Protein AF-A0A940CEG1-F1 (afdb_monomer)

Nearest PDB structures (foldseek):
  2z1a-assembly1_A  TM=6.872E-01  e=2.450E-28  Thermus thermophilus HB8
  1hpu-assembly2_B  TM=7.214E-01  e=1.740E-27  Escherichia coli
  1oi8-assembly1_A  TM=6.590E-01  e=2.391E-27  Escherichia coli
  5eqv-assembly1_A  TM=7.295E-01  e=1.474E-16  Yersinia pestis CO92
  3jyf-assembly1_A  TM=7.089E-01  e=1.921E-16  Klebsiella pneumoniae subsp. pneumoniae MGH 78578

Mean predicted aligned error: 20.71 Å

Radius of gyration: 38.96 Å; Cα contacts (8 Å, |Δi|>4): 1845; chains: 1; bounding box: 98×118×116 Å

Solvent-accessible surface area (backbone atoms only — not comparable to full-atom values): 58742 Å² total; per-residue (Å²): 136,86,93,87,76,80,76,64,58,58,58,48,48,52,51,44,47,55,46,47,51,52,45,46,54,51,36,66,71,63,60,70,79,61,75,56,76,71,53,60,60,51,55,49,62,75,26,26,46,81,51,58,87,68,74,55,56,63,74,49,46,37,46,53,44,61,72,75,83,55,82,58,70,73,88,66,98,74,86,77,87,84,74,87,74,88,72,85,84,80,83,86,64,99,70,59,62,80,68,80,72,63,102,82,53,53,44,47,47,53,44,83,46,93,76,44,44,46,37,42,42,47,46,70,53,77,63,70,72,98,80,72,93,73,77,83,87,74,71,98,69,88,82,71,100,56,75,68,64,77,70,76,97,52,85,57,90,54,94,77,85,70,70,71,63,95,89,46,81,64,84,88,81,60,78,46,77,43,92,91,65,78,35,38,36,37,60,44,72,46,91,76,98,47,82,36,81,45,38,39,38,46,25,37,51,36,74,65,27,49,51,60,56,67,68,62,44,50,67,39,36,38,37,33,40,15,29,26,20,20,23,51,47,46,60,89,77,81,54,57,31,35,32,44,16,30,52,41,29,58,50,41,46,47,30,53,76,70,52,99,65,24,65,55,34,57,46,34,34,34,12,15,24,52,40,52,51,25,45,68,8,58,79,46,70,28,23,59,45,44,52,49,44,55,75,58,60,40,67,35,31,25,59,30,66,46,41,50,59,72,42,49,80,66,49,32,27,78,91,13,17,39,31,64,21,66,58,97,92,38,82,41,87,37,82,38,34,29,17,37,56,36,42,23,45,77,84,39,70,47,80,44,35,39,47,50,51,75,46,80,37,54,38,50,50,99,86,71,50,79,44,70,42,27,37,30,42,31,16,33,49,48,79,45,84,86,46,86,40,32,39,63,45,46,70,72,38,40,48,63,55,86,51,53,67,57,52,39,51,52,52,48,46,38,44,74,72,64,68,24,48,44,35,33,38,35,18,20,25,54,20,68,59,54,54,57,68,46,44,86,83,47,64,58,55,35,27,37,8,14,79,72,50,49,76,43,63,54,62,47,100,77,66,48,36,25,31,19,17,22,31,51,39,40,20,33,24,38,32,28,47,28,28,39,69,48,100,85,72,44,64,36,64,72,48,74,43,74,74,40,65,51,58,46,79,81,50,57,75,43,28,32,90,38,94,93,22,47,90,48,31,27,66,67,50,49,51,52,52,49,52,53,47,62,74,42,38,73,54,47,66,37,68,48,27,30,33,67,57,54,28,34,61,62,34,42,33,78,59,17,82,77,32,22,18,27,29,34,18,32,53,6,40,36,50,5,61,55,70,77,24,63,26,12,31,30,32,60,84,64,60,71,56,66,47,71,46,44,96,89,46,39,34,76,38,26,45,35,53,43,32,37,47,36,42,64,58,39,33,37,30,31,32,56,35,30,37,55,53,49,51,51,51,53,35,40,21,46,34,79,48,28,32,49,42,44,27,9,47,23,65,51,35,38,20,25,59,86,56,43,73,37,25,38,29,46,93,88,43,42,39,30,37,80,93,37,36,17,65,66,32,48,71,39,72,44,37,37,15,30,37,39,54,58,34,45,42,85,46,66,39,98,90,44,64,44,65,45,42,73,36,62,82,39,88,35,44,74,44,60,87,45,40,42,32,65,35,33,49,56,48,44,43,52,41,7,69,74,48,84,34,41,46,86,65,44,76,73,51,29,38,30,65,42,83,71,83,72,77,75,39,59,74,36,93,87,63,93,78,67,97,79,69,80,56,90,88,59,70,74,85,76,78,68,86,78,56,71,60,50,75,68,52,52,52,49,52,55,48,39,53,54,52,25,51,52,46,38,67,59,49,69,77,54,54,71,73,58,47,34,49,51,53,35,52,53,41,50,54,50,49,49,56,52,45,66,67,53,40,38,82,38,94,90,50,92,52,70,43,63,51,83,62,65,52,85,50,32,67,76,43,48,50,41,55,52,34,44,44,62,68,69,59,86,49,66,71,57,48,52,47,51,51,47,36,46,39,45,45,27,37,54,49,22,49,52,58,65,66,47,52,79,84,62,93,80,64,57,74,66,54,52,51,48,52,50,51,54,32,32,52,42,26,28,47,27,54,44,46,69,76,66,50,88,77,65,77,65,35,66,67,41,50,53,46,23,52,51,50,50,53,50,50,52,48,48,46,54,53,48,37,66,69,63,58,44,83,58,87,71,77,92,64,42,67,91,59,89,73,82,66,81,50,76,59,39,46,52,56,60,81,73,57,62,81,51,69,86,42,97,69,51,32,62,93,73,36,67,70,51,27,49,51,40,52,53,50,49,52,53,49,56,45,45,63,73,42,43,68,38,49,52,52,51,55,57,51,56,64,66,67,75,78,75,83,88,84,82,86,82,89,81,84,86,81,81,89,136

Structure (mmCIF, N/CA/C/O backbone):
data_AF-A0A940CEG1-F1
#
_entry.id   AF-A0A940CEG1-F1
#
loop_
_atom_site.group_PDB
_atom_site.id
_atom_site.type_symbol
_atom_site.label_atom_id
_atom_site.label_alt_id
_atom_site.label_comp_id
_atom_site.label_asym_id
_atom_site.label_entity_id
_atom_site.label_seq_id
_atom_site.pdbx_PDB_ins_code
_atom_site.Cartn_x
_atom_site.Cartn_y
_atom_site.Cartn_z
_atom_site.occupancy
_atom_site.B_iso_or_equiv
_atom_site.auth_seq_id
_atom_site.auth_comp_id
_atom_site.auth_asym_id
_atom_site.auth_atom_id
_atom_site.pdbx_PDB_model_num
ATOM 1 N N . MET A 1 1 ? -59.913 34.806 -23.294 1.00 42.91 1 MET A N 1
ATOM 2 C CA . MET A 1 1 ? -59.642 34.259 -21.943 1.00 42.91 1 MET A CA 1
ATOM 3 C C . MET A 1 1 ? -59.265 32.789 -22.083 1.00 42.91 1 MET A C 1
ATOM 5 O O . MET A 1 1 ? -59.854 32.135 -22.927 1.00 42.91 1 MET A O 1
ATOM 9 N N . ARG A 1 2 ? -58.327 32.310 -21.249 1.00 36.88 2 ARG A N 1
ATOM 10 C CA . ARG A 1 2 ? -57.528 31.056 -21.319 1.00 36.88 2 ARG A CA 1
ATOM 11 C C . ARG A 1 2 ? -56.230 31.176 -22.141 1.00 36.88 2 ARG A C 1
ATOM 13 O O . ARG A 1 2 ? -56.222 31.794 -23.193 1.00 36.88 2 ARG A O 1
ATOM 20 N N . ALA A 1 3 ? -55.144 30.620 -21.584 1.00 30.70 3 ALA A N 1
ATOM 21 C CA . ALA A 1 3 ? -53.727 30.664 -22.005 1.00 30.70 3 ALA A CA 1
ATOM 22 C C . ALA A 1 3 ? -52.828 31.835 -21.517 1.00 30.70 3 ALA A C 1
ATOM 24 O O . ALA A 1 3 ? -51.857 32.201 -22.171 1.00 30.70 3 ALA A O 1
ATOM 25 N N . ARG A 1 4 ? -53.066 32.378 -20.312 1.00 35.12 4 ARG A N 1
ATOM 26 C CA . ARG A 1 4 ? -52.052 33.143 -19.547 1.00 35.12 4 ARG A CA 1
ATOM 27 C C . ARG A 1 4 ? -52.071 32.737 -18.069 1.00 35.12 4 ARG A C 1
ATOM 29 O O . ARG A 1 4 ? -52.695 33.417 -17.265 1.00 35.12 4 ARG A O 1
ATOM 36 N N . ARG A 1 5 ? -51.427 31.618 -17.716 1.00 36.34 5 ARG A N 1
ATOM 37 C CA . ARG A 1 5 ? -51.070 31.289 -16.312 1.00 36.34 5 ARG A CA 1
ATOM 38 C C . ARG A 1 5 ? -49.909 30.288 -16.132 1.00 36.34 5 ARG A C 1
ATOM 40 O O . ARG A 1 5 ? -49.460 30.127 -15.010 1.00 36.34 5 ARG A O 1
ATOM 47 N N . GLY A 1 6 ? -49.352 29.705 -17.202 1.00 36.06 6 GLY A N 1
ATOM 48 C CA . GLY A 1 6 ? -48.259 28.713 -17.117 1.00 36.06 6 GLY A CA 1
ATOM 49 C C . GLY A 1 6 ? -46.815 29.239 -17.209 1.00 36.06 6 GLY A C 1
ATOM 50 O O . GLY A 1 6 ? -45.887 28.465 -17.046 1.00 36.06 6 GLY A O 1
ATOM 51 N N . GLN A 1 7 ? -46.583 30.535 -17.452 1.00 35.22 7 GLN A N 1
ATOM 52 C CA . GLN A 1 7 ? -45.222 31.080 -17.668 1.00 35.22 7 GLN A CA 1
ATOM 53 C C . GLN A 1 7 ? -44.677 31.948 -16.522 1.00 35.22 7 GLN A C 1
ATOM 55 O O . GLN A 1 7 ? -43.576 32.478 -16.626 1.00 35.22 7 GLN A O 1
ATOM 60 N N . ARG A 1 8 ? -45.411 32.079 -15.410 1.00 34.31 8 ARG A N 1
ATOM 61 C CA . ARG A 1 8 ? -44.910 32.739 -14.189 1.00 34.31 8 ARG A CA 1
ATOM 62 C C . ARG A 1 8 ? -44.463 31.764 -13.096 1.00 34.31 8 ARG A C 1
ATOM 64 O O . ARG A 1 8 ? -43.887 32.214 -12.123 1.00 34.31 8 ARG A O 1
ATOM 71 N N . VAL A 1 9 ? -44.674 30.457 -13.262 1.00 38.75 9 VAL A N 1
ATOM 72 C CA . VAL A 1 9 ? -44.258 29.452 -12.266 1.00 38.75 9 VAL A CA 1
ATOM 73 C C . VAL A 1 9 ? -42.828 28.964 -12.526 1.00 38.75 9 VAL A C 1
ATOM 75 O O . VAL A 1 9 ? -42.072 28.793 -11.585 1.00 38.75 9 VAL A O 1
ATOM 78 N N . VAL A 1 10 ? -42.388 28.878 -13.786 1.00 35.34 10 VAL A N 1
ATOM 79 C CA . VAL A 1 10 ? -41.031 28.400 -14.125 1.00 35.34 10 VAL A CA 1
ATOM 80 C C . VAL A 1 10 ? -39.959 29.487 -13.959 1.00 35.34 10 VAL A C 1
ATOM 82 O O . VAL A 1 10 ? -38.854 29.194 -13.525 1.00 35.34 10 VAL A O 1
ATOM 85 N N . LEU A 1 11 ? -40.275 30.764 -14.210 1.00 33.59 11 LEU A N 1
ATOM 86 C CA . LEU A 1 11 ? -39.311 31.857 -14.001 1.00 33.59 11 LEU A CA 1
ATOM 87 C C . LEU A 1 11 ? -39.166 32.224 -12.514 1.00 33.59 11 LEU A C 1
ATOM 89 O O . LEU A 1 11 ? -38.084 32.589 -12.072 1.00 33.59 11 LEU A O 1
ATOM 93 N N . THR A 1 12 ? -40.235 32.053 -11.731 1.00 38.06 12 THR A N 1
ATOM 94 C CA . THR A 1 12 ? -40.187 32.184 -10.272 1.00 38.06 12 THR A CA 1
ATOM 95 C C . THR A 1 12 ? -39.531 30.961 -9.628 1.00 38.06 12 THR A C 1
ATOM 97 O O . THR A 1 12 ? -38.814 31.152 -8.667 1.00 38.06 12 THR A O 1
ATOM 100 N N . ALA A 1 13 ? -39.650 29.747 -10.185 1.00 37.41 13 ALA A N 1
ATOM 101 C CA . ALA A 1 13 ? -38.940 28.555 -9.695 1.00 37.41 13 ALA A CA 1
ATOM 102 C C . ALA A 1 13 ? -37.438 28.537 -10.039 1.00 37.41 13 ALA A C 1
ATOM 104 O O . ALA A 1 13 ? -36.653 28.018 -9.259 1.00 37.41 13 ALA A O 1
ATOM 105 N N . VAL A 1 14 ? -37.009 29.144 -11.151 1.00 36.72 14 VAL A N 1
ATOM 106 C CA . VAL A 1 14 ? -35.574 29.270 -11.487 1.00 36.72 14 VAL A CA 1
ATOM 107 C C . VAL A 1 14 ? -34.921 30.432 -10.726 1.00 36.72 14 VAL A C 1
ATOM 109 O O . VAL A 1 14 ? -33.780 30.315 -10.287 1.00 36.72 14 VAL A O 1
ATOM 112 N N . CYS A 1 15 ? -35.654 31.524 -10.474 1.00 34.97 15 CYS A N 1
ATOM 113 C CA . CYS A 1 15 ? -35.175 32.599 -9.600 1.00 34.97 15 CYS A CA 1
ATOM 114 C C . CYS A 1 15 ? -35.273 32.246 -8.104 1.00 34.97 15 CYS A C 1
ATOM 116 O O . CYS A 1 15 ? -34.380 32.641 -7.365 1.00 34.97 15 CYS A O 1
ATOM 118 N N . LEU A 1 16 ? -36.273 31.467 -7.657 1.00 37.34 16 LEU A N 1
ATOM 119 C CA . LEU A 1 16 ? -36.265 30.859 -6.320 1.00 37.34 16 LEU A CA 1
ATOM 120 C C . LEU A 1 16 ? -35.247 29.728 -6.229 1.00 37.34 16 LEU A C 1
ATOM 122 O O . LEU A 1 16 ? -34.684 29.579 -5.171 1.00 37.34 16 LEU A O 1
ATOM 126 N N . GLY A 1 17 ? -34.941 28.977 -7.287 1.00 37.09 17 GLY A N 1
ATOM 127 C CA . GLY A 1 17 ? -33.876 27.969 -7.256 1.00 37.09 17 GLY A CA 1
ATOM 128 C C . GLY A 1 17 ? -32.502 28.603 -7.034 1.00 37.09 17 GLY A C 1
ATOM 129 O O . GLY A 1 17 ? -31.751 28.165 -6.174 1.00 37.09 17 GLY A O 1
ATOM 130 N N . ALA A 1 18 ? -32.209 29.712 -7.720 1.00 34.38 18 ALA A N 1
ATOM 131 C CA . ALA A 1 18 ? -30.971 30.464 -7.514 1.00 34.38 18 ALA A CA 1
ATOM 132 C C . ALA A 1 18 ? -30.946 31.228 -6.176 1.00 34.38 18 ALA A C 1
ATOM 134 O O . ALA A 1 18 ? -29.896 31.315 -5.545 1.00 34.38 18 ALA A O 1
ATOM 135 N N . LEU A 1 19 ? -32.091 31.745 -5.709 1.00 34.50 19 LEU A N 1
ATOM 136 C CA . LEU A 1 19 ? -32.194 32.395 -4.399 1.00 34.50 19 LEU A CA 1
ATOM 137 C C . LEU A 1 19 ? -32.222 31.376 -3.251 1.00 34.50 19 LEU A C 1
ATOM 139 O O . LEU A 1 19 ? -31.713 31.689 -2.195 1.00 34.50 19 LEU A O 1
ATOM 143 N N . CYS A 1 20 ? -32.740 30.163 -3.443 1.00 35.56 20 CYS A N 1
ATOM 144 C CA . CYS A 1 20 ? -32.693 29.061 -2.481 1.00 35.56 20 CYS A CA 1
ATOM 145 C C . CYS A 1 20 ? -31.316 28.417 -2.447 1.00 35.56 20 CYS A C 1
ATOM 147 O O . CYS A 1 20 ? -30.953 27.941 -1.394 1.00 35.56 20 CYS A O 1
ATOM 149 N N . VAL A 1 21 ? -30.524 28.448 -3.521 1.00 36.09 21 VAL A N 1
ATOM 150 C CA . VAL A 1 21 ? -29.103 28.069 -3.459 1.00 36.09 21 VAL A CA 1
ATOM 151 C C . VAL A 1 21 ? -28.289 29.166 -2.771 1.00 36.09 21 VAL A C 1
ATOM 153 O O . VAL A 1 21 ? -27.429 28.852 -1.966 1.00 36.09 21 VAL A O 1
ATOM 156 N N . LEU A 1 22 ? -28.608 30.449 -2.976 1.00 33.44 22 LEU A N 1
ATOM 157 C CA . LEU A 1 22 ? -27.947 31.552 -2.265 1.00 33.44 22 LEU A CA 1
ATOM 158 C C . LEU A 1 22 ? -28.386 31.662 -0.791 1.00 33.44 22 LEU A C 1
ATOM 160 O O . LEU A 1 22 ? -27.573 31.987 0.063 1.00 33.44 22 LEU A O 1
ATOM 164 N N . VAL A 1 23 ? -29.651 31.361 -0.482 1.00 36.03 23 VAL A N 1
ATOM 165 C CA . VAL A 1 23 ? -30.207 31.274 0.878 1.00 36.03 23 VAL A CA 1
ATOM 166 C C . VAL A 1 23 ? -29.851 29.942 1.522 1.00 36.03 23 VAL A C 1
ATOM 168 O O . VAL A 1 23 ? -29.680 29.941 2.720 1.00 36.03 23 VAL A O 1
ATOM 171 N N . ALA A 1 24 ? -29.645 28.845 0.788 1.00 34.16 24 ALA A N 1
ATOM 172 C CA . ALA A 1 24 ? -29.052 27.619 1.327 1.00 34.16 24 ALA A CA 1
ATOM 173 C C . ALA A 1 24 ? -27.548 27.780 1.537 1.00 34.16 24 ALA A C 1
ATOM 175 O O . ALA A 1 24 ? -27.043 27.218 2.484 1.00 34.16 24 ALA A O 1
ATOM 176 N N . LEU A 1 25 ? -26.838 28.599 0.756 1.00 32.66 25 LEU A N 1
ATOM 177 C CA . LEU A 1 25 ? -25.438 28.955 1.023 1.00 32.66 25 LEU A CA 1
ATOM 178 C C . LEU A 1 25 ? -25.315 29.966 2.177 1.00 32.66 25 LEU A C 1
ATOM 180 O O . LEU A 1 25 ? -24.387 29.871 2.969 1.00 32.66 25 LEU A O 1
ATOM 184 N N . LEU A 1 26 ? -26.280 30.879 2.343 1.00 31.95 26 LEU A N 1
ATOM 185 C CA . LEU A 1 26 ? -26.360 31.784 3.501 1.00 31.95 26 LEU A CA 1
ATOM 186 C C . LEU A 1 26 ? -26.980 31.119 4.747 1.00 31.95 26 LEU A C 1
ATOM 188 O O . LEU A 1 26 ? -26.676 31.537 5.857 1.00 31.95 26 LEU A O 1
ATOM 192 N N . ALA A 1 27 ? -27.778 30.059 4.587 1.00 31.67 27 ALA A N 1
ATOM 193 C CA . ALA A 1 27 ? -28.295 29.200 5.656 1.00 31.67 27 ALA A CA 1
ATOM 194 C C . ALA A 1 27 ? -27.373 28.007 5.953 1.00 31.67 27 ALA A C 1
ATOM 196 O O . ALA A 1 27 ? -27.440 27.489 7.054 1.00 31.67 27 ALA A O 1
ATOM 197 N N . LEU A 1 28 ? -26.437 27.637 5.073 1.00 31.72 28 LEU A N 1
ATOM 198 C CA . LEU A 1 28 ? -25.261 26.838 5.441 1.00 31.72 28 LEU A CA 1
ATOM 199 C C . LEU A 1 28 ? -24.270 27.673 6.270 1.00 31.72 28 LEU A C 1
ATOM 201 O O . LEU A 1 28 ? -23.502 27.111 7.038 1.00 31.72 28 LEU A O 1
ATOM 205 N N . CYS A 1 29 ? -24.339 29.008 6.196 1.00 29.00 29 CYS A N 1
ATOM 206 C CA . CYS A 1 29 ? -23.638 29.913 7.115 1.00 29.00 29 CYS A CA 1
ATOM 207 C C . CYS A 1 29 ? -24.485 30.368 8.324 1.00 29.00 29 CYS A C 1
ATOM 209 O O . CYS A 1 29 ? -23.967 31.072 9.185 1.00 29.00 29 CYS A O 1
ATOM 211 N N . ALA A 1 30 ? -25.759 29.966 8.424 1.00 27.59 30 ALA A N 1
ATOM 212 C CA . ALA A 1 30 ? -26.656 30.302 9.544 1.00 27.59 30 ALA A CA 1
ATOM 213 C C . ALA A 1 30 ? -27.407 29.081 10.127 1.00 27.59 30 ALA A C 1
ATOM 215 O O . ALA A 1 30 ? -28.322 29.234 10.929 1.00 27.59 30 ALA A O 1
ATOM 216 N N . GLY A 1 31 ? -27.006 27.873 9.727 1.00 27.66 31 GLY A N 1
ATOM 217 C CA . GLY A 1 31 ? -27.510 26.571 10.173 1.00 27.66 31 GLY A CA 1
ATOM 218 C C . GLY A 1 31 ? -26.560 25.870 11.140 1.00 27.66 31 GLY A C 1
ATOM 219 O O . GLY A 1 31 ? -26.732 24.691 11.427 1.00 27.66 31 GLY A O 1
ATOM 220 N N . LEU A 1 32 ? -25.593 26.610 11.689 1.00 27.81 32 LEU A N 1
ATOM 221 C CA . LEU A 1 32 ? -25.052 26.324 13.009 1.00 27.81 32 LEU A CA 1
ATOM 222 C C . LEU A 1 32 ? -26.148 26.646 14.032 1.00 27.81 32 LEU A C 1
ATOM 224 O O . LEU A 1 32 ? -26.082 27.644 14.744 1.00 27.81 32 LEU A O 1
ATOM 228 N N . ALA A 1 33 ? -27.137 25.760 14.147 1.00 26.03 33 ALA A N 1
ATOM 229 C CA . ALA A 1 33 ? -27.750 25.496 15.441 1.00 26.03 33 ALA A CA 1
ATOM 230 C C . ALA A 1 33 ? -26.732 24.701 16.276 1.00 26.03 33 ALA A C 1
ATOM 232 O O . ALA A 1 33 ? -26.954 23.558 16.662 1.00 26.03 33 ALA A O 1
ATOM 233 N N . GLY A 1 34 ? -25.576 25.325 16.520 1.00 26.89 34 GLY A N 1
ATOM 234 C CA . GLY A 1 34 ? -24.890 25.121 17.774 1.00 26.89 34 GLY A CA 1
ATOM 235 C C . GLY A 1 34 ? -25.860 25.611 18.832 1.00 26.89 34 GLY A C 1
ATOM 236 O O . GLY A 1 34 ? -26.394 26.718 18.723 1.00 26.89 34 GLY A O 1
ATOM 237 N N . ALA A 1 35 ? -26.147 24.742 19.793 1.00 25.92 35 ALA A N 1
ATOM 238 C CA . ALA A 1 35 ? -26.777 25.139 21.031 1.00 25.92 35 ALA A CA 1
ATOM 239 C C . ALA A 1 35 ? -26.173 26.474 21.482 1.00 25.92 35 ALA A C 1
ATOM 241 O O . ALA A 1 35 ? -24.951 26.646 21.483 1.00 25.92 35 ALA A O 1
ATOM 242 N N . ASP A 1 36 ? -27.053 27.418 21.794 1.00 24.06 36 ASP A N 1
ATOM 243 C CA . ASP A 1 36 ? -26.728 28.653 22.485 1.00 24.06 36 ASP A CA 1
ATOM 244 C C . ASP A 1 36 ? -25.640 28.373 23.550 1.00 24.06 36 ASP A C 1
ATOM 246 O O . ASP A 1 36 ? -25.821 27.462 24.367 1.00 24.06 36 ASP A O 1
ATOM 250 N N . PRO A 1 37 ? -24.497 29.087 23.562 1.00 30.42 37 PRO A N 1
ATOM 251 C CA . PRO A 1 37 ? -23.489 28.944 24.612 1.00 30.42 37 PRO A CA 1
ATOM 252 C C . PRO A 1 37 ? -24.072 29.147 26.020 1.00 30.42 37 PRO A C 1
ATOM 254 O O . PRO A 1 37 ? -23.513 28.643 26.993 1.00 30.42 37 PRO A O 1
ATOM 257 N N . ALA A 1 38 ? -25.222 29.825 26.136 1.00 29.23 38 ALA A N 1
ATOM 258 C CA . ALA A 1 38 ? -25.960 29.955 27.387 1.00 29.23 38 ALA A CA 1
ATOM 259 C C . ALA A 1 38 ? -26.690 28.667 27.824 1.00 29.23 38 ALA A C 1
ATOM 261 O O . ALA A 1 38 ? -26.991 28.525 29.006 1.00 29.23 38 ALA A O 1
ATOM 262 N N . VAL A 1 39 ? -26.937 27.706 26.924 1.00 30.31 39 VAL A N 1
ATOM 263 C CA . VAL A 1 39 ? -27.592 26.424 27.249 1.00 30.31 39 VAL A CA 1
ATOM 264 C C . VAL A 1 39 ? -26.590 25.399 27.800 1.00 30.31 39 VAL A C 1
ATOM 266 O O . VAL A 1 39 ? -26.919 24.684 28.737 1.00 30.31 39 VAL A O 1
ATOM 269 N N . ARG A 1 40 ? -25.321 25.396 27.360 1.00 30.31 40 ARG A N 1
ATOM 270 C CA . ARG A 1 40 ? -24.291 24.509 27.956 1.00 30.31 40 ARG A CA 1
ATOM 271 C C . ARG A 1 40 ? -23.818 24.941 29.347 1.00 30.31 40 ARG A C 1
ATOM 273 O O . ARG A 1 40 ? -23.438 24.088 30.141 1.00 30.31 40 ARG A O 1
ATOM 280 N N . ALA A 1 41 ? -23.869 26.236 29.661 1.00 31.83 41 ALA A N 1
ATOM 281 C CA . ALA A 1 41 ? -23.629 26.724 31.023 1.00 31.83 41 ALA A CA 1
ATOM 282 C C . ALA A 1 41 ? -24.802 26.415 31.976 1.00 31.83 41 ALA A C 1
ATOM 284 O O . ALA A 1 41 ? -24.620 26.396 33.191 1.00 31.83 41 ALA A O 1
ATOM 285 N N . ALA A 1 42 ? -26.000 26.168 31.431 1.00 31.55 42 ALA A N 1
ATOM 286 C CA . ALA A 1 42 ? -27.166 25.759 32.205 1.00 31.55 42 ALA A CA 1
ATOM 287 C C . ALA A 1 42 ? -27.170 24.246 32.501 1.00 31.55 42 ALA A C 1
ATOM 289 O O . ALA A 1 42 ? -27.580 23.863 33.591 1.00 31.55 42 ALA A O 1
ATOM 290 N N . ASP A 1 43 ? -26.645 23.404 31.602 1.00 33.78 43 ASP A N 1
ATOM 291 C CA . ASP A 1 43 ? -26.565 21.948 31.821 1.00 33.78 43 ASP A CA 1
ATOM 292 C C . ASP A 1 43 ? -25.459 21.540 32.816 1.00 33.78 43 ASP A C 1
ATOM 294 O O . ASP A 1 43 ? -25.646 20.611 33.603 1.00 33.78 43 ASP A O 1
ATOM 298 N N . THR A 1 44 ? -24.329 22.260 32.870 1.00 36.66 44 THR A N 1
ATOM 299 C CA . THR A 1 44 ? -23.284 22.022 33.889 1.00 36.66 44 THR A CA 1
ATOM 300 C C . THR A 1 44 ? -23.723 22.426 35.294 1.00 36.66 44 THR A C 1
ATOM 302 O O . THR A 1 44 ? -23.335 21.771 36.256 1.00 36.66 44 THR A O 1
ATOM 305 N N . ALA A 1 45 ? -24.582 23.442 35.426 1.00 37.78 45 ALA A N 1
ATOM 306 C CA . ALA A 1 45 ? -25.100 23.901 36.717 1.00 37.78 45 ALA A CA 1
ATOM 307 C C . ALA A 1 45 ? -26.130 22.944 37.353 1.00 37.78 45 ALA A C 1
ATOM 309 O O . ALA A 1 45 ? -26.400 23.049 38.547 1.00 37.78 45 ALA A O 1
ATOM 310 N N . VAL A 1 46 ? -26.713 22.027 36.569 1.00 41.91 46 VAL A N 1
ATOM 311 C CA . VAL A 1 46 ? -27.696 21.032 37.043 1.00 41.91 46 VAL A CA 1
ATOM 312 C C . VAL A 1 46 ? -27.025 19.709 37.452 1.00 41.91 46 VAL A C 1
ATOM 314 O O . VAL A 1 46 ? -27.599 18.954 38.232 1.00 41.91 46 VAL A O 1
ATOM 317 N N . LEU A 1 47 ? -25.801 19.438 36.977 1.00 44.53 47 LEU A N 1
ATOM 318 C CA . LEU A 1 47 ? -25.079 18.169 37.192 1.00 44.53 47 LEU A CA 1
ATOM 319 C C . LEU A 1 47 ? -23.780 18.315 38.007 1.00 44.53 47 LEU A C 1
ATOM 321 O O . LEU A 1 47 ? -23.194 17.317 38.434 1.00 44.53 47 LEU A O 1
ATOM 325 N N . ALA A 1 48 ? -23.320 19.544 38.240 1.00 51.09 48 ALA A N 1
ATOM 326 C CA . ALA A 1 48 ? -22.166 19.833 39.076 1.00 51.09 48 ALA A CA 1
ATOM 327 C C . ALA A 1 48 ? -22.379 21.132 39.869 1.00 51.09 48 ALA A C 1
ATOM 329 O O . ALA A 1 48 ? -22.892 22.127 39.358 1.00 51.09 48 ALA A O 1
ATOM 330 N N . GLU A 1 49 ? -21.969 21.132 41.133 1.00 55.78 49 GLU A N 1
ATOM 331 C CA . GLU A 1 49 ? -22.066 22.287 42.023 1.00 55.78 49 GLU A CA 1
ATOM 332 C C . GLU A 1 49 ? -20.715 23.000 42.086 1.00 55.78 49 GLU A C 1
ATOM 334 O O . GLU A 1 49 ? -19.678 22.368 42.299 1.00 55.78 49 GLU A O 1
ATOM 339 N N . LYS A 1 50 ? -20.700 24.325 41.903 1.00 53.50 50 LYS A N 1
ATOM 340 C CA . LYS A 1 50 ? -19.478 25.115 42.088 1.00 53.50 50 LYS A CA 1
ATOM 341 C C . LYS A 1 50 ? -19.102 25.089 43.569 1.00 53.50 50 LYS A C 1
ATOM 343 O O . LYS A 1 50 ? -19.831 25.642 44.384 1.00 53.50 50 LYS A O 1
ATOM 348 N N . VAL A 1 51 ? -17.961 24.494 43.898 1.00 51.81 51 VAL A N 1
ATOM 349 C CA . VAL A 1 51 ? -17.503 24.316 45.286 1.00 51.81 51 VAL A CA 1
ATOM 350 C C . VAL A 1 51 ? -16.145 24.951 45.509 1.00 51.81 51 VAL A C 1
ATOM 352 O O . VAL A 1 51 ? -15.330 25.079 44.590 1.00 51.81 51 VAL A O 1
ATOM 355 N N . LEU A 1 52 ? -15.896 25.347 46.757 1.00 50.38 52 LEU A N 1
ATOM 356 C CA . LEU A 1 52 ? -14.573 25.790 47.162 1.00 50.38 52 LEU A CA 1
ATOM 357 C C . LEU A 1 52 ? -13.623 24.584 47.233 1.00 50.38 52 LEU A C 1
ATOM 359 O O . LEU A 1 52 ? -14.012 23.524 47.724 1.00 50.38 52 LEU A O 1
ATOM 363 N N . PRO A 1 53 ? -12.348 24.735 46.837 1.00 48.06 53 PRO A N 1
ATOM 364 C CA . PRO A 1 53 ? -11.340 23.689 47.003 1.00 48.06 53 PRO A CA 1
ATOM 365 C C . PRO A 1 53 ? -11.206 23.209 48.449 1.00 48.06 53 PRO A C 1
ATOM 367 O O . PRO A 1 53 ? -10.807 22.078 48.665 1.00 48.06 53 PRO A O 1
ATOM 370 N N . SER A 1 54 ? -11.561 24.047 49.432 1.00 47.91 54 SER A N 1
ATOM 371 C CA . SER A 1 54 ? -11.572 23.714 50.859 1.00 47.91 54 SER A CA 1
ATOM 372 C C . SER A 1 54 ? -12.758 22.855 51.315 1.00 47.91 54 SER A C 1
ATOM 374 O O . SER A 1 54 ? -12.786 22.434 52.465 1.00 47.91 54 SER A O 1
ATOM 376 N N . GLU A 1 55 ? -13.753 22.625 50.457 1.00 44.16 55 GLU A N 1
ATOM 377 C CA . GLU A 1 55 ? -14.983 21.881 50.780 1.00 44.16 55 GLU A CA 1
ATOM 378 C C . GLU A 1 55 ? -14.985 20.447 50.216 1.00 44.16 55 GLU A C 1
ATOM 380 O O . GLU A 1 55 ? -15.928 19.690 50.451 1.00 44.16 55 GLU A O 1
ATOM 385 N N . LEU A 1 56 ? -13.926 20.053 49.499 1.00 47.78 56 LEU A N 1
ATOM 386 C CA . LEU A 1 56 ? -13.792 18.740 48.863 1.00 47.78 56 LEU A CA 1
ATOM 387 C C . LEU A 1 56 ? -13.541 17.624 49.890 1.00 47.78 56 LEU A C 1
ATOM 389 O O . LEU A 1 56 ? -12.752 17.784 50.823 1.00 47.78 56 LEU A O 1
ATOM 393 N N . GLN A 1 57 ? -14.195 16.475 49.701 1.00 47.62 57 GLN A N 1
ATOM 394 C CA . GLN A 1 57 ? -14.018 15.274 50.524 1.00 47.62 57 GLN A CA 1
ATOM 395 C C . GLN A 1 57 ? -13.299 14.159 49.739 1.00 47.62 57 GLN A C 1
ATOM 397 O O . GLN A 1 57 ? -13.374 14.127 48.507 1.00 47.62 57 GLN A O 1
ATOM 402 N N . PRO A 1 58 ? -12.626 13.207 50.416 1.00 38.78 58 PRO A N 1
ATOM 403 C CA . PRO A 1 58 ? -12.091 12.010 49.761 1.00 38.78 58 PRO A CA 1
ATOM 404 C C . PRO A 1 58 ? -13.174 11.266 48.961 1.00 38.78 58 PRO A C 1
ATOM 406 O O . PRO A 1 58 ? -14.251 10.990 49.489 1.00 38.78 58 PRO A O 1
ATOM 409 N N . GLY A 1 59 ? -12.892 10.954 47.690 1.00 40.38 59 GLY A N 1
ATOM 410 C CA . GLY A 1 59 ? -13.838 10.302 46.770 1.00 40.38 59 GLY A CA 1
ATOM 411 C C . GLY A 1 59 ? -14.771 11.239 45.985 1.00 40.38 59 GLY A C 1
ATOM 412 O O . GLY A 1 59 ? -15.582 10.761 45.188 1.00 40.38 59 GLY A O 1
ATOM 413 N N . ASP A 1 60 ? -14.672 12.560 46.166 1.00 44.16 60 ASP A N 1
ATOM 414 C CA . ASP A 1 60 ? -15.374 13.521 45.309 1.00 44.16 60 ASP A CA 1
ATOM 415 C C . ASP A 1 60 ? -14.729 13.593 43.909 1.00 44.16 60 ASP A C 1
ATOM 417 O O . ASP A 1 60 ? -13.508 13.698 43.771 1.00 44.16 60 ASP A O 1
ATOM 421 N N . GLU A 1 61 ? -15.558 13.565 42.859 1.00 46.31 61 GLU A N 1
ATOM 422 C CA . GLU A 1 61 ? -15.145 13.838 41.475 1.00 46.31 61 GLU A CA 1
ATOM 423 C C . GLU A 1 61 ? -15.445 15.298 41.127 1.00 46.31 61 GLU A C 1
ATOM 425 O O . GLU A 1 61 ? -16.513 15.813 41.478 1.00 46.31 61 GLU A O 1
ATOM 430 N N . PHE A 1 62 ? -14.536 15.974 40.420 1.00 50.72 62 PHE A N 1
ATOM 431 C CA . PHE A 1 62 ? -14.719 17.379 40.061 1.00 50.72 62 PHE A CA 1
ATOM 432 C C . PHE A 1 62 ? -14.229 17.737 38.652 1.00 50.72 62 PHE A C 1
ATOM 434 O O . PHE A 1 62 ? -13.311 17.123 38.111 1.00 50.72 62 PHE A O 1
ATOM 441 N N . LEU A 1 63 ? -14.876 18.751 38.074 1.00 46.22 63 LEU A N 1
ATOM 442 C CA . LEU A 1 63 ? -14.642 19.334 36.755 1.00 46.22 63 LEU A CA 1
ATOM 443 C C . LEU A 1 63 ? -13.948 20.695 36.904 1.00 46.22 63 LEU A C 1
ATOM 445 O O . LEU A 1 63 ? -14.341 21.499 37.755 1.00 46.22 63 LEU A O 1
ATOM 449 N N . ILE A 1 64 ? -12.961 20.980 36.048 1.00 49.72 64 ILE A N 1
ATOM 450 C CA . ILE A 1 64 ? -12.325 22.303 35.963 1.00 49.72 64 ILE A CA 1
ATOM 451 C C . ILE A 1 64 ? -12.664 22.985 34.636 1.00 49.72 64 ILE A C 1
ATOM 453 O O . ILE A 1 64 ? -12.441 22.420 33.570 1.00 49.72 64 ILE A O 1
ATOM 457 N N . VAL A 1 65 ? -13.140 24.232 34.701 1.00 44.50 65 VAL A N 1
ATOM 458 C CA . VAL A 1 65 ? -13.545 25.032 33.532 1.00 44.50 65 VAL A CA 1
ATOM 459 C C . VAL A 1 65 ? -12.704 26.304 33.429 1.00 44.50 65 VAL A C 1
ATOM 461 O O . VAL A 1 65 ? -12.475 26.978 34.431 1.00 44.50 65 VAL A O 1
ATOM 464 N N . ASN A 1 66 ? -12.260 26.652 32.215 1.00 49.09 66 ASN A N 1
ATOM 465 C CA . ASN A 1 66 ? -11.610 27.933 31.923 1.00 49.09 66 ASN A CA 1
ATOM 466 C C . ASN A 1 66 ? -12.663 29.031 31.676 1.00 49.09 66 ASN A C 1
ATOM 468 O O . ASN A 1 66 ? -13.432 28.955 30.720 1.00 49.09 66 ASN A O 1
ATOM 472 N N . ASP A 1 67 ? -12.678 30.075 32.505 1.00 43.34 67 ASP A N 1
ATOM 473 C CA . ASP A 1 67 ? -13.718 31.115 32.511 1.00 43.34 67 ASP A CA 1
ATOM 474 C C . ASP A 1 67 ? -13.556 32.175 31.393 1.00 43.34 67 ASP A C 1
ATOM 476 O O . ASP A 1 67 ? -14.371 33.092 31.284 1.00 43.34 67 ASP A O 1
ATOM 480 N N . ALA A 1 68 ? -12.521 32.094 30.546 1.00 42.12 68 ALA A N 1
ATOM 481 C CA . ALA A 1 68 ? -12.210 33.113 29.530 1.00 42.12 68 ALA A CA 1
ATOM 482 C C . ALA A 1 68 ? -13.035 33.033 28.220 1.00 42.12 68 ALA A C 1
ATOM 484 O O . ALA A 1 68 ? -12.717 33.723 27.254 1.00 42.12 68 ALA A O 1
ATOM 485 N N . GLY A 1 69 ? -14.101 32.228 28.157 1.00 37.91 69 GLY A N 1
ATOM 486 C CA . GLY A 1 69 ? -15.031 32.204 27.015 1.00 37.91 69 GLY A CA 1
ATOM 487 C C . GLY A 1 69 ? -14.485 31.589 25.717 1.00 37.91 69 GLY A C 1
ATOM 488 O O . GLY A 1 69 ? -15.169 31.609 24.696 1.00 37.91 69 GLY A O 1
ATOM 489 N N . ALA A 1 70 ? -13.287 31.007 25.749 1.00 28.20 70 ALA A N 1
ATOM 490 C CA . ALA A 1 70 ? -12.783 30.122 24.713 1.00 28.20 70 ALA A CA 1
ATOM 491 C C . ALA A 1 70 ? -12.800 28.694 25.254 1.00 28.20 70 ALA A C 1
ATOM 493 O O . ALA A 1 70 ? -12.366 28.449 26.380 1.00 28.20 70 ALA A O 1
ATOM 494 N N . ASN A 1 71 ? -13.314 27.783 24.426 1.00 28.34 71 ASN A N 1
ATOM 495 C CA . ASN A 1 71 ? -12.992 26.365 24.422 1.00 28.34 71 ASN A CA 1
ATOM 496 C C . ASN A 1 71 ? -11.659 26.100 25.119 1.00 28.34 71 ASN A C 1
ATOM 498 O O . ASN A 1 71 ? -10.647 26.696 24.746 1.00 28.34 71 ASN A O 1
ATOM 502 N N . THR A 1 72 ? -11.638 25.114 26.005 1.00 29.22 72 THR A N 1
ATOM 503 C CA . THR A 1 72 ? -10.603 24.132 25.756 1.00 29.22 72 THR A CA 1
ATOM 504 C C . THR A 1 72 ? -9.270 24.365 26.526 1.00 29.22 72 THR A C 1
ATOM 506 O O . THR A 1 72 ? -8.482 25.157 26.003 1.00 29.22 72 THR A O 1
ATOM 509 N N . ILE A 1 73 ? -8.888 23.790 27.683 1.00 29.25 73 ILE A N 1
ATOM 510 C CA . ILE A 1 73 ? -7.422 23.661 27.924 1.00 29.25 73 ILE A CA 1
ATOM 511 C C . ILE A 1 73 ? -6.940 22.663 26.877 1.00 29.25 73 ILE A C 1
ATOM 513 O O . ILE A 1 73 ? -7.033 21.452 27.036 1.00 29.25 73 ILE A O 1
ATOM 517 N N . SER A 1 74 ? -6.538 23.201 25.733 1.00 24.80 74 SER A N 1
ATOM 518 C CA . SER A 1 74 ? -6.046 22.445 24.598 1.00 24.80 74 SER A CA 1
ATOM 519 C C . SER A 1 74 ? -4.730 21.781 24.992 1.00 24.80 74 SER A C 1
ATOM 521 O O . SER A 1 74 ? -3.665 22.388 24.890 1.00 24.80 74 SER A O 1
ATOM 523 N N . ALA A 1 75 ? -4.788 20.511 25.378 1.00 25.28 75 ALA A N 1
ATOM 524 C CA . ALA A 1 75 ? -3.682 19.598 25.156 1.00 25.28 75 ALA A CA 1
ATOM 525 C C . ALA A 1 75 ? -3.780 19.101 23.706 1.00 25.28 75 ALA A C 1
ATOM 527 O O . ALA A 1 75 ? -4.333 18.042 23.431 1.00 25.28 75 ALA A O 1
ATOM 528 N N . ASN A 1 76 ? -3.273 19.905 22.769 1.00 22.06 76 ASN A N 1
ATOM 529 C CA . ASN A 1 76 ? -2.843 19.401 21.472 1.00 22.06 76 ASN A CA 1
ATOM 530 C C . ASN A 1 76 ? -1.308 19.502 21.448 1.00 22.06 76 ASN A C 1
ATOM 532 O O . ASN A 1 76 ? -0.781 20.617 21.551 1.00 22.06 76 ASN A O 1
ATOM 536 N N . PRO A 1 77 ? -0.570 18.379 21.390 1.00 26.91 77 PRO A N 1
ATOM 537 C CA . PRO A 1 77 ? 0.885 18.365 21.435 1.00 26.91 77 PRO A CA 1
ATOM 538 C C . PRO A 1 77 ? 1.443 18.725 20.055 1.00 26.91 77 PRO A C 1
ATOM 540 O O . PRO A 1 77 ? 1.993 17.900 19.341 1.00 26.91 77 PRO A O 1
ATOM 543 N N . ALA A 1 78 ? 1.303 19.985 19.659 1.00 26.67 78 ALA A N 1
ATOM 544 C CA . ALA A 1 78 ? 1.982 20.515 18.486 1.00 26.67 78 ALA A CA 1
ATOM 545 C C . ALA A 1 78 ? 2.543 21.899 18.818 1.00 26.67 78 ALA A C 1
ATOM 547 O O . ALA A 1 78 ? 1.978 22.935 18.485 1.00 26.67 78 ALA A O 1
ATOM 548 N N . GLY A 1 79 ? 3.684 21.891 19.510 1.00 29.67 79 GLY A N 1
ATOM 549 C CA . GLY A 1 79 ? 4.583 23.038 19.595 1.00 29.67 79 GLY A CA 1
ATOM 550 C C . GLY A 1 79 ? 4.193 24.148 20.573 1.00 29.67 79 GLY A C 1
ATOM 551 O O . GLY A 1 79 ? 3.885 25.256 20.155 1.00 29.67 79 GLY A O 1
ATOM 552 N N . SER A 1 80 ? 4.400 23.932 21.874 1.00 22.14 80 SER A N 1
ATOM 553 C CA . SER A 1 80 ? 4.876 25.007 22.758 1.00 22.14 80 SER A CA 1
ATOM 554 C C . SER A 1 80 ? 5.489 24.455 24.042 1.00 22.14 80 SER A C 1
ATOM 556 O O . SER A 1 80 ? 4.950 23.565 24.687 1.00 22.14 80 SER A O 1
ATOM 558 N N . ARG A 1 81 ? 6.654 25.009 24.378 1.00 24.81 81 ARG A N 1
ATOM 559 C CA . ARG A 1 81 ? 7.520 24.678 25.509 1.00 24.81 81 ARG A CA 1
ATOM 560 C C . ARG A 1 81 ? 6.783 24.789 26.851 1.00 24.81 81 ARG A C 1
ATOM 562 O O . ARG A 1 81 ? 6.551 25.901 27.309 1.00 24.81 81 ARG A O 1
ATOM 569 N N . LEU A 1 82 ? 6.574 23.663 27.524 1.00 24.06 82 LEU A N 1
ATOM 570 C CA . LEU A 1 82 ? 6.824 23.576 28.962 1.00 24.06 82 LEU A CA 1
ATOM 571 C C . LEU A 1 82 ? 8.198 22.918 29.103 1.00 24.06 82 LEU A C 1
ATOM 573 O O . LEU A 1 82 ? 8.349 21.711 28.948 1.00 24.06 82 LEU A O 1
ATOM 577 N N . ALA A 1 83 ? 9.226 23.748 29.264 1.00 24.44 83 ALA A N 1
ATOM 578 C CA . ALA A 1 83 ? 10.559 23.293 29.638 1.00 24.44 83 ALA A CA 1
ATOM 579 C C . ALA A 1 83 ? 10.650 23.250 31.178 1.00 24.44 83 ALA A C 1
ATOM 581 O O . ALA A 1 83 ? 9.921 23.976 31.855 1.00 24.44 83 ALA A O 1
ATOM 582 N N . PRO A 1 84 ? 11.512 22.390 31.736 1.00 28.77 84 PRO A N 1
ATOM 583 C CA . PRO A 1 84 ? 11.335 21.782 33.045 1.00 28.77 84 PRO A CA 1
ATOM 584 C C . PRO A 1 84 ? 11.680 22.765 34.167 1.00 28.77 84 PRO A C 1
ATOM 586 O O . PRO A 1 84 ? 12.827 23.191 34.298 1.00 28.77 84 PRO A O 1
ATOM 589 N N . ALA A 1 85 ? 10.712 23.088 35.021 1.00 24.52 85 ALA A N 1
ATOM 590 C CA . ALA A 1 85 ? 11.027 23.527 36.373 1.00 24.52 85 ALA A CA 1
ATOM 591 C C . ALA A 1 85 ? 11.189 22.266 37.226 1.00 24.52 85 ALA A C 1
ATOM 593 O O . ALA A 1 85 ? 10.342 21.380 37.182 1.00 24.52 85 ALA A O 1
ATOM 594 N N . GLN A 1 86 ? 12.320 22.163 37.921 1.00 25.81 86 GLN A N 1
ATOM 595 C CA . GLN A 1 86 ? 12.753 21.000 38.692 1.00 25.81 86 GLN A CA 1
ATOM 596 C C . GLN A 1 86 ? 11.638 20.428 39.579 1.00 25.81 86 GLN A C 1
ATOM 598 O O . GLN A 1 86 ? 11.367 20.926 40.668 1.00 25.81 86 GLN A O 1
ATOM 603 N N . VAL A 1 87 ? 11.032 19.344 39.101 1.00 28.50 87 VAL A N 1
ATOM 604 C CA . VAL A 1 87 ? 10.258 18.406 39.906 1.00 28.50 87 VAL A CA 1
ATOM 605 C C . VAL A 1 87 ? 11.281 17.547 40.632 1.00 28.50 87 VAL A C 1
ATOM 607 O O . VAL A 1 87 ? 12.031 16.800 40.001 1.00 28.50 87 VAL A O 1
ATOM 610 N N . THR A 1 88 ? 11.369 17.681 41.951 1.00 23.64 88 THR A N 1
ATOM 611 C CA . THR A 1 88 ? 12.183 16.777 42.763 1.00 23.64 88 THR A CA 1
ATOM 612 C C . THR A 1 88 ? 11.554 15.392 42.669 1.00 23.64 88 THR A C 1
ATOM 614 O O . THR A 1 88 ? 10.455 15.146 43.158 1.00 23.64 88 THR A O 1
ATOM 617 N N . THR A 1 89 ? 12.232 14.510 41.947 1.00 26.34 89 THR A N 1
ATOM 618 C CA . THR A 1 89 ? 11.784 13.166 41.605 1.00 26.34 89 THR A CA 1
ATOM 619 C C . THR A 1 89 ? 11.627 12.295 42.846 1.00 26.34 89 THR A C 1
ATOM 621 O O . THR A 1 89 ? 12.598 12.045 43.561 1.00 26.34 89 THR A O 1
ATOM 624 N N . GLY A 1 90 ? 10.419 11.769 43.026 1.00 23.02 90 GLY A N 1
ATOM 625 C CA . GLY A 1 90 ? 10.104 10.656 43.910 1.00 23.02 90 GLY A CA 1
ATOM 626 C C . GLY A 1 90 ? 9.016 9.779 43.287 1.00 23.02 90 GLY A C 1
ATOM 627 O O . GLY A 1 90 ? 7.863 9.898 43.660 1.00 23.02 90 GLY A O 1
ATOM 628 N N . SER A 1 91 ? 9.429 8.894 42.371 1.00 25.34 91 SER A N 1
ATOM 629 C CA . SER A 1 91 ? 8.728 7.686 41.883 1.00 25.34 91 SER A CA 1
ATOM 630 C C . SER A 1 91 ? 7.520 7.787 40.921 1.00 25.34 91 SER A C 1
ATOM 632 O O . SER A 1 91 ? 6.456 8.262 41.292 1.00 25.34 91 SER A O 1
ATOM 634 N N . ARG A 1 92 ? 7.740 7.116 39.769 1.00 29.55 92 ARG A N 1
ATOM 635 C CA . ARG A 1 92 ? 6.892 6.241 38.918 1.00 29.55 92 ARG A CA 1
ATOM 636 C C . ARG A 1 92 ? 5.625 6.795 38.240 1.00 29.55 92 ARG A C 1
ATOM 638 O O . ARG A 1 92 ? 4.765 7.396 38.861 1.00 29.55 92 ARG A O 1
ATOM 645 N N . ASP A 1 93 ? 5.531 6.466 36.951 1.00 26.41 93 ASP A N 1
ATOM 646 C CA . ASP A 1 93 ? 4.370 6.547 36.057 1.00 26.41 93 ASP A CA 1
ATOM 647 C C . ASP A 1 93 ? 4.073 7.948 35.502 1.00 26.41 93 ASP A C 1
ATOM 649 O O . ASP A 1 93 ? 3.322 8.748 36.065 1.00 26.41 93 ASP A O 1
ATOM 653 N N . GLY A 1 94 ? 4.647 8.229 34.326 1.00 27.75 94 GLY A N 1
ATOM 654 C CA . GLY A 1 94 ? 4.532 9.473 33.549 1.00 27.75 94 GLY A CA 1
ATOM 655 C C . GLY A 1 94 ? 3.125 9.845 33.046 1.00 27.75 94 GLY A C 1
ATOM 656 O O . GLY A 1 94 ? 3.006 10.590 32.078 1.00 27.75 94 GLY A O 1
ATOM 657 N N . LYS A 1 95 ? 2.064 9.359 33.701 1.00 28.22 95 LYS A N 1
ATOM 658 C CA . LYS A 1 95 ? 0.662 9.793 33.561 1.00 28.22 95 LYS A CA 1
ATOM 659 C C . LYS A 1 95 ? 0.175 10.605 34.775 1.00 28.22 95 LYS A C 1
ATOM 661 O O . LYS A 1 95 ? -0.994 10.965 34.851 1.00 28.22 95 LYS A O 1
ATOM 666 N N . THR A 1 96 ? 1.064 10.925 35.717 1.00 26.19 96 THR A N 1
ATOM 667 C CA . THR A 1 96 ? 0.714 11.589 36.980 1.00 26.19 96 THR A CA 1
ATOM 668 C C . THR A 1 96 ? 1.269 13.013 37.031 1.00 26.19 96 THR A C 1
ATOM 670 O O . THR A 1 96 ? 2.481 13.211 36.994 1.00 26.19 96 THR A O 1
ATOM 673 N N . VAL A 1 97 ? 0.404 14.019 37.196 1.00 29.38 97 VAL A N 1
ATOM 674 C CA . VAL A 1 97 ? 0.829 15.338 37.695 1.00 29.38 97 VAL A CA 1
ATOM 675 C C . VAL A 1 97 ? 0.597 15.352 39.203 1.00 29.38 97 VAL A C 1
ATOM 677 O O . VAL A 1 97 ? -0.517 15.573 39.670 1.00 29.38 97 VAL A O 1
ATOM 680 N N . LEU A 1 98 ? 1.650 15.088 39.976 1.00 28.03 98 LEU A N 1
ATOM 681 C CA . LEU A 1 98 ? 1.627 15.221 41.433 1.00 28.03 98 LEU A CA 1
ATOM 682 C C . LEU A 1 98 ? 1.713 16.706 41.805 1.00 28.03 98 LEU A C 1
ATOM 684 O O . LEU A 1 98 ? 2.780 17.310 41.718 1.00 28.03 98 LEU A O 1
ATOM 688 N N . ILE A 1 99 ? 0.608 17.296 42.258 1.00 30.44 99 ILE A N 1
ATOM 689 C CA . ILE A 1 99 ? 0.644 18.580 42.970 1.00 30.44 99 ILE A CA 1
ATOM 690 C C . ILE A 1 99 ? 0.744 18.253 44.463 1.00 30.44 99 ILE A C 1
ATOM 692 O O . ILE A 1 99 ? -0.261 18.006 45.120 1.00 30.44 99 ILE A O 1
ATOM 696 N N . SER A 1 100 ? 1.969 18.186 44.989 1.00 25.62 100 SER A N 1
ATOM 697 C CA . SER A 1 100 ? 2.221 17.990 46.423 1.00 25.62 100 SER A CA 1
ATOM 698 C C . SER A 1 100 ? 2.283 19.339 47.141 1.00 25.62 100 SER A C 1
ATOM 700 O O . SER A 1 100 ? 3.041 20.219 46.730 1.00 25.62 100 SER A O 1
ATOM 702 N N . ILE A 1 101 ? 1.519 19.501 48.227 1.00 31.22 101 ILE A N 1
ATOM 703 C CA . ILE A 1 101 ? 1.642 20.642 49.147 1.00 31.22 101 ILE A CA 1
ATOM 704 C C . ILE A 1 101 ? 1.924 20.115 50.563 1.00 31.22 101 ILE A C 1
ATOM 706 O O . ILE A 1 101 ? 1.065 20.130 51.435 1.00 31.22 101 ILE A O 1
ATOM 710 N N . SER A 1 102 ? 3.170 19.689 50.790 1.00 26.11 102 SER A N 1
ATOM 711 C CA . SER A 1 102 ? 3.768 19.312 52.090 1.00 26.11 102 SER A CA 1
ATOM 712 C C . SER A 1 102 ? 3.081 18.184 52.889 1.00 26.11 102 SER A C 1
ATOM 714 O O . SER A 1 102 ? 2.059 17.647 52.486 1.00 26.11 102 SER A O 1
ATOM 716 N N . GLU A 1 103 ? 3.720 17.767 53.989 1.00 26.23 103 GLU A N 1
ATOM 717 C CA . GLU A 1 103 ? 3.683 16.425 54.614 1.00 26.23 103 GLU A CA 1
ATOM 718 C C . GLU A 1 103 ? 2.332 15.917 55.176 1.00 26.23 103 GLU A C 1
ATOM 720 O O . GLU A 1 103 ? 2.289 14.836 55.755 1.00 26.23 103 GLU A O 1
ATOM 725 N N . GLU A 1 104 ? 1.220 16.617 54.943 1.00 33.34 104 GLU A N 1
ATOM 726 C CA . GLU A 1 104 ? -0.139 16.202 55.341 1.00 33.34 104 GLU A CA 1
ATOM 727 C C . GLU A 1 104 ? -1.146 16.216 54.159 1.00 33.34 104 GLU A C 1
ATOM 729 O O . GLU A 1 104 ? -2.350 16.372 54.354 1.00 33.34 104 GLU A O 1
ATOM 734 N N . ALA A 1 105 ? -0.673 16.086 52.911 1.00 29.64 105 ALA A N 1
ATOM 735 C CA . ALA A 1 105 ? -1.454 16.389 51.703 1.00 29.64 105 ALA A CA 1
ATOM 736 C C . ALA A 1 105 ? -2.276 15.237 51.083 1.00 29.64 105 ALA A C 1
ATOM 738 O O . ALA A 1 105 ? -1.809 14.109 50.926 1.00 29.64 105 ALA A O 1
ATOM 739 N N . VAL A 1 106 ? -3.466 15.611 50.596 1.00 32.72 106 VAL A N 1
ATOM 740 C CA . VAL A 1 106 ? -4.316 14.871 49.645 1.00 32.72 106 VAL A CA 1
ATOM 741 C C . VAL A 1 106 ? -3.635 14.791 48.274 1.00 32.72 106 VAL A C 1
ATOM 743 O O . VAL A 1 106 ? -3.171 15.805 47.749 1.00 32.72 106 VAL A O 1
ATOM 746 N N . VAL A 1 107 ? -3.607 13.601 47.669 1.00 32.69 107 VAL A N 1
ATOM 747 C CA . VAL A 1 107 ? -3.000 13.353 46.347 1.00 32.69 107 VAL A CA 1
ATOM 748 C C . VAL A 1 107 ? -4.088 13.334 45.275 1.00 32.69 107 VAL A C 1
ATOM 750 O O . VAL A 1 107 ? -5.044 12.579 45.406 1.00 32.69 107 VAL A O 1
ATOM 753 N N . PHE A 1 108 ? -3.951 14.105 44.192 1.00 34.91 108 PHE A N 1
ATOM 754 C CA . PHE A 1 108 ? -4.885 14.040 43.060 1.00 34.91 108 PHE A CA 1
ATOM 755 C C . PHE A 1 108 ? -4.299 13.234 41.893 1.00 34.91 108 PHE A C 1
ATOM 757 O O . PHE A 1 108 ? -3.169 13.481 41.473 1.00 34.91 108 PHE A O 1
ATOM 764 N N . ARG A 1 109 ? -5.078 12.292 41.348 1.00 35.25 109 ARG A N 1
ATOM 765 C CA . ARG A 1 109 ? -4.814 11.628 40.063 1.00 35.25 109 ARG A CA 1
ATOM 766 C C . ARG A 1 109 ? -5.460 12.455 38.954 1.00 35.25 109 ARG A C 1
ATOM 768 O O . ARG A 1 109 ? -6.628 12.821 39.073 1.00 35.25 109 ARG A O 1
ATOM 775 N N . LEU A 1 110 ? -4.697 12.758 37.908 1.00 36.25 110 LEU A N 1
ATOM 776 C CA . LEU A 1 110 ? -5.131 13.539 36.750 1.00 36.25 110 LEU A CA 1
ATOM 777 C C . LEU A 1 110 ? -5.500 12.568 35.623 1.00 36.25 110 LEU A C 1
ATOM 779 O O . LEU A 1 110 ? -4.651 11.809 35.168 1.00 36.25 110 LEU A O 1
ATOM 783 N N . GLU A 1 111 ? -6.756 12.583 35.192 1.00 32.91 111 GLU A N 1
ATOM 784 C CA . GLU A 1 111 ? -7.270 11.781 34.080 1.00 32.91 111 GLU A CA 1
ATOM 785 C C . GLU A 1 111 ? -7.815 12.736 33.009 1.00 32.91 111 GLU A C 1
ATOM 787 O O . GLU A 1 111 ? -8.686 13.568 33.262 1.00 32.91 111 GLU A O 1
ATOM 792 N N . GLN A 1 112 ? -7.276 12.666 31.794 1.00 34.94 112 GLN A N 1
ATOM 793 C CA . GLN A 1 112 ? -7.769 13.476 30.682 1.00 34.94 112 GLN A CA 1
ATOM 794 C C . GLN A 1 112 ? -9.022 12.813 30.091 1.00 34.94 112 GLN A C 1
ATOM 796 O O . GLN A 1 112 ? -8.937 11.707 29.560 1.00 34.94 112 GLN A O 1
ATOM 801 N N . GLY A 1 113 ? -10.179 13.475 30.188 1.00 32.59 113 GLY A N 1
ATOM 802 C CA . GLY A 1 113 ? -11.421 13.033 29.547 1.00 32.59 113 GLY A CA 1
ATOM 803 C C . GLY A 1 113 ? -11.520 13.471 28.078 1.00 32.59 113 GLY A C 1
ATOM 804 O O . GLY A 1 113 ? -10.724 14.283 27.603 1.00 32.59 113 GLY A O 1
ATOM 805 N N . GLU A 1 114 ? -12.504 12.945 27.336 1.00 29.14 114 GLU A N 1
ATOM 806 C CA . GLU A 1 114 ? -12.780 13.354 25.946 1.00 29.14 114 GLU A CA 1
ATOM 807 C C . GLU A 1 114 ? -13.224 14.835 25.875 1.00 29.14 114 GLU A C 1
ATOM 809 O O . GLU A 1 114 ? -14.246 15.207 26.445 1.00 29.14 114 GLU A O 1
ATOM 814 N N . GLY A 1 115 ? -12.472 15.691 25.167 1.00 40.69 115 GLY A N 1
ATOM 815 C CA . GLY A 1 115 ? -12.648 17.158 25.153 1.00 40.69 115 GLY A CA 1
ATOM 816 C C . GLY A 1 115 ? -11.446 17.878 25.791 1.00 40.69 115 GLY A C 1
ATOM 817 O O . GLY A 1 115 ? -10.344 17.342 25.751 1.00 40.69 115 GLY A O 1
ATOM 818 N N . SER A 1 116 ? -11.604 19.076 26.385 1.00 30.36 116 SER A N 1
ATOM 819 C CA . SER A 1 116 ? -10.622 19.544 27.404 1.00 30.36 116 SER A CA 1
ATOM 820 C C . SER A 1 116 ? -11.131 19.454 28.824 1.00 30.36 116 SER A C 1
ATOM 822 O O . SER A 1 116 ? -10.759 20.259 29.690 1.00 30.36 116 SER A O 1
ATOM 824 N N . ASP A 1 117 ? -12.018 18.519 29.072 1.00 32.16 117 ASP A N 1
ATOM 825 C CA . ASP A 1 117 ? -12.420 18.297 30.437 1.00 32.16 117 ASP A CA 1
ATOM 826 C C . ASP A 1 117 ? -11.278 17.521 31.103 1.00 32.16 117 ASP A C 1
ATOM 828 O O . ASP A 1 117 ? -10.876 16.440 30.668 1.00 32.16 117 ASP A O 1
ATOM 832 N N . ILE A 1 118 ? -10.677 18.147 32.113 1.00 36.72 118 ILE A N 1
ATOM 833 C CA . ILE A 1 118 ? -9.650 17.539 32.956 1.00 36.72 118 ILE A CA 1
ATOM 834 C C . ILE A 1 118 ? -10.376 16.989 34.181 1.00 36.72 118 ILE A C 1
ATOM 836 O O . ILE A 1 118 ? -10.944 17.764 34.954 1.00 36.72 118 ILE A O 1
ATOM 840 N N . LEU A 1 119 ? -10.369 15.665 34.342 1.00 36.25 119 LEU A N 1
ATOM 841 C CA . LEU A 1 119 ? -10.932 14.984 35.502 1.00 36.25 119 LEU A CA 1
ATOM 842 C C . LEU A 1 119 ? -9.826 14.781 36.541 1.00 36.25 119 LEU A C 1
ATOM 844 O O . LEU A 1 119 ? -8.732 14.315 36.229 1.00 36.25 119 LEU A O 1
ATOM 848 N N . LEU A 1 120 ? -10.105 15.135 37.790 1.00 39.00 120 LEU A N 1
ATOM 849 C CA . LEU A 1 120 ? -9.182 14.946 38.905 1.00 39.00 120 LEU A CA 1
ATOM 850 C C . LEU A 1 120 ? -9.863 14.126 40.001 1.00 39.00 120 LEU A C 1
ATOM 852 O O . LEU A 1 120 ? -10.982 14.440 40.408 1.00 39.00 120 LEU A O 1
ATOM 856 N N . ARG A 1 121 ? -9.183 13.084 40.490 1.00 37.72 121 ARG A N 1
ATOM 857 C CA . ARG A 1 121 ? -9.658 12.222 41.586 1.00 37.72 121 ARG A CA 1
ATOM 858 C C . ARG A 1 121 ? -8.742 12.344 42.799 1.00 37.72 121 ARG A C 1
ATOM 860 O O . ARG A 1 121 ? -7.544 12.102 42.687 1.00 37.72 121 ARG A O 1
ATOM 867 N N . ALA A 1 122 ? -9.298 12.712 43.951 1.00 36.88 122 ALA A N 1
ATOM 868 C CA . ALA A 1 122 ? -8.564 12.803 45.214 1.00 36.88 122 ALA A CA 1
ATOM 869 C C . ALA A 1 122 ? -8.373 11.418 45.857 1.00 36.88 122 ALA A C 1
ATOM 871 O O . ALA A 1 122 ? -9.331 10.652 45.967 1.00 36.88 122 ALA A O 1
ATOM 872 N N . ARG A 1 123 ? -7.166 11.122 46.343 1.00 33.22 123 ARG A N 1
ATOM 873 C CA . ARG A 1 123 ? -6.842 9.944 47.155 1.00 33.22 123 ARG A CA 1
ATOM 874 C C . ARG A 1 123 ? -6.620 10.384 48.608 1.00 33.22 123 ARG A C 1
ATOM 876 O O . ARG A 1 123 ? -5.735 11.195 48.860 1.00 33.22 123 ARG A O 1
ATOM 883 N N . ASP A 1 124 ? -7.474 9.866 49.494 1.00 30.98 124 ASP A N 1
ATOM 884 C CA . ASP A 1 124 ? -7.465 9.867 50.969 1.00 30.98 124 ASP A CA 1
ATOM 885 C C . ASP A 1 124 ? -6.738 11.006 51.718 1.00 30.98 124 ASP A C 1
ATOM 887 O O . ASP A 1 124 ? -5.513 11.070 51.771 1.00 30.98 124 ASP A O 1
ATOM 891 N N . GLY A 1 125 ? -7.519 11.834 52.424 1.00 30.23 125 GLY A N 1
ATOM 892 C CA . GLY A 1 125 ? -7.050 12.801 53.425 1.00 30.23 125 GLY A CA 1
ATOM 893 C C . GLY A 1 125 ? -8.046 13.948 53.625 1.00 30.23 125 GLY A C 1
ATOM 894 O O . GLY A 1 125 ? -8.617 14.457 52.666 1.00 30.23 125 GLY A O 1
ATOM 895 N N . TYR A 1 126 ? -8.319 14.334 54.870 1.00 27.72 126 TYR A N 1
ATOM 896 C CA . TYR A 1 126 ? -9.269 15.403 55.195 1.00 27.72 126 TYR A CA 1
ATOM 897 C C . TYR A 1 126 ? -8.770 16.775 54.721 1.00 27.72 126 TYR A C 1
ATOM 899 O O . TYR A 1 126 ? -7.620 17.132 54.950 1.00 27.72 126 TYR A O 1
ATOM 907 N N . LEU A 1 127 ? -9.672 17.610 54.202 1.00 30.23 127 LEU A N 1
ATOM 908 C CA . LEU A 1 127 ? -9.452 19.048 54.008 1.00 30.23 127 LEU A CA 1
ATOM 909 C C . LEU A 1 127 ? -9.844 19.861 55.254 1.00 30.23 127 LEU A C 1
ATOM 911 O O . LEU A 1 127 ? -10.407 20.940 55.148 1.00 30.23 127 LEU A O 1
ATOM 915 N N . THR A 1 128 ? -9.577 19.356 56.463 1.00 27.06 128 THR A N 1
ATOM 916 C CA . THR A 1 128 ? -9.698 20.164 57.691 1.00 27.06 128 THR A CA 1
ATOM 917 C C . THR A 1 128 ? -8.745 19.657 58.770 1.00 27.06 128 THR A C 1
ATOM 919 O O . THR A 1 128 ? -8.643 18.449 58.974 1.00 27.06 128 THR A O 1
ATOM 922 N N . SER A 1 129 ? -8.134 20.566 59.535 1.00 26.31 129 SER A N 1
ATOM 923 C CA . SER A 1 129 ? -7.751 20.278 60.919 1.00 26.31 129 SER A CA 1
ATOM 924 C C . SER A 1 129 ? -8.409 21.310 61.841 1.00 26.31 129 SER A C 1
ATOM 926 O O . SER A 1 129 ? -8.453 22.509 61.560 1.00 26.31 129 SER A O 1
ATOM 928 N N . ALA A 1 130 ? -9.021 20.811 62.912 1.00 28.33 130 ALA A N 1
ATOM 929 C CA . ALA A 1 130 ? -9.962 21.530 63.763 1.00 28.33 130 ALA A CA 1
ATOM 930 C C . ALA A 1 130 ? -9.308 22.402 64.855 1.00 28.33 130 ALA A C 1
ATOM 932 O O . ALA A 1 130 ? -9.994 22.774 65.803 1.00 28.33 130 ALA A O 1
ATOM 933 N N . GLU A 1 131 ? -8.020 22.753 64.762 1.00 29.53 131 GLU A N 1
ATOM 934 C CA . GLU A 1 131 ? -7.326 23.415 65.885 1.00 29.53 131 GLU A CA 1
ATOM 935 C C . GLU A 1 131 ? -6.589 24.728 65.575 1.00 29.53 131 GLU A C 1
ATOM 937 O O . GLU A 1 131 ? -6.117 25.368 66.512 1.00 29.53 131 GLU A O 1
ATOM 942 N N . THR A 1 132 ? -6.538 25.223 64.331 1.00 30.72 132 THR A N 1
ATOM 943 C CA . THR A 1 132 ? -5.782 26.471 64.045 1.00 30.72 132 THR A CA 1
ATOM 944 C C . THR A 1 132 ? -6.452 27.497 63.133 1.00 30.72 132 THR A C 1
ATOM 946 O O . THR A 1 132 ? -5.873 28.560 62.910 1.00 30.72 132 THR A O 1
ATOM 949 N N . GLY A 1 133 ? -7.681 27.266 62.658 1.00 31.17 133 GLY A N 1
ATOM 950 C CA . GLY A 1 133 ? -8.468 28.313 61.991 1.00 31.17 133 GLY A CA 1
ATOM 951 C C . GLY A 1 133 ? -7.798 28.976 60.776 1.00 31.17 133 GLY A C 1
ATOM 952 O O . GLY A 1 133 ? -8.110 30.126 60.491 1.00 31.17 133 GLY A O 1
ATOM 953 N N . ASN A 1 134 ? -6.895 28.280 60.074 1.00 25.67 134 ASN A N 1
ATOM 954 C CA . ASN A 1 134 ? -6.248 28.737 58.841 1.00 25.67 134 ASN A CA 1
ATOM 955 C C . ASN A 1 134 ? -5.981 27.534 57.916 1.00 25.67 134 ASN A C 1
ATOM 957 O O . ASN A 1 134 ? -5.155 26.681 58.227 1.00 25.67 134 ASN A O 1
ATOM 961 N N . GLY A 1 135 ? -6.685 27.467 56.783 1.00 26.59 135 GLY A N 1
ATOM 962 C CA . GLY A 1 135 ? -6.277 26.664 55.625 1.00 26.59 135 GLY A CA 1
ATOM 963 C C . GLY A 1 135 ? -5.259 27.434 54.778 1.00 26.59 135 GLY A C 1
ATOM 964 O O . GLY A 1 135 ? -5.234 28.657 54.849 1.00 26.59 135 GLY A O 1
ATOM 965 N N . LEU A 1 136 ? -4.434 26.719 54.000 1.00 25.34 136 LEU A N 1
ATOM 966 C CA . LEU A 1 136 ? -3.490 27.245 52.993 1.00 25.34 136 LEU A CA 1
ATOM 967 C C . LEU A 1 136 ? -2.788 28.562 53.384 1.00 25.34 136 LEU A C 1
ATOM 969 O O . LEU A 1 136 ? -3.231 29.658 53.041 1.00 25.34 136 LEU A O 1
ATOM 973 N N . TYR A 1 137 ? -1.628 28.458 54.036 1.00 24.36 137 TYR A N 1
ATOM 974 C CA . TYR A 1 137 ? -0.760 29.620 54.209 1.00 24.36 137 TYR A CA 1
ATOM 975 C C . TYR A 1 137 ? -0.083 29.992 52.886 1.00 24.36 137 TYR A C 1
ATOM 977 O O . TYR A 1 137 ? 0.826 29.316 52.405 1.00 24.36 137 TYR A O 1
ATOM 985 N N . PHE A 1 138 ? -0.520 31.119 52.333 1.00 30.91 138 PHE A N 1
ATOM 986 C CA . PHE A 1 138 ? 0.234 31.934 51.392 1.00 30.91 138 PHE A CA 1
ATOM 987 C C . PHE A 1 138 ? 1.398 32.586 52.150 1.00 30.91 138 PHE A C 1
ATOM 989 O O . PHE A 1 138 ? 1.176 33.268 53.149 1.00 30.91 138 PHE A O 1
ATOM 996 N N . SER A 1 139 ? 2.641 32.395 51.699 1.00 26.39 139 SER A N 1
ATOM 997 C CA . SER A 1 139 ? 3.740 33.255 52.156 1.00 26.39 139 SER A CA 1
ATOM 998 C C . SER A 1 139 ? 3.491 34.670 51.636 1.00 26.39 139 SER A C 1
ATOM 1000 O O . SER A 1 139 ? 3.383 34.867 50.426 1.00 26.39 139 SER A O 1
ATOM 1002 N N . GLU A 1 140 ? 3.457 35.664 52.525 1.00 29.30 140 GLU A N 1
ATOM 1003 C CA . GLU A 1 140 ? 3.363 37.088 52.164 1.00 29.30 140 GLU A CA 1
ATOM 1004 C C . GLU A 1 140 ? 4.660 37.645 51.542 1.00 29.30 140 GLU A C 1
ATOM 1006 O O . GLU A 1 140 ? 4.807 38.853 51.352 1.00 29.30 140 GLU A O 1
ATOM 1011 N N . THR A 1 141 ? 5.618 36.795 51.158 1.00 26.62 141 THR A N 1
ATOM 1012 C CA . THR A 1 141 ? 6.611 37.182 50.145 1.00 26.62 141 THR A CA 1
ATOM 1013 C C . THR A 1 141 ? 7.142 35.971 49.364 1.00 26.62 141 THR A C 1
ATOM 1015 O O . THR A 1 141 ? 7.653 35.022 49.967 1.00 26.62 141 THR A O 1
ATOM 1018 N N . PRO A 1 142 ? 7.059 35.972 48.020 1.00 27.75 142 PRO A N 1
ATOM 1019 C CA . PRO A 1 142 ? 7.740 34.990 47.185 1.00 27.75 142 PRO A CA 1
ATOM 1020 C C . PRO A 1 142 ? 9.228 35.352 47.076 1.00 27.75 142 PRO A C 1
ATOM 1022 O O . PRO A 1 142 ? 9.555 36.507 46.808 1.00 27.75 142 PRO A O 1
ATOM 1025 N N . VAL A 1 143 ? 10.137 34.375 47.177 1.00 24.14 143 VAL A N 1
ATOM 1026 C CA . VAL A 1 143 ? 11.454 34.505 46.527 1.00 24.14 143 VAL A CA 1
ATOM 1027 C C . VAL A 1 143 ? 11.750 33.238 45.713 1.00 24.14 143 VAL A C 1
ATOM 1029 O O . VAL A 1 143 ? 11.958 32.172 46.292 1.00 24.14 143 VAL A O 1
ATOM 1032 N N . PRO A 1 144 ? 11.742 33.332 44.371 1.00 33.41 144 PRO A N 1
ATOM 1033 C CA . PRO A 1 144 ? 12.097 32.252 43.461 1.00 33.41 144 PRO A CA 1
ATOM 1034 C C . PRO A 1 144 ? 13.618 32.171 43.273 1.00 33.41 144 PRO A C 1
ATOM 1036 O O . PRO A 1 144 ? 14.362 33.063 43.671 1.00 33.41 144 PRO A O 1
ATOM 1039 N N . CYS A 1 145 ? 14.080 31.102 42.627 1.00 32.81 145 CYS A N 1
ATOM 1040 C CA . CYS A 1 145 ? 15.469 30.848 42.244 1.00 32.81 145 CYS A CA 1
ATOM 1041 C C . CYS A 1 145 ? 16.236 32.113 41.774 1.00 32.81 145 CYS A C 1
ATOM 1043 O O . CYS A 1 145 ? 16.068 32.569 40.646 1.00 32.81 145 CYS A O 1
ATOM 1045 N N . SER A 1 146 ? 17.051 32.697 42.660 1.00 30.41 146 SER A N 1
ATOM 1046 C CA . SER A 1 146 ? 18.315 33.452 42.481 1.00 30.41 146 SER A CA 1
ATOM 1047 C C . SER A 1 146 ? 18.666 34.085 43.844 1.00 30.41 146 SER A C 1
ATOM 1049 O O . SER A 1 146 ? 17.781 34.512 44.576 1.00 30.41 146 SER A O 1
ATOM 1051 N N . GLN A 1 147 ? 19.935 34.046 44.265 1.00 30.70 147 GLN A N 1
ATOM 1052 C CA . GLN A 1 147 ? 20.348 34.302 45.658 1.00 30.70 147 GLN A CA 1
ATOM 1053 C C . GLN A 1 147 ? 20.121 35.753 46.124 1.00 30.70 147 GLN A C 1
ATOM 1055 O O . GLN A 1 147 ? 20.730 36.674 45.587 1.00 30.70 147 GLN A O 1
ATOM 1060 N N . TRP A 1 148 ? 19.362 35.931 47.209 1.00 35.75 148 TRP A N 1
ATOM 1061 C CA . TRP A 1 148 ? 19.316 37.159 48.015 1.00 35.75 148 TRP A CA 1
ATOM 1062 C C . TRP A 1 148 ? 19.960 36.892 49.379 1.00 35.75 148 TRP A C 1
ATOM 1064 O O . TRP A 1 148 ? 19.830 35.791 49.918 1.00 35.75 148 TRP A O 1
ATOM 1074 N N . ARG A 1 149 ? 20.663 37.876 49.947 1.00 35.38 149 ARG A N 1
ATOM 1075 C CA . ARG A 1 149 ? 21.274 37.767 51.280 1.00 35.38 149 ARG A CA 1
ATOM 1076 C C . ARG A 1 149 ? 20.888 38.981 52.113 1.00 35.38 149 ARG A C 1
ATOM 1078 O O . ARG A 1 149 ? 20.933 40.099 51.612 1.00 35.38 149 ARG A O 1
ATOM 1085 N N . PHE A 1 150 ? 20.529 38.740 53.367 1.00 34.34 150 PHE A N 1
ATOM 1086 C CA . PHE A 1 150 ? 20.247 39.793 54.335 1.00 34.34 150 PHE A CA 1
ATOM 1087 C C . PHE A 1 150 ? 21.547 40.348 54.918 1.00 34.34 150 PHE A C 1
ATOM 1089 O O . PHE A 1 150 ? 22.422 39.579 55.326 1.00 34.34 150 PHE A O 1
ATOM 1096 N N . GLU A 1 151 ? 21.644 41.673 54.994 1.00 36.34 151 GLU A N 1
ATOM 1097 C CA . GLU A 1 151 ? 22.643 42.384 55.791 1.00 36.34 151 GLU A CA 1
ATOM 1098 C C . GLU A 1 151 ? 21.894 43.389 56.681 1.00 36.34 151 GLU A C 1
ATOM 1100 O O . GLU A 1 151 ? 21.649 44.532 56.309 1.00 36.34 151 GLU A O 1
ATOM 1105 N N . GLY A 1 152 ? 21.441 42.916 57.845 1.00 48.62 152 GLY A N 1
ATOM 1106 C CA . GLY A 1 152 ? 20.501 43.659 58.689 1.00 48.62 152 GLY A CA 1
ATOM 1107 C C . GLY A 1 152 ? 19.071 43.656 58.134 1.00 48.62 152 GLY A C 1
ATOM 1108 O O . GLY A 1 152 ? 18.660 42.692 57.489 1.00 48.62 152 GLY A O 1
ATOM 1109 N N . ASP A 1 153 ? 18.324 44.727 58.414 1.00 29.97 153 ASP A N 1
ATOM 1110 C CA . ASP A 1 153 ? 16.875 44.820 58.172 1.00 29.97 153 ASP A CA 1
ATOM 1111 C C . ASP A 1 153 ? 16.492 45.264 56.743 1.00 29.97 153 ASP A C 1
ATOM 1113 O O . ASP A 1 153 ? 15.306 45.379 56.438 1.00 29.97 153 ASP A O 1
ATOM 1117 N N . ASP A 1 154 ? 17.466 45.469 55.848 1.00 28.72 154 ASP A N 1
ATOM 1118 C CA . ASP A 1 154 ? 17.225 45.844 54.449 1.00 28.72 154 ASP A CA 1
ATOM 1119 C C . ASP A 1 154 ? 17.566 44.702 53.469 1.00 28.72 154 ASP A C 1
ATOM 1121 O O . ASP A 1 154 ? 18.601 44.035 53.569 1.00 28.72 154 ASP A O 1
ATOM 1125 N N . LEU A 1 155 ? 16.692 44.496 52.474 1.00 32.75 155 LEU A N 1
ATOM 1126 C CA . LEU A 1 155 ? 16.809 43.463 51.436 1.00 32.75 155 LEU A CA 1
ATOM 1127 C C . LEU A 1 155 ? 17.410 44.047 50.137 1.00 32.75 155 LEU A C 1
ATOM 1129 O O . LEU A 1 155 ? 16.804 44.915 49.508 1.00 32.75 155 LEU A O 1
ATOM 1133 N N . LEU A 1 156 ? 18.571 43.549 49.685 1.00 35.31 156 LEU A N 1
ATOM 1134 C CA . LEU A 1 156 ? 19.247 43.995 48.449 1.00 35.31 156 LEU A CA 1
ATOM 1135 C C . LEU A 1 156 ? 19.275 42.916 47.345 1.00 35.31 156 LEU A C 1
ATOM 1137 O O . LEU A 1 156 ? 19.631 41.767 47.604 1.00 35.31 156 LEU A O 1
ATOM 1141 N N . TYR A 1 157 ? 18.951 43.312 46.101 1.00 34.41 157 TYR A N 1
ATOM 1142 C CA . TYR A 1 157 ? 18.826 42.439 44.913 1.00 34.41 157 TYR A CA 1
ATOM 1143 C C . TYR A 1 157 ? 20.152 42.035 44.278 1.00 34.41 157 TYR A C 1
ATOM 1145 O O . TYR A 1 157 ? 20.978 42.897 43.983 1.00 34.41 157 TYR A O 1
ATOM 1153 N N . ASN A 1 158 ? 20.290 40.744 43.943 1.00 35.72 158 ASN A N 1
ATOM 1154 C CA . ASN A 1 158 ? 21.332 40.228 43.057 1.00 35.72 158 ASN A CA 1
ATOM 1155 C C . ASN A 1 158 ? 20.732 39.685 41.733 1.00 35.72 158 ASN A C 1
ATOM 1157 O O . ASN A 1 158 ? 20.094 38.630 41.732 1.00 35.72 158 ASN A O 1
ATOM 1161 N N . PRO A 1 159 ? 20.920 40.372 40.592 1.00 35.00 159 PRO A N 1
ATOM 1162 C CA . PRO A 1 159 ? 20.332 39.987 39.316 1.00 35.00 159 PRO A CA 1
ATOM 1163 C C . PRO A 1 159 ? 21.260 39.032 38.563 1.00 35.00 159 PRO A C 1
ATOM 1165 O O . PRO A 1 159 ? 22.083 39.495 37.786 1.00 35.00 159 PRO A O 1
ATOM 1168 N N . ASN A 1 160 ? 21.148 37.713 38.740 1.00 34.03 160 ASN A N 1
ATOM 1169 C CA . ASN A 1 160 ? 21.844 36.765 37.854 1.00 34.03 160 ASN A CA 1
ATOM 1170 C C . ASN A 1 160 ? 21.119 35.413 37.733 1.00 34.03 160 ASN A C 1
ATOM 1172 O O . ASN A 1 160 ? 21.570 34.408 38.270 1.00 34.03 160 ASN A O 1
ATOM 1176 N N . SER A 1 161 ? 20.016 35.390 36.976 1.00 36.44 161 SER A N 1
ATOM 1177 C CA . SER A 1 161 ? 19.617 34.247 36.130 1.00 36.44 161 SER A CA 1
ATOM 1178 C C . SER A 1 161 ? 18.478 34.651 35.184 1.00 36.44 161 SER A C 1
ATOM 1180 O O . SER A 1 161 ? 17.359 34.153 35.264 1.00 36.44 161 SER A O 1
ATOM 1182 N N . ALA A 1 162 ? 18.760 35.595 34.288 1.00 36.22 162 ALA A N 1
ATOM 1183 C CA . ALA A 1 162 ? 17.994 35.776 33.061 1.00 36.22 162 ALA A CA 1
ATOM 1184 C C . ALA A 1 162 ? 18.872 35.274 31.916 1.00 36.22 162 ALA A C 1
ATOM 1186 O O . ALA A 1 162 ? 20.041 35.654 31.845 1.00 36.22 162 ALA A O 1
ATOM 1187 N N . TYR A 1 163 ? 18.337 34.443 31.023 1.00 37.22 163 TYR A N 1
ATOM 1188 C CA . TYR A 1 163 ? 19.004 34.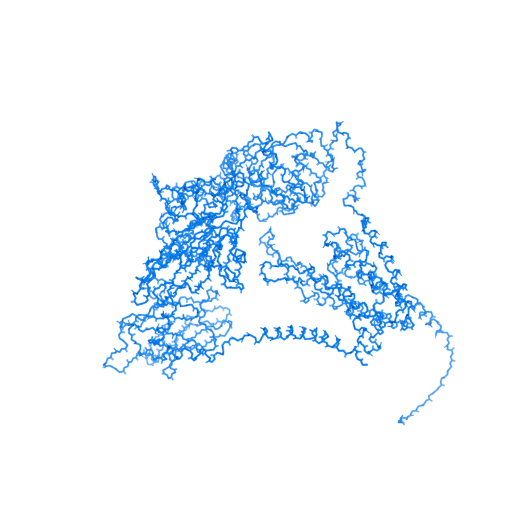220 29.745 1.00 37.22 163 TYR A CA 1
ATOM 1189 C C . TYR A 1 163 ? 18.386 35.133 28.689 1.00 37.22 163 TYR A C 1
ATOM 1191 O O . TYR A 1 163 ? 17.176 35.126 28.455 1.00 37.22 163 TYR A O 1
ATOM 1199 N N . THR A 1 164 ? 19.238 35.938 28.066 1.00 33.72 164 THR A N 1
ATOM 1200 C CA . THR A 1 164 ? 18.889 36.870 26.997 1.00 33.72 164 THR A CA 1
ATOM 1201 C C . THR A 1 164 ? 19.223 36.238 25.652 1.00 33.72 164 THR A C 1
ATOM 1203 O O . THR A 1 164 ? 20.375 35.910 25.381 1.00 33.72 164 THR A O 1
ATOM 1206 N N . SER A 1 165 ? 18.229 36.140 24.771 1.00 31.78 165 SER A N 1
ATOM 1207 C CA . SER A 1 165 ? 18.440 35.896 23.342 1.00 31.78 165 SER A CA 1
ATOM 1208 C C . SER A 1 165 ? 17.800 37.037 22.557 1.00 31.78 165 SER A C 1
ATOM 1210 O O . SER A 1 165 ? 16.645 37.387 22.799 1.00 31.78 165 SER A O 1
ATOM 1212 N N . GLY A 1 166 ? 18.570 37.676 21.673 1.00 34.31 166 GLY A N 1
ATOM 1213 C CA . GLY A 1 166 ? 18.075 38.743 20.793 1.00 34.31 166 GLY A CA 1
ATOM 1214 C C . GLY A 1 166 ? 17.564 40.010 21.496 1.00 34.31 166 GLY A C 1
ATOM 1215 O O . GLY A 1 166 ? 16.700 40.690 20.956 1.00 34.31 166 GLY A O 1
ATOM 1216 N N . GLY A 1 167 ? 18.052 40.330 22.700 1.00 35.47 167 GLY A N 1
ATOM 1217 C CA . GLY A 1 167 ? 17.676 41.554 23.427 1.00 35.47 167 GLY A CA 1
ATOM 1218 C C . GLY A 1 167 ? 16.341 41.499 24.181 1.00 35.47 167 GLY A C 1
ATOM 1219 O O . GLY A 1 167 ? 15.949 42.502 24.769 1.00 35.47 167 GLY A O 1
ATOM 1220 N N . THR A 1 168 ? 15.666 40.343 24.219 1.00 34.06 168 THR A N 1
ATOM 1221 C CA . THR A 1 168 ? 14.435 40.141 25.006 1.00 34.06 168 THR A CA 1
ATOM 1222 C C . THR A 1 168 ? 14.713 39.268 26.234 1.00 34.06 168 THR A C 1
ATOM 1224 O O . THR A 1 168 ? 15.416 38.260 26.141 1.00 34.06 168 THR A O 1
ATOM 1227 N N . VAL A 1 169 ? 14.176 39.671 27.390 1.00 36.75 169 VAL A N 1
ATOM 1228 C CA . VAL A 1 169 ? 14.308 38.986 28.689 1.00 36.75 169 VAL A CA 1
ATOM 1229 C C . VAL A 1 169 ? 13.107 38.056 28.900 1.00 36.75 169 VAL A C 1
ATOM 1231 O O . VAL A 1 169 ? 11.971 38.511 28.803 1.00 36.75 169 VAL A O 1
ATOM 1234 N N . TYR A 1 170 ? 13.341 36.780 29.222 1.00 37.75 170 TYR A N 1
ATOM 1235 C CA . TYR A 1 170 ? 12.295 35.788 29.530 1.00 37.75 170 TYR A CA 1
ATOM 1236 C C . TYR A 1 170 ? 12.168 35.570 31.060 1.00 37.75 170 TYR A C 1
ATOM 1238 O O . TYR A 1 170 ? 13.189 35.562 31.750 1.00 37.75 170 TYR A O 1
ATOM 1246 N N . ARG A 1 171 ? 10.941 35.410 31.598 1.00 34.44 171 ARG A N 1
ATOM 1247 C CA . ARG A 1 171 ? 10.621 35.100 33.021 1.00 34.44 171 ARG A CA 1
ATOM 1248 C C . ARG A 1 171 ? 9.685 33.869 33.110 1.00 34.44 171 ARG A C 1
ATOM 1250 O O . ARG A 1 171 ? 8.919 33.668 32.177 1.00 34.44 171 ARG A O 1
ATOM 1257 N N . ASN A 1 172 ? 9.766 33.078 34.192 1.00 34.88 172 ASN A N 1
ATOM 1258 C CA . ASN A 1 172 ? 9.052 31.793 34.396 1.00 34.88 172 ASN A CA 1
ATOM 1259 C C . ASN A 1 172 ? 7.581 31.931 34.866 1.00 34.88 172 ASN A C 1
ATOM 1261 O O . ASN A 1 172 ? 7.237 32.917 35.518 1.00 34.88 172 ASN A O 1
ATOM 1265 N N . ASP A 1 173 ? 6.777 30.894 34.583 1.00 36.97 173 ASP A N 1
ATOM 1266 C CA . ASP A 1 173 ? 5.326 30.747 34.820 1.00 36.97 173 ASP A CA 1
ATOM 1267 C C . ASP A 1 173 ? 4.964 30.339 36.274 1.00 36.97 173 ASP A C 1
ATOM 1269 O O . ASP A 1 173 ? 5.640 29.495 36.865 1.00 36.97 173 ASP A O 1
ATOM 1273 N N . TYR A 1 174 ? 3.890 30.897 36.858 1.00 35.59 174 TYR A N 1
ATOM 1274 C CA . TYR A 1 174 ? 3.375 30.538 38.196 1.00 35.59 174 TYR A CA 1
ATOM 1275 C C . TYR A 1 174 ? 1.826 30.569 38.276 1.00 35.59 174 TYR A C 1
ATOM 1277 O O . TYR A 1 174 ? 1.160 31.180 37.437 1.00 35.59 174 TYR A O 1
ATOM 1285 N N . LEU A 1 175 ? 1.256 29.899 39.291 1.00 36.56 175 LEU A N 1
ATOM 1286 C CA . LEU A 1 175 ? -0.185 29.819 39.599 1.00 36.56 175 LEU A CA 1
ATOM 1287 C C . LEU A 1 175 ? -0.539 30.788 40.746 1.00 36.56 175 LEU A C 1
ATOM 1289 O O . LEU A 1 175 ? 0.106 30.745 41.791 1.00 36.56 175 LEU A O 1
ATOM 1293 N N . GLU A 1 176 ? -1.568 31.625 40.591 1.00 38.75 176 GLU A N 1
ATOM 1294 C CA . GLU A 1 176 ? -2.041 32.569 41.621 1.00 38.75 176 GLU A CA 1
ATOM 1295 C C . GLU A 1 176 ? -3.496 32.273 42.022 1.00 38.75 176 GLU A C 1
ATOM 1297 O O . GLU A 1 176 ? -4.374 32.120 41.173 1.00 38.75 176 GLU A O 1
ATOM 1302 N N . TYR A 1 177 ? -3.784 32.229 43.324 1.00 41.47 177 TYR A N 1
ATOM 1303 C CA . TYR A 1 177 ? -5.147 32.109 43.852 1.00 41.47 177 TYR A CA 1
ATOM 1304 C C . TYR A 1 177 ? -5.675 33.472 44.293 1.00 41.47 177 TYR A C 1
ATOM 1306 O O . TYR A 1 177 ? -4.971 34.218 44.970 1.00 41.47 177 TYR A O 1
ATOM 1314 N N . TYR A 1 178 ? -6.933 33.767 43.960 1.00 43.72 178 TYR A N 1
ATOM 1315 C CA . TYR A 1 178 ? -7.603 34.996 44.376 1.00 43.72 178 TYR A CA 1
ATOM 1316 C C . TYR A 1 178 ? -8.672 34.672 45.434 1.00 43.72 178 TYR A C 1
ATOM 1318 O O . TYR A 1 178 ? -9.753 34.192 45.078 1.00 43.72 178 TYR A O 1
ATOM 1326 N N . PRO A 1 179 ? -8.423 34.974 46.727 1.00 36.12 179 PRO A N 1
ATOM 1327 C CA . PRO A 1 179 ? -9.298 34.575 47.837 1.00 36.12 179 PRO A CA 1
ATOM 1328 C C . PRO A 1 179 ? -10.735 35.089 47.738 1.00 36.12 179 PRO A C 1
ATOM 1330 O O . PRO A 1 179 ? -11.652 34.477 48.269 1.00 36.12 179 PRO A O 1
ATOM 1333 N N . ASN A 1 180 ? -10.943 36.202 47.035 1.00 42.22 180 ASN A N 1
ATOM 1334 C CA . ASN A 1 180 ? -12.243 36.864 46.925 1.00 42.22 180 ASN A CA 1
ATOM 1335 C C . ASN A 1 180 ? -13.012 36.482 45.654 1.00 42.22 180 ASN A C 1
ATOM 1337 O O . ASN A 1 180 ? -14.005 37.130 45.327 1.00 42.22 180 ASN A O 1
ATOM 1341 N N . SER A 1 181 ? -12.510 35.529 44.865 1.00 45.09 181 SER A N 1
ATOM 1342 C CA . SER A 1 181 ? -12.984 35.328 43.491 1.00 45.09 181 SER A CA 1
ATOM 1343 C C . SER A 1 181 ? -13.386 33.893 43.154 1.00 45.09 181 SER A C 1
ATOM 1345 O O . SER A 1 181 ? -13.952 33.672 42.088 1.00 45.09 181 SER A O 1
ATOM 1347 N N . ASN A 1 182 ? -13.171 32.934 44.062 1.00 49.69 182 ASN A N 1
ATOM 1348 C CA . ASN A 1 182 ? -13.529 31.518 43.894 1.00 49.69 182 ASN A CA 1
ATOM 1349 C C . ASN A 1 182 ? -12.969 30.884 42.597 1.00 49.69 182 ASN A C 1
ATOM 1351 O O . ASN A 1 182 ? -13.597 29.991 42.028 1.00 49.69 182 ASN A O 1
ATOM 1355 N N . PHE A 1 183 ? -11.821 31.368 42.105 1.00 49.47 183 PHE A N 1
ATOM 1356 C CA . PHE A 1 183 ? -11.099 30.822 40.950 1.00 49.47 183 PHE A CA 1
ATOM 1357 C C . PHE A 1 183 ? -9.584 30.956 41.143 1.00 49.47 183 PHE A C 1
ATOM 1359 O O . PHE A 1 183 ? -9.103 31.845 41.855 1.00 49.47 183 PHE A O 1
ATOM 1366 N N . TYR A 1 184 ? -8.829 30.097 40.461 1.00 51.06 184 TYR A N 1
ATOM 1367 C CA . TYR A 1 184 ? -7.379 30.242 40.312 1.00 51.06 184 TYR A CA 1
ATOM 1368 C C . TYR A 1 184 ? -7.080 30.953 39.003 1.00 51.06 184 TYR A C 1
ATOM 1370 O O . TYR A 1 184 ? -7.821 30.797 38.034 1.00 51.06 184 TYR A O 1
ATOM 1378 N N . SER A 1 185 ? -6.013 31.741 38.964 1.00 44.81 185 SER A N 1
ATOM 1379 C CA . SER A 1 185 ? -5.505 32.299 37.718 1.00 44.81 185 SER A CA 1
ATOM 1380 C C . SER A 1 185 ? -4.141 31.725 37.390 1.00 44.81 185 SER A C 1
ATOM 1382 O O . SER A 1 185 ? -3.271 31.619 38.253 1.00 44.81 185 SER A O 1
ATOM 1384 N N . THR A 1 186 ? -3.947 31.368 36.129 1.00 46.16 186 THR A N 1
ATOM 1385 C CA . THR A 1 186 ? -2.672 30.873 35.617 1.00 46.16 186 THR A CA 1
ATOM 1386 C C . THR A 1 186 ? -2.176 31.834 34.549 1.00 46.16 186 THR A C 1
ATOM 1388 O O . THR A 1 186 ? -2.955 32.344 33.736 1.00 46.16 186 THR A O 1
ATOM 1391 N N . TYR A 1 187 ? -0.882 32.141 34.580 1.00 43.28 187 TYR A N 1
ATOM 1392 C CA . TYR A 1 187 ? -0.252 32.916 33.519 1.00 43.28 187 TYR A CA 1
ATOM 1393 C C . TYR A 1 187 ? 0.114 31.951 32.395 1.00 43.28 187 TYR A C 1
ATOM 1395 O O . TYR A 1 187 ? 0.885 31.020 32.613 1.00 43.28 187 TYR A O 1
ATOM 1403 N N . GLY A 1 188 ? -0.445 32.144 31.202 1.00 44.84 188 GLY A N 1
ATOM 1404 C CA . GLY A 1 188 ? -0.114 31.299 30.063 1.00 44.84 188 GLY A CA 1
ATOM 1405 C C . GLY A 1 188 ? -0.106 32.080 28.757 1.00 44.84 188 GLY A C 1
ATOM 1406 O O . GLY A 1 188 ? -0.808 33.075 28.569 1.00 44.84 188 GLY A O 1
ATOM 1407 N N . ARG A 1 189 ? 0.735 31.652 27.822 1.00 41.28 189 ARG A N 1
ATOM 1408 C CA . ARG A 1 189 ? 0.854 32.315 26.526 1.00 41.28 189 ARG A CA 1
ATOM 1409 C C . ARG A 1 189 ? -0.295 31.856 25.630 1.00 41.28 189 ARG A C 1
ATOM 1411 O O . ARG A 1 189 ? -0.275 30.740 25.124 1.00 41.28 189 ARG A O 1
ATOM 1418 N N . SER A 1 190 ? -1.288 32.720 25.434 1.00 37.47 190 SER A N 1
ATOM 1419 C CA . SER A 1 190 ? -2.266 32.546 24.360 1.00 37.47 190 SER A CA 1
ATOM 1420 C C . SER A 1 190 ? -1.503 32.523 23.032 1.00 37.47 190 SER A C 1
ATOM 1422 O O . SER A 1 190 ? -0.593 33.327 22.824 1.00 37.47 190 SER A O 1
ATOM 1424 N N . SER A 1 191 ? -1.809 31.560 22.163 1.00 38.59 191 SER A N 1
ATOM 1425 C CA . SER A 1 191 ? -1.110 31.314 20.898 1.00 38.59 191 SER A CA 1
ATOM 1426 C C . SER A 1 191 ? -0.821 32.616 20.131 1.00 38.59 191 SER A C 1
ATOM 1428 O O . SER A 1 191 ? -1.740 33.263 19.636 1.00 38.59 191 SER A O 1
ATOM 1430 N N . GLY A 1 192 ? 0.461 32.981 20.022 1.00 39.84 192 GLY A N 1
ATOM 1431 C CA . GLY A 1 192 ? 0.926 34.156 19.277 1.00 39.84 192 GLY A CA 1
ATOM 1432 C C . GLY A 1 192 ? 1.086 35.432 20.116 1.00 39.84 192 GLY A C 1
ATOM 1433 O O . GLY A 1 192 ? 0.173 36.232 20.265 1.00 39.84 192 GLY A O 1
ATOM 1434 N N . SER A 1 193 ? 2.321 35.671 20.565 1.00 39.22 193 SER A N 1
ATOM 1435 C CA . SER A 1 193 ? 2.894 36.946 21.051 1.00 39.22 193 SER A CA 1
ATOM 1436 C C . SER A 1 193 ? 2.339 37.661 22.296 1.00 39.22 193 SER A C 1
ATOM 1438 O O . SER A 1 193 ? 3.147 38.379 22.880 1.00 39.22 193 SER A O 1
ATOM 1440 N N . ASP A 1 194 ? 1.115 37.426 22.782 1.00 39.19 194 ASP A N 1
ATOM 1441 C CA . ASP A 1 194 ? 0.604 38.082 24.007 1.00 39.19 194 ASP A CA 1
ATOM 1442 C C . ASP A 1 194 ? 0.415 37.103 25.190 1.00 39.19 194 ASP A C 1
ATOM 1444 O O . ASP A 1 194 ? -0.207 36.047 25.033 1.00 39.19 194 ASP A O 1
ATOM 1448 N N . PRO A 1 195 ? 0.944 37.407 26.392 1.00 46.25 195 PRO A N 1
ATOM 1449 C CA . PRO A 1 195 ? 0.615 36.650 27.595 1.00 46.25 195 PRO A CA 1
ATOM 1450 C C . PRO A 1 195 ? -0.832 36.925 28.037 1.00 46.25 195 PRO A C 1
ATOM 1452 O O . PRO A 1 195 ? -1.239 38.079 28.163 1.00 46.25 195 PRO A O 1
ATOM 1455 N N . GLY A 1 196 ? -1.601 35.864 28.290 1.00 42.78 196 GLY A N 1
ATOM 1456 C CA . GLY A 1 196 ? -2.968 35.932 28.806 1.00 42.78 196 GLY A CA 1
ATOM 1457 C C . GLY A 1 196 ? -3.063 35.389 30.235 1.00 42.78 196 GLY A C 1
ATOM 1458 O O . GLY A 1 196 ? -2.359 34.451 30.604 1.00 42.78 196 GLY A O 1
ATOM 1459 N N . LEU A 1 197 ? -3.948 35.977 31.044 1.00 43.25 197 LEU A N 1
ATOM 1460 C CA . LEU A 1 197 ? -4.377 35.397 32.319 1.00 43.25 197 LEU A CA 1
ATOM 1461 C C . LEU A 1 197 ? -5.546 34.442 32.042 1.00 43.25 197 LEU A C 1
ATOM 1463 O O . LEU A 1 197 ? -6.588 34.886 31.556 1.00 43.25 197 LEU A O 1
ATOM 1467 N N . PHE A 1 198 ? -5.401 33.161 32.373 1.00 46.78 198 PHE A N 1
ATOM 1468 C CA . PHE A 1 198 ? -6.500 32.194 32.325 1.00 46.78 198 PHE A CA 1
ATOM 1469 C C . PHE A 1 198 ? -7.103 32.036 33.715 1.00 46.78 198 PHE A C 1
ATOM 1471 O O . PHE A 1 198 ? -6.361 31.959 34.688 1.00 46.78 198 PHE A O 1
ATOM 1478 N N . LYS A 1 199 ? -8.433 31.987 33.823 1.00 50.03 199 LYS A N 1
ATOM 1479 C CA . LYS A 1 199 ? -9.148 31.781 35.092 1.00 50.03 199 LYS A CA 1
ATOM 1480 C C . LYS A 1 199 ? -9.756 30.387 35.112 1.00 50.03 199 LYS A C 1
ATOM 1482 O O . LYS A 1 199 ? -10.380 30.007 34.131 1.00 50.03 199 LYS A O 1
ATOM 1487 N N . MET A 1 200 ? -9.589 29.648 36.202 1.00 49.22 200 MET A N 1
ATOM 1488 C CA . MET A 1 200 ? -10.064 28.271 36.352 1.00 49.22 200 MET A CA 1
ATOM 1489 C C . MET A 1 200 ? -11.064 28.161 37.507 1.00 49.22 200 MET A C 1
ATOM 1491 O O . MET A 1 200 ? -10.733 28.492 38.650 1.00 49.22 200 MET A O 1
ATOM 1495 N N . SER A 1 201 ? -12.264 27.664 37.207 1.00 50.78 201 SER A N 1
ATOM 1496 C CA . SER A 1 201 ? -13.346 27.388 38.160 1.00 50.78 201 SER A CA 1
ATOM 1497 C C . SER A 1 201 ? -13.499 25.881 38.403 1.00 50.78 201 SER A C 1
ATOM 1499 O O . SER A 1 201 ? -13.372 25.095 37.468 1.00 50.78 201 SER A O 1
ATOM 1501 N N . PHE A 1 202 ? -13.797 25.489 39.647 1.00 52.66 202 PHE A N 1
ATOM 1502 C CA . PHE A 1 202 ? -13.914 24.093 40.094 1.00 52.66 202 PHE A CA 1
ATOM 1503 C C . PHE A 1 202 ? -15.370 23.743 40.419 1.00 52.66 202 PHE A C 1
ATOM 1505 O O . PHE A 1 202 ? -16.069 24.523 41.072 1.00 52.66 202 PHE A O 1
ATOM 1512 N N . PHE A 1 203 ? -15.815 22.563 39.991 1.00 54.44 203 PHE A N 1
ATOM 1513 C CA . PHE A 1 203 ? -17.179 22.076 40.193 1.00 54.44 203 PHE A CA 1
ATOM 1514 C C . PHE A 1 203 ? -17.165 20.629 40.676 1.00 54.44 203 PHE A C 1
ATOM 1516 O O . PHE A 1 203 ? -16.540 19.794 40.037 1.00 54.44 203 PHE A O 1
ATOM 1523 N N . ARG A 1 204 ? -17.875 20.299 41.752 1.00 53.94 204 ARG A N 1
ATOM 1524 C CA . ARG A 1 204 ? -18.038 18.927 42.249 1.00 53.94 204 ARG A CA 1
ATOM 1525 C C . ARG A 1 204 ? -19.244 18.280 41.589 1.00 53.94 204 ARG A C 1
ATOM 1527 O O . ARG A 1 204 ? -20.327 18.859 41.572 1.00 53.94 204 ARG A O 1
ATOM 1534 N N . LEU A 1 205 ? -19.070 17.068 41.077 1.00 49.69 205 LEU A N 1
ATOM 1535 C CA . LEU A 1 205 ? -20.142 16.296 40.452 1.00 49.69 205 LEU A CA 1
ATOM 1536 C C . LEU A 1 205 ? -21.175 15.854 41.500 1.00 49.69 205 LEU A C 1
ATOM 1538 O O . LEU A 1 205 ? -20.832 15.249 42.523 1.00 49.69 205 LEU A O 1
ATOM 1542 N N . THR A 1 206 ? -22.456 16.149 41.253 1.00 54.62 206 THR A N 1
ATOM 1543 C CA . THR A 1 206 ? -23.545 15.721 42.147 1.00 54.62 206 THR A CA 1
ATOM 1544 C C . THR A 1 206 ? -23.820 14.221 41.991 1.00 54.62 206 THR A C 1
ATOM 1546 O O . THR A 1 206 ? -23.277 13.554 41.108 1.00 54.62 206 THR A O 1
ATOM 1549 N N . ALA A 1 207 ? -24.653 13.645 42.866 1.00 49.97 207 ALA A N 1
ATOM 1550 C CA . ALA A 1 207 ? -25.127 12.272 42.683 1.00 49.97 207 ALA A CA 1
ATOM 1551 C C . ALA A 1 207 ? -25.936 12.129 41.380 1.00 49.97 207 ALA A C 1
ATOM 1553 O O . ALA A 1 207 ? -25.777 11.126 40.690 1.00 49.97 207 ALA A O 1
ATOM 1554 N N . GLU A 1 208 ? -26.719 13.147 40.991 1.00 43.50 208 GLU A N 1
ATOM 1555 C CA . GLU A 1 208 ? -27.372 13.180 39.677 1.00 43.50 208 GLU A CA 1
ATOM 1556 C C . GLU A 1 208 ? -26.367 13.332 38.525 1.00 43.50 208 GLU A C 1
ATOM 1558 O O . GLU A 1 208 ? -26.554 12.706 37.489 1.00 43.50 208 GLU A O 1
ATOM 1563 N N . GLY A 1 209 ? -25.276 14.089 38.699 1.00 43.81 209 G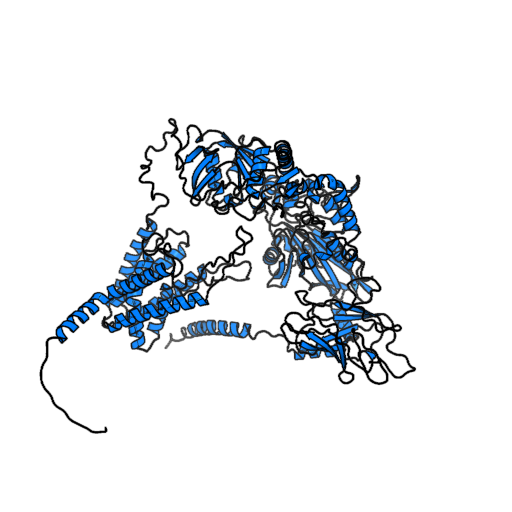LY A N 1
ATOM 1564 C CA . GLY A 1 209 ? -24.184 14.187 37.721 1.00 43.81 209 GLY A CA 1
ATOM 1565 C C . GLY A 1 209 ? -23.429 12.874 37.515 1.00 43.81 209 GLY A C 1
ATOM 1566 O O . GLY A 1 209 ? -23.127 12.500 36.382 1.00 43.81 209 GLY A O 1
ATOM 1567 N N . ARG A 1 210 ? -23.196 12.124 38.599 1.00 48.34 210 ARG A N 1
ATOM 1568 C CA . ARG A 1 210 ? -22.663 10.756 38.539 1.00 48.34 210 ARG A CA 1
ATOM 1569 C C . ARG A 1 210 ? -23.654 9.797 37.885 1.00 48.34 210 ARG A C 1
ATOM 1571 O O . ARG A 1 210 ? -23.252 9.070 36.989 1.00 48.34 210 ARG A O 1
ATOM 1578 N N . ALA A 1 211 ? -24.937 9.860 38.245 1.00 40.62 211 ALA A N 1
ATOM 1579 C CA . ALA A 1 211 ? -25.999 9.055 37.636 1.00 40.62 211 ALA A CA 1
ATOM 1580 C C . ALA A 1 211 ? -26.214 9.362 36.140 1.00 40.62 211 ALA A C 1
ATOM 1582 O O . ALA A 1 211 ? -26.485 8.460 35.357 1.00 40.62 211 ALA A O 1
ATOM 1583 N N . ALA A 1 212 ? -26.062 10.620 35.716 1.00 42.97 212 ALA A N 1
ATOM 1584 C CA . ALA A 1 212 ? -26.137 11.030 34.313 1.00 42.97 212 ALA A CA 1
ATOM 1585 C C . ALA A 1 212 ? -24.914 10.568 33.501 1.00 42.97 212 ALA A C 1
ATOM 1587 O O . ALA A 1 212 ? -25.029 10.319 32.302 1.00 42.97 212 ALA A O 1
ATOM 1588 N N . ARG A 1 213 ? -23.753 10.423 34.153 1.00 43.38 213 ARG A N 1
ATOM 1589 C CA . ARG A 1 213 ? -22.535 9.858 33.559 1.00 43.38 213 ARG A CA 1
ATOM 1590 C C . ARG A 1 213 ? -22.569 8.328 33.515 1.00 43.38 213 ARG A C 1
ATOM 1592 O O . ARG A 1 213 ? -22.157 7.762 32.511 1.00 43.38 213 ARG A O 1
ATOM 1599 N N . SER A 1 214 ? -23.101 7.658 34.537 1.00 41.06 214 SER A N 1
ATOM 1600 C CA . SER A 1 214 ? -23.328 6.206 34.519 1.00 41.06 214 SER A CA 1
ATOM 1601 C C . SER A 1 214 ? -24.524 5.797 33.649 1.00 41.06 214 SER A C 1
ATOM 1603 O O . SER A 1 214 ? -24.566 4.680 33.148 1.00 41.06 214 SER A O 1
ATOM 1605 N N . ALA A 1 215 ? -25.430 6.726 33.326 1.00 43.25 215 ALA A N 1
ATOM 1606 C CA . ALA A 1 215 ? -26.413 6.568 32.251 1.00 43.25 215 ALA A CA 1
ATOM 1607 C C . ALA A 1 215 ? -25.797 6.573 30.828 1.00 43.25 215 ALA A C 1
ATOM 1609 O O . ALA A 1 215 ? -26.540 6.503 29.850 1.00 43.25 215 ALA A O 1
ATOM 1610 N N . ALA A 1 216 ? -24.465 6.662 30.683 1.00 49.25 216 ALA A N 1
ATOM 1611 C CA . ALA A 1 216 ? -23.774 6.739 29.390 1.00 49.25 216 ALA A CA 1
ATOM 1612 C C . ALA A 1 216 ? -23.434 5.382 28.730 1.00 49.25 216 ALA A C 1
ATOM 1614 O O . ALA A 1 216 ? -22.785 5.391 27.682 1.00 49.25 216 ALA A O 1
ATOM 1615 N N . GLY A 1 217 ? -23.883 4.255 29.293 1.00 61.91 217 GLY A N 1
ATOM 1616 C CA . GLY A 1 217 ? -23.703 2.913 28.724 1.00 61.91 217 GLY A CA 1
ATOM 1617 C C . GLY A 1 217 ? -22.345 2.259 29.033 1.00 61.91 217 GLY A C 1
ATOM 1618 O O . GLY A 1 217 ? -21.364 2.931 29.351 1.00 61.91 217 GLY A O 1
ATOM 1619 N N . TYR A 1 218 ? -22.302 0.930 28.939 1.00 75.62 218 TYR A N 1
ATOM 1620 C CA . TYR A 1 218 ? -21.111 0.083 29.043 1.00 75.62 218 TYR A CA 1
ATOM 1621 C C . TYR A 1 218 ? -20.216 0.296 27.822 1.00 75.62 218 TYR A C 1
ATOM 1623 O O . TYR A 1 218 ? -20.722 0.436 26.710 1.00 75.62 218 TYR A O 1
ATOM 1631 N N . ARG A 1 219 ? -18.893 0.325 28.007 1.00 76.81 219 ARG A N 1
ATOM 1632 C CA . ARG A 1 219 ? -17.932 0.624 26.934 1.00 76.81 219 ARG A CA 1
ATOM 1633 C C . ARG A 1 219 ? -16.965 -0.531 26.732 1.00 76.81 219 ARG A C 1
ATOM 1635 O O . ARG A 1 219 ? -16.330 -0.959 27.691 1.00 76.81 219 ARG A O 1
ATOM 1642 N N . LEU A 1 220 ? -16.818 -0.969 25.488 1.00 82.69 220 LEU A N 1
ATOM 1643 C CA . LEU A 1 220 ? -15.846 -1.974 25.071 1.00 82.69 220 LEU A CA 1
ATOM 1644 C C . LEU A 1 220 ? -14.829 -1.330 24.128 1.00 82.69 220 LEU A C 1
ATOM 1646 O O . LEU A 1 220 ? -15.217 -0.803 23.085 1.00 82.69 220 LEU A O 1
ATOM 1650 N N . ALA A 1 221 ? -13.546 -1.355 24.492 1.00 86.06 221 ALA A N 1
ATOM 1651 C CA . ALA A 1 221 ? -12.494 -0.829 23.632 1.00 86.06 221 ALA A CA 1
ATOM 1652 C C . ALA A 1 221 ? -12.226 -1.781 22.461 1.00 86.06 221 ALA A C 1
ATOM 1654 O O . ALA A 1 221 ? -12.205 -3.001 22.629 1.00 86.06 221 ALA A O 1
ATOM 1655 N N . VAL A 1 222 ? -11.985 -1.210 21.287 1.00 92.69 222 VAL A N 1
ATOM 1656 C CA . VAL A 1 222 ? -11.583 -1.931 20.080 1.00 92.69 222 VAL A CA 1
ATOM 1657 C C . VAL A 1 222 ? -10.304 -1.296 19.559 1.00 92.69 222 VAL A C 1
ATOM 1659 O O . VAL A 1 222 ? -10.275 -0.100 19.251 1.00 92.69 222 VAL A O 1
ATOM 1662 N N . PHE A 1 223 ? -9.259 -2.107 19.482 1.00 95.56 223 PHE A N 1
ATOM 1663 C CA . PHE A 1 223 ? -7.974 -1.789 18.892 1.00 95.56 223 PHE A CA 1
ATOM 1664 C C . PHE A 1 223 ? -7.834 -2.511 17.561 1.00 95.56 223 PHE A C 1
ATOM 1666 O O . PHE A 1 223 ? -8.207 -3.675 17.431 1.00 95.56 223 PHE A O 1
ATOM 1673 N N . GLU A 1 224 ? -7.256 -1.813 16.596 1.00 97.69 224 GLU A N 1
ATOM 1674 C CA . GLU A 1 224 ? -6.935 -2.362 15.286 1.00 97.69 224 GLU A CA 1
ATOM 1675 C C . GLU A 1 224 ? -5.481 -2.046 14.946 1.00 97.69 224 GLU A C 1
ATOM 1677 O O . GLU A 1 224 ? -5.029 -0.897 15.060 1.00 97.69 224 GLU A O 1
ATOM 1682 N N . THR A 1 225 ? -4.771 -3.060 14.478 1.00 98.00 225 THR A N 1
ATOM 1683 C CA . THR A 1 225 ? -3.578 -2.911 13.644 1.00 98.00 225 THR A CA 1
ATOM 1684 C C . THR A 1 225 ? -3.884 -3.400 12.228 1.00 98.00 225 THR A C 1
ATOM 1686 O O . THR A 1 225 ? -4.911 -4.023 11.989 1.00 98.00 225 THR A O 1
ATOM 1689 N N . SER A 1 226 ? -3.050 -3.048 11.256 1.00 96.81 226 SER A N 1
ATOM 1690 C CA . SER A 1 226 ? -3.133 -3.566 9.887 1.00 96.81 226 SER A CA 1
ATOM 1691 C C . SER A 1 226 ? -1.813 -3.290 9.181 1.00 96.81 226 SER A C 1
ATOM 1693 O O . SER A 1 226 ? -1.067 -2.387 9.588 1.00 96.81 226 SER A O 1
ATOM 1695 N N . ASP A 1 227 ? -1.531 -4.048 8.121 1.00 95.44 227 ASP A N 1
ATOM 1696 C CA . ASP A 1 227 ? -0.369 -3.868 7.255 1.00 95.44 227 ASP A CA 1
ATOM 1697 C C . ASP A 1 227 ? 0.928 -3.839 8.083 1.00 95.44 227 ASP A C 1
ATOM 1699 O O . ASP A 1 227 ? 1.813 -3.000 7.876 1.00 95.44 227 ASP A O 1
ATOM 1703 N N . ILE A 1 228 ? 1.016 -4.705 9.105 1.00 95.88 228 ILE A N 1
ATOM 1704 C CA . ILE A 1 228 ? 2.158 -4.764 10.025 1.00 95.88 228 ILE A CA 1
ATOM 1705 C C . ILE A 1 228 ? 3.440 -5.080 9.267 1.00 95.88 228 ILE A C 1
ATOM 1707 O O . ILE A 1 228 ? 4.492 -4.554 9.641 1.00 95.88 228 ILE A O 1
ATOM 1711 N N . HIS A 1 229 ? 3.364 -5.880 8.203 1.00 92.81 229 HIS A N 1
ATOM 1712 C CA . HIS A 1 229 ? 4.488 -6.195 7.328 1.00 92.81 229 HIS A CA 1
ATOM 1713 C C . HIS A 1 229 ? 5.745 -6.677 8.075 1.00 92.81 229 HIS A C 1
ATOM 1715 O O . HIS A 1 229 ? 6.882 -6.325 7.751 1.00 92.81 229 HIS A O 1
ATOM 1721 N N . GLY A 1 230 ? 5.546 -7.421 9.161 1.00 92.00 230 GLY A N 1
ATOM 1722 C CA . GLY A 1 230 ? 6.610 -7.935 10.010 1.00 92.00 230 GLY A CA 1
ATOM 1723 C C . GLY A 1 230 ? 7.298 -6.919 10.926 1.00 92.00 230 GLY A C 1
ATOM 1724 O O . GLY A 1 230 ? 8.280 -7.266 11.584 1.00 92.00 230 GLY A O 1
ATOM 1725 N N . TYR A 1 231 ? 6.825 -5.671 11.004 1.00 91.12 231 TYR A N 1
ATOM 1726 C CA . TYR A 1 231 ? 7.419 -4.620 11.840 1.00 91.12 231 TYR A CA 1
ATOM 1727 C C . TYR A 1 231 ? 7.062 -4.767 13.329 1.00 91.12 231 TYR A C 1
ATOM 1729 O O . TYR A 1 231 ? 6.460 -3.877 13.933 1.00 91.12 231 TYR A O 1
ATOM 1737 N N . ILE A 1 232 ? 7.517 -5.856 13.958 1.00 92.19 232 ILE A N 1
ATOM 1738 C CA . ILE A 1 232 ? 7.509 -5.971 15.426 1.00 92.19 232 ILE A CA 1
ATOM 1739 C C . ILE A 1 232 ? 8.440 -4.918 16.053 1.00 92.19 232 ILE A C 1
ATOM 1741 O O . ILE A 1 232 ? 8.084 -4.244 17.026 1.00 92.19 232 ILE A O 1
ATOM 1745 N N . ALA A 1 233 ? 9.585 -4.696 15.398 1.00 89.00 233 ALA A N 1
ATOM 1746 C CA . ALA A 1 233 ? 10.476 -3.569 15.609 1.00 89.00 233 ALA A CA 1
ATOM 1747 C C . ALA A 1 233 ? 10.997 -3.011 14.274 1.00 89.00 233 ALA A C 1
ATOM 1749 O O . ALA A 1 233 ? 11.195 -3.743 13.302 1.00 89.00 233 ALA A O 1
ATOM 1750 N N . ASP A 1 234 ? 11.242 -1.701 14.227 1.00 83.69 234 ASP A N 1
ATOM 1751 C CA . ASP A 1 234 ? 11.951 -1.067 13.112 1.00 83.69 234 ASP A CA 1
ATOM 1752 C C . ASP A 1 234 ? 13.450 -1.008 13.419 1.00 83.69 234 ASP A C 1
ATOM 1754 O O . ASP A 1 234 ? 13.859 -0.499 14.464 1.00 83.69 234 ASP A O 1
ATOM 1758 N N . THR A 1 235 ? 14.259 -1.536 12.505 1.00 70.75 235 THR A N 1
ATOM 1759 C CA . THR A 1 235 ? 15.717 -1.660 12.620 1.00 70.75 235 THR A CA 1
ATOM 1760 C C . THR A 1 235 ? 16.466 -0.655 11.731 1.00 70.75 235 THR A C 1
ATOM 1762 O O . THR A 1 235 ? 17.691 -0.542 11.804 1.00 70.75 235 THR A O 1
ATOM 1765 N N . SER A 1 236 ? 15.749 0.123 10.912 1.00 64.00 236 SER A N 1
ATOM 1766 C CA . SER A 1 236 ? 16.328 0.980 9.866 1.00 64.00 236 SER A CA 1
ATOM 1767 C C . SER A 1 236 ? 17.191 2.136 10.392 1.00 64.00 236 SER A C 1
ATOM 1769 O O . SER A 1 236 ? 18.067 2.629 9.678 1.00 64.00 236 SER A O 1
ATOM 1771 N N . SER A 1 237 ? 16.993 2.560 11.645 1.00 59.12 237 SER A N 1
ATOM 1772 C CA . SER A 1 237 ? 17.745 3.649 12.286 1.00 59.12 237 SER A CA 1
ATOM 1773 C C . SER A 1 237 ? 19.071 3.235 12.935 1.00 59.12 237 SER A C 1
ATOM 1775 O O . SER A 1 237 ? 19.765 4.099 13.471 1.00 59.12 237 SER A O 1
ATOM 1777 N N . GLY A 1 238 ? 19.433 1.947 12.929 1.00 62.78 238 GLY A N 1
ATOM 1778 C CA . GLY A 1 238 ? 20.591 1.424 13.675 1.00 62.78 238 GLY A CA 1
ATOM 1779 C C . GLY A 1 238 ? 20.367 1.291 15.191 1.00 62.78 238 GLY A C 1
ATOM 1780 O O . GLY A 1 238 ? 21.195 0.714 15.885 1.00 62.78 238 GLY A O 1
ATOM 1781 N N . GLU A 1 239 ? 19.233 1.780 15.692 1.00 74.44 239 GLU A N 1
ATOM 1782 C CA . GLU A 1 239 ? 18.644 1.437 16.987 1.00 74.44 239 GLU A CA 1
ATOM 1783 C C . GLU A 1 239 ? 17.220 0.923 16.748 1.00 74.44 239 GLU A C 1
ATOM 1785 O O . GLU A 1 239 ? 16.537 1.416 15.843 1.00 74.44 239 GLU A O 1
ATOM 1790 N N . TYR A 1 240 ? 16.781 -0.035 17.566 1.00 85.50 240 TYR A N 1
ATOM 1791 C CA . TYR A 1 240 ? 15.483 -0.692 17.430 1.00 85.50 240 TYR A CA 1
ATOM 1792 C C . TYR A 1 240 ? 14.338 0.154 18.001 1.00 85.50 240 TYR A C 1
ATOM 1794 O O . TYR A 1 240 ? 14.357 0.533 19.174 1.00 85.50 240 TYR A O 1
ATOM 1802 N N . GLN A 1 241 ? 13.321 0.418 17.178 1.00 89.88 241 GLN A N 1
ATOM 1803 C CA . GLN A 1 241 ? 12.040 0.981 17.614 1.00 89.88 241 GLN A CA 1
ATOM 1804 C C . GLN A 1 241 ? 11.038 -0.158 17.839 1.00 89.88 241 GLN A C 1
ATOM 1806 O O . GLN A 1 241 ? 10.503 -0.694 16.870 1.00 89.88 241 GLN A O 1
ATOM 1811 N N . TYR A 1 242 ? 10.751 -0.512 19.089 1.00 92.25 242 TYR A N 1
ATOM 1812 C CA . TYR A 1 242 ? 9.838 -1.591 19.485 1.00 92.25 242 TYR A CA 1
ATOM 1813 C C . TYR A 1 242 ? 8.363 -1.175 19.345 1.00 92.25 242 TYR A C 1
ATOM 1815 O O . TYR A 1 242 ? 7.671 -0.882 20.321 1.00 92.25 242 TYR A O 1
ATOM 1823 N N . ARG A 1 243 ? 7.876 -1.119 18.101 1.00 92.12 243 ARG A N 1
ATOM 1824 C CA . ARG A 1 243 ? 6.536 -0.617 17.755 1.00 92.12 243 ARG A CA 1
ATOM 1825 C C . ARG A 1 243 ? 5.414 -1.466 18.336 1.00 92.12 243 ARG A C 1
ATOM 1827 O O . ARG A 1 243 ? 4.536 -0.916 18.999 1.00 92.12 243 ARG A O 1
ATOM 1834 N N . LEU A 1 244 ? 5.458 -2.786 18.146 1.00 95.25 244 LEU A N 1
ATOM 1835 C CA . LEU A 1 244 ? 4.424 -3.658 18.706 1.00 95.25 244 LEU A CA 1
ATOM 1836 C C . LEU A 1 244 ? 4.498 -3.733 20.230 1.00 95.25 244 LEU A C 1
ATOM 1838 O O . LEU A 1 244 ? 3.452 -3.805 20.856 1.00 95.25 244 LEU A O 1
ATOM 1842 N N . ALA A 1 245 ? 5.680 -3.617 20.847 1.00 94.62 245 ALA A N 1
ATOM 1843 C CA . ALA A 1 245 ? 5.769 -3.554 22.309 1.00 94.62 245 ALA A CA 1
ATOM 1844 C C . ALA A 1 245 ? 5.092 -2.294 22.874 1.00 94.62 245 ALA A C 1
ATOM 1846 O O . ALA A 1 245 ? 4.435 -2.363 23.909 1.00 94.62 245 ALA A O 1
ATOM 1847 N N . TYR A 1 246 ? 5.202 -1.154 22.184 1.00 92.62 246 TYR A N 1
ATOM 1848 C CA . TYR A 1 246 ? 4.469 0.058 22.556 1.00 92.62 246 TYR A CA 1
ATOM 1849 C C . TYR A 1 246 ? 2.953 -0.130 22.415 1.00 92.62 246 TYR A C 1
ATOM 1851 O O . TYR A 1 246 ? 2.192 0.258 23.297 1.00 92.62 246 TYR A O 1
ATOM 1859 N N . ILE A 1 247 ? 2.495 -0.725 21.308 1.00 92.75 247 ILE A N 1
ATOM 1860 C CA . ILE A 1 247 ? 1.064 -0.989 21.088 1.00 92.75 247 ILE A CA 1
ATOM 1861 C C . ILE A 1 247 ? 0.542 -1.983 22.134 1.00 92.75 247 ILE A C 1
ATOM 1863 O O . ILE A 1 247 ? -0.499 -1.735 22.739 1.00 92.75 247 ILE A O 1
ATOM 1867 N N . ALA A 1 248 ? 1.297 -3.047 22.414 1.00 91.94 248 ALA A N 1
ATOM 1868 C CA . ALA A 1 248 ? 0.996 -4.038 23.439 1.00 91.94 248 ALA A CA 1
ATOM 1869 C C . ALA A 1 248 ? 0.869 -3.404 24.828 1.00 91.94 248 ALA A C 1
ATOM 1871 O O . ALA A 1 248 ? -0.075 -3.727 25.540 1.00 91.94 248 ALA A O 1
ATOM 1872 N N . ASP A 1 249 ? 1.738 -2.456 25.188 1.00 88.19 249 ASP A N 1
ATOM 1873 C CA . ASP A 1 249 ? 1.612 -1.683 26.430 1.00 88.19 249 ASP A CA 1
ATOM 1874 C C . ASP A 1 249 ? 0.274 -0.929 26.490 1.00 88.19 249 ASP A C 1
ATOM 1876 O O . ASP A 1 249 ? -0.435 -1.002 27.491 1.00 88.19 249 ASP A O 1
ATOM 1880 N N . LYS A 1 250 ? -0.153 -0.283 25.393 1.00 85.31 250 LYS A N 1
ATOM 1881 C CA . LYS A 1 250 ? -1.449 0.427 25.351 1.00 85.31 250 LYS A CA 1
ATOM 1882 C C . LYS A 1 250 ? -2.648 -0.510 25.411 1.00 85.31 250 LYS A C 1
ATOM 1884 O O . LYS A 1 250 ? -3.660 -0.152 26.013 1.00 85.31 250 LYS A O 1
ATOM 1889 N N . VAL A 1 251 ? -2.537 -1.699 24.830 1.00 86.06 251 VAL A N 1
ATOM 1890 C CA . VAL A 1 251 ? -3.569 -2.733 24.936 1.00 86.06 251 VAL A CA 1
ATOM 1891 C C . VAL A 1 251 ? -3.606 -3.305 26.359 1.00 86.06 251 VAL A C 1
ATOM 1893 O O . VAL A 1 251 ? -4.683 -3.377 26.944 1.00 86.06 251 VAL A O 1
ATOM 1896 N N . LYS A 1 252 ? -2.458 -3.630 26.970 1.00 80.00 252 LYS A N 1
ATOM 1897 C CA . LYS A 1 252 ? -2.347 -4.138 28.354 1.00 80.00 252 LYS A CA 1
ATOM 1898 C C . LYS A 1 252 ? -2.781 -3.110 29.403 1.00 80.00 252 LYS A C 1
ATOM 1900 O O . LYS A 1 252 ? -3.415 -3.476 30.395 1.00 80.00 252 LYS A O 1
ATOM 1905 N N . ASP A 1 253 ? -2.517 -1.826 29.168 1.00 74.19 253 ASP A N 1
ATOM 1906 C CA . ASP A 1 253 ? -3.042 -0.709 29.961 1.00 74.19 253 ASP A CA 1
ATOM 1907 C C . ASP A 1 253 ? -4.576 -0.774 30.051 1.00 74.19 253 ASP A C 1
ATOM 1909 O O . ASP A 1 253 ? -5.148 -0.586 31.128 1.00 74.19 253 ASP A O 1
ATOM 1913 N N . VAL A 1 254 ? -5.242 -1.070 28.926 1.00 73.12 254 VAL A N 1
ATOM 1914 C CA . VAL A 1 254 ? -6.701 -1.237 28.872 1.00 73.12 254 VAL A CA 1
ATOM 1915 C C . VAL A 1 254 ? -7.137 -2.601 29.413 1.00 73.12 254 VAL A C 1
ATOM 1917 O O . VAL A 1 254 ? -8.148 -2.655 30.108 1.00 73.12 254 VAL A O 1
ATOM 1920 N N . ARG A 1 255 ? -6.374 -3.673 29.158 1.00 75.06 255 ARG A N 1
ATOM 1921 C CA . ARG A 1 255 ? -6.697 -5.052 29.559 1.00 75.06 255 ARG A CA 1
ATOM 1922 C C . ARG A 1 255 ? -6.382 -5.412 31.012 1.00 75.06 255 ARG A C 1
ATOM 1924 O O . ARG A 1 255 ? -6.877 -6.435 31.447 1.00 75.06 255 ARG A O 1
ATOM 1931 N N . GLY A 1 256 ? -5.601 -4.669 31.802 1.00 57.19 256 GLY A N 1
ATOM 1932 C CA . GLY A 1 256 ? -5.374 -5.129 33.187 1.00 57.19 256 GLY A CA 1
ATOM 1933 C C . GLY A 1 256 ? -4.332 -4.460 34.076 1.00 57.19 256 GLY A C 1
ATOM 1934 O O . GLY A 1 256 ? -4.295 -4.795 35.258 1.00 57.19 256 GLY A O 1
ATOM 1935 N N . TYR A 1 257 ? -3.513 -3.517 33.603 1.00 44.28 257 TYR A N 1
ATOM 1936 C CA . TYR A 1 257 ? -2.487 -2.898 34.468 1.00 44.28 257 TYR A CA 1
ATOM 1937 C C . TYR A 1 257 ? -2.876 -1.548 35.104 1.00 44.28 257 TYR A C 1
ATOM 1939 O O . TYR A 1 257 ? -2.142 -1.041 35.953 1.00 44.28 257 TYR A O 1
ATOM 1947 N N . GLY A 1 258 ? -4.045 -0.982 34.774 1.00 38.25 258 GLY A N 1
ATOM 1948 C CA . GLY A 1 258 ? -4.450 0.355 35.235 1.00 38.25 258 GLY A CA 1
ATOM 1949 C C . GLY A 1 258 ? -5.405 0.422 36.430 1.00 38.25 258 GLY A C 1
ATOM 1950 O O . GLY A 1 258 ? -5.188 1.247 37.311 1.00 38.25 258 GLY A O 1
ATOM 1951 N N . ASP A 1 259 ? -6.445 -0.413 36.474 1.00 40.53 259 ASP A N 1
ATOM 1952 C CA . ASP A 1 259 ? -7.446 -0.466 37.547 1.00 40.53 259 ASP A CA 1
ATOM 1953 C C . ASP A 1 259 ? -8.209 -1.805 37.443 1.00 40.53 259 ASP A C 1
ATOM 1955 O O . ASP A 1 259 ? -8.494 -2.274 36.341 1.00 40.53 259 ASP A O 1
ATOM 1959 N N . ALA A 1 260 ? -8.605 -2.399 38.574 1.00 37.03 260 ALA A N 1
ATOM 1960 C CA . ALA A 1 260 ? -9.353 -3.666 38.672 1.00 37.03 260 ALA A CA 1
ATOM 1961 C C . ALA A 1 260 ? -10.744 -3.674 37.983 1.00 37.03 260 ALA A C 1
ATOM 1963 O O . ALA A 1 260 ? -11.506 -4.620 38.138 1.00 37.03 260 ALA A O 1
ATOM 1964 N N . TYR A 1 261 ? -11.074 -2.621 37.234 1.00 44.81 261 TYR A N 1
ATOM 1965 C CA . TYR A 1 261 ? -12.344 -2.415 36.550 1.00 44.81 261 TYR A CA 1
ATOM 1966 C C . TYR A 1 261 ? -12.361 -2.946 35.111 1.00 44.81 261 TYR A C 1
ATOM 1968 O O . TYR A 1 261 ? -13.443 -3.037 34.558 1.00 44.81 261 TYR A O 1
ATOM 1976 N N . ARG A 1 262 ? -11.216 -3.273 34.480 1.00 50.66 262 ARG A N 1
ATOM 1977 C CA . ARG A 1 262 ? -11.135 -3.485 33.012 1.00 50.66 262 ARG A CA 1
ATOM 1978 C C . ARG A 1 262 ? -10.461 -4.774 32.525 1.00 50.66 262 ARG A C 1
ATOM 1980 O O . ARG A 1 262 ? -10.115 -4.859 31.352 1.00 50.66 262 ARG A O 1
ATOM 1987 N N . ALA A 1 263 ? -10.300 -5.775 33.388 1.00 42.44 263 ALA A N 1
ATOM 1988 C CA . ALA A 1 263 ? -9.441 -6.940 33.134 1.00 42.44 263 ALA A CA 1
ATOM 1989 C C . ALA A 1 263 ? -9.742 -7.758 31.841 1.00 42.44 263 ALA A C 1
ATOM 1991 O O . ALA A 1 263 ? -8.915 -8.558 31.423 1.00 42.44 263 ALA A O 1
ATOM 1992 N N . GLU A 1 264 ? -10.898 -7.549 31.192 1.00 53.25 264 GLU A N 1
ATOM 1993 C CA . GLU A 1 264 ? -11.312 -8.222 29.944 1.00 53.25 264 GLU A CA 1
ATOM 1994 C C . GLU A 1 264 ? -11.716 -7.247 28.807 1.00 53.25 264 GLU A C 1
ATOM 1996 O O . GLU A 1 264 ? -12.256 -7.656 27.781 1.00 53.25 264 GLU A O 1
ATOM 2001 N N . MET A 1 265 ? -11.495 -5.934 28.956 1.00 67.75 265 MET A N 1
ATOM 2002 C CA . MET A 1 265 ? -12.211 -4.903 28.177 1.00 67.75 265 MET A CA 1
ATOM 2003 C C . MET A 1 265 ? -11.524 -4.411 26.893 1.00 67.75 265 MET A C 1
ATOM 2005 O O . MET A 1 265 ? -11.597 -3.220 26.575 1.00 67.75 265 MET A O 1
ATOM 2009 N N . ALA A 1 266 ? -10.879 -5.285 26.126 1.00 84.19 266 ALA A N 1
ATOM 2010 C CA . ALA A 1 266 ? -10.422 -4.900 24.792 1.00 84.19 266 ALA A CA 1
ATOM 2011 C C . ALA A 1 266 ? -10.564 -6.035 23.785 1.00 84.19 266 ALA A C 1
ATOM 2013 O O . ALA A 1 266 ? -10.184 -7.174 24.065 1.00 84.19 266 ALA A O 1
ATOM 2014 N N . ILE A 1 267 ? -11.082 -5.673 22.614 1.00 93.25 267 ILE A N 1
ATOM 2015 C CA . ILE A 1 267 ? -10.913 -6.421 21.375 1.00 93.25 267 ILE A CA 1
ATOM 2016 C C . ILE A 1 267 ? -9.656 -5.877 20.694 1.00 93.25 267 ILE A C 1
ATOM 2018 O O . ILE A 1 267 ? -9.550 -4.664 20.516 1.00 93.25 267 ILE A O 1
ATOM 2022 N N . LEU A 1 268 ? -8.724 -6.745 20.323 1.00 96.81 268 LEU A N 1
ATOM 2023 C CA . LEU A 1 268 ? -7.574 -6.419 19.484 1.00 96.81 268 LEU A CA 1
ATOM 2024 C C . LEU A 1 268 ? -7.647 -7.257 18.210 1.00 96.81 268 LEU A C 1
ATOM 2026 O O . LEU A 1 268 ? -7.628 -8.481 18.281 1.00 96.81 268 LEU A O 1
ATOM 2030 N N . VAL A 1 269 ? -7.733 -6.606 17.055 1.00 98.62 269 VAL A N 1
ATOM 2031 C CA . VAL A 1 269 ? -7.833 -7.281 15.753 1.00 98.62 269 VAL A CA 1
ATOM 2032 C C . VAL A 1 269 ? -6.806 -6.751 14.761 1.00 98.62 269 VAL A C 1
ATOM 2034 O O . VAL A 1 269 ? -6.336 -5.623 14.915 1.00 98.62 269 VAL A O 1
ATOM 2037 N N . ASP A 1 270 ? -6.477 -7.549 13.742 1.00 98.50 270 ASP A N 1
ATOM 2038 C CA . ASP A 1 270 ? -5.584 -7.127 12.654 1.00 98.50 270 ASP A CA 1
ATOM 2039 C C . ASP A 1 270 ? -6.232 -7.221 11.265 1.00 98.50 270 ASP A C 1
ATOM 2041 O O . ASP A 1 270 ? -6.859 -8.224 10.912 1.00 98.50 270 ASP A O 1
ATOM 2045 N N . GLY A 1 271 ? -6.072 -6.152 10.485 1.00 97.56 271 GLY A N 1
ATOM 2046 C CA . GLY A 1 271 ? -6.615 -5.984 9.144 1.00 97.56 271 GLY A CA 1
ATOM 2047 C C . GLY A 1 271 ? -5.925 -6.787 8.037 1.00 97.56 271 GLY A C 1
ATOM 2048 O O . GLY A 1 271 ? -6.403 -6.701 6.912 1.00 97.56 271 GLY A O 1
ATOM 2049 N N . GLY A 1 272 ? -4.866 -7.562 8.296 1.00 95.38 272 GLY A N 1
ATOM 2050 C CA . GLY A 1 272 ? -4.133 -8.377 7.311 1.00 95.38 272 GLY A CA 1
ATOM 2051 C C . GLY A 1 272 ? -2.840 -7.719 6.800 1.00 95.38 272 GLY A C 1
ATOM 2052 O O . GLY A 1 272 ? -2.514 -6.599 7.191 1.00 95.38 272 GLY A O 1
ATOM 2053 N N . ASP A 1 273 ? -2.104 -8.403 5.913 1.00 95.25 273 ASP A N 1
ATOM 2054 C CA . ASP A 1 273 ? -0.718 -8.078 5.521 1.00 95.25 273 ASP A CA 1
ATOM 2055 C C . ASP A 1 273 ? 0.237 -8.051 6.739 1.00 95.25 273 ASP A C 1
ATOM 2057 O O . ASP A 1 273 ? 0.920 -7.069 7.054 1.00 95.25 273 ASP A O 1
ATOM 2061 N N . ILE A 1 274 ? 0.273 -9.176 7.453 1.00 95.50 274 ILE A N 1
ATOM 2062 C CA . ILE A 1 274 ? 0.914 -9.347 8.761 1.00 95.50 274 ILE A CA 1
ATOM 2063 C C . ILE A 1 274 ? 2.412 -9.627 8.621 1.00 95.50 274 ILE A C 1
ATOM 2065 O O . ILE A 1 274 ? 3.233 -9.017 9.313 1.00 95.50 274 ILE A O 1
ATOM 2069 N N . TYR A 1 275 ? 2.781 -10.565 7.744 1.00 91.31 275 TYR A N 1
ATOM 2070 C CA . TYR A 1 275 ? 4.089 -11.226 7.801 1.00 91.31 275 TYR A CA 1
ATOM 2071 C C . TYR A 1 275 ? 5.184 -10.521 7.005 1.00 91.31 275 TYR A C 1
ATOM 2073 O O . TYR A 1 275 ? 6.250 -10.214 7.543 1.00 91.31 275 TYR A O 1
ATOM 2081 N N . GLN A 1 276 ? 4.962 -10.301 5.714 1.00 85.38 276 GLN A N 1
ATOM 2082 C CA . GLN A 1 276 ? 6.040 -9.948 4.800 1.00 85.38 276 GLN A CA 1
ATOM 2083 C C . GLN A 1 276 ? 6.456 -8.477 4.929 1.00 85.38 276 GLN A C 1
ATOM 2085 O O . GLN A 1 276 ? 5.595 -7.617 4.991 1.00 85.38 276 GLN A O 1
ATOM 2090 N N . GLY A 1 277 ? 7.756 -8.159 4.875 1.00 80.75 277 GLY A N 1
ATOM 2091 C CA . GLY A 1 277 ? 8.223 -6.787 4.593 1.00 80.75 277 GLY A CA 1
ATOM 2092 C C . GLY A 1 277 ? 9.419 -6.327 5.420 1.00 80.75 277 GLY A C 1
ATOM 2093 O O . GLY A 1 277 ? 10.291 -5.618 4.912 1.00 80.75 277 GLY A O 1
ATOM 2094 N N . ASN A 1 278 ? 9.487 -6.758 6.676 1.00 86.25 278 ASN A N 1
ATOM 2095 C CA . ASN A 1 278 ? 10.596 -6.497 7.583 1.00 86.25 278 ASN A CA 1
ATOM 2096 C C . ASN A 1 278 ? 11.581 -7.673 7.590 1.00 86.25 278 ASN A C 1
ATOM 2098 O O . ASN A 1 278 ? 11.182 -8.836 7.637 1.00 86.25 278 ASN A O 1
ATOM 2102 N N . THR A 1 279 ? 12.878 -7.367 7.616 1.00 83.31 279 THR A N 1
ATOM 2103 C CA . THR A 1 279 ? 13.950 -8.368 7.634 1.00 83.31 279 THR A CA 1
ATOM 2104 C C . THR A 1 279 ? 13.806 -9.395 8.761 1.00 83.31 279 THR A C 1
ATOM 2106 O O . THR A 1 279 ? 14.061 -10.572 8.530 1.00 83.31 279 THR A O 1
ATOM 2109 N N . LEU A 1 280 ? 13.395 -8.977 9.964 1.00 86.44 280 LEU A N 1
ATOM 2110 C CA . LEU A 1 280 ? 13.256 -9.867 11.121 1.00 86.44 280 LEU A CA 1
ATOM 2111 C C . LEU A 1 280 ? 12.191 -10.942 10.885 1.00 86.44 280 LEU A C 1
ATOM 2113 O O . LEU A 1 280 ? 12.438 -12.119 11.132 1.00 86.44 280 LEU A O 1
ATOM 2117 N N . SER A 1 281 ? 11.044 -10.544 10.335 1.00 90.00 281 SER A N 1
ATOM 2118 C CA . SER A 1 281 ? 9.988 -11.478 9.947 1.00 90.00 281 SER A CA 1
ATOM 2119 C C . SER A 1 281 ? 10.445 -12.391 8.811 1.00 90.00 281 SER A C 1
ATOM 2121 O O . SER A 1 281 ? 10.332 -13.605 8.917 1.00 90.00 281 SER A O 1
ATOM 2123 N N . ASN A 1 282 ? 11.054 -11.833 7.760 1.00 87.25 282 ASN A N 1
ATOM 2124 C CA . ASN A 1 282 ? 11.486 -12.614 6.602 1.00 87.25 282 ASN A CA 1
ATOM 2125 C C . ASN A 1 282 ? 12.549 -13.672 6.947 1.00 87.25 282 ASN A C 1
ATOM 2127 O O . ASN A 1 282 ? 12.467 -14.792 6.459 1.00 87.25 282 ASN A O 1
ATOM 2131 N N . LEU A 1 283 ? 13.541 -13.337 7.782 1.00 85.94 283 LEU A N 1
ATOM 2132 C CA . LEU A 1 283 ? 14.598 -14.275 8.192 1.00 85.94 283 LEU A CA 1
ATOM 2133 C C . LEU A 1 283 ? 14.122 -15.325 9.203 1.00 85.94 283 LEU A C 1
ATOM 2135 O O . LEU A 1 283 ? 14.815 -16.317 9.414 1.00 85.94 283 LEU A O 1
ATOM 2139 N N . THR A 1 284 ? 12.970 -15.103 9.836 1.00 87.56 284 THR A N 1
ATOM 2140 C CA . THR A 1 284 ? 12.339 -16.059 10.757 1.00 87.56 284 THR A CA 1
ATOM 2141 C C . THR A 1 284 ? 11.094 -16.708 10.152 1.00 87.56 284 THR A C 1
ATOM 2143 O O . THR A 1 284 ? 10.343 -17.352 10.879 1.00 87.56 284 THR A O 1
ATOM 2146 N N . GLU A 1 285 ? 10.861 -16.517 8.847 1.00 87.12 285 GLU A N 1
ATOM 2147 C CA . GLU A 1 285 ? 9.699 -17.032 8.110 1.00 87.12 285 GLU A CA 1
ATOM 2148 C C . GLU A 1 285 ? 8.363 -16.724 8.818 1.00 87.12 285 GLU A C 1
ATOM 2150 O O . GLU A 1 285 ? 7.459 -17.546 8.890 1.00 87.12 285 GLU A O 1
ATOM 2155 N N . GLY A 1 286 ? 8.242 -15.523 9.395 1.00 90.44 286 GLY A N 1
ATOM 2156 C CA . GLY A 1 286 ? 7.037 -15.063 10.091 1.00 90.44 286 GLY A CA 1
ATOM 2157 C C . GLY A 1 286 ? 6.922 -15.493 11.557 1.00 90.44 286 GLY A C 1
ATOM 2158 O O . GLY A 1 286 ? 6.128 -14.897 12.289 1.00 90.44 286 GLY A O 1
ATOM 2159 N N . SER A 1 287 ? 7.761 -16.422 12.034 1.00 92.38 287 SER A N 1
ATOM 2160 C CA . SER A 1 287 ? 7.729 -16.949 13.411 1.00 92.38 287 SER A CA 1
ATOM 2161 C C . SER A 1 287 ? 7.778 -15.842 14.469 1.00 92.38 287 SER A C 1
ATOM 2163 O O . SER A 1 287 ? 7.070 -15.895 15.479 1.00 92.38 287 SER A O 1
ATOM 2165 N N . SER A 1 288 ? 8.566 -14.784 14.232 1.00 92.75 288 SER A N 1
ATOM 2166 C CA . SER A 1 288 ? 8.649 -13.646 15.152 1.00 92.75 288 SER A CA 1
ATOM 2167 C C . SER A 1 288 ? 7.337 -12.874 15.294 1.00 92.75 288 SER A C 1
ATOM 2169 O O . SER A 1 288 ? 7.042 -12.350 16.367 1.00 92.75 288 SER A O 1
ATOM 2171 N N . VAL A 1 289 ? 6.560 -12.796 14.213 1.00 94.81 289 VAL A N 1
ATOM 2172 C CA . VAL A 1 289 ? 5.294 -12.059 14.162 1.00 94.81 289 VAL A CA 1
ATOM 2173 C C . VAL A 1 289 ? 4.172 -12.901 14.754 1.00 94.81 289 VAL A C 1
ATOM 2175 O O . VAL A 1 289 ? 3.469 -12.399 15.627 1.00 94.81 289 VAL A O 1
ATOM 2178 N N . SER A 1 290 ? 4.072 -14.184 14.385 1.00 95.56 290 SER A N 1
ATOM 2179 C CA . SER A 1 290 ? 3.128 -15.133 14.999 1.00 95.56 290 SER A CA 1
ATOM 2180 C C . SER A 1 290 ? 3.272 -15.161 16.519 1.00 95.56 290 SER A C 1
ATOM 2182 O O . SER A 1 290 ? 2.291 -15.011 17.242 1.00 95.56 290 SER A O 1
ATOM 2184 N N . ALA A 1 291 ? 4.512 -15.244 17.015 1.00 95.56 291 ALA A N 1
ATOM 2185 C CA . ALA A 1 291 ? 4.787 -15.220 18.447 1.00 95.56 291 ALA A CA 1
ATOM 2186 C C . ALA A 1 291 ? 4.352 -13.910 19.123 1.00 95.56 291 ALA A C 1
ATOM 2188 O O . ALA A 1 291 ? 3.902 -13.926 20.268 1.00 95.56 291 ALA A O 1
ATOM 2189 N N . ALA A 1 292 ? 4.520 -12.772 18.441 1.00 96.50 292 ALA A N 1
ATOM 2190 C CA . ALA A 1 292 ? 4.114 -11.472 18.960 1.00 96.50 292 ALA A CA 1
ATOM 2191 C C . ALA A 1 292 ? 2.587 -11.333 18.998 1.00 96.50 292 ALA A C 1
ATOM 2193 O O . ALA A 1 292 ? 2.063 -10.810 19.976 1.00 96.50 292 ALA A O 1
ATOM 2194 N N . PHE A 1 293 ? 1.884 -11.817 17.972 1.00 97.31 293 PHE A N 1
ATOM 2195 C CA . PHE A 1 293 ? 0.423 -11.780 17.893 1.00 97.31 293 PHE A CA 1
ATOM 2196 C C . PHE A 1 293 ? -0.222 -12.671 18.962 1.00 97.31 293 PHE A C 1
ATOM 2198 O O . PHE A 1 293 ? -1.107 -12.208 19.675 1.00 97.31 293 PHE A O 1
ATOM 2205 N N . GLU A 1 294 ? 0.288 -13.888 19.161 1.00 95.50 294 GLU A N 1
ATOM 2206 C CA . GLU A 1 294 ? -0.152 -14.762 20.257 1.00 95.50 294 GLU A CA 1
ATOM 2207 C C . GLU A 1 294 ? 0.100 -14.108 21.629 1.00 95.50 294 GLU A C 1
ATOM 2209 O O . GLU A 1 294 ? -0.794 -14.016 22.464 1.00 95.50 294 GLU A O 1
ATOM 2214 N N . LEU A 1 295 ? 1.299 -13.553 21.861 1.00 94.06 295 LEU A N 1
ATOM 2215 C CA . LEU A 1 295 ? 1.633 -12.892 23.133 1.00 94.06 295 LEU A CA 1
ATOM 2216 C C . LEU A 1 295 ? 0.805 -11.619 23.394 1.00 94.06 295 LEU A C 1
ATOM 2218 O O . LEU A 1 295 ? 0.586 -11.235 24.545 1.00 94.06 295 LEU A O 1
ATOM 2222 N N . MET A 1 296 ? 0.370 -10.946 22.329 1.00 93.81 296 MET A N 1
ATOM 2223 C CA . MET A 1 296 ? -0.534 -9.802 22.394 1.00 93.81 296 MET A CA 1
ATOM 2224 C C . MET A 1 296 ? -2.001 -10.214 22.526 1.00 93.81 296 MET A C 1
ATOM 2226 O O . MET A 1 296 ? -2.824 -9.314 22.671 1.00 93.81 296 MET A O 1
ATOM 2230 N N . ASP A 1 297 ? -2.330 -11.510 22.521 1.00 92.62 297 ASP A N 1
ATOM 2231 C CA . ASP A 1 297 ? -3.691 -12.032 22.681 1.00 92.62 297 ASP A CA 1
ATOM 2232 C C . ASP A 1 297 ? -4.648 -11.364 21.672 1.00 92.62 297 ASP A C 1
ATOM 2234 O O . ASP A 1 297 ? -5.585 -10.654 22.046 1.00 92.62 297 ASP A O 1
ATOM 2238 N N . TYR A 1 298 ? -4.320 -11.451 20.374 1.00 97.31 298 TYR A N 1
ATOM 2239 C CA . TYR A 1 298 ? -5.201 -10.964 19.303 1.00 97.31 298 TYR A CA 1
ATOM 2240 C C . TYR A 1 298 ? -6.487 -11.794 19.262 1.00 97.31 298 TYR A C 1
ATOM 2242 O O . TYR A 1 298 ? -6.462 -13.018 19.275 1.00 97.31 298 TYR A O 1
ATOM 2250 N N . ASP A 1 299 ? -7.623 -11.113 19.164 1.00 97.06 299 ASP A N 1
ATOM 2251 C CA . ASP A 1 299 ? -8.944 -11.735 19.183 1.00 97.06 299 ASP A CA 1
ATOM 2252 C C . ASP A 1 299 ? -9.366 -12.294 17.816 1.00 97.06 299 ASP A C 1
ATOM 2254 O O . ASP A 1 299 ? -10.141 -13.247 17.751 1.00 97.06 299 ASP A O 1
ATOM 2258 N N . ALA A 1 300 ? -8.906 -11.675 16.724 1.00 97.88 300 ALA A N 1
ATOM 2259 C CA . ALA A 1 300 ? -9.080 -12.157 15.355 1.00 97.88 300 ALA A CA 1
ATOM 2260 C C . ALA A 1 300 ? -8.171 -11.398 14.388 1.00 97.88 300 ALA A C 1
ATOM 2262 O O . ALA A 1 300 ? -7.896 -10.212 14.577 1.00 97.88 300 ALA A O 1
ATOM 2263 N N . VAL A 1 301 ? -7.796 -12.047 13.293 1.00 98.06 301 VAL A N 1
ATOM 2264 C CA . VAL A 1 301 ? -7.133 -11.396 12.159 1.00 98.06 301 VAL A CA 1
ATOM 2265 C C . VAL A 1 301 ? -7.845 -11.752 10.855 1.00 98.06 301 VAL A C 1
ATOM 2267 O O . VAL A 1 301 ? -8.533 -12.769 10.769 1.00 98.06 301 VAL A O 1
ATOM 2270 N N . THR A 1 302 ? -7.713 -10.921 9.826 1.00 96.81 302 THR A N 1
ATOM 2271 C CA . THR A 1 302 ? -8.107 -11.289 8.455 1.00 96.81 302 THR A CA 1
ATOM 2272 C C . THR A 1 302 ? -6.867 -11.528 7.601 1.00 96.81 302 THR A C 1
ATOM 2274 O O . THR A 1 302 ? -5.760 -11.137 7.957 1.00 96.81 302 THR A O 1
ATOM 2277 N N . VAL A 1 303 ? -7.059 -12.162 6.448 1.00 93.88 303 VAL A N 1
ATOM 2278 C CA . VAL A 1 303 ? -6.016 -12.272 5.426 1.00 93.88 303 VAL A CA 1
ATOM 2279 C C . VAL A 1 303 ? -6.004 -11.032 4.538 1.00 93.88 303 VAL A C 1
ATOM 2281 O O . VAL A 1 303 ? -7.053 -10.551 4.099 1.00 93.88 303 VAL A O 1
ATOM 2284 N N . GLY A 1 304 ? -4.807 -10.539 4.273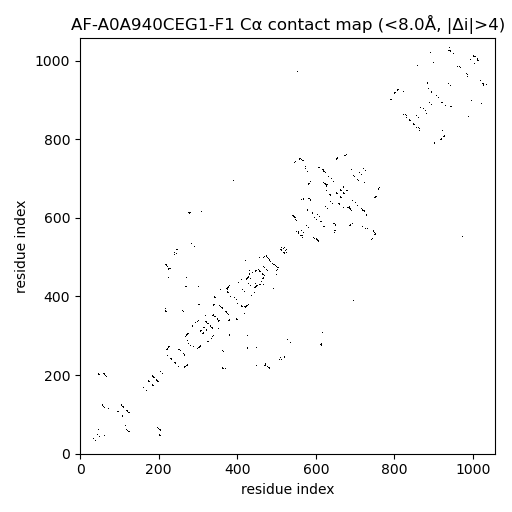 1.00 93.38 304 GLY A N 1
ATOM 2285 C CA . GLY A 1 304 ? -4.469 -9.622 3.206 1.00 93.38 304 GLY A CA 1
ATOM 2286 C C . GLY A 1 304 ? -3.855 -10.334 2.009 1.00 93.38 304 GLY A C 1
ATOM 2287 O O . GLY A 1 304 ? -3.901 -11.560 1.866 1.00 93.38 304 GLY A O 1
ATOM 2288 N N . ASN A 1 305 ? -3.329 -9.546 1.078 1.00 89.12 305 ASN A N 1
ATOM 2289 C CA . ASN A 1 305 ? -2.747 -10.105 -0.135 1.00 89.12 305 ASN A CA 1
ATOM 2290 C C . ASN A 1 305 ? -1.340 -10.671 0.087 1.00 89.12 305 ASN A C 1
ATOM 2292 O O . ASN A 1 305 ? -0.926 -11.534 -0.685 1.00 89.12 305 ASN A O 1
ATOM 2296 N N . HIS A 1 306 ? -0.614 -10.191 1.098 1.00 89.94 306 HIS A N 1
ATOM 2297 C CA . HIS A 1 306 ? 0.746 -10.619 1.416 1.00 89.94 306 HIS A CA 1
ATOM 2298 C C . HIS A 1 306 ? 0.811 -11.887 2.273 1.00 89.94 306 HIS A C 1
ATOM 2300 O O . HIS A 1 306 ? 1.864 -12.517 2.346 1.00 89.94 306 HIS A O 1
ATOM 2306 N N . GLU A 1 307 ? -0.315 -12.366 2.808 1.00 91.00 307 GLU A N 1
ATOM 2307 C CA . GLU A 1 307 ? -0.399 -13.726 3.359 1.00 91.00 307 GLU A CA 1
ATOM 2308 C C . GLU A 1 307 ? -0.117 -14.804 2.289 1.00 91.00 307 GLU A C 1
ATOM 2310 O O . GLU A 1 307 ? 0.247 -15.928 2.621 1.00 91.00 307 GLU A O 1
ATOM 2315 N N . PHE A 1 308 ? -0.209 -14.465 0.998 1.00 87.75 308 PHE A N 1
ATOM 2316 C CA . PHE A 1 308 ? 0.094 -15.361 -0.124 1.00 87.75 308 PHE A CA 1
ATOM 2317 C C . PHE A 1 308 ? 1.552 -15.272 -0.619 1.00 87.75 308 PHE A C 1
ATOM 2319 O O . PHE A 1 308 ? 1.903 -15.932 -1.603 1.00 87.75 308 PHE A O 1
ATOM 2326 N N . ASP A 1 309 ? 2.414 -14.469 0.017 1.00 81.38 309 ASP A N 1
ATOM 2327 C CA . ASP A 1 309 ? 3.813 -14.290 -0.410 1.00 81.38 309 ASP A CA 1
ATOM 2328 C C . ASP A 1 309 ? 4.628 -15.581 -0.309 1.00 81.38 309 ASP A C 1
ATOM 2330 O O . ASP A 1 309 ? 5.482 -15.845 -1.163 1.00 81.38 309 ASP A O 1
ATOM 2334 N N . TRP A 1 310 ? 4.333 -16.414 0.686 1.00 81.44 310 TRP A N 1
ATOM 2335 C CA . TRP A 1 310 ? 4.998 -17.698 0.912 1.00 81.44 310 TRP A CA 1
ATOM 2336 C C . TRP A 1 310 ? 4.081 -18.890 0.656 1.00 81.44 310 TRP A C 1
ATOM 2338 O O . TRP A 1 310 ? 4.364 -19.965 1.157 1.00 81.44 310 TRP A O 1
ATOM 2348 N N . ASP A 1 311 ? 3.025 -18.716 -0.142 1.00 82.94 311 ASP A N 1
ATOM 2349 C CA . ASP A 1 311 ? 1.871 -19.623 -0.201 1.00 82.94 311 ASP A CA 1
ATOM 2350 C C . ASP A 1 311 ? 1.080 -19.630 1.125 1.00 82.94 311 ASP A C 1
ATOM 2352 O O . ASP A 1 311 ? 1.636 -19.499 2.216 1.00 82.94 311 ASP A O 1
ATOM 2356 N N . ILE A 1 312 ? -0.250 -19.726 1.036 1.00 87.00 312 ILE A N 1
ATOM 2357 C CA . ILE A 1 312 ? -1.132 -19.488 2.192 1.00 87.00 312 ILE A CA 1
ATOM 2358 C C . ILE A 1 312 ? -0.953 -20.548 3.287 1.00 87.00 312 ILE A C 1
ATOM 2360 O O . ILE A 1 312 ? -1.135 -20.271 4.465 1.00 87.00 312 ILE A O 1
ATOM 2364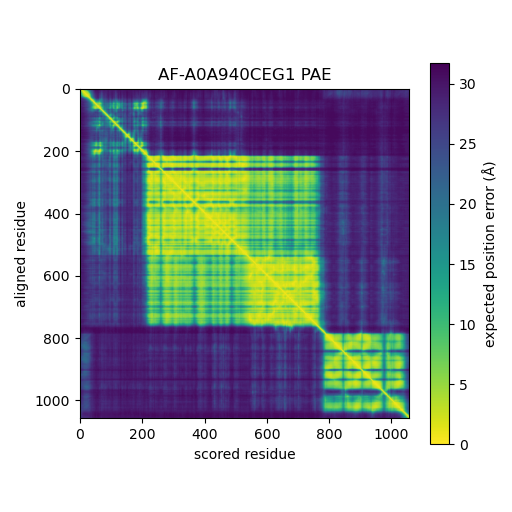 N N . GLU A 1 313 ? -0.537 -21.756 2.908 1.00 87.56 313 GLU A N 1
ATOM 2365 C CA . GLU A 1 313 ? -0.287 -22.876 3.815 1.00 87.56 313 GLU A CA 1
ATOM 2366 C C . GLU A 1 313 ? 0.915 -22.649 4.750 1.00 87.56 313 GLU A C 1
ATOM 2368 O O . GLU A 1 313 ? 1.084 -23.398 5.708 1.00 87.56 313 GLU A O 1
ATOM 2373 N N . ASN A 1 314 ? 1.753 -21.641 4.477 1.00 87.12 314 ASN A N 1
ATOM 2374 C CA . ASN A 1 314 ? 2.886 -21.266 5.330 1.00 87.12 314 ASN A CA 1
ATOM 2375 C C . ASN A 1 314 ? 2.585 -20.050 6.223 1.00 87.12 314 ASN A C 1
ATOM 2377 O O . ASN A 1 314 ? 3.420 -19.666 7.037 1.00 87.12 314 ASN A O 1
ATOM 2381 N N . THR A 1 315 ? 1.420 -19.422 6.070 1.00 87.25 315 THR A N 1
ATOM 2382 C CA . THR A 1 315 ? 1.019 -18.217 6.819 1.00 87.25 315 THR A CA 1
ATOM 2383 C C . THR A 1 315 ? -0.281 -18.417 7.598 1.00 87.25 315 THR A C 1
ATOM 2385 O O . THR A 1 315 ? -0.565 -17.657 8.531 1.00 87.25 315 THR A O 1
ATOM 2388 N N . VAL A 1 316 ? -1.042 -19.461 7.257 1.00 90.31 316 VAL A N 1
ATOM 2389 C CA . VAL A 1 316 ? -2.314 -19.842 7.870 1.00 90.31 316 VAL A CA 1
ATOM 2390 C C . VAL A 1 316 ? -2.330 -21.341 8.159 1.00 90.31 316 VAL A C 1
ATOM 2392 O O . VAL A 1 316 ? -1.989 -22.150 7.294 1.00 90.31 316 VAL A O 1
ATOM 2395 N N . ASP A 1 317 ? -2.772 -21.711 9.359 1.00 90.69 317 ASP A N 1
ATOM 2396 C CA . ASP A 1 317 ? -2.972 -23.107 9.731 1.00 90.69 317 ASP A CA 1
ATOM 2397 C C . ASP A 1 317 ? -4.253 -23.689 9.101 1.00 90.69 317 ASP A C 1
ATOM 2399 O O . ASP A 1 317 ? -5.240 -22.994 8.843 1.00 90.69 317 ASP A O 1
ATOM 2403 N N . ALA A 1 318 ? -4.261 -25.001 8.862 1.00 85.81 318 ALA A N 1
ATOM 2404 C CA . ALA A 1 318 ? -5.411 -25.703 8.301 1.00 85.81 318 ALA A CA 1
ATOM 2405 C C . ALA A 1 318 ? -6.670 -25.628 9.188 1.00 85.81 318 ALA A C 1
ATOM 2407 O O . ALA A 1 318 ? -7.779 -25.732 8.656 1.00 85.81 318 ALA A O 1
ATOM 2408 N N . ASP A 1 319 ? -6.511 -25.431 10.499 1.00 87.06 319 ASP A N 1
ATOM 2409 C CA . ASP A 1 319 ? -7.602 -25.260 11.465 1.00 87.06 319 ASP A CA 1
ATOM 2410 C C . ASP A 1 319 ? -8.181 -23.828 11.474 1.00 87.06 319 ASP A C 1
ATOM 2412 O O . ASP A 1 319 ? -9.174 -23.548 12.150 1.00 87.06 319 ASP A O 1
ATOM 2416 N N . GLY A 1 320 ? -7.618 -22.935 10.657 1.00 91.06 320 GLY A N 1
ATOM 2417 C CA . GLY A 1 320 ? -8.078 -21.566 10.462 1.00 91.06 320 GLY A CA 1
ATOM 2418 C C . GLY A 1 320 ? -7.641 -20.584 11.533 1.00 91.06 320 GLY A C 1
ATOM 2419 O O . GLY A 1 320 ? -8.365 -19.641 11.865 1.00 91.06 320 GLY A O 1
ATOM 2420 N N . THR A 1 321 ? -6.436 -20.802 12.040 1.00 94.69 321 THR A N 1
ATOM 2421 C CA . THR A 1 321 ? -5.711 -19.906 12.934 1.00 94.69 321 THR A CA 1
ATOM 2422 C C . THR A 1 321 ? -4.414 -19.434 12.275 1.00 94.69 321 THR A C 1
ATOM 2424 O O . THR A 1 321 ? -4.057 -19.852 11.169 1.00 94.69 321 THR A O 1
ATOM 2427 N N . MET A 1 322 ? -3.720 -18.495 12.912 1.00 94.38 322 MET A N 1
ATOM 2428 C CA . MET A 1 322 ? -2.365 -18.129 12.501 1.00 94.38 322 MET A CA 1
ATOM 2429 C C . MET A 1 322 ? -1.420 -19.335 12.591 1.00 94.38 322 MET A C 1
ATOM 2431 O O . MET A 1 322 ? -1.615 -20.225 13.411 1.00 94.38 322 MET A O 1
ATOM 2435 N N . ILE A 1 323 ? -0.379 -19.356 11.753 1.00 92.50 323 ILE A N 1
ATOM 2436 C CA . ILE A 1 323 ? 0.565 -20.478 11.699 1.00 92.50 323 ILE A CA 1
ATOM 2437 C C . ILE A 1 323 ? 1.329 -20.651 13.024 1.00 92.50 323 ILE A C 1
ATOM 2439 O O . ILE A 1 323 ? 1.748 -19.668 13.659 1.00 92.50 323 ILE A O 1
ATOM 2443 N N . ASP A 1 324 ? 1.548 -21.912 13.403 1.00 92.62 324 ASP A N 1
ATOM 2444 C CA . ASP A 1 324 ? 2.449 -22.316 14.482 1.00 92.62 324 ASP A CA 1
ATOM 2445 C C . ASP A 1 324 ? 3.842 -21.696 14.311 1.00 92.62 324 ASP A C 1
ATOM 2447 O O . ASP A 1 324 ? 4.338 -21.498 13.200 1.00 92.62 324 ASP A O 1
ATOM 2451 N N . TYR A 1 325 ? 4.510 -21.418 15.429 1.00 91.56 325 TYR A N 1
ATOM 2452 C CA . TYR A 1 325 ? 5.795 -20.721 15.420 1.00 91.56 325 TYR A CA 1
ATOM 2453 C C . TYR A 1 325 ? 6.848 -21.429 16.267 1.00 91.56 325 TYR A C 1
ATOM 2455 O O . TYR A 1 325 ? 6.545 -22.105 17.253 1.00 91.56 325 TYR A O 1
ATOM 2463 N N . GLU A 1 326 ? 8.119 -21.262 15.906 1.00 86.50 326 GLU A N 1
ATOM 2464 C CA . GLU A 1 326 ? 9.238 -21.806 16.666 1.00 86.50 326 GLU A CA 1
ATOM 2465 C C . GLU A 1 326 ? 9.801 -20.749 17.614 1.00 86.50 326 GLU A C 1
ATOM 2467 O O . GLU A 1 326 ? 10.286 -19.699 17.201 1.00 86.50 326 GLU A O 1
ATOM 2472 N N . LEU A 1 327 ? 9.812 -21.055 18.911 1.00 84.50 327 LEU A N 1
ATOM 2473 C CA . LEU A 1 327 ? 10.459 -20.218 19.913 1.00 84.50 327 LEU A CA 1
ATOM 2474 C C . LEU A 1 327 ? 11.428 -21.056 20.743 1.00 84.50 327 LEU A C 1
ATOM 2476 O O . LEU A 1 327 ? 11.029 -22.004 21.424 1.00 84.50 327 LEU A O 1
ATOM 2480 N N . ALA A 1 328 ? 12.710 -20.681 20.704 1.00 81.06 328 ALA A N 1
ATOM 2481 C CA . ALA A 1 328 ? 13.792 -21.349 21.430 1.00 81.06 328 ALA A CA 1
ATOM 2482 C C . ALA A 1 328 ? 13.864 -22.874 21.174 1.00 81.06 328 ALA A C 1
ATOM 2484 O O . ALA A 1 328 ? 14.052 -23.662 22.105 1.00 81.06 328 ALA A O 1
ATOM 2485 N N . GLY A 1 329 ? 13.707 -23.302 19.914 1.00 79.81 329 GLY A N 1
ATOM 2486 C CA . GLY A 1 329 ? 13.807 -24.712 19.517 1.00 79.81 329 GLY A CA 1
ATOM 2487 C C . GLY A 1 329 ? 12.556 -25.551 19.790 1.00 79.81 329 GLY A C 1
ATOM 2488 O O . GLY A 1 329 ? 12.633 -26.779 19.769 1.00 79.81 329 GLY A O 1
ATOM 2489 N N . SER A 1 330 ? 11.425 -24.924 20.129 1.00 83.62 330 SER A N 1
ATOM 2490 C CA . SER A 1 330 ? 10.148 -25.602 20.381 1.00 83.62 330 SER A CA 1
ATOM 2491 C C . SER A 1 330 ? 9.028 -24.969 19.564 1.00 83.62 330 SER A C 1
ATOM 2493 O O . SER A 1 330 ? 8.857 -23.752 19.606 1.00 83.62 330 SER A O 1
ATOM 2495 N N . VAL A 1 331 ? 8.242 -25.805 18.884 1.00 89.06 331 VAL A N 1
ATOM 2496 C CA . VAL A 1 331 ? 7.027 -25.385 18.170 1.00 89.06 331 VAL A CA 1
ATOM 2497 C C . VAL A 1 331 ? 5.932 -25.038 19.180 1.00 89.06 331 VAL A C 1
ATOM 2499 O O . VAL A 1 331 ? 5.728 -25.760 20.164 1.00 89.06 331 VAL A O 1
ATOM 2502 N N . ARG A 1 332 ? 5.262 -23.911 18.957 1.00 91.31 332 ARG A N 1
ATOM 2503 C CA . ARG A 1 332 ? 4.146 -23.387 19.743 1.00 91.31 332 ARG A CA 1
ATOM 2504 C C . ARG A 1 332 ? 2.917 -23.295 18.851 1.00 91.31 332 ARG A C 1
ATOM 2506 O O . ARG A 1 332 ? 3.030 -22.811 17.729 1.00 91.31 332 ARG A O 1
ATOM 2513 N N . VAL A 1 333 ? 1.788 -23.742 19.395 1.00 90.88 333 VAL A N 1
ATOM 2514 C CA . VAL A 1 333 ? 0.482 -23.608 18.748 1.00 90.88 333 VAL A CA 1
ATOM 2515 C C . VAL A 1 333 ? 0.036 -22.156 18.834 1.00 90.88 333 VAL A C 1
ATOM 2517 O O . VAL A 1 333 ? 0.222 -21.539 19.887 1.00 90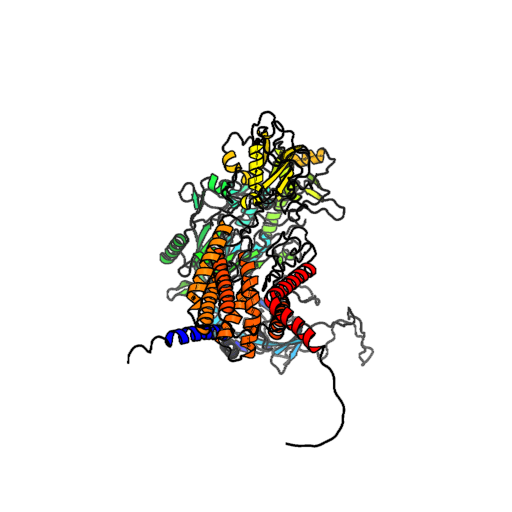.88 333 VAL A O 1
ATOM 2520 N N . ASN A 1 334 ? -0.503 -21.627 17.740 1.00 93.62 334 ASN A N 1
ATOM 2521 C CA . ASN A 1 334 ? -1.077 -20.288 17.681 1.00 93.62 334 ASN A CA 1
ATOM 2522 C C . ASN A 1 334 ? -2.590 -20.391 17.448 1.00 93.62 334 ASN A C 1
ATOM 2524 O O . ASN A 1 334 ? -3.039 -20.835 16.391 1.00 93.62 334 ASN A O 1
ATOM 2528 N N . ASP A 1 335 ? -3.368 -19.994 18.454 1.00 93.38 335 ASP A N 1
ATOM 2529 C CA . ASP A 1 335 ? -4.825 -20.161 18.462 1.00 93.38 335 ASP A CA 1
ATOM 2530 C C . ASP A 1 335 ? -5.563 -18.897 17.972 1.00 93.38 335 ASP A C 1
ATOM 2532 O O . ASP A 1 335 ? -6.797 -18.858 17.977 1.00 93.38 335 ASP A O 1
ATOM 2536 N N . VAL A 1 336 ? -4.837 -17.858 17.527 1.00 96.56 336 VAL A N 1
ATOM 2537 C CA . VAL A 1 336 ? -5.433 -16.612 17.016 1.00 96.56 336 VAL A CA 1
ATOM 2538 C C . VAL A 1 336 ? -6.240 -16.907 15.743 1.00 96.56 336 VAL A C 1
ATOM 2540 O O . VAL A 1 336 ? -5.658 -17.321 14.735 1.00 96.56 336 VAL A O 1
ATOM 2543 N N . PRO A 1 337 ? -7.568 -16.682 15.736 1.00 96.81 337 PRO A N 1
ATOM 2544 C CA . PRO A 1 337 ? -8.424 -17.104 14.635 1.00 96.81 337 PRO A CA 1
ATOM 2545 C C . PRO A 1 337 ? -8.306 -16.190 13.413 1.00 96.81 337 PRO A C 1
ATOM 2547 O O . PRO A 1 337 ? -8.221 -14.963 13.531 1.00 96.81 337 PRO A O 1
ATOM 2550 N N . ILE A 1 338 ? -8.403 -16.796 12.229 1.00 97.19 338 ILE A N 1
ATOM 2551 C CA . ILE A 1 338 ? -8.440 -16.104 10.940 1.00 97.19 338 ILE A CA 1
ATOM 2552 C C . ILE A 1 338 ? -9.864 -16.090 10.386 1.00 97.19 338 ILE A C 1
ATOM 2554 O O . ILE A 1 338 ? -10.517 -17.128 10.238 1.00 97.19 338 ILE A O 1
ATOM 2558 N N . VAL A 1 339 ? -10.344 -14.896 10.036 1.00 97.69 339 VAL A N 1
ATOM 2559 C CA . VAL A 1 339 ? -11.683 -14.689 9.477 1.00 97.69 339 VAL A CA 1
ATOM 2560 C C . VAL A 1 339 ? -11.624 -14.124 8.059 1.00 97.69 339 VAL A C 1
ATOM 2562 O O . VAL A 1 339 ? -10.983 -13.110 7.809 1.00 97.69 339 VAL A O 1
ATOM 2565 N N . VAL A 1 340 ? -12.338 -14.744 7.115 1.00 96.56 340 VAL A N 1
ATOM 2566 C CA . VAL A 1 340 ? -12.620 -14.187 5.781 1.00 96.56 340 VAL A CA 1
ATOM 2567 C C . VAL A 1 340 ? -13.866 -14.836 5.167 1.00 96.56 340 VAL A C 1
ATOM 2569 O O . VAL A 1 340 ? -13.894 -16.014 4.826 1.00 96.56 340 VAL A O 1
ATOM 2572 N N . SER A 1 341 ? -14.923 -14.048 4.966 1.00 96.31 341 SER A N 1
ATOM 2573 C CA . SER A 1 341 ? -16.240 -14.567 4.559 1.00 96.31 341 SER A CA 1
ATOM 2574 C C . SER A 1 341 ? -16.452 -14.713 3.047 1.00 96.31 341 SER A C 1
ATOM 2576 O O . SER A 1 341 ? -17.404 -15.369 2.600 1.00 96.31 341 SER A O 1
ATOM 2578 N N . ASN A 1 342 ? -15.600 -14.073 2.242 1.00 95.81 342 ASN A N 1
ATOM 2579 C CA . ASN A 1 342 ? -15.835 -13.842 0.816 1.00 95.81 342 ASN A CA 1
ATOM 2580 C C . ASN A 1 342 ? -14.700 -14.323 -0.106 1.00 95.81 342 ASN A C 1
ATOM 2582 O O . ASN A 1 342 ? -14.661 -13.933 -1.280 1.00 95.81 342 ASN A O 1
ATOM 2586 N N . MET A 1 343 ? -13.823 -15.192 0.396 1.00 94.44 343 MET A N 1
ATOM 2587 C CA . MET A 1 343 ? -12.741 -15.804 -0.372 1.00 94.44 343 MET A CA 1
ATOM 2588 C C . MET A 1 343 ? -13.079 -17.242 -0.777 1.00 94.44 343 MET A C 1
ATOM 2590 O O . MET A 1 343 ? -13.708 -17.997 -0.031 1.00 94.44 343 MET A O 1
ATOM 2594 N N . TYR A 1 344 ? -12.666 -17.616 -1.987 1.00 94.31 344 TYR A N 1
ATOM 2595 C CA . TYR A 1 344 ? -12.974 -18.906 -2.588 1.00 94.31 344 TYR A CA 1
ATOM 2596 C C . TYR A 1 344 ? -11.741 -19.528 -3.236 1.00 94.31 344 TYR A C 1
ATOM 2598 O O . TYR A 1 344 ? -11.051 -18.853 -3.996 1.00 94.31 344 TYR A O 1
ATOM 2606 N N . LEU A 1 345 ? -11.543 -20.828 -3.029 1.00 93.06 345 LEU A N 1
ATOM 2607 C CA . LEU A 1 345 ? -10.567 -21.657 -3.730 1.00 93.06 345 LEU A CA 1
ATOM 2608 C C . LEU A 1 345 ? -11.301 -22.520 -4.759 1.00 93.06 345 LEU A C 1
ATOM 2610 O O . LEU A 1 345 ? -12.168 -23.320 -4.412 1.00 93.06 345 LEU A O 1
ATOM 2614 N N . ASN A 1 346 ? -10.995 -22.341 -6.045 1.00 93.25 346 ASN A N 1
ATOM 2615 C CA . ASN A 1 346 ? -11.624 -23.085 -7.145 1.00 93.25 346 ASN A CA 1
ATOM 2616 C C . ASN A 1 346 ? -13.169 -23.030 -7.145 1.00 93.25 346 ASN A C 1
ATOM 2618 O O . ASN A 1 346 ? -13.848 -23.938 -7.623 1.00 93.25 346 ASN A O 1
ATOM 2622 N N . GLY A 1 347 ? -13.732 -21.930 -6.633 1.00 92.81 347 GLY A N 1
ATOM 2623 C CA . GLY A 1 347 ? -15.172 -21.668 -6.588 1.00 92.81 347 GLY A CA 1
ATOM 2624 C C . GLY A 1 347 ? -15.886 -22.102 -5.304 1.00 92.81 347 GLY A C 1
ATOM 2625 O O . GLY A 1 347 ? -17.028 -21.670 -5.109 1.00 92.81 347 GLY A O 1
ATOM 2626 N N . GLU A 1 348 ? -15.228 -22.869 -4.431 1.00 94.50 348 GLU A N 1
ATOM 2627 C CA . GLU A 1 348 ? -15.703 -23.247 -3.090 1.00 94.50 348 GLU A CA 1
ATOM 2628 C C . GLU A 1 348 ? -15.128 -22.303 -2.028 1.00 94.50 348 GLU A C 1
ATOM 2630 O O . GLU A 1 348 ? -14.105 -21.673 -2.278 1.00 94.50 348 GLU A O 1
ATOM 2635 N N . LYS A 1 349 ? -15.789 -22.143 -0.872 1.00 92.88 349 LYS A N 1
ATOM 2636 C CA . LYS A 1 349 ? -15.250 -21.298 0.211 1.00 92.88 349 LYS A CA 1
ATOM 2637 C C . LYS A 1 349 ? -13.900 -21.839 0.674 1.00 92.88 349 LYS A C 1
ATOM 2639 O O . LYS A 1 349 ? -13.704 -23.054 0.685 1.00 92.88 349 LYS A O 1
ATOM 2644 N N . VAL A 1 350 ? -12.988 -20.941 1.037 1.00 92.44 350 VAL A N 1
ATOM 2645 C CA . VAL A 1 350 ? -11.681 -21.351 1.561 1.00 92.44 350 VAL A CA 1
ATOM 2646 C C . VAL A 1 350 ? -11.846 -22.215 2.820 1.00 92.44 350 VAL A C 1
ATOM 2648 O O . VAL A 1 350 ? -12.699 -21.906 3.650 1.00 92.44 350 VAL A O 1
ATOM 2651 N N . PRO A 1 351 ? -11.081 -23.312 2.957 1.00 88.81 351 PRO A N 1
ATOM 2652 C CA . PRO A 1 351 ? -11.212 -24.217 4.098 1.00 88.81 351 PRO A CA 1
ATOM 2653 C C . PRO A 1 351 ? -10.465 -23.726 5.345 1.00 88.81 351 PRO A C 1
ATOM 2655 O O . PRO A 1 351 ? -10.791 -24.165 6.439 1.00 88.81 351 PRO A O 1
ATOM 2658 N N . PHE A 1 352 ? -9.488 -22.832 5.173 1.00 89.38 352 PHE A N 1
ATOM 2659 C CA . PHE A 1 352 ? -8.564 -22.369 6.212 1.00 89.38 352 PHE A CA 1
ATOM 2660 C C . PHE A 1 352 ? -9.051 -21.125 6.968 1.00 89.38 352 PHE A C 1
ATOM 2662 O O . PHE A 1 352 ? -8.270 -20.469 7.637 1.00 89.38 352 PHE A O 1
ATOM 2669 N N . ALA A 1 353 ? -10.305 -20.707 6.812 1.00 92.44 353 ALA A N 1
ATOM 2670 C CA . ALA A 1 353 ? -10.804 -19.538 7.528 1.00 92.44 353 ALA A CA 1
ATOM 2671 C C . ALA A 1 353 ? -12.298 -19.644 7.796 1.00 92.44 353 ALA A C 1
ATOM 2673 O O . ALA A 1 353 ? -13.074 -20.115 6.959 1.00 92.44 353 ALA A O 1
ATOM 2674 N N . ALA A 1 354 ? -12.702 -19.158 8.965 1.00 94.50 354 ALA A N 1
ATOM 2675 C CA . ALA A 1 354 ? -14.107 -18.981 9.285 1.00 94.50 354 ALA A CA 1
ATOM 2676 C C . ALA A 1 354 ? -14.657 -17.715 8.610 1.00 94.50 354 ALA A C 1
ATOM 2678 O O . ALA A 1 354 ? -13.926 -16.779 8.294 1.00 94.50 354 ALA A O 1
ATOM 2679 N N . ASP A 1 355 ? -15.977 -17.638 8.439 1.00 96.62 355 ASP A N 1
ATOM 2680 C CA . ASP A 1 355 ? -16.608 -16.401 7.963 1.00 96.62 355 ASP A CA 1
ATOM 2681 C C . ASP A 1 355 ? -16.511 -15.277 9.011 1.00 96.62 355 ASP A C 1
ATOM 2683 O O . ASP A 1 355 ? -16.379 -14.101 8.667 1.00 96.62 355 ASP A O 1
ATOM 2687 N N . TYR A 1 356 ? -16.623 -15.647 10.289 1.00 98.06 356 TYR A N 1
ATOM 2688 C CA . TYR A 1 356 ? -16.670 -14.749 11.436 1.00 98.06 356 TYR A CA 1
ATOM 2689 C C . TYR A 1 356 ? -16.278 -15.478 12.728 1.00 98.06 356 TYR A C 1
ATOM 2691 O O . TYR A 1 356 ? -16.335 -16.707 12.794 1.00 98.06 356 TYR A O 1
ATOM 2699 N N . VAL A 1 357 ? -15.987 -14.708 13.776 1.00 98.06 357 VAL A N 1
ATOM 2700 C CA . VAL A 1 357 ? -15.885 -15.181 15.166 1.00 98.06 357 VAL A CA 1
ATOM 2701 C C . VAL A 1 357 ? -16.835 -14.379 16.060 1.00 98.06 357 VAL A C 1
ATOM 2703 O O . VAL A 1 357 ? -17.115 -13.211 15.783 1.00 98.06 357 VAL A O 1
ATOM 2706 N N . ILE A 1 358 ? -17.370 -15.005 17.113 1.00 98.06 358 ILE A N 1
ATOM 2707 C CA . ILE A 1 358 ? -18.153 -14.322 18.153 1.00 98.06 358 ILE A CA 1
ATOM 2708 C C . ILE A 1 358 ? -17.270 -14.161 19.384 1.00 98.06 358 ILE A C 1
ATOM 2710 O O . ILE A 1 358 ? -16.868 -15.150 19.992 1.00 98.06 358 ILE A O 1
ATOM 2714 N N . LEU A 1 359 ? -16.998 -12.915 19.753 1.00 95.50 359 LEU A N 1
ATOM 2715 C CA . LEU A 1 359 ? -16.198 -12.561 20.917 1.00 95.50 359 LEU A CA 1
ATOM 2716 C C . LEU A 1 359 ? -17.125 -12.225 22.083 1.00 95.50 359 LEU A C 1
ATOM 2718 O O . LEU A 1 359 ? -17.893 -11.266 22.009 1.00 95.50 359 LEU A O 1
ATOM 2722 N N . GLU A 1 360 ? -17.049 -13.003 23.158 1.00 93.19 360 GLU A N 1
ATOM 2723 C CA . GLU A 1 360 ? -17.722 -12.707 24.424 1.00 93.19 360 GLU A CA 1
ATOM 2724 C C . GLU A 1 360 ? -16.798 -11.872 25.311 1.00 93.19 360 GLU A C 1
ATOM 2726 O O . GLU A 1 360 ? -15.695 -12.298 25.648 1.00 93.19 360 GLU A O 1
ATOM 2731 N N . LYS A 1 361 ? -17.237 -10.664 25.673 1.00 87.12 361 LYS A N 1
ATOM 2732 C CA . LYS A 1 361 ? -16.480 -9.739 26.525 1.00 87.12 361 LYS A CA 1
ATOM 2733 C C . LYS A 1 361 ? -17.368 -9.253 27.660 1.00 87.12 361 LYS A C 1
ATOM 2735 O O . LYS A 1 361 ? -18.491 -8.813 27.416 1.00 87.12 361 LYS A O 1
ATOM 2740 N N . THR A 1 362 ? -16.882 -9.304 28.896 1.00 78.44 362 THR A N 1
ATOM 2741 C CA . THR A 1 362 ? -17.647 -8.847 30.064 1.00 78.44 362 THR A CA 1
ATOM 2742 C C . THR A 1 362 ? -17.192 -7.458 30.493 1.00 78.44 362 THR A C 1
ATOM 2744 O O . THR A 1 362 ? -16.040 -7.239 30.862 1.00 78.44 362 THR A O 1
ATOM 2747 N N . ALA A 1 363 ? -18.108 -6.493 30.439 1.00 65.75 363 ALA A N 1
ATOM 2748 C CA . ALA A 1 363 ? -17.902 -5.141 30.934 1.00 65.75 363 ALA A CA 1
ATOM 2749 C C . ALA A 1 363 ? -18.474 -5.005 32.351 1.00 65.75 363 ALA A C 1
ATOM 2751 O O . ALA A 1 363 ? -19.608 -5.396 32.599 1.00 65.75 363 ALA A O 1
ATOM 2752 N N . VAL A 1 364 ? -17.715 -4.411 33.269 1.00 62.19 364 VAL A N 1
ATOM 2753 C CA . VAL A 1 364 ? -18.160 -4.089 34.630 1.00 62.19 364 VAL A CA 1
ATOM 2754 C C . VAL A 1 364 ? -18.377 -2.580 34.754 1.00 62.19 364 VAL A C 1
ATOM 2756 O O . VAL A 1 364 ? -17.511 -1.804 34.348 1.00 62.19 364 VAL A O 1
ATOM 2759 N N . ASP A 1 365 ? -19.527 -2.148 35.273 1.00 59.22 365 ASP A N 1
ATOM 2760 C CA . ASP A 1 365 ? -19.817 -0.727 35.503 1.00 59.22 365 ASP A CA 1
ATOM 2761 C C . ASP A 1 365 ? -19.170 -0.177 36.794 1.00 59.22 365 ASP A C 1
ATOM 2763 O O . ASP A 1 365 ? -18.596 -0.909 37.605 1.00 59.22 365 ASP A O 1
ATOM 2767 N N . ASP A 1 366 ? -19.289 1.139 37.015 1.00 51.94 366 ASP A N 1
ATOM 2768 C CA . ASP A 1 366 ? -18.761 1.828 38.208 1.00 51.94 366 ASP A CA 1
ATOM 2769 C C . ASP A 1 366 ? -19.393 1.341 39.532 1.00 51.94 366 ASP A C 1
ATOM 2771 O O . ASP A 1 366 ? -18.880 1.633 40.614 1.00 51.94 366 ASP A O 1
ATOM 2775 N N . ALA A 1 367 ? -20.518 0.625 39.467 1.00 54.69 367 ALA A N 1
ATOM 2776 C CA . ALA A 1 367 ? -21.213 0.050 40.612 1.00 54.69 367 ALA A CA 1
ATOM 2777 C C . ALA A 1 367 ? -20.871 -1.438 40.837 1.00 54.69 367 ALA A C 1
ATOM 2779 O O . ALA A 1 367 ? -21.362 -2.025 41.804 1.00 54.69 367 ALA A O 1
ATOM 2780 N N . GLY A 1 368 ? -20.011 -2.031 39.999 1.00 60.16 368 GLY A N 1
ATOM 2781 C CA . GLY A 1 368 ? -19.611 -3.436 40.078 1.00 60.16 368 GLY A CA 1
ATOM 2782 C C . GLY A 1 368 ? -20.589 -4.409 39.412 1.00 60.16 368 GLY A C 1
ATOM 2783 O O . GLY A 1 368 ? -20.519 -5.604 39.691 1.00 60.16 368 GLY A O 1
ATOM 2784 N N . ASN A 1 369 ? -21.513 -3.928 38.573 1.00 68.88 369 ASN A N 1
ATOM 2785 C CA . ASN A 1 369 ? -22.417 -4.786 37.808 1.00 68.88 369 ASN A CA 1
ATOM 2786 C C . ASN A 1 369 ? -21.740 -5.263 36.525 1.00 68.88 369 ASN A C 1
ATOM 2788 O O . ASN A 1 369 ? -21.151 -4.464 35.803 1.00 68.88 369 ASN A O 1
ATOM 2792 N N . GLU A 1 370 ? -21.882 -6.549 36.222 1.00 75.19 370 GLU A N 1
ATOM 2793 C CA . GLU A 1 370 ? -21.330 -7.177 35.023 1.00 75.19 370 GLU A CA 1
ATOM 2794 C C . GLU A 1 370 ? -22.354 -7.184 33.876 1.00 75.19 370 GLU A C 1
ATOM 2796 O O . GLU A 1 370 ? -23.536 -7.480 34.074 1.00 75.19 370 GLU A O 1
ATOM 2801 N N . LEU A 1 371 ? -21.885 -6.904 32.662 1.00 78.88 371 LEU A N 1
ATOM 2802 C CA . LEU A 1 371 ? -22.606 -7.046 31.406 1.00 78.88 371 LEU A CA 1
ATOM 2803 C C . LEU A 1 371 ? -21.717 -7.771 30.398 1.00 78.88 371 LEU A C 1
ATOM 2805 O O . LEU A 1 371 ? -20.753 -7.204 29.887 1.00 78.88 371 LEU A O 1
ATOM 2809 N N . THR A 1 372 ? -22.070 -9.005 30.066 1.00 87.56 372 THR A N 1
ATOM 2810 C CA . THR A 1 372 ? -21.447 -9.720 28.949 1.00 87.56 372 THR A CA 1
ATOM 2811 C C . THR A 1 372 ? -22.066 -9.258 27.635 1.00 87.56 372 THR A C 1
ATOM 2813 O O . THR A 1 372 ? -23.287 -9.290 27.475 1.00 87.56 372 THR A O 1
ATOM 2816 N N . VAL A 1 373 ? -21.220 -8.835 26.700 1.00 89.12 373 VAL A N 1
ATOM 2817 C CA . VAL A 1 373 ? -21.580 -8.467 25.328 1.00 89.12 373 VAL A CA 1
ATOM 2818 C C . VAL A 1 373 ? -20.934 -9.436 24.346 1.00 89.12 373 VAL A C 1
ATOM 2820 O O . VAL A 1 373 ? -19.823 -9.916 24.572 1.00 89.12 373 VAL A O 1
ATOM 2823 N N . ARG A 1 374 ? -21.627 -9.715 23.244 1.00 94.88 374 ARG A N 1
ATOM 2824 C CA . ARG A 1 374 ? -21.148 -10.564 22.150 1.00 94.88 374 ARG A CA 1
ATOM 2825 C C . ARG A 1 374 ? -20.920 -9.724 20.912 1.00 94.88 374 ARG A C 1
ATOM 2827 O O . ARG A 1 374 ? -21.858 -9.124 20.390 1.00 94.88 374 ARG A O 1
ATOM 2834 N N . VAL A 1 375 ? -19.696 -9.706 20.413 1.00 96.44 375 VAL A N 1
ATOM 2835 C CA . VAL A 1 375 ? -19.336 -8.956 19.208 1.00 96.44 375 VAL A CA 1
ATOM 2836 C C . VAL A 1 375 ? -18.986 -9.938 18.105 1.00 96.44 375 VAL A C 1
ATOM 2838 O O . VAL A 1 375 ? -18.085 -10.755 18.270 1.00 96.44 375 VAL A O 1
ATOM 2841 N N . ALA A 1 376 ? -19.698 -9.875 16.981 1.00 98.38 376 ALA A N 1
ATOM 2842 C CA . ALA A 1 376 ? -19.328 -10.642 15.800 1.00 98.38 376 ALA A CA 1
ATOM 2843 C C . ALA A 1 376 ? -18.274 -9.876 14.999 1.00 98.38 376 ALA A C 1
ATOM 2845 O O . ALA A 1 376 ? -18.544 -8.763 14.553 1.00 98.38 376 ALA A O 1
ATOM 2846 N N . VAL A 1 377 ? -17.107 -10.477 14.782 1.00 98.69 377 VAL A N 1
ATOM 2847 C CA . VAL A 1 377 ? -16.079 -9.950 13.876 1.00 98.69 377 VAL A CA 1
ATOM 2848 C C . VAL A 1 377 ? -16.137 -10.756 12.587 1.00 98.69 377 VAL A C 1
ATOM 2850 O O . VAL A 1 377 ? -15.883 -11.958 12.602 1.00 98.69 377 VAL A O 1
ATOM 2853 N N . ILE A 1 378 ? -16.522 -10.111 11.485 1.00 98.69 378 ILE A N 1
ATOM 2854 C CA . ILE A 1 378 ? -16.731 -10.747 10.181 1.00 98.69 378 ILE A CA 1
ATOM 2855 C C . ILE A 1 378 ? -15.611 -10.324 9.234 1.00 98.69 378 ILE A C 1
ATOM 2857 O O . ILE A 1 378 ? -15.456 -9.135 8.949 1.00 98.69 378 ILE A O 1
ATOM 2861 N N . GLY A 1 379 ? -14.855 -11.299 8.731 1.00 98.00 379 GLY A N 1
ATOM 2862 C CA . GLY A 1 379 ? -13.733 -11.052 7.830 1.00 98.00 379 GLY A CA 1
ATOM 2863 C C . GLY A 1 379 ? -14.173 -10.765 6.395 1.00 98.00 379 GLY A C 1
ATOM 2864 O O . GLY A 1 379 ? -15.150 -11.348 5.905 1.00 98.00 379 GLY A O 1
ATOM 2865 N N . PHE A 1 380 ? -13.445 -9.908 5.683 1.00 97.44 380 PHE A N 1
ATOM 2866 C CA . PHE A 1 380 ? -13.734 -9.567 4.288 1.00 97.44 380 PHE A CA 1
ATOM 2867 C C . PHE A 1 380 ? -12.460 -9.185 3.516 1.00 97.44 380 PHE A C 1
ATOM 2869 O O . PHE A 1 380 ? -11.711 -8.301 3.909 1.00 97.44 380 PHE A O 1
ATOM 2876 N N . ALA A 1 381 ? -12.214 -9.817 2.377 1.00 94.00 381 ALA A N 1
ATOM 2877 C CA . ALA A 1 381 ? -11.125 -9.448 1.477 1.00 94.00 381 ALA A CA 1
ATOM 2878 C C . ALA A 1 381 ? -11.626 -8.472 0.401 1.00 94.00 381 ALA A C 1
ATOM 2880 O O . ALA A 1 381 ? -12.741 -8.643 -0.106 1.00 94.00 381 ALA A O 1
ATOM 2881 N N . SER A 1 382 ? -10.814 -7.480 0.023 1.00 89.25 382 SER A N 1
ATOM 2882 C CA . SER A 1 382 ? -11.046 -6.707 -1.206 1.00 89.25 382 SER A CA 1
ATOM 2883 C C . SER A 1 382 ? -10.496 -7.424 -2.442 1.00 89.25 382 SER A C 1
ATOM 2885 O O . SER A 1 382 ? -9.682 -8.341 -2.333 1.00 89.25 382 SER A O 1
ATOM 2887 N N . ASP A 1 383 ? -10.910 -7.004 -3.634 1.00 83.25 383 ASP A N 1
ATOM 2888 C CA . ASP A 1 383 ? -10.351 -7.505 -4.888 1.00 83.25 383 ASP A CA 1
ATOM 2889 C C . ASP A 1 383 ? -8.873 -7.106 -5.039 1.00 83.25 383 ASP A C 1
ATOM 2891 O O . ASP A 1 383 ? -8.515 -5.934 -5.163 1.00 83.25 383 ASP A O 1
ATOM 2895 N N . TYR A 1 384 ? -8.002 -8.112 -5.096 1.00 79.69 384 TYR A N 1
ATOM 2896 C CA . TYR A 1 384 ? -6.562 -7.944 -5.267 1.00 79.69 384 TYR A CA 1
ATOM 2897 C C . TYR A 1 384 ? -6.127 -7.758 -6.729 1.00 79.69 384 TYR A C 1
ATOM 2899 O O . TYR A 1 384 ? -4.936 -7.846 -7.017 1.00 79.69 384 TYR A O 1
ATOM 2907 N N . ALA A 1 385 ? -7.040 -7.478 -7.667 1.00 68.31 385 ALA A N 1
ATOM 2908 C CA . ALA A 1 385 ? -6.741 -7.235 -9.087 1.00 68.31 385 ALA A CA 1
ATOM 2909 C C . ALA A 1 385 ? -5.626 -6.206 -9.354 1.00 68.31 385 ALA A C 1
ATOM 2911 O O . ALA A 1 385 ? -4.905 -6.303 -10.351 1.00 68.31 385 ALA A O 1
ATOM 2912 N N . SER A 1 386 ? -5.474 -5.214 -8.476 1.00 65.75 386 SER A N 1
ATOM 2913 C CA . SER A 1 386 ? -4.439 -4.176 -8.560 1.00 65.75 386 SER A CA 1
ATOM 2914 C C . SER A 1 386 ? -3.180 -4.485 -7.735 1.00 65.75 386 SER A C 1
ATOM 2916 O O . SER A 1 386 ? -2.169 -3.788 -7.896 1.00 65.75 386 SER A O 1
ATOM 2918 N N . SER A 1 387 ? -3.219 -5.525 -6.895 1.00 76.75 387 SER A N 1
ATOM 2919 C CA . SER A 1 387 ? -2.152 -5.890 -5.961 1.00 76.75 387 SER A CA 1
ATOM 2920 C C . SER A 1 387 ? -0.949 -6.519 -6.664 1.00 76.75 387 SER A C 1
ATOM 2922 O O . SER A 1 387 ? -1.051 -7.128 -7.736 1.00 76.75 387 SER A O 1
ATOM 2924 N N . ILE A 1 388 ? 0.213 -6.400 -6.013 1.00 71.06 388 ILE A N 1
ATOM 2925 C CA . ILE A 1 388 ? 1.440 -7.077 -6.422 1.00 71.06 388 ILE A CA 1
ATOM 2926 C C . ILE A 1 388 ? 1.309 -8.612 -6.326 1.00 71.06 388 ILE A C 1
ATOM 2928 O O . ILE A 1 388 ? 2.057 -9.341 -6.957 1.00 71.06 388 ILE A O 1
ATOM 2932 N N . MET A 1 389 ? 0.314 -9.126 -5.603 1.00 75.38 389 MET A N 1
ATOM 2933 C CA . MET A 1 389 ? 0.131 -10.569 -5.415 1.00 75.38 389 MET A CA 1
ATOM 2934 C C . MET A 1 389 ? -0.949 -11.187 -6.296 1.00 75.38 389 MET A C 1
ATOM 2936 O O . MET A 1 389 ? -1.153 -12.399 -6.253 1.00 75.38 389 MET A O 1
ATOM 2940 N N . TYR A 1 390 ? -1.592 -10.397 -7.164 1.00 76.88 390 TYR A N 1
ATOM 2941 C CA . TYR A 1 390 ? -2.725 -10.840 -7.982 1.00 76.88 390 TYR A CA 1
ATOM 2942 C C . TYR A 1 390 ? -2.492 -12.173 -8.703 1.00 76.88 390 TYR A C 1
ATOM 2944 O O . TYR A 1 390 ? -3.354 -13.051 -8.714 1.00 76.88 390 TYR A O 1
ATOM 2952 N N . ALA A 1 391 ? -1.330 -12.325 -9.334 1.00 70.62 391 ALA A N 1
ATOM 2953 C CA . ALA A 1 391 ? -1.054 -13.477 -10.176 1.00 70.62 391 ALA A CA 1
ATOM 2954 C C . ALA A 1 391 ? -0.751 -14.750 -9.376 1.00 70.62 391 ALA A C 1
ATOM 2956 O O . ALA A 1 391 ? -1.149 -15.831 -9.800 1.00 70.62 391 ALA A O 1
ATOM 2957 N N . ARG A 1 392 ? -0.101 -14.629 -8.213 1.00 76.62 392 ARG A N 1
ATOM 2958 C CA . ARG A 1 392 ? 0.091 -15.753 -7.284 1.00 76.62 392 ARG A CA 1
ATOM 2959 C C . ARG A 1 392 ? -1.234 -16.142 -6.628 1.00 76.62 392 ARG A C 1
ATOM 2961 O O . ARG A 1 392 ? -1.578 -17.316 -6.609 1.00 76.62 392 ARG A O 1
ATOM 2968 N N . PHE A 1 393 ? -2.033 -15.156 -6.228 1.00 82.56 393 PHE A N 1
ATOM 2969 C CA . PHE A 1 393 ? -3.376 -15.365 -5.691 1.00 82.56 393 PHE A CA 1
ATOM 2970 C C . PHE A 1 393 ? -4.287 -16.105 -6.690 1.00 82.56 393 PHE A C 1
ATOM 2972 O O . PHE A 1 393 ? -4.741 -17.222 -6.439 1.00 82.56 393 PHE A O 1
ATOM 2979 N N . THR A 1 394 ? -4.505 -15.532 -7.876 1.00 81.12 394 THR A N 1
ATOM 2980 C CA . THR A 1 394 ? -5.396 -16.127 -8.889 1.00 81.12 394 THR A CA 1
ATOM 2981 C C . THR A 1 394 ? -4.810 -17.366 -9.565 1.00 81.12 394 THR A C 1
ATOM 2983 O O . THR A 1 394 ? -5.559 -18.280 -9.913 1.00 81.12 394 THR A O 1
ATOM 2986 N N . GLY A 1 395 ? -3.485 -17.436 -9.730 1.00 75.19 395 GLY A N 1
ATOM 2987 C CA . GLY A 1 395 ? -2.782 -18.590 -10.295 1.00 75.19 395 GLY A CA 1
ATOM 2988 C C . GLY A 1 395 ? -2.916 -19.853 -9.445 1.00 75.19 395 GLY A C 1
ATOM 2989 O O . GLY A 1 395 ? -2.980 -20.949 -10.001 1.00 75.19 395 GLY A O 1
ATOM 2990 N N . SER A 1 396 ? -3.059 -19.696 -8.127 1.00 81.56 396 SER A N 1
ATOM 2991 C CA . SER A 1 396 ? -3.339 -20.786 -7.182 1.00 81.56 396 SER A CA 1
ATOM 2992 C C . SER A 1 396 ? -4.834 -21.126 -7.063 1.00 81.56 396 SER A C 1
ATOM 2994 O O . SER A 1 396 ? -5.220 -21.975 -6.264 1.00 81.56 396 SER A O 1
ATOM 2996 N N . GLY A 1 397 ? -5.693 -20.506 -7.882 1.00 87.00 397 GLY A N 1
ATOM 2997 C CA . GLY A 1 397 ? -7.133 -20.775 -7.924 1.00 87.00 397 GLY A CA 1
ATOM 2998 C C . GLY A 1 397 ? -7.963 -19.975 -6.917 1.00 87.00 397 GLY A C 1
ATOM 2999 O O . GLY A 1 397 ? -9.169 -20.223 -6.808 1.00 87.00 397 GLY A O 1
ATOM 3000 N N . TYR A 1 398 ? -7.358 -19.018 -6.204 1.00 90.56 398 TYR A N 1
ATOM 3001 C CA . TYR A 1 398 ? -8.079 -18.146 -5.283 1.00 90.56 398 TYR A CA 1
ATOM 3002 C C . TYR A 1 398 ? -8.843 -17.038 -6.013 1.00 90.56 398 TYR A C 1
ATOM 3004 O O . TYR A 1 398 ? -8.442 -16.533 -7.064 1.00 90.56 398 TYR A O 1
ATOM 3012 N N . SER A 1 399 ? -9.985 -16.659 -5.447 1.00 91.44 399 SER A N 1
ATOM 3013 C CA . SER A 1 399 ? -10.818 -15.559 -5.926 1.00 91.44 399 SER A CA 1
ATOM 3014 C C . SER A 1 399 ? -11.561 -14.899 -4.770 1.00 91.44 399 SER A C 1
ATOM 3016 O O . SER A 1 399 ? -11.912 -15.556 -3.790 1.00 91.44 399 SER A O 1
ATOM 3018 N N . VAL A 1 400 ? -11.838 -13.606 -4.912 1.00 92.94 400 VAL A N 1
ATOM 3019 C CA . VAL A 1 400 ? -12.649 -12.821 -3.973 1.00 92.94 400 VAL A CA 1
ATOM 3020 C C . VAL A 1 400 ? -13.972 -12.458 -4.642 1.00 92.94 400 VAL A C 1
ATOM 3022 O O . VAL A 1 400 ? -14.028 -12.225 -5.852 1.00 92.94 400 VAL A O 1
ATOM 3025 N N . ARG A 1 401 ? -15.063 -12.430 -3.870 1.00 92.25 401 ARG A N 1
ATOM 3026 C CA . ARG A 1 401 ? -16.364 -11.917 -4.329 1.00 92.25 401 ARG A CA 1
ATOM 3027 C C . ARG A 1 401 ? -16.822 -10.787 -3.412 1.00 92.25 401 ARG A C 1
ATOM 3029 O O . ARG A 1 401 ? -17.325 -11.052 -2.325 1.00 92.25 401 ARG A O 1
ATOM 3036 N N . GLU A 1 402 ? -16.701 -9.539 -3.853 1.00 91.69 402 GLU A N 1
ATOM 3037 C CA . GLU A 1 402 ? -17.084 -8.348 -3.074 1.00 91.69 402 GLU A CA 1
ATOM 3038 C C . GLU A 1 402 ? -18.617 -8.139 -2.992 1.00 91.69 402 GLU A C 1
ATOM 3040 O O . GLU A 1 402 ? -19.171 -7.140 -3.450 1.00 91.69 402 GLU A O 1
ATOM 3045 N N . ASP A 1 403 ? -19.347 -9.105 -2.422 1.00 93.12 403 ASP A N 1
ATOM 3046 C CA . ASP A 1 403 ? -20.797 -9.016 -2.193 1.00 93.12 403 ASP A CA 1
ATOM 3047 C C . ASP A 1 403 ? -21.102 -8.443 -0.796 1.00 93.12 403 ASP A C 1
ATOM 3049 O O . ASP A 1 403 ? -21.423 -9.167 0.151 1.00 93.12 403 ASP A O 1
ATOM 3053 N N . TYR A 1 404 ? -21.055 -7.114 -0.676 1.00 94.62 404 TYR A N 1
ATOM 3054 C CA . TYR A 1 404 ? -21.429 -6.392 0.550 1.00 94.62 404 TYR A CA 1
ATOM 3055 C C . TYR A 1 404 ? -22.880 -6.656 0.992 1.00 94.62 404 TYR A C 1
ATOM 3057 O O . TYR A 1 404 ? -23.213 -6.545 2.173 1.00 94.62 404 TYR A O 1
ATOM 3065 N N . ALA A 1 405 ? -23.771 -7.036 0.068 1.00 94.00 405 ALA A N 1
ATOM 3066 C CA . ALA A 1 405 ? -25.140 -7.392 0.421 1.00 94.00 405 ALA A CA 1
ATOM 3067 C C . ALA A 1 405 ? -25.208 -8.773 1.092 1.00 94.00 405 ALA A C 1
ATOM 3069 O O . ALA A 1 405 ? -26.060 -8.978 1.956 1.00 94.00 405 ALA A O 1
ATOM 3070 N N . ALA A 1 406 ? -24.348 -9.723 0.712 1.00 94.00 406 ALA A N 1
ATOM 3071 C CA . ALA A 1 406 ? -24.196 -10.993 1.423 1.00 94.00 406 ALA A CA 1
ATOM 3072 C C . ALA A 1 406 ? -23.624 -10.791 2.825 1.00 94.00 406 ALA A C 1
ATOM 3074 O O . ALA A 1 406 ? -24.179 -11.351 3.768 1.00 94.00 406 ALA A O 1
ATOM 3075 N N . LEU A 1 407 ? -22.605 -9.938 2.963 1.00 96.38 407 LEU A N 1
ATOM 3076 C CA . LEU A 1 407 ? -22.036 -9.563 4.259 1.00 96.38 407 LEU A CA 1
ATOM 3077 C C . LEU A 1 407 ? -23.110 -8.988 5.200 1.00 96.38 407 LEU A C 1
ATOM 3079 O O . LEU A 1 407 ? -23.294 -9.481 6.309 1.00 96.38 407 LEU A O 1
ATOM 3083 N N . ASN A 1 408 ? -23.904 -8.025 4.721 1.00 95.56 408 ASN A N 1
ATOM 3084 C CA . ASN A 1 408 ? -25.011 -7.454 5.494 1.00 95.56 408 ASN A CA 1
ATOM 3085 C C . ASN A 1 408 ? -26.091 -8.481 5.870 1.00 95.56 408 ASN A C 1
ATOM 3087 O O . ASN A 1 408 ? -26.667 -8.401 6.953 1.00 95.56 408 ASN A O 1
ATOM 3091 N N . ARG A 1 409 ? -26.388 -9.455 4.995 1.00 96.31 409 ARG A N 1
ATOM 3092 C CA . ARG A 1 409 ? -27.329 -10.541 5.325 1.00 96.31 409 ARG A CA 1
ATOM 3093 C C . ARG A 1 409 ? -26.789 -11.437 6.436 1.00 96.31 409 ARG A C 1
ATOM 3095 O O . ARG A 1 409 ? -27.571 -11.807 7.305 1.00 96.31 409 ARG A O 1
ATOM 3102 N N . LEU A 1 410 ? -25.495 -11.761 6.402 1.00 97.38 410 LEU A N 1
ATOM 3103 C CA . LEU A 1 410 ? -24.831 -12.544 7.442 1.00 97.38 410 LEU A CA 1
ATOM 3104 C C . LEU A 1 410 ? -24.874 -11.802 8.783 1.00 97.38 410 LEU A C 1
ATOM 3106 O O . LEU A 1 410 ? -25.395 -12.345 9.750 1.00 97.38 410 LEU A O 1
ATOM 3110 N N . ALA A 1 411 ? -24.440 -10.541 8.820 1.00 97.56 411 ALA A N 1
ATOM 3111 C CA . ALA A 1 411 ? -24.492 -9.711 10.025 1.00 97.56 411 ALA A CA 1
ATOM 3112 C C . ALA A 1 411 ? -25.917 -9.623 10.610 1.00 97.56 411 ALA A C 1
ATOM 3114 O O . ALA A 1 411 ? -26.134 -9.912 11.787 1.00 97.56 411 ALA A O 1
ATOM 3115 N N . ALA A 1 412 ? -26.920 -9.367 9.762 1.00 96.50 412 ALA A N 1
ATOM 3116 C CA . ALA A 1 412 ? -28.317 -9.296 10.191 1.00 96.50 412 ALA A CA 1
ATOM 3117 C C . ALA A 1 412 ? -28.860 -10.645 10.693 1.00 96.50 412 ALA A C 1
ATOM 3119 O O . ALA A 1 412 ? -29.767 -10.684 11.527 1.00 96.50 412 ALA A O 1
ATOM 3120 N N . GLU A 1 413 ? -28.357 -11.769 10.179 1.00 97.62 413 GLU A N 1
ATOM 3121 C CA . GLU A 1 413 ? -28.704 -13.098 10.677 1.00 97.62 413 GLU A CA 1
ATOM 3122 C C . GLU A 1 413 ? -28.103 -13.362 12.062 1.00 97.62 413 GLU A C 1
ATOM 3124 O O . GLU A 1 413 ? -28.818 -13.873 12.932 1.00 97.62 413 GLU A O 1
ATOM 3129 N N . LEU A 1 414 ? -26.847 -12.971 12.293 1.00 97.44 414 LEU A N 1
ATOM 3130 C CA . LEU A 1 414 ? -26.174 -13.102 13.589 1.00 97.44 414 LEU A CA 1
ATOM 3131 C C . LEU A 1 414 ? -26.886 -12.287 14.676 1.00 97.44 414 LEU A C 1
ATOM 3133 O O . LEU A 1 414 ? -27.227 -12.835 15.726 1.00 97.44 414 LEU A O 1
ATOM 3137 N N . GLU A 1 415 ? -27.239 -11.036 14.385 1.00 93.81 415 GLU A N 1
ATOM 3138 C CA . GLU A 1 415 ? -27.993 -10.182 15.311 1.00 93.81 415 GLU A CA 1
ATOM 3139 C C . GLU A 1 415 ? -29.411 -10.716 15.555 1.00 93.81 415 GLU A C 1
ATOM 3141 O O . GLU A 1 415 ? -29.848 -10.892 16.694 1.00 93.81 415 GLU A O 1
ATOM 3146 N N . ARG A 1 416 ? -30.155 -11.050 14.489 1.00 93.94 416 ARG A N 1
ATOM 3147 C CA . ARG A 1 416 ? -31.555 -11.504 14.602 1.00 93.94 416 ARG A CA 1
ATOM 3148 C C . ARG A 1 416 ? -31.689 -12.858 15.299 1.00 93.94 416 ARG A C 1
ATOM 3150 O O . ARG A 1 416 ? -32.714 -13.117 15.930 1.00 93.94 416 ARG A O 1
ATOM 3157 N N . SER A 1 417 ? -30.700 -13.738 15.148 1.00 95.19 417 SER A N 1
ATOM 3158 C CA . SER A 1 417 ? -30.638 -15.011 15.879 1.00 95.19 417 SER A CA 1
ATOM 3159 C C . SER A 1 417 ? -30.195 -14.835 17.334 1.00 95.19 417 SER A C 1
ATOM 3161 O O . SER A 1 417 ? -30.318 -15.776 18.118 1.00 95.19 417 SER A O 1
ATOM 3163 N N . GLY A 1 418 ? -29.746 -13.633 17.707 1.00 91.12 418 GLY A N 1
ATOM 3164 C CA . GLY A 1 418 ? -29.260 -13.306 19.037 1.00 91.12 418 GLY A CA 1
ATOM 3165 C C . GLY A 1 418 ? -27.896 -13.916 19.335 1.00 91.12 418 GLY A C 1
ATOM 3166 O O . GLY A 1 418 ? -27.634 -14.183 20.503 1.00 91.12 418 GLY A O 1
ATOM 3167 N N . GLN A 1 419 ? -27.068 -14.184 18.318 1.00 95.69 419 GLN A N 1
ATOM 3168 C CA . GLN A 1 419 ? -25.689 -14.660 18.487 1.00 95.69 419 GLN A CA 1
ATOM 3169 C C . GLN A 1 419 ? -24.727 -13.524 18.847 1.00 95.69 419 GLN A C 1
ATOM 3171 O O . GLN A 1 419 ? -23.775 -13.758 19.584 1.00 95.69 419 GLN A O 1
ATOM 3176 N N . CYS A 1 420 ? -24.996 -12.305 18.379 1.00 95.81 420 CYS A N 1
ATOM 3177 C CA . CYS A 1 420 ? -24.237 -11.113 18.731 1.00 95.81 420 CYS A CA 1
ATOM 3178 C C . CYS A 1 420 ? -25.149 -9.945 19.109 1.00 95.81 420 CYS A C 1
ATOM 3180 O O . CYS A 1 420 ? -26.341 -9.929 18.794 1.00 95.81 420 CYS A O 1
ATOM 3182 N N . ASP A 1 421 ? -24.547 -8.985 19.799 1.00 93.88 421 ASP A N 1
ATOM 3183 C CA . ASP A 1 421 ? -25.145 -7.734 20.249 1.00 93.88 421 ASP A CA 1
ATOM 3184 C C . ASP A 1 421 ? -24.584 -6.527 19.468 1.00 93.88 421 ASP A C 1
ATOM 3186 O O . ASP A 1 421 ? -25.208 -5.469 19.486 1.00 93.88 421 ASP A O 1
ATOM 3190 N N . ALA A 1 422 ? -23.436 -6.691 18.791 1.00 95.19 422 ALA A N 1
ATOM 3191 C CA . ALA A 1 422 ? -22.846 -5.753 17.828 1.00 95.19 422 ALA A CA 1
ATOM 3192 C C . ALA A 1 422 ? -22.056 -6.496 16.731 1.00 95.19 422 ALA A C 1
ATOM 3194 O O . ALA A 1 422 ? -21.639 -7.647 16.929 1.00 95.19 422 ALA A O 1
ATOM 3195 N N . THR A 1 423 ? -21.814 -5.839 15.593 1.00 97.94 423 THR A N 1
ATOM 3196 C CA . THR A 1 423 ? -21.092 -6.406 14.440 1.00 97.94 423 THR A CA 1
ATOM 3197 C C . THR A 1 423 ? -19.953 -5.505 13.939 1.00 97.94 423 THR A C 1
ATOM 3199 O O . THR A 1 423 ? -20.116 -4.309 13.703 1.00 97.94 423 THR A O 1
ATOM 3202 N N . ILE A 1 424 ? -18.773 -6.096 13.736 1.00 98.50 424 ILE A N 1
ATOM 3203 C CA . ILE A 1 424 ? -17.580 -5.453 13.172 1.00 98.50 424 ILE A CA 1
ATOM 3204 C C . ILE A 1 424 ? -17.255 -6.117 11.833 1.00 98.50 424 ILE A C 1
ATOM 3206 O O . ILE A 1 424 ? -17.142 -7.340 11.749 1.00 98.50 424 ILE A O 1
ATOM 3210 N N . MET A 1 425 ? -17.063 -5.313 10.791 1.00 98.44 425 MET A N 1
ATOM 3211 C CA . MET A 1 425 ? -16.426 -5.748 9.550 1.00 98.44 425 MET A CA 1
ATOM 3212 C C . MET A 1 425 ? -14.917 -5.540 9.676 1.00 98.44 425 MET A C 1
ATOM 3214 O O . MET A 1 425 ? -14.474 -4.401 9.800 1.00 98.44 425 MET A O 1
ATOM 3218 N N . LEU A 1 426 ? -14.150 -6.626 9.612 1.00 98.62 426 LEU A N 1
ATOM 3219 C CA . LEU A 1 426 ? -12.692 -6.603 9.546 1.00 98.62 426 LEU A CA 1
ATOM 3220 C C . LEU A 1 426 ? -12.281 -6.887 8.103 1.00 98.62 426 LEU A C 1
ATOM 3222 O O . LEU A 1 426 ? -12.435 -8.011 7.627 1.00 98.62 426 LEU A O 1
ATOM 3226 N N . THR A 1 427 ? -11.839 -5.860 7.378 1.00 97.62 427 THR A N 1
ATOM 3227 C CA . THR A 1 427 ? -11.541 -5.972 5.951 1.00 97.62 427 THR A CA 1
ATOM 3228 C C . THR A 1 427 ? -10.083 -5.696 5.632 1.00 97.62 427 THR A C 1
ATOM 3230 O O . THR A 1 427 ? -9.550 -4.672 6.034 1.00 97.62 427 THR A O 1
ATOM 3233 N N . HIS A 1 428 ? -9.463 -6.531 4.797 1.00 96.62 428 HIS A N 1
ATOM 3234 C CA . HIS A 1 428 ? -8.200 -6.147 4.164 1.00 96.62 428 HIS A CA 1
ATOM 3235 C C . HIS A 1 428 ? -8.491 -5.383 2.872 1.00 96.62 428 HIS A C 1
ATOM 3237 O O . HIS A 1 428 ? -8.446 -5.937 1.774 1.00 96.62 428 HIS A O 1
ATOM 3243 N N . GLY A 1 429 ? -8.910 -4.131 3.039 1.00 93.50 429 GLY A N 1
ATOM 3244 C CA . GLY A 1 429 ? -9.302 -3.208 1.980 1.00 93.50 429 GLY A CA 1
ATOM 3245 C C . GLY A 1 429 ? -9.522 -1.804 2.541 1.00 93.50 429 GLY A C 1
ATOM 3246 O O . GLY A 1 429 ? -9.540 -1.608 3.755 1.00 93.50 429 GLY A O 1
ATOM 3247 N N . GLU A 1 430 ? -9.708 -0.812 1.669 1.00 94.12 430 GLU A N 1
ATOM 3248 C CA . GLU A 1 430 ? -9.882 0.576 2.110 1.00 94.12 430 GLU A CA 1
ATOM 3249 C C . GLU A 1 430 ? -11.156 0.753 2.958 1.00 94.12 430 GLU A C 1
ATOM 3251 O O . GLU A 1 430 ? -12.277 0.577 2.465 1.00 94.12 430 GLU A O 1
ATOM 3256 N N . SER A 1 431 ? -10.995 1.163 4.220 1.00 94.44 431 SER A N 1
ATOM 3257 C CA . SER A 1 431 ? -12.104 1.217 5.185 1.00 94.44 431 SER A CA 1
ATOM 3258 C C . SER A 1 431 ? -13.215 2.192 4.790 1.00 94.44 431 SER A C 1
ATOM 3260 O O . SER A 1 431 ? -14.400 1.872 4.913 1.00 94.44 431 SER A O 1
ATOM 3262 N N . SER A 1 432 ? -12.862 3.369 4.263 1.00 93.94 432 SER A N 1
ATOM 3263 C CA . SER A 1 432 ? -13.838 4.382 3.834 1.00 93.94 432 SER A CA 1
ATOM 3264 C C . SER A 1 432 ? -14.696 3.928 2.646 1.00 93.94 432 SER A C 1
ATOM 3266 O O . SER A 1 432 ? -15.920 4.125 2.640 1.00 93.94 432 SER A O 1
ATOM 3268 N N . SER A 1 433 ? -14.072 3.276 1.664 1.00 93.56 433 SER A N 1
ATOM 3269 C CA . SER A 1 433 ? -14.737 2.712 0.489 1.00 93.56 433 SER A CA 1
ATOM 3270 C C . SER A 1 433 ? -15.641 1.538 0.875 1.00 93.56 433 SER A C 1
ATOM 3272 O O . SER A 1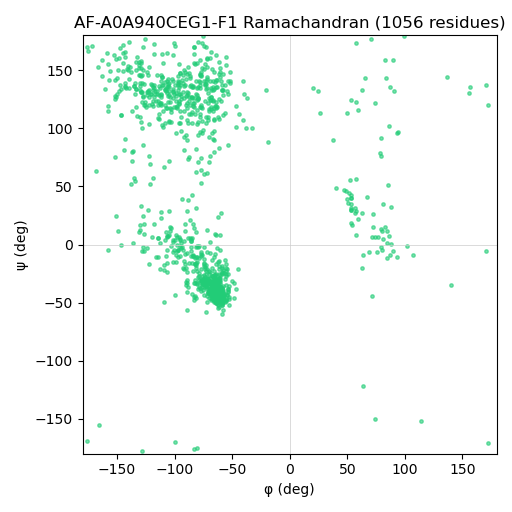 433 ? -16.808 1.511 0.472 1.00 93.56 433 SER A O 1
ATOM 3274 N N . ALA A 1 434 ? -15.169 0.631 1.737 1.00 94.69 434 ALA A N 1
ATOM 3275 C CA . ALA A 1 434 ? -15.969 -0.479 2.259 1.00 94.69 434 ALA A CA 1
ATOM 3276 C C . ALA A 1 434 ? -17.199 0.007 3.051 1.00 94.69 434 ALA A C 1
ATOM 3278 O O . ALA A 1 434 ? -18.324 -0.428 2.790 1.00 94.69 434 ALA A O 1
ATOM 3279 N N . ALA A 1 435 ? -17.019 0.978 3.953 1.00 93.94 435 ALA A N 1
ATOM 3280 C CA . ALA A 1 435 ? -18.119 1.578 4.710 1.00 93.94 435 ALA A CA 1
ATOM 3281 C C . ALA A 1 435 ? -19.141 2.283 3.804 1.00 93.94 435 ALA A C 1
ATOM 3283 O O . ALA A 1 435 ? -20.351 2.216 4.038 1.00 93.94 435 ALA A O 1
ATOM 3284 N N . SER A 1 436 ? -18.672 2.931 2.736 1.00 92.75 436 SER A N 1
ATOM 3285 C CA . SER A 1 436 ? -19.541 3.568 1.745 1.00 92.75 436 SER A CA 1
ATOM 3286 C C . SER A 1 436 ? -20.345 2.543 0.934 1.00 92.75 436 SER A C 1
ATOM 3288 O O . SER A 1 436 ? -21.530 2.765 0.671 1.00 92.75 436 SER A O 1
ATOM 3290 N N . ALA A 1 437 ? -19.735 1.410 0.573 1.00 93.81 437 ALA A N 1
ATOM 3291 C CA . ALA A 1 437 ? -20.367 0.343 -0.204 1.00 93.81 437 ALA A CA 1
ATOM 3292 C C . ALA A 1 437 ? -21.471 -0.404 0.567 1.00 93.81 437 ALA A C 1
ATOM 3294 O O . ALA A 1 437 ? -22.469 -0.813 -0.030 1.00 93.81 437 ALA A O 1
ATOM 3295 N N . LEU A 1 438 ? -21.336 -0.531 1.892 1.00 92.25 438 LEU A N 1
ATOM 3296 C CA . LEU A 1 438 ? -22.355 -1.120 2.770 1.00 92.25 438 LEU A CA 1
ATOM 3297 C C . LEU A 1 438 ? -23.689 -0.346 2.749 1.00 92.25 438 LEU A C 1
ATOM 3299 O O . LEU A 1 438 ? -24.761 -0.949 2.864 1.00 92.25 438 LEU A O 1
ATOM 3303 N N . GLY A 1 439 ? -23.637 0.976 2.548 1.00 85.69 439 GLY A N 1
ATOM 3304 C CA . GLY A 1 439 ? -24.809 1.843 2.419 1.00 85.69 439 GLY A CA 1
ATOM 3305 C C . GLY A 1 439 ? -25.603 2.054 3.718 1.00 85.69 439 GLY A C 1
ATOM 3306 O O . GLY A 1 439 ? -25.333 1.467 4.762 1.00 85.69 439 GLY A O 1
ATOM 3307 N N . SER A 1 440 ? -26.643 2.894 3.658 1.00 84.56 440 SER A N 1
ATOM 3308 C CA . SER A 1 440 ? -27.417 3.316 4.843 1.00 84.56 440 SER A CA 1
ATOM 3309 C C . SER A 1 440 ? -28.327 2.248 5.458 1.00 84.56 440 SER A C 1
ATOM 3311 O O . SER A 1 440 ? -28.988 2.519 6.454 1.00 84.56 440 SER A O 1
ATOM 3313 N N . ALA A 1 441 ? -28.455 1.084 4.818 1.00 81.88 441 ALA A N 1
ATOM 3314 C CA . ALA A 1 441 ? -29.243 -0.046 5.316 1.00 81.88 441 ALA A CA 1
ATOM 3315 C C . ALA A 1 441 ? -28.368 -1.115 5.993 1.00 81.88 441 ALA A C 1
ATOM 3317 O O . ALA A 1 441 ? -28.881 -2.171 6.355 1.00 81.88 441 ALA A O 1
ATOM 3318 N N . SER A 1 442 ? -27.063 -0.852 6.104 1.00 90.88 442 SER A N 1
ATOM 3319 C CA . SER A 1 442 ? -26.110 -1.718 6.785 1.00 90.88 442 SER A CA 1
ATOM 3320 C C . SER A 1 442 ? -26.480 -1.903 8.249 1.00 90.88 442 SER A C 1
ATOM 3322 O O . SER A 1 442 ? -26.888 -0.944 8.903 1.00 90.88 442 SER A O 1
ATOM 3324 N N . VAL A 1 443 ? -26.306 -3.127 8.743 1.00 92.94 443 VAL A N 1
ATOM 3325 C CA . VAL A 1 443 ? -26.377 -3.439 10.180 1.00 92.94 443 VAL A CA 1
ATOM 3326 C C . VAL A 1 443 ? -24.990 -3.529 10.820 1.00 92.94 443 VAL A C 1
ATOM 3328 O O . VAL A 1 443 ? -24.895 -3.567 12.030 1.00 92.94 443 VAL A O 1
ATOM 3331 N N . ILE A 1 444 ? -23.918 -3.508 10.013 1.00 97.44 444 ILE A N 1
ATOM 3332 C CA . ILE A 1 444 ? -22.542 -3.394 10.514 1.00 97.44 444 ILE A CA 1
ATOM 3333 C C . ILE A 1 444 ? -22.389 -2.111 11.333 1.00 97.44 444 ILE A C 1
ATOM 3335 O O . ILE A 1 444 ? -22.708 -1.035 10.821 1.00 97.44 444 ILE A O 1
ATOM 3339 N N . ASP A 1 445 ? -21.852 -2.225 12.548 1.00 96.50 445 ASP A N 1
ATOM 3340 C CA . ASP A 1 445 ? -21.672 -1.109 13.483 1.00 96.50 445 ASP A CA 1
ATOM 3341 C C . ASP A 1 445 ? -20.325 -0.391 13.313 1.00 96.50 445 ASP A C 1
ATOM 3343 O O . ASP A 1 445 ? -20.212 0.815 13.566 1.00 96.50 445 ASP A O 1
ATOM 3347 N N . LEU A 1 446 ? -19.294 -1.123 12.880 1.00 97.69 446 LEU A N 1
ATOM 3348 C CA . LEU A 1 446 ? -17.928 -0.623 12.723 1.00 97.69 446 LEU A CA 1
ATOM 3349 C C . LEU A 1 446 ? -17.208 -1.305 11.556 1.00 97.69 446 LEU A C 1
ATOM 3351 O O . LEU A 1 446 ? -17.279 -2.524 11.410 1.00 97.69 446 LEU A O 1
ATOM 3355 N N . VAL A 1 447 ? -16.481 -0.523 10.756 1.00 98.56 447 VAL A N 1
ATOM 3356 C CA . VAL A 1 447 ? -15.599 -1.028 9.692 1.00 98.56 447 VAL A CA 1
ATOM 3357 C C . VAL A 1 447 ? -14.140 -0.760 10.055 1.00 98.56 447 VAL A C 1
ATOM 3359 O O . VAL A 1 447 ? -13.772 0.378 10.337 1.00 98.56 447 VAL A O 1
ATOM 3362 N N . LEU A 1 448 ? -13.325 -1.803 10.022 1.00 98.56 448 LEU A N 1
ATOM 3363 C CA . LEU A 1 448 ? -11.880 -1.796 10.250 1.00 98.56 448 LEU A CA 1
ATOM 3364 C C . LEU A 1 448 ? -11.207 -2.260 8.951 1.00 98.56 448 LEU A C 1
ATOM 3366 O O . LEU A 1 448 ? -11.700 -3.208 8.341 1.00 98.56 448 LEU A O 1
ATOM 3370 N N . GLY A 1 449 ? -10.184 -1.550 8.475 1.00 96.12 449 GLY A N 1
ATOM 3371 C CA . GLY A 1 449 ? -9.617 -1.697 7.132 1.00 96.12 449 GLY A CA 1
ATOM 3372 C C . GLY A 1 449 ? -8.101 -1.887 7.072 1.00 96.12 449 GLY A C 1
ATOM 3373 O O . GLY A 1 449 ? -7.398 -1.859 8.072 1.00 96.12 449 GLY A O 1
ATOM 3374 N N . GLY A 1 450 ? -7.577 -1.971 5.850 1.00 94.56 450 GLY A N 1
ATOM 3375 C CA . GLY A 1 450 ? -6.156 -2.202 5.575 1.00 94.56 450 GLY A CA 1
ATOM 3376 C C . GLY A 1 450 ? -5.773 -1.909 4.125 1.00 94.56 450 GLY A C 1
ATOM 3377 O O . GLY A 1 450 ? -6.445 -1.131 3.437 1.00 94.56 450 GLY A O 1
ATOM 3378 N N . HIS A 1 451 ? -4.704 -2.538 3.639 1.00 93.12 451 HIS A N 1
ATOM 3379 C CA . HIS A 1 451 ? -4.241 -2.594 2.244 1.00 93.12 451 HIS A CA 1
ATOM 3380 C C . HIS A 1 451 ? -3.653 -1.294 1.674 1.00 93.12 451 HIS A C 1
ATOM 3382 O O . HIS A 1 451 ? -2.639 -1.271 0.978 1.00 93.12 451 HIS A O 1
ATOM 3388 N N . THR A 1 452 ? -4.297 -0.153 1.924 1.00 89.31 452 THR A N 1
ATOM 3389 C CA . THR A 1 452 ? -3.898 1.126 1.308 1.00 89.31 452 THR A CA 1
ATOM 3390 C C . THR A 1 452 ? -2.768 1.837 2.058 1.00 89.31 452 THR A C 1
ATOM 3392 O O . THR A 1 452 ? -2.253 2.858 1.581 1.00 89.31 452 THR A O 1
ATOM 3395 N N . HIS A 1 453 ? -2.411 1.334 3.249 1.00 90.56 453 HIS A N 1
ATOM 3396 C CA . HIS A 1 453 ? -1.487 1.936 4.219 1.00 90.56 453 HIS A CA 1
ATOM 3397 C C . HIS A 1 453 ? -1.854 3.389 4.577 1.00 90.56 453 HIS A C 1
ATOM 3399 O O . HIS A 1 453 ? -1.011 4.165 5.040 1.00 90.56 453 HIS A O 1
ATOM 3405 N N . GLN A 1 454 ? -3.098 3.801 4.317 1.00 89.38 454 GLN A N 1
ATOM 3406 C CA . GLN A 1 454 ? -3.564 5.143 4.613 1.00 89.38 454 GLN A CA 1
ATOM 3407 C C . GLN A 1 454 ? -4.058 5.200 6.049 1.00 89.38 454 GLN A C 1
ATOM 3409 O O . GLN A 1 454 ? -4.822 4.360 6.502 1.00 89.38 454 GLN A O 1
ATOM 3414 N N . ASN A 1 455 ? -3.687 6.267 6.743 1.00 86.81 455 ASN A N 1
ATOM 3415 C CA . ASN A 1 455 ? -4.267 6.583 8.035 1.00 86.81 455 ASN A CA 1
ATOM 3416 C C . ASN A 1 455 ? -5.679 7.165 7.815 1.00 86.81 455 ASN A C 1
ATOM 3418 O O . ASN A 1 455 ? -5.812 8.359 7.528 1.00 86.81 455 ASN A O 1
ATOM 3422 N N . GLN A 1 456 ? -6.719 6.325 7.902 1.00 87.88 456 GLN A N 1
ATOM 3423 C CA . GLN A 1 456 ? -8.117 6.717 7.685 1.00 87.88 456 GLN A CA 1
ATOM 3424 C C . GLN A 1 456 ? -8.944 6.581 8.961 1.00 87.88 456 GLN A C 1
ATOM 3426 O O . GLN A 1 456 ? -8.931 5.555 9.628 1.00 87.88 456 GLN A O 1
ATOM 3431 N N . CYS A 1 457 ? -9.705 7.618 9.285 1.00 87.81 457 CYS A N 1
ATOM 3432 C CA . CYS A 1 457 ? -10.686 7.579 10.359 1.00 87.81 457 CYS A CA 1
ATOM 3433 C C . CYS A 1 457 ? -11.820 8.537 10.008 1.00 87.81 457 CYS A C 1
ATOM 3435 O O . CYS A 1 457 ? -11.570 9.701 9.679 1.00 87.81 457 CYS A O 1
ATOM 3437 N N . GLY A 1 458 ? -13.061 8.070 10.077 1.00 82.19 458 GLY A N 1
ATOM 3438 C CA . GLY A 1 458 ? -14.198 8.904 9.726 1.00 82.19 458 GLY A CA 1
ATOM 3439 C C . GLY A 1 458 ? -15.550 8.249 9.947 1.00 82.19 458 GLY A C 1
ATOM 3440 O O . GLY A 1 458 ? -15.687 7.208 10.587 1.00 82.19 458 GLY A O 1
ATOM 3441 N N . GLU A 1 459 ? -16.564 8.921 9.419 1.00 87.62 459 GLU A N 1
ATOM 3442 C CA . GLU A 1 459 ? -17.957 8.505 9.476 1.00 87.62 459 GLU A CA 1
ATOM 3443 C C . GLU A 1 459 ? -18.594 8.797 8.116 1.00 87.62 459 GLU A C 1
ATOM 3445 O O . GLU A 1 459 ? -18.374 9.855 7.519 1.00 87.62 459 GLU A O 1
ATOM 3450 N N . THR A 1 460 ? -19.353 7.837 7.601 1.00 83.06 460 THR A N 1
ATOM 3451 C CA . THR A 1 460 ? -20.132 8.002 6.370 1.00 83.06 460 THR A CA 1
ATOM 3452 C C . THR A 1 460 ? -21.275 9.000 6.577 1.00 83.06 460 THR A C 1
ATOM 3454 O O . THR A 1 460 ? -21.676 9.304 7.699 1.00 83.06 460 THR A O 1
ATOM 3457 N N . PHE A 1 461 ? -21.883 9.478 5.486 1.00 74.75 461 PHE A N 1
ATOM 3458 C CA . PHE A 1 461 ? -23.005 10.426 5.552 1.00 74.75 461 PHE A CA 1
ATOM 3459 C C . PHE A 1 461 ? -24.229 9.914 6.347 1.00 74.75 461 PHE A C 1
ATOM 3461 O O . PHE A 1 461 ? -25.040 10.715 6.807 1.00 74.75 461 PHE A O 1
ATOM 3468 N N . TRP A 1 462 ? -24.380 8.597 6.506 1.00 79.94 462 TRP A N 1
ATOM 3469 C CA . TRP A 1 462 ? -25.472 7.956 7.253 1.00 79.94 462 TRP A CA 1
ATOM 3470 C C . TRP A 1 462 ? -25.050 7.402 8.620 1.00 79.94 462 TRP A C 1
ATOM 3472 O O . TRP A 1 462 ? -25.863 6.753 9.272 1.00 79.94 462 TRP A O 1
ATOM 3482 N N . GLY A 1 463 ? -23.825 7.673 9.074 1.00 76.38 463 GLY A N 1
ATOM 3483 C CA . GLY A 1 463 ? -23.420 7.434 10.460 1.00 76.38 463 GLY A CA 1
ATOM 3484 C C . GLY A 1 463 ? -22.571 6.189 10.728 1.00 76.38 463 GLY A C 1
ATOM 3485 O O . GLY A 1 463 ? -22.175 5.972 11.870 1.00 76.38 463 GLY A O 1
ATOM 3486 N N . LEU A 1 464 ? -22.257 5.379 9.708 1.00 88.69 464 LEU A N 1
ATOM 3487 C CA . LEU A 1 464 ? -21.351 4.232 9.863 1.00 88.69 464 LEU A CA 1
ATOM 3488 C C . LEU A 1 464 ? -19.906 4.718 10.002 1.00 88.69 464 LEU A C 1
ATOM 3490 O O . LEU A 1 464 ? -19.417 5.425 9.115 1.00 88.69 464 LEU A O 1
ATOM 3494 N N . ARG A 1 465 ? -19.237 4.333 11.093 1.00 92.62 465 ARG A N 1
ATOM 3495 C CA . ARG A 1 465 ? -17.837 4.679 11.356 1.00 92.62 465 ARG A CA 1
ATOM 3496 C C . ARG A 1 465 ? -16.875 3.680 10.747 1.00 92.62 465 ARG A C 1
ATOM 3498 O O . ARG A 1 465 ? -17.157 2.486 10.688 1.00 92.62 465 ARG A O 1
ATOM 3505 N N . TYR A 1 466 ? -15.726 4.198 10.338 1.00 95.81 466 TYR A N 1
ATOM 3506 C CA . TYR A 1 466 ? -14.654 3.406 9.767 1.00 95.81 466 TYR A CA 1
ATOM 3507 C C . TYR A 1 466 ? -13.293 3.874 10.275 1.00 95.81 466 TYR A C 1
ATOM 3509 O O . TYR A 1 466 ? -13.066 5.081 10.440 1.00 95.81 466 TYR A O 1
ATOM 3517 N N . LEU A 1 467 ? -12.398 2.919 10.510 1.00 94.88 467 LEU A N 1
ATOM 3518 C CA . LEU A 1 467 ? -10.999 3.153 10.842 1.00 94.88 467 LEU A CA 1
ATOM 3519 C C . LEU A 1 467 ? -10.096 2.287 9.968 1.00 94.88 467 LEU A C 1
ATOM 3521 O O . LEU A 1 467 ? -10.525 1.290 9.402 1.00 94.88 467 LEU A O 1
ATOM 3525 N N . GLN A 1 468 ? -8.871 2.754 9.794 1.00 95.50 468 GLN A N 1
ATOM 3526 C CA . GLN A 1 468 ? -7.764 2.010 9.224 1.00 95.50 468 GLN A CA 1
ATOM 3527 C C . GLN A 1 468 ? -6.471 2.678 9.712 1.00 95.50 468 GLN A C 1
ATOM 3529 O O . GLN A 1 468 ? -6.257 3.870 9.427 1.00 95.50 468 GLN A O 1
ATOM 3534 N N . PRO A 1 469 ? -5.603 1.969 10.446 1.00 92.44 469 PRO A N 1
ATOM 3535 C CA . PRO A 1 469 ? -4.304 2.488 10.827 1.00 92.44 469 PRO A CA 1
ATOM 3536 C C . PRO A 1 469 ? -3.367 2.546 9.610 1.00 92.44 469 PRO A C 1
ATOM 3538 O O . PRO A 1 469 ? -3.561 1.897 8.588 1.00 92.44 469 PRO A O 1
ATOM 3541 N N . SER A 1 470 ? -2.318 3.362 9.715 1.00 90.88 470 SER A N 1
ATOM 3542 C CA . SER A 1 470 ? -1.187 3.286 8.778 1.00 90.88 470 SER A CA 1
ATOM 3543 C C . SER A 1 470 ? -0.471 1.932 8.923 1.00 90.88 470 SER A C 1
ATOM 3545 O O . SER A 1 470 ? -0.592 1.300 9.965 1.00 90.88 470 SER A O 1
ATOM 3547 N N . GLY A 1 471 ? 0.351 1.531 7.952 1.00 91.81 471 GLY A N 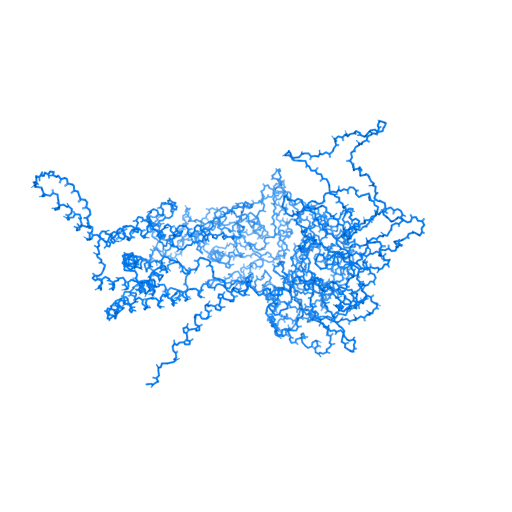1
ATOM 3548 C CA . GLY A 1 471 ? 1.105 0.269 8.026 1.00 91.81 471 GLY A CA 1
ATOM 3549 C C . GLY A 1 471 ? 2.387 0.312 8.871 1.00 91.81 471 GLY A C 1
ATOM 3550 O O . GLY A 1 471 ? 2.742 1.331 9.480 1.00 91.81 471 GLY A O 1
ATOM 3551 N N . ASN A 1 472 ? 3.126 -0.797 8.867 1.00 91.94 472 ASN A N 1
ATOM 3552 C CA . ASN A 1 472 ? 4.421 -1.027 9.518 1.00 91.94 472 ASN A CA 1
ATOM 3553 C C . ASN A 1 472 ? 4.409 -0.802 11.042 1.00 91.94 472 ASN A C 1
ATOM 3555 O O . ASN A 1 472 ? 5.402 -0.324 11.610 1.00 91.94 472 ASN A O 1
ATOM 3559 N N . GLY A 1 473 ? 3.262 -1.022 11.694 1.00 92.06 473 GLY A N 1
ATOM 3560 C CA . GLY A 1 473 ? 3.068 -0.722 13.116 1.00 92.06 473 GLY A CA 1
ATOM 3561 C C . GLY A 1 473 ? 3.283 0.757 13.464 1.00 92.06 473 GLY A C 1
ATOM 3562 O O . GLY A 1 473 ? 3.620 1.086 14.596 1.00 92.06 473 GLY A O 1
ATOM 3563 N N . SER A 1 474 ? 3.175 1.674 12.494 1.00 91.62 474 SER A N 1
ATOM 3564 C CA . SER A 1 474 ? 3.420 3.113 12.707 1.00 91.62 474 SER A CA 1
ATOM 3565 C C . SER A 1 474 ? 2.232 3.850 13.332 1.00 91.62 474 SER A C 1
ATOM 3567 O O . SER A 1 474 ? 2.365 5.005 13.752 1.00 91.62 474 SER A O 1
ATOM 3569 N N . ALA A 1 475 ? 1.077 3.194 13.403 1.00 90.00 475 ALA A N 1
ATOM 3570 C CA . ALA A 1 475 ? -0.115 3.644 14.097 1.00 90.00 475 ALA A CA 1
ATOM 3571 C C . ALA A 1 475 ? -0.951 2.434 14.536 1.00 90.00 475 ALA A C 1
ATOM 3573 O O . ALA A 1 475 ? -0.790 1.347 13.993 1.00 90.00 475 ALA A O 1
ATOM 3574 N N . TYR A 1 476 ? -1.872 2.653 15.470 1.00 93.19 476 TYR A N 1
ATOM 3575 C CA . TYR A 1 476 ? -2.984 1.741 15.751 1.00 93.19 476 TYR A CA 1
ATOM 3576 C C . TYR A 1 476 ? -4.296 2.530 15.742 1.00 93.19 476 TYR A C 1
ATOM 3578 O O . TYR A 1 476 ? -4.297 3.735 16.033 1.00 93.19 476 TYR A O 1
ATOM 3586 N N . ALA A 1 477 ? -5.406 1.881 15.407 1.00 91.69 477 ALA A N 1
ATOM 3587 C CA . ALA A 1 477 ? -6.731 2.468 15.544 1.00 91.69 477 ALA A CA 1
ATOM 3588 C C . ALA A 1 477 ? -7.308 2.167 16.927 1.00 91.69 477 ALA A C 1
ATOM 3590 O O . ALA A 1 477 ? -7.048 1.118 17.514 1.00 91.69 477 ALA A O 1
ATOM 3591 N N . TYR A 1 478 ? -8.088 3.105 17.453 1.00 89.00 478 TYR A N 1
ATOM 3592 C CA . TYR A 1 478 ? -8.815 2.964 18.706 1.00 89.00 478 TYR A CA 1
ATOM 3593 C C . TYR A 1 478 ? -10.249 3.436 18.514 1.00 89.00 478 TYR A C 1
ATOM 3595 O O . TYR A 1 478 ? -10.490 4.517 17.969 1.00 89.00 478 TYR A O 1
ATOM 3603 N N . SER A 1 479 ? -11.198 2.653 19.008 1.00 85.00 479 SER A N 1
ATOM 3604 C CA . SER A 1 479 ? -12.598 3.045 19.125 1.00 85.00 479 SER A CA 1
ATOM 3605 C C . SER A 1 479 ? -13.243 2.392 20.344 1.00 85.00 479 SER A C 1
ATOM 3607 O O . SER A 1 479 ? -12.660 1.521 20.986 1.00 85.00 479 SER A O 1
ATOM 3609 N N . GLU A 1 480 ? -14.445 2.837 20.689 1.00 84.88 480 GLU A N 1
ATOM 3610 C CA . GLU A 1 480 ? -15.235 2.258 21.773 1.00 84.88 480 GLU A CA 1
ATOM 3611 C C . GLU A 1 480 ? -16.628 1.905 21.260 1.00 84.88 480 GLU A C 1
ATOM 3613 O O . GLU A 1 480 ? -17.320 2.764 20.710 1.00 84.88 480 GLU A O 1
ATOM 3618 N N . LEU A 1 481 ? -17.063 0.664 21.471 1.00 87.38 481 LEU A N 1
ATOM 3619 C CA . LEU A 1 481 ? -18.459 0.272 21.299 1.00 87.38 481 LEU A CA 1
ATOM 3620 C C . LEU A 1 481 ? -19.211 0.565 22.597 1.00 87.38 481 LEU A C 1
ATOM 3622 O O . LEU A 1 481 ? -18.788 0.140 23.674 1.00 87.38 481 LEU A O 1
ATOM 3626 N N . VAL A 1 482 ? -20.319 1.297 22.503 1.00 83.75 482 VAL A N 1
ATOM 3627 C CA . VAL A 1 482 ? -21.155 1.660 23.652 1.00 83.75 482 VAL A CA 1
ATOM 3628 C C . VAL A 1 482 ? -22.419 0.814 23.650 1.00 83.75 482 VAL A C 1
ATOM 3630 O O . VAL A 1 482 ? -23.138 0.790 22.652 1.00 83.75 482 VAL A O 1
ATOM 3633 N N . PHE A 1 483 ? -22.726 0.185 24.782 1.00 85.19 483 PHE A N 1
ATOM 3634 C CA . PHE A 1 483 ? -23.902 -0.652 24.991 1.00 85.19 483 PHE A CA 1
ATOM 3635 C C . PHE A 1 483 ? -24.769 -0.111 26.125 1.00 85.19 483 PHE A C 1
ATOM 3637 O O . PHE A 1 483 ? -24.282 0.267 27.186 1.00 85.19 483 PHE A O 1
ATOM 3644 N N . ASN A 1 484 ? -26.079 -0.120 25.927 1.00 83.94 484 ASN A N 1
ATOM 3645 C CA . ASN A 1 484 ? -27.060 0.095 26.982 1.00 83.94 484 ASN A CA 1
ATOM 3646 C C . ASN A 1 484 ? -27.629 -1.246 27.447 1.00 83.94 484 ASN A C 1
ATOM 3648 O O . ASN A 1 484 ? -27.373 -2.283 26.842 1.00 83.94 484 ASN A O 1
ATOM 3652 N N . VAL A 1 485 ? -28.436 -1.212 28.502 1.00 83.50 485 VAL A N 1
ATOM 3653 C CA . VAL A 1 485 ? -29.164 -2.383 28.994 1.00 83.50 485 VAL A CA 1
ATOM 3654 C C . VAL A 1 485 ? -30.657 -2.153 28.784 1.00 83.50 485 VAL A C 1
ATOM 3656 O O . VAL A 1 485 ? -31.175 -1.096 29.149 1.00 83.50 485 VAL A O 1
ATOM 3659 N N . ASP A 1 486 ? -31.343 -3.109 28.153 1.00 81.94 486 ASP A N 1
ATOM 3660 C CA . ASP A 1 486 ? -32.797 -3.054 27.973 1.00 81.94 486 ASP A CA 1
ATOM 3661 C C . ASP A 1 486 ? -33.560 -3.393 29.270 1.00 81.94 486 ASP A C 1
ATOM 3663 O O . ASP A 1 486 ? -32.985 -3.804 30.277 1.00 81.94 486 ASP A O 1
ATOM 3667 N N . GLU A 1 487 ? -34.890 -3.250 29.255 1.00 79.25 487 GLU A N 1
ATOM 3668 C CA . GLU A 1 487 ? -35.746 -3.561 30.416 1.00 79.25 487 GLU A CA 1
ATOM 3669 C C . GLU A 1 487 ? -35.632 -5.023 30.895 1.00 79.25 487 GLU A C 1
ATOM 3671 O O . GLU A 1 487 ? -36.014 -5.334 32.023 1.00 79.25 487 GLU A O 1
ATOM 3676 N N . SER A 1 488 ? -35.120 -5.926 30.050 1.00 79.19 488 SER A N 1
ATOM 3677 C CA . SER A 1 488 ? -34.904 -7.341 30.364 1.00 79.19 488 SER A CA 1
ATOM 3678 C C . SER A 1 488 ? -33.492 -7.657 30.863 1.00 79.19 488 SER A C 1
ATOM 3680 O O . SER A 1 488 ? -33.210 -8.816 31.164 1.00 79.19 488 SER A O 1
ATOM 3682 N N . GLY A 1 489 ? -32.620 -6.652 30.982 1.00 78.50 489 GLY A N 1
ATOM 3683 C CA . GLY A 1 489 ? -31.239 -6.834 31.419 1.00 78.50 489 GLY A CA 1
ATOM 3684 C C . GLY A 1 489 ? -30.276 -7.239 30.301 1.00 78.50 489 GLY A C 1
ATOM 3685 O O . GLY A 1 489 ? -29.160 -7.648 30.604 1.00 78.50 489 GLY A O 1
ATOM 3686 N N . ARG A 1 490 ? -30.678 -7.163 29.024 1.00 84.69 490 ARG A N 1
ATOM 3687 C CA . ARG A 1 490 ? -29.826 -7.561 27.892 1.00 84.69 490 ARG A CA 1
ATOM 3688 C C . ARG A 1 490 ? -29.042 -6.376 27.329 1.00 84.69 490 ARG A C 1
ATOM 3690 O O . ARG A 1 490 ? -29.589 -5.268 27.298 1.00 84.69 490 ARG A O 1
ATOM 3697 N N . PRO A 1 491 ? -27.806 -6.599 26.846 1.00 87.88 491 PRO A N 1
ATOM 3698 C CA . PRO A 1 491 ? -27.043 -5.569 26.158 1.00 87.88 491 PRO A CA 1
ATOM 3699 C C . PRO A 1 491 ? -27.737 -5.150 24.859 1.00 87.88 491 PRO A C 1
ATOM 3701 O O . PRO A 1 491 ? -28.291 -5.969 24.130 1.00 87.88 491 PRO A O 1
ATOM 3704 N N . VAL A 1 492 ? -27.687 -3.856 24.565 1.00 87.56 492 VAL A N 1
ATOM 3705 C CA . VAL A 1 492 ? -28.165 -3.263 23.316 1.00 87.56 492 VAL A CA 1
ATOM 3706 C C . VAL A 1 492 ? -27.101 -2.303 22.822 1.00 87.56 492 VAL A C 1
ATOM 3708 O O . VAL A 1 492 ? -26.802 -1.322 23.507 1.00 87.56 492 VAL A O 1
ATOM 3711 N N . PHE A 1 493 ? -26.540 -2.561 21.641 1.00 90.38 493 PHE A N 1
ATOM 3712 C CA . PHE A 1 493 ? -25.602 -1.634 21.023 1.00 90.38 493 PHE A CA 1
ATOM 3713 C C . PHE A 1 493 ? -26.244 -0.255 20.826 1.00 90.38 493 PHE A C 1
ATOM 3715 O O . PHE A 1 493 ? -27.388 -0.125 20.386 1.00 90.38 493 PHE A O 1
ATOM 3722 N N . ALA A 1 494 ? -25.510 0.786 21.206 1.00 84.94 494 ALA A N 1
ATOM 3723 C CA . ALA A 1 494 ? -25.976 2.162 21.168 1.00 84.94 494 ALA A CA 1
ATOM 3724 C C . ALA A 1 494 ? -25.273 2.975 20.078 1.00 84.94 494 ALA A C 1
ATOM 3726 O O . ALA A 1 494 ? -25.941 3.707 19.347 1.00 84.94 494 ALA A O 1
ATOM 3727 N N . LYS A 1 495 ? -23.935 2.923 20.025 1.00 85.50 495 LYS A N 1
ATOM 3728 C CA . LYS A 1 495 ? -23.098 3.692 19.085 1.00 85.50 495 LYS A CA 1
ATOM 3729 C C . LYS A 1 495 ? -21.618 3.329 19.210 1.00 85.50 495 LYS A C 1
ATOM 3731 O O . LYS A 1 495 ? -21.185 2.814 20.236 1.00 85.50 495 LYS A O 1
ATOM 3736 N N . VAL A 1 496 ? -20.833 3.759 18.223 1.00 84.56 496 VAL A N 1
ATOM 3737 C CA . VAL A 1 496 ? -19.367 3.839 18.307 1.00 84.56 496 VAL A CA 1
ATOM 3738 C C . VAL A 1 496 ? -18.937 5.227 18.810 1.00 84.56 496 VAL A C 1
ATOM 3740 O O . VAL A 1 496 ? -19.460 6.253 18.363 1.00 84.56 496 VAL A O 1
ATOM 3743 N N . THR A 1 497 ? -17.965 5.290 19.721 1.00 74.75 497 THR A N 1
ATOM 3744 C CA . THR A 1 497 ? -17.292 6.512 20.207 1.00 74.75 497 THR A CA 1
ATOM 3745 C C . THR A 1 497 ? -15.771 6.412 20.066 1.00 74.75 497 THR A C 1
ATOM 3747 O O . THR A 1 497 ? -15.261 5.420 19.554 1.00 74.75 497 THR A O 1
ATOM 3750 N N . ALA A 1 498 ? -15.048 7.482 20.418 1.00 66.75 498 ALA A N 1
ATOM 3751 C CA . ALA A 1 498 ? -13.583 7.531 20.466 1.00 66.75 498 ALA A CA 1
ATOM 3752 C C . ALA A 1 498 ? -12.808 7.111 19.195 1.00 66.75 498 ALA A C 1
ATOM 3754 O O . ALA A 1 498 ? -11.608 6.882 19.289 1.00 66.75 498 ALA A O 1
ATOM 3755 N N . ALA A 1 499 ? -13.457 7.045 18.025 1.00 76.19 499 ALA A N 1
ATOM 3756 C CA . ALA A 1 499 ? -12.844 6.607 16.772 1.00 76.19 499 ALA A CA 1
ATOM 3757 C C . ALA A 1 499 ? -11.695 7.542 16.361 1.00 76.19 499 ALA A C 1
ATOM 3759 O O . ALA A 1 499 ? -11.926 8.707 16.017 1.00 76.19 499 ALA A O 1
ATOM 3760 N N . ARG A 1 500 ? -10.460 7.043 16.447 1.00 82.75 500 ARG A N 1
ATOM 3761 C CA . ARG A 1 500 ? -9.236 7.764 16.087 1.00 82.75 500 ARG A CA 1
ATOM 3762 C C . ARG A 1 500 ? -8.102 6.799 15.772 1.00 82.75 500 ARG A C 1
ATOM 3764 O O . ARG A 1 500 ? -8.017 5.725 16.356 1.00 82.75 500 ARG A O 1
ATOM 3771 N N . ASN A 1 501 ? -7.153 7.267 14.973 1.00 82.69 501 ASN A N 1
ATOM 3772 C CA . ASN A 1 501 ? -5.871 6.596 14.790 1.00 82.69 501 ASN A CA 1
ATOM 3773 C C . ASN A 1 501 ? -4.791 7.298 15.607 1.00 82.69 501 ASN A C 1
ATOM 3775 O O . ASN A 1 501 ? -4.672 8.527 15.582 1.00 82.69 501 ASN A O 1
ATOM 3779 N N . VAL A 1 502 ? -3.987 6.517 16.316 1.00 84.06 502 VAL A N 1
ATOM 3780 C CA . VAL A 1 502 ? -2.887 7.002 17.145 1.00 84.06 502 VAL A CA 1
ATOM 3781 C C . VAL A 1 502 ? -1.579 6.713 16.423 1.00 84.06 502 VAL A C 1
ATOM 3783 O O . VAL A 1 502 ? -1.139 5.571 16.350 1.00 84.06 502 VAL A O 1
ATOM 3786 N N . ALA A 1 503 ? -0.960 7.755 15.868 1.00 83.31 503 ALA A N 1
ATOM 3787 C CA . ALA A 1 503 ? 0.318 7.637 15.173 1.00 83.31 503 ALA A CA 1
ATOM 3788 C C . ALA A 1 503 ? 1.491 7.605 16.165 1.00 83.31 503 ALA A C 1
ATOM 3790 O O . ALA A 1 503 ? 1.694 8.550 16.930 1.00 83.31 503 ALA A O 1
ATOM 3791 N N . LEU A 1 504 ? 2.318 6.563 16.091 1.00 82.94 504 LEU A N 1
ATOM 3792 C CA . LEU A 1 504 ? 3.522 6.405 16.914 1.00 82.94 504 LEU A CA 1
ATOM 3793 C C . LEU A 1 504 ? 4.625 7.399 16.516 1.00 82.94 504 LEU A C 1
ATOM 3795 O O . LEU A 1 504 ? 5.461 7.766 17.339 1.00 82.94 504 LEU A O 1
ATOM 3799 N N . THR A 1 505 ? 4.592 7.918 15.283 1.00 67.50 505 THR A N 1
ATOM 3800 C CA . THR A 1 505 ? 5.532 8.944 14.785 1.00 67.50 505 THR A CA 1
ATOM 3801 C C . THR A 1 505 ? 5.475 10.264 15.555 1.00 67.50 505 THR A C 1
ATOM 3803 O O . THR A 1 505 ? 6.378 11.086 15.420 1.00 67.50 505 THR A O 1
ATOM 3806 N N . GLN A 1 506 ? 4.437 10.479 16.368 1.00 69.31 506 GLN A N 1
ATOM 3807 C CA . GLN A 1 506 ? 4.315 11.655 17.228 1.00 69.31 506 GLN A CA 1
ATOM 3808 C C . GLN A 1 506 ? 5.094 11.525 18.547 1.00 69.31 506 GLN A C 1
ATOM 3810 O O . GLN A 1 506 ? 5.314 12.540 19.202 1.00 69.31 506 GLN A O 1
ATOM 3815 N N . GLN A 1 507 ? 5.502 10.310 18.938 1.00 71.38 507 GLN A N 1
ATOM 3816 C CA . GLN A 1 507 ? 6.270 10.026 20.163 1.00 71.38 507 GLN A CA 1
ATOM 3817 C C . GLN A 1 507 ? 7.395 9.006 19.889 1.00 71.38 507 GLN A C 1
ATOM 3819 O O . GLN A 1 507 ? 7.484 7.979 20.570 1.00 71.38 507 GLN A O 1
ATOM 3824 N N . PRO A 1 508 ? 8.252 9.233 18.871 1.00 77.75 508 PRO A N 1
ATOM 3825 C CA . PRO A 1 508 ? 9.241 8.248 18.438 1.00 77.75 508 PRO A CA 1
ATOM 3826 C C . PRO A 1 508 ? 10.241 7.905 19.545 1.00 77.75 508 PRO A C 1
ATOM 3828 O O . PRO A 1 508 ? 10.748 6.790 19.591 1.00 77.75 508 PRO A O 1
ATOM 3831 N N . GLU A 1 509 ? 10.513 8.835 20.463 1.00 83.69 509 GLU A N 1
ATOM 3832 C CA . GLU A 1 509 ? 11.405 8.624 21.597 1.00 83.69 509 GLU A CA 1
ATOM 3833 C C . GLU A 1 509 ? 10.944 7.500 22.521 1.00 83.69 509 GLU A C 1
ATOM 3835 O O . GLU A 1 509 ? 11.801 6.857 23.116 1.00 83.69 509 GLU A O 1
ATOM 3840 N N . LYS A 1 510 ? 9.636 7.231 22.613 1.00 85.31 510 LYS A N 1
ATOM 3841 C CA . LYS A 1 510 ? 9.077 6.193 23.488 1.00 85.31 510 LYS A CA 1
ATOM 3842 C C . LYS A 1 510 ? 9.198 4.783 22.934 1.00 85.31 510 LYS A C 1
ATOM 3844 O O . LYS A 1 510 ? 8.982 3.827 23.663 1.00 85.31 510 LYS A O 1
ATOM 3849 N N . LEU A 1 511 ? 9.552 4.657 21.659 1.00 89.31 511 LEU A N 1
ATOM 3850 C CA . LEU A 1 511 ? 9.665 3.367 20.984 1.00 89.31 511 LEU A CA 1
ATOM 3851 C C . LEU A 1 511 ? 10.998 2.669 21.280 1.00 89.31 511 LEU A C 1
ATOM 3853 O O . LEU A 1 511 ? 11.173 1.510 20.926 1.00 89.31 511 LEU A O 1
ATOM 3857 N N . TYR A 1 512 ? 11.956 3.365 21.893 1.00 90.50 512 TYR A N 1
ATOM 3858 C CA . TYR A 1 512 ? 13.279 2.819 22.188 1.00 90.50 512 TYR A CA 1
ATOM 3859 C C . TYR A 1 512 ? 13.330 2.263 23.606 1.00 90.50 512 TYR A C 1
ATOM 3861 O O . TYR A 1 512 ? 13.036 2.999 24.555 1.00 90.50 512 TYR A O 1
ATOM 3869 N N . ASP A 1 513 ? 13.800 1.022 23.746 1.00 90.44 513 ASP A N 1
ATOM 3870 C CA . ASP A 1 513 ? 14.054 0.404 25.048 1.00 90.44 513 ASP A CA 1
ATOM 3871 C C . ASP A 1 513 ? 15.226 1.101 25.752 1.00 90.44 513 ASP A C 1
ATOM 3873 O O . ASP A 1 513 ? 16.410 0.881 25.486 1.00 90.44 513 ASP A O 1
ATOM 3877 N N . ARG A 1 514 ? 14.871 2.051 26.613 1.00 88.44 514 ARG A N 1
ATOM 3878 C CA . ARG A 1 514 ? 15.787 2.865 27.410 1.00 88.44 514 ARG A CA 1
ATOM 3879 C C . ARG A 1 514 ? 15.192 3.000 28.806 1.00 88.44 514 ARG A C 1
ATOM 3881 O O . ARG A 1 514 ? 13.971 3.078 28.926 1.00 88.44 514 ARG A O 1
ATOM 3888 N N . PRO A 1 515 ? 16.004 3.190 29.862 1.00 84.56 515 PRO A N 1
ATOM 3889 C CA . PRO A 1 515 ? 15.487 3.340 31.226 1.00 84.56 515 PRO A CA 1
ATOM 3890 C C . PRO A 1 515 ? 14.424 4.437 31.406 1.00 84.56 515 PRO A C 1
ATOM 3892 O O . PRO A 1 515 ? 13.633 4.367 32.337 1.00 84.56 515 PRO A O 1
ATOM 3895 N N . ALA A 1 516 ? 14.417 5.457 30.540 1.00 78.31 516 ALA A N 1
ATOM 3896 C CA . ALA A 1 516 ? 13.438 6.544 30.562 1.00 78.31 516 ALA A CA 1
ATOM 3897 C C . ALA A 1 516 ? 12.094 6.208 29.886 1.00 78.31 516 ALA A C 1
ATOM 3899 O O . ALA A 1 516 ? 11.137 6.947 30.096 1.00 78.31 516 ALA A O 1
ATOM 3900 N N . ASN A 1 517 ? 12.034 5.144 29.080 1.00 81.38 517 ASN A N 1
ATOM 3901 C CA . ASN A 1 517 ? 10.877 4.764 28.262 1.00 81.38 517 ASN A CA 1
ATOM 3902 C C . ASN A 1 517 ? 10.423 3.317 28.490 1.00 81.38 517 ASN A C 1
ATOM 3904 O O . ASN A 1 517 ? 9.427 2.909 27.912 1.00 81.38 517 ASN A O 1
ATOM 3908 N N . ALA A 1 518 ? 11.145 2.524 29.287 1.00 79.44 518 ALA A N 1
ATOM 3909 C CA . ALA A 1 518 ? 10.839 1.109 29.505 1.00 79.44 518 ALA A CA 1
ATOM 3910 C C . ALA A 1 518 ? 9.412 0.881 30.039 1.00 79.44 518 ALA A C 1
ATOM 3912 O O . ALA A 1 518 ? 8.846 -0.180 29.837 1.00 79.44 518 ALA A O 1
ATOM 3913 N N . GLN A 1 519 ? 8.821 1.882 30.699 1.00 78.31 519 GLN A N 1
ATOM 3914 C CA . GLN A 1 519 ? 7.428 1.870 31.153 1.00 78.31 519 GLN A CA 1
ATOM 3915 C C . GLN A 1 519 ? 6.384 2.132 30.055 1.00 78.31 519 GLN A C 1
ATOM 3917 O O . GLN A 1 519 ? 5.197 2.078 30.341 1.00 78.31 519 GLN A O 1
ATOM 3922 N N . ASP A 1 520 ? 6.804 2.542 28.858 1.00 83.56 520 ASP A N 1
ATOM 3923 C CA . ASP A 1 520 ? 5.934 2.776 27.701 1.00 83.56 520 ASP A CA 1
ATOM 3924 C C . ASP A 1 520 ? 5.989 1.595 26.707 1.00 83.56 520 ASP A C 1
ATOM 3926 O O . ASP A 1 520 ? 5.396 1.680 25.632 1.00 83.56 520 ASP A O 1
ATOM 3930 N N . LEU A 1 521 ? 6.720 0.523 27.039 1.00 88.50 521 LEU A N 1
ATOM 3931 C CA . LEU A 1 521 ? 6.907 -0.674 26.223 1.00 88.50 521 LEU A CA 1
ATOM 3932 C C . LEU A 1 521 ? 6.543 -1.911 27.036 1.00 88.50 521 LEU A C 1
ATOM 3934 O O . LEU A 1 521 ? 6.959 -2.047 28.185 1.00 88.50 521 LEU A O 1
ATOM 3938 N N . ASP A 1 522 ? 5.844 -2.853 26.412 1.00 91.25 522 ASP A N 1
ATOM 3939 C CA . ASP A 1 522 ? 5.581 -4.131 27.047 1.00 91.25 522 ASP A CA 1
ATOM 3940 C C . ASP A 1 522 ? 6.884 -4.946 27.190 1.00 91.25 522 ASP A C 1
ATOM 3942 O O . ASP A 1 522 ? 7.505 -5.298 26.179 1.00 91.25 522 ASP A O 1
ATOM 3946 N N . PRO A 1 523 ? 7.319 -5.273 28.422 1.00 92.00 523 PRO A N 1
ATOM 3947 C CA . PRO A 1 523 ? 8.611 -5.915 28.641 1.00 92.00 523 PRO A CA 1
ATOM 3948 C C . PRO A 1 523 ? 8.675 -7.344 28.088 1.00 92.00 523 PRO A C 1
ATOM 3950 O O . PRO A 1 523 ? 9.760 -7.808 27.731 1.00 92.00 523 PRO A O 1
ATOM 3953 N N . GLU A 1 524 ? 7.542 -8.048 27.990 1.00 93.44 524 GLU A N 1
ATOM 3954 C CA . GLU A 1 524 ? 7.498 -9.402 27.428 1.00 93.44 524 GLU A CA 1
ATOM 3955 C C . GLU A 1 524 ? 7.699 -9.361 25.909 1.00 93.44 524 GLU A C 1
ATOM 3957 O O . GLU A 1 524 ? 8.531 -10.108 25.391 1.00 93.44 524 GLU A O 1
ATOM 3962 N N . LEU A 1 525 ? 7.042 -8.434 25.201 1.00 94.00 525 LEU A N 1
ATOM 3963 C CA . LEU A 1 525 ? 7.252 -8.212 23.767 1.00 94.00 525 LEU A CA 1
ATOM 3964 C C . LEU A 1 525 ? 8.665 -7.709 23.458 1.00 94.00 525 LEU A C 1
ATOM 3966 O O . LEU A 1 525 ? 9.252 -8.138 22.461 1.00 94.00 525 LEU A O 1
ATOM 3970 N N . VAL A 1 526 ? 9.243 -6.835 24.293 1.00 94.25 526 VAL A N 1
ATOM 3971 C CA . VAL A 1 526 ? 10.651 -6.414 24.146 1.00 94.25 526 VAL A CA 1
ATOM 3972 C C . VAL A 1 526 ? 11.587 -7.617 24.275 1.00 94.25 526 VAL A C 1
ATOM 3974 O O . VAL A 1 526 ? 12.486 -7.787 23.447 1.00 94.25 526 VAL A O 1
ATOM 3977 N N . SER A 1 527 ? 11.362 -8.482 25.270 1.00 93.81 527 SER A N 1
ATOM 3978 C CA . SER A 1 527 ? 12.164 -9.694 25.474 1.00 93.81 527 SER A CA 1
ATOM 3979 C C . SER A 1 527 ? 12.005 -10.692 24.324 1.00 93.81 527 SER A C 1
ATOM 3981 O O . SER A 1 527 ? 12.998 -11.270 23.876 1.00 93.81 527 SER A O 1
ATOM 3983 N N . LEU A 1 528 ? 10.780 -10.897 23.832 1.00 93.81 528 LEU A N 1
ATOM 3984 C CA . LEU A 1 528 ? 10.494 -11.768 22.691 1.00 93.81 528 LEU A CA 1
ATOM 3985 C C . LEU A 1 528 ? 11.202 -11.258 21.431 1.00 93.81 528 LEU A C 1
ATOM 3987 O O . LEU A 1 528 ? 11.924 -12.005 20.773 1.00 93.81 528 LEU A O 1
ATOM 3991 N N . THR A 1 529 ? 11.044 -9.967 21.140 1.00 92.31 529 THR A N 1
ATOM 3992 C CA . THR A 1 529 ? 11.657 -9.315 19.979 1.00 92.31 529 THR A CA 1
ATOM 3993 C C . THR A 1 529 ? 13.180 -9.403 20.046 1.00 92.31 529 THR A C 1
ATOM 3995 O O . THR A 1 529 ? 13.808 -9.815 19.074 1.00 92.31 529 THR A O 1
ATOM 3998 N N . SER A 1 530 ? 13.773 -9.098 21.206 1.00 89.50 530 SER A N 1
ATOM 3999 C CA . SER A 1 530 ? 15.221 -9.226 21.431 1.00 89.50 530 SER A CA 1
ATOM 4000 C C . SER A 1 530 ? 15.711 -10.660 21.221 1.00 89.50 530 SER A C 1
ATOM 4002 O O . SER A 1 530 ? 16.738 -10.862 20.587 1.00 89.50 530 SER A O 1
ATOM 4004 N N . THR A 1 531 ? 14.952 -11.667 21.671 1.00 90.81 531 THR A N 1
ATOM 4005 C CA . THR A 1 531 ? 15.313 -13.085 21.486 1.00 90.81 531 THR A CA 1
ATOM 4006 C C . THR A 1 531 ? 15.405 -13.458 20.006 1.00 90.81 531 THR A C 1
ATOM 4008 O O . THR A 1 531 ? 16.355 -14.127 19.598 1.00 90.81 531 THR A O 1
ATOM 4011 N N . TYR A 1 532 ? 14.447 -13.015 19.187 1.00 90.19 532 TYR A N 1
ATOM 4012 C CA . TYR A 1 532 ? 14.506 -13.252 17.746 1.00 90.19 532 TYR A CA 1
ATOM 4013 C C . TYR A 1 532 ? 15.642 -12.475 17.086 1.00 90.19 532 TYR A C 1
ATOM 4015 O O . TYR A 1 532 ? 16.376 -13.065 16.299 1.00 90.19 532 TYR A O 1
ATOM 4023 N N . ILE A 1 533 ? 15.838 -11.202 17.442 1.00 87.00 533 ILE A N 1
ATOM 4024 C CA . ILE A 1 533 ? 16.961 -10.395 16.944 1.00 87.00 533 ILE A CA 1
ATOM 4025 C C . ILE A 1 533 ? 18.293 -11.094 17.231 1.00 87.00 533 ILE A C 1
ATOM 4027 O O . ILE A 1 533 ? 19.089 -11.260 16.312 1.00 87.00 533 ILE A O 1
ATOM 4031 N N . ASP A 1 534 ? 18.511 -11.562 18.460 1.00 86.75 534 ASP A N 1
ATOM 4032 C CA . ASP A 1 534 ? 19.734 -12.269 18.851 1.00 86.75 534 ASP A CA 1
ATOM 4033 C C . ASP A 1 534 ? 19.910 -13.581 18.069 1.00 86.75 534 ASP A C 1
ATOM 4035 O O . ASP A 1 534 ? 21.028 -13.932 17.695 1.00 86.75 534 ASP A O 1
ATOM 4039 N N . SER A 1 535 ? 18.815 -14.293 17.769 1.00 85.19 535 SER A N 1
ATOM 4040 C CA . SER A 1 535 ? 18.862 -15.551 17.008 1.00 85.19 535 SER A CA 1
ATOM 4041 C C . SER A 1 535 ? 19.317 -15.380 15.555 1.00 85.19 535 SER A C 1
ATOM 4043 O O . SER A 1 535 ? 19.898 -16.305 14.987 1.00 85.19 535 SER A O 1
ATOM 4045 N N . ILE A 1 536 ? 19.100 -14.195 14.970 1.00 81.94 536 ILE A N 1
ATOM 4046 C CA . ILE A 1 536 ? 19.485 -13.868 13.590 1.00 81.94 536 ILE A CA 1
ATOM 4047 C C . ILE A 1 536 ? 20.562 -12.774 13.508 1.00 81.94 536 ILE A C 1
ATOM 4049 O O . ILE A 1 536 ? 20.896 -12.331 12.410 1.00 81.94 536 ILE A O 1
ATOM 4053 N N . GLY A 1 537 ? 21.112 -12.327 14.642 1.00 76.50 537 GLY A N 1
ATOM 4054 C CA . GLY A 1 537 ? 21.990 -11.154 14.730 1.00 76.50 537 GLY A CA 1
ATOM 4055 C C . GLY A 1 537 ? 23.239 -11.268 13.858 1.00 76.50 537 GLY A C 1
ATOM 4056 O O . GLY A 1 537 ? 23.559 -10.341 13.114 1.00 76.50 537 GLY A O 1
ATOM 4057 N N . ASP A 1 538 ? 23.869 -12.447 13.848 1.00 76.31 538 ASP A N 1
ATOM 4058 C CA . ASP A 1 538 ? 25.020 -12.735 12.983 1.00 76.31 538 ASP A CA 1
ATOM 4059 C C . ASP A 1 538 ? 24.675 -12.572 11.492 1.00 76.31 538 ASP A C 1
ATOM 4061 O O . ASP A 1 538 ? 25.498 -12.092 10.712 1.00 76.31 538 ASP A O 1
ATOM 4065 N N . ALA A 1 539 ? 23.453 -12.941 11.093 1.00 72.06 539 ALA A N 1
ATOM 4066 C CA . ALA A 1 539 ? 22.981 -12.765 9.725 1.00 72.06 539 ALA A CA 1
ATOM 4067 C C . ALA A 1 539 ? 22.648 -11.294 9.441 1.00 72.06 539 ALA A C 1
ATOM 4069 O O . ALA A 1 539 ? 23.052 -10.779 8.407 1.00 72.06 539 ALA A O 1
ATOM 4070 N N . LEU A 1 540 ? 21.971 -10.581 10.348 1.00 74.56 540 LEU A N 1
ATOM 4071 C CA . LEU A 1 540 ? 21.603 -9.170 10.157 1.00 74.56 540 LEU A CA 1
ATOM 4072 C C . LEU A 1 540 ? 22.818 -8.248 9.969 1.00 74.56 540 LEU A C 1
ATOM 4074 O O . LEU A 1 540 ? 22.763 -7.311 9.163 1.00 74.56 540 LEU A O 1
ATOM 4078 N N . GLU A 1 541 ? 23.895 -8.512 10.711 1.00 79.31 541 GLU A N 1
ATOM 4079 C CA . GLU A 1 541 ? 25.105 -7.685 10.752 1.00 79.31 541 GLU A CA 1
ATOM 4080 C C . GLU A 1 541 ? 26.175 -8.096 9.730 1.00 79.31 541 GLU A C 1
ATOM 4082 O O . GLU A 1 541 ? 27.158 -7.372 9.550 1.00 79.31 541 GLU A O 1
ATOM 4087 N N . GLU A 1 542 ? 26.005 -9.222 9.025 1.00 88.88 542 GLU A N 1
ATOM 4088 C CA . GLU A 1 542 ? 26.972 -9.668 8.021 1.00 88.88 542 GLU A CA 1
ATOM 4089 C C . GLU A 1 542 ? 27.091 -8.632 6.893 1.00 88.88 542 GLU A C 1
ATOM 4091 O O . GLU A 1 542 ? 26.209 -8.500 6.040 1.00 88.88 542 GLU A O 1
ATOM 4096 N N . THR A 1 543 ? 28.221 -7.923 6.848 1.00 93.12 543 THR A N 1
ATOM 4097 C CA . THR A 1 543 ? 28.570 -7.042 5.731 1.00 93.12 543 THR A CA 1
ATOM 4098 C C . THR A 1 543 ? 28.867 -7.860 4.478 1.00 93.12 543 THR A C 1
ATOM 4100 O O . THR A 1 543 ? 29.860 -8.584 4.402 1.00 93.12 543 THR A O 1
ATOM 4103 N N . VAL A 1 544 ? 28.048 -7.659 3.449 1.00 95.19 544 VAL A N 1
ATOM 4104 C CA . VAL A 1 544 ? 28.204 -8.249 2.116 1.00 95.19 544 VAL A CA 1
ATOM 4105 C C . VAL A 1 544 ? 29.264 -7.495 1.306 1.00 95.19 544 VAL A C 1
ATOM 4107 O O . VAL A 1 544 ? 30.033 -8.100 0.558 1.00 95.19 544 VAL A O 1
ATOM 4110 N N . GLY A 1 545 ? 29.328 -6.171 1.459 1.00 96.12 545 GLY A N 1
ATOM 4111 C CA . GLY A 1 545 ? 30.309 -5.304 0.804 1.00 96.12 545 GLY A CA 1
ATOM 4112 C C . GLY A 1 545 ? 30.006 -3.822 1.024 1.00 96.12 545 GLY A C 1
ATOM 4113 O O . GLY A 1 545 ? 29.131 -3.475 1.807 1.00 96.12 545 GLY A O 1
ATOM 4114 N N . THR A 1 546 ? 30.709 -2.932 0.327 1.00 97.38 546 THR A N 1
ATOM 4115 C CA . THR A 1 546 ? 30.603 -1.477 0.511 1.00 97.38 546 THR A CA 1
ATOM 4116 C C . THR A 1 546 ? 30.243 -0.782 -0.801 1.00 97.38 546 THR A C 1
ATOM 4118 O O . THR A 1 546 ? 30.939 -0.938 -1.808 1.00 97.38 546 THR A O 1
ATOM 4121 N N . ILE A 1 547 ? 29.209 0.060 -0.782 1.00 97.12 547 ILE A N 1
ATOM 4122 C CA . ILE A 1 547 ? 28.853 0.956 -1.893 1.00 97.12 547 ILE A CA 1
ATOM 4123 C C . ILE A 1 547 ? 29.549 2.313 -1.737 1.00 97.12 547 ILE A C 1
ATOM 4125 O O . ILE A 1 547 ? 29.801 2.788 -0.628 1.00 97.12 547 ILE A O 1
ATOM 4129 N N . SER A 1 548 ? 29.876 2.955 -2.861 1.00 95.81 548 SER A N 1
ATOM 4130 C CA . SER A 1 548 ? 30.428 4.329 -2.905 1.00 95.81 548 SER A CA 1
ATOM 4131 C C . SER A 1 548 ? 29.540 5.309 -3.685 1.00 95.81 548 SER A C 1
ATOM 4133 O O . SER A 1 548 ? 29.923 6.448 -3.934 1.00 95.81 548 SER A O 1
ATOM 4135 N N . VAL A 1 549 ? 28.356 4.853 -4.089 1.00 95.06 549 VAL A N 1
ATOM 4136 C CA . VAL A 1 549 ? 27.317 5.624 -4.774 1.00 95.06 549 VAL A CA 1
ATOM 4137 C C . VAL A 1 549 ? 25.996 5.267 -4.108 1.00 95.06 549 VAL A C 1
ATOM 4139 O O . VAL A 1 549 ? 25.761 4.095 -3.830 1.00 95.06 549 VAL A O 1
ATOM 4142 N N . SER A 1 550 ? 25.150 6.257 -3.835 1.00 95.19 550 SER A N 1
ATOM 4143 C CA . SER A 1 550 ? 23.849 6.017 -3.209 1.00 95.19 550 SER A CA 1
ATOM 4144 C C . SER A 1 550 ? 22.904 5.241 -4.136 1.00 95.19 550 SER A C 1
ATOM 4146 O O . SER A 1 550 ? 22.758 5.563 -5.319 1.00 95.19 550 SER A O 1
ATOM 4148 N N . SER A 1 551 ? 22.223 4.250 -3.569 1.00 94.19 551 SER A N 1
ATOM 4149 C CA . SER A 1 551 ? 21.113 3.529 -4.191 1.00 94.19 551 SER A CA 1
ATOM 4150 C C . SER A 1 551 ? 19.813 4.248 -3.841 1.00 94.19 551 SER A C 1
ATOM 4152 O O . SER A 1 551 ? 19.248 4.023 -2.775 1.00 94.19 551 SER A O 1
ATOM 4154 N N . ASP A 1 552 ? 19.356 5.137 -4.716 1.00 92.62 552 ASP A N 1
ATOM 4155 C CA . ASP A 1 552 ? 18.173 5.970 -4.532 1.00 92.62 552 ASP A CA 1
ATOM 4156 C C . ASP A 1 552 ? 17.034 5.433 -5.407 1.00 92.62 552 ASP A C 1
ATOM 4158 O O . ASP A 1 552 ? 17.217 5.198 -6.606 1.00 92.62 552 ASP A O 1
ATOM 4162 N N . ARG A 1 553 ? 15.866 5.195 -4.804 1.00 91.38 553 ARG A N 1
ATOM 4163 C CA . ARG A 1 553 ? 14.667 4.725 -5.513 1.00 91.38 553 ARG A CA 1
ATOM 4164 C C . ARG A 1 553 ? 13.765 5.848 -5.999 1.00 91.38 553 ARG A C 1
ATOM 4166 O O . ARG A 1 553 ? 12.944 5.611 -6.885 1.00 91.38 553 ARG A O 1
ATOM 4173 N N . TYR A 1 554 ? 13.892 7.025 -5.400 1.00 85.50 554 TYR A N 1
ATOM 4174 C CA . TYR A 1 554 ? 13.074 8.178 -5.705 1.00 85.50 554 TYR A CA 1
ATOM 4175 C C . TYR A 1 554 ? 13.690 8.983 -6.809 1.00 85.50 554 TYR A C 1
ATOM 4177 O O . TYR A 1 554 ? 12.922 9.407 -7.642 1.00 85.50 554 TYR A O 1
ATOM 4185 N N . THR A 1 555 ? 15.012 9.170 -6.832 1.00 88.56 555 THR A N 1
ATOM 4186 C CA . THR A 1 555 ? 15.703 10.047 -7.785 1.00 88.56 555 THR A CA 1
ATOM 4187 C C . THR A 1 555 ? 15.954 9.386 -9.131 1.00 88.56 555 THR A C 1
ATOM 4189 O O . THR A 1 555 ? 16.772 8.467 -9.236 1.00 88.56 555 THR A O 1
ATOM 4192 N N . ALA A 1 556 ? 15.292 9.864 -10.188 1.00 88.38 556 ALA A N 1
ATOM 4193 C CA . ALA A 1 556 ? 15.518 9.315 -11.510 1.00 88.38 556 ALA A CA 1
ATOM 4194 C C . ALA A 1 556 ? 16.806 9.823 -12.117 1.00 88.38 556 ALA A C 1
ATOM 4196 O O . ALA A 1 556 ? 17.212 10.981 -11.995 1.00 88.38 556 ALA A O 1
ATOM 4197 N N . LEU A 1 557 ? 17.401 8.922 -12.879 1.00 88.81 557 LEU A N 1
ATOM 4198 C CA . LEU A 1 557 ? 18.555 9.219 -13.680 1.00 88.81 557 LEU A CA 1
ATOM 4199 C C . LEU A 1 557 ? 18.152 10.167 -14.826 1.00 88.81 557 LEU A C 1
ATOM 4201 O O . LEU A 1 557 ? 17.134 9.933 -15.503 1.00 88.81 557 LEU A O 1
ATOM 4205 N N . PRO A 1 558 ? 18.928 11.246 -15.056 1.00 88.00 558 PRO A N 1
ATOM 4206 C CA . PRO A 1 558 ? 18.618 12.252 -16.062 1.00 88.00 558 PRO A CA 1
ATOM 4207 C C . PRO A 1 558 ? 18.354 11.654 -17.446 1.00 88.00 558 PRO A C 1
ATOM 4209 O O . PRO A 1 558 ? 19.036 10.731 -17.894 1.00 88.00 558 PRO A O 1
ATOM 4212 N N . GLY A 1 559 ? 17.363 12.211 -18.145 1.00 84.12 559 GLY A N 1
ATOM 4213 C CA . GLY A 1 559 ? 17.016 11.806 -19.510 1.00 84.12 559 GLY A CA 1
ATOM 4214 C C . GLY A 1 559 ? 16.179 10.528 -19.624 1.00 84.12 559 GLY A C 1
ATOM 4215 O O . GLY A 1 559 ? 15.767 10.200 -20.735 1.00 84.12 559 GLY A O 1
ATOM 4216 N N . SER A 1 560 ? 15.860 9.847 -18.516 1.00 83.50 560 SER A N 1
ATOM 4217 C CA . SER A 1 560 ? 15.065 8.609 -18.545 1.00 83.50 560 SER A CA 1
ATOM 4218 C C . SER A 1 560 ? 13.551 8.807 -18.627 1.00 83.50 560 SER A C 1
ATOM 4220 O O . SER A 1 560 ? 12.827 7.878 -18.988 1.00 83.50 560 SER A O 1
ATOM 4222 N N . GLY A 1 561 ? 13.053 10.013 -18.333 1.00 82.06 561 GLY A N 1
ATOM 4223 C CA . GLY A 1 561 ? 11.614 10.280 -18.228 1.00 82.06 561 GLY A CA 1
ATOM 4224 C C . GLY A 1 561 ? 10.976 9.569 -17.029 1.00 82.06 561 GLY A C 1
ATOM 4225 O O . GLY A 1 561 ? 9.910 8.970 -17.177 1.00 82.06 561 GLY A O 1
ATOM 4226 N N . GLY A 1 562 ? 11.674 9.569 -15.887 1.00 83.44 562 GLY A N 1
ATOM 4227 C CA . GLY A 1 562 ? 11.251 8.959 -14.619 1.00 83.44 562 GLY A CA 1
ATOM 4228 C C . GLY A 1 562 ? 11.378 7.432 -14.549 1.00 83.44 562 GLY A C 1
ATOM 4229 O O . GLY A 1 562 ? 10.917 6.794 -13.604 1.00 83.44 562 GLY A O 1
ATOM 4230 N N . ARG A 1 563 ? 11.974 6.805 -15.572 1.00 85.31 563 ARG A N 1
ATOM 4231 C CA . ARG A 1 563 ? 11.982 5.339 -15.717 1.00 85.31 563 ARG A CA 1
ATOM 4232 C C . ARG A 1 563 ? 13.179 4.685 -15.049 1.00 85.31 563 ARG A C 1
ATOM 4234 O O . ARG A 1 563 ? 13.010 3.653 -14.423 1.00 85.31 563 ARG A O 1
ATOM 4241 N N . SER A 1 564 ? 14.351 5.303 -15.032 1.00 87.12 564 SER A N 1
ATOM 4242 C CA . SER A 1 564 ? 15.542 4.697 -14.417 1.00 87.12 564 SER A CA 1
ATOM 4243 C C . SER A 1 564 ? 15.878 5.364 -13.088 1.00 87.12 564 SER A C 1
ATOM 4245 O O . SER A 1 564 ? 15.858 6.584 -13.013 1.00 87.12 564 SER A O 1
ATOM 4247 N N . THR A 1 565 ? 16.219 4.583 -12.064 1.00 92.94 565 THR A N 1
ATOM 4248 C CA . THR A 1 565 ? 16.764 5.044 -10.771 1.00 92.94 565 THR A CA 1
ATOM 4249 C C . THR A 1 565 ? 17.964 4.174 -10.413 1.00 92.94 565 THR A C 1
ATOM 4251 O O . THR A 1 565 ? 18.055 3.045 -10.902 1.00 92.94 565 THR A O 1
ATOM 4254 N N . THR A 1 566 ? 18.884 4.651 -9.569 1.00 94.94 566 THR A N 1
ATOM 4255 C CA . THR A 1 566 ? 20.066 3.844 -9.213 1.00 94.94 566 THR A CA 1
ATOM 4256 C C . THR A 1 566 ? 19.678 2.586 -8.440 1.00 94.94 566 THR A C 1
ATOM 4258 O O . THR A 1 566 ? 20.205 1.517 -8.736 1.00 94.94 566 THR A O 1
ATOM 4261 N N . ALA A 1 567 ? 18.692 2.666 -7.537 1.00 94.94 567 ALA A N 1
ATOM 4262 C CA . ALA A 1 567 ? 18.181 1.484 -6.840 1.00 94.94 567 ALA A CA 1
ATOM 4263 C C . ALA A 1 567 ? 17.518 0.484 -7.798 1.00 94.94 567 ALA A C 1
ATOM 4265 O O . ALA A 1 567 ? 17.762 -0.717 -7.710 1.00 94.94 567 ALA A O 1
ATOM 4266 N N . GLY A 1 568 ? 16.711 0.968 -8.748 1.00 94.12 568 GLY A N 1
ATOM 4267 C CA . GLY A 1 568 ? 16.021 0.098 -9.697 1.00 94.12 568 GLY A CA 1
ATOM 4268 C C . GLY A 1 568 ? 16.961 -0.577 -10.687 1.00 94.12 568 GLY A C 1
ATOM 4269 O O . GLY A 1 568 ? 16.814 -1.769 -10.947 1.00 94.12 568 GLY A O 1
ATOM 4270 N N . ASN A 1 569 ? 17.949 0.153 -11.204 1.00 94.38 569 ASN A N 1
ATOM 4271 C CA . ASN A 1 569 ? 18.974 -0.427 -12.065 1.00 94.38 569 ASN A CA 1
ATOM 4272 C C . ASN A 1 569 ? 19.831 -1.442 -11.301 1.00 94.38 569 ASN A C 1
ATOM 4274 O O . ASN A 1 569 ? 20.133 -2.507 -11.833 1.00 94.38 569 ASN A O 1
ATOM 4278 N N . TRP A 1 570 ? 20.195 -1.142 -10.048 1.00 96.19 570 TRP A N 1
ATOM 4279 C CA . TRP A 1 570 ? 20.960 -2.070 -9.222 1.00 96.19 570 TRP A CA 1
ATOM 4280 C C . TRP A 1 570 ? 20.181 -3.363 -8.974 1.00 96.19 570 TRP A C 1
ATOM 4282 O O . TRP A 1 570 ? 20.683 -4.440 -9.287 1.00 96.19 570 TRP A O 1
ATOM 4292 N N . MET A 1 571 ? 18.922 -3.266 -8.545 1.00 96.44 571 MET A N 1
ATOM 4293 C CA . MET A 1 571 ? 18.037 -4.415 -8.339 1.00 96.44 571 MET A CA 1
ATOM 4294 C C . MET A 1 571 ? 17.851 -5.240 -9.629 1.00 96.44 571 MET A C 1
ATOM 4296 O O . MET A 1 571 ? 18.035 -6.457 -9.613 1.00 96.44 571 MET A O 1
ATOM 4300 N N . ALA A 1 572 ? 17.595 -4.589 -10.773 1.00 96.25 572 ALA A N 1
ATOM 4301 C CA . ALA A 1 572 ? 17.510 -5.256 -12.077 1.00 96.25 572 ALA A CA 1
ATOM 4302 C C . ALA A 1 572 ? 18.825 -5.949 -12.477 1.00 96.25 572 ALA A C 1
ATOM 4304 O O . ALA A 1 572 ? 18.797 -7.050 -13.030 1.00 96.25 572 ALA A O 1
ATOM 4305 N N . SER A 1 573 ? 19.976 -5.344 -12.166 1.00 96.81 573 SER A N 1
ATOM 4306 C CA . SER A 1 573 ? 21.289 -5.941 -12.431 1.00 96.81 573 SER A CA 1
ATOM 4307 C C . SER A 1 573 ? 21.528 -7.203 -11.604 1.00 96.81 573 SER A C 1
ATOM 4309 O O . SER A 1 573 ? 22.086 -8.172 -12.115 1.00 96.81 573 SER A O 1
ATOM 4311 N N . LEU A 1 574 ? 21.076 -7.222 -10.347 1.00 97.25 574 LEU A N 1
ATOM 4312 C CA . LEU A 1 574 ? 21.223 -8.369 -9.453 1.00 97.25 574 LEU A CA 1
ATOM 4313 C C . LEU A 1 574 ? 20.373 -9.549 -9.922 1.00 97.25 574 LEU A C 1
ATOM 4315 O O . LEU A 1 574 ? 20.881 -10.670 -9.972 1.00 97.25 574 LEU A O 1
ATOM 4319 N N . LEU A 1 575 ? 19.136 -9.290 -10.365 1.00 96.31 575 LEU A N 1
ATOM 4320 C CA . LEU A 1 575 ? 18.304 -10.314 -11.001 1.00 96.31 575 LEU A CA 1
ATOM 4321 C C . LEU A 1 575 ? 18.941 -10.849 -12.285 1.00 96.31 575 LEU A C 1
ATOM 4323 O O . LEU A 1 575 ? 18.997 -12.056 -12.478 1.00 96.31 575 LEU A O 1
ATOM 4327 N N . ALA A 1 576 ? 19.443 -9.976 -13.163 1.00 97.12 576 ALA A N 1
ATOM 4328 C CA . ALA A 1 576 ? 20.059 -10.411 -14.415 1.00 97.12 576 ALA A CA 1
ATOM 4329 C C . ALA A 1 576 ? 21.288 -11.295 -14.170 1.00 97.12 576 ALA A C 1
ATOM 4331 O O . ALA A 1 576 ? 21.414 -12.384 -14.730 1.00 97.12 576 ALA A O 1
ATOM 4332 N N . ARG A 1 577 ? 22.175 -10.858 -13.277 1.00 96.81 577 ARG A N 1
ATOM 4333 C CA . ARG A 1 577 ? 23.438 -11.542 -12.984 1.00 96.81 577 ARG A CA 1
ATOM 4334 C C . ARG A 1 577 ? 23.259 -12.865 -12.245 1.00 96.81 577 ARG A C 1
ATOM 4336 O O . ARG A 1 577 ? 24.128 -13.723 -12.373 1.00 96.81 577 ARG A O 1
ATOM 4343 N N . SER A 1 578 ? 22.171 -13.057 -11.499 1.00 96.25 578 SER A N 1
ATOM 4344 C CA . SER A 1 578 ? 21.942 -14.312 -10.773 1.00 96.25 578 SER A CA 1
ATOM 4345 C C . SER A 1 578 ? 21.573 -15.491 -11.676 1.00 96.25 578 SER A C 1
ATOM 4347 O O . SER A 1 578 ? 21.815 -16.641 -11.314 1.00 96.25 578 SER A O 1
ATOM 4349 N N . VAL A 1 579 ? 21.042 -15.213 -12.869 1.00 96.31 579 VAL A N 1
ATOM 4350 C CA . VAL A 1 579 ? 20.643 -16.218 -13.871 1.00 96.31 579 VAL A CA 1
ATOM 4351 C C . VAL A 1 579 ? 21.426 -16.101 -15.185 1.00 96.31 579 VAL A C 1
ATOM 4353 O O . VAL A 1 579 ? 21.004 -16.650 -16.206 1.00 96.31 579 VAL A O 1
ATOM 4356 N N . ASP A 1 580 ? 22.565 -15.398 -15.163 1.00 95.31 580 ASP A N 1
ATOM 4357 C CA . ASP A 1 580 ? 23.427 -15.149 -16.331 1.00 95.31 580 ASP A CA 1
ATOM 4358 C C . ASP A 1 580 ? 22.645 -14.576 -17.536 1.00 95.31 580 ASP A C 1
ATOM 4360 O O . ASP A 1 580 ? 22.753 -15.028 -18.680 1.00 95.31 580 ASP A O 1
ATOM 4364 N N . ALA A 1 581 ? 21.774 -13.604 -17.257 1.00 97.00 581 ALA A N 1
ATOM 4365 C CA . ALA A 1 581 ? 21.004 -12.868 -18.250 1.00 97.00 581 ALA A CA 1
ATOM 4366 C C . ALA A 1 581 ? 21.695 -11.556 -18.641 1.00 97.00 581 ALA A C 1
ATOM 4368 O O . ALA A 1 581 ? 22.340 -10.905 -17.820 1.00 97.00 581 ALA A O 1
ATOM 4369 N N . GLN A 1 582 ? 21.526 -11.141 -19.902 1.00 96.06 582 GLN A N 1
ATOM 4370 C CA . GLN A 1 582 ? 22.072 -9.865 -20.379 1.00 96.06 582 GLN A CA 1
ATOM 4371 C C . GLN A 1 582 ? 21.213 -8.674 -19.951 1.00 96.06 582 GLN A C 1
ATOM 4373 O O . GLN A 1 582 ? 21.714 -7.560 -19.858 1.00 96.06 582 GLN A O 1
ATOM 4378 N N . ILE A 1 583 ? 19.913 -8.899 -19.748 1.00 97.69 583 ILE A N 1
ATOM 4379 C CA . ILE A 1 583 ? 18.925 -7.845 -19.524 1.00 97.69 583 ILE A CA 1
ATOM 4380 C C . ILE A 1 583 ? 18.136 -8.184 -18.266 1.00 97.69 583 ILE A C 1
ATOM 4382 O O . ILE A 1 583 ? 17.766 -9.338 -18.063 1.00 97.69 583 ILE A O 1
ATOM 4386 N N . GLY A 1 584 ? 17.857 -7.185 -17.436 1.00 96.75 584 GLY A N 1
ATOM 4387 C CA . GLY A 1 584 ? 17.010 -7.333 -16.253 1.00 96.75 584 GLY A CA 1
ATOM 4388 C C . GLY A 1 584 ? 15.906 -6.289 -16.229 1.00 96.75 584 GLY A C 1
ATOM 4389 O O . GLY A 1 584 ? 16.157 -5.159 -16.643 1.00 96.75 584 GLY A O 1
ATOM 4390 N N . PHE A 1 585 ? 14.725 -6.631 -15.711 1.00 95.75 585 PHE A N 1
ATOM 4391 C CA . PHE A 1 585 ? 13.698 -5.650 -15.355 1.00 95.75 585 PHE A CA 1
ATOM 4392 C C . PHE A 1 585 ? 13.178 -5.846 -13.937 1.00 95.75 585 PHE A C 1
ATOM 4394 O O . PHE A 1 585 ? 12.996 -6.974 -13.482 1.00 95.75 585 PHE A O 1
ATOM 4401 N N . VAL A 1 586 ? 12.852 -4.731 -13.281 1.00 92.25 586 VAL A N 1
ATOM 4402 C CA . VAL A 1 586 ? 12.050 -4.724 -12.052 1.00 92.25 586 VAL A CA 1
ATOM 4403 C C . VAL A 1 586 ? 10.957 -3.661 -12.122 1.00 92.25 586 VAL A C 1
ATOM 4405 O O . VAL A 1 586 ? 11.103 -2.617 -12.769 1.00 92.25 586 VAL A O 1
ATOM 4408 N N . ASN A 1 587 ? 9.845 -3.925 -11.444 1.00 90.25 587 ASN A N 1
ATOM 4409 C CA . ASN A 1 587 ? 8.753 -2.975 -11.287 1.00 90.25 587 ASN A CA 1
ATOM 4410 C C . ASN A 1 587 ? 9.105 -1.918 -10.233 1.00 90.25 587 ASN A C 1
ATOM 4412 O O . ASN A 1 587 ? 9.772 -2.205 -9.241 1.00 90.25 587 ASN A O 1
ATOM 4416 N N . SER A 1 588 ? 8.604 -0.693 -10.398 1.00 85.88 588 SER A N 1
ATOM 4417 C CA . SER A 1 588 ? 8.890 0.394 -9.451 1.00 85.88 588 SER A CA 1
ATOM 4418 C C . SER A 1 588 ? 8.378 0.102 -8.036 1.00 85.88 588 SER A C 1
ATOM 4420 O O . SER A 1 588 ? 9.062 0.419 -7.067 1.00 85.88 588 SER A O 1
ATOM 4422 N N . GLY A 1 589 ? 7.207 -0.535 -7.917 1.00 80.88 589 GLY A N 1
ATOM 4423 C CA . GLY A 1 589 ? 6.587 -0.880 -6.631 1.00 80.88 589 GLY A CA 1
ATOM 4424 C C . GLY A 1 589 ? 7.338 -1.944 -5.823 1.00 80.88 589 GLY A C 1
ATOM 4425 O O . GLY A 1 589 ? 7.164 -2.005 -4.606 1.00 80.88 589 GLY A O 1
ATOM 4426 N N . GLY A 1 590 ? 8.191 -2.738 -6.479 1.00 84.00 590 GLY A N 1
ATOM 4427 C CA . GLY A 1 590 ? 9.027 -3.751 -5.838 1.00 84.00 590 GLY A CA 1
ATOM 4428 C C . GLY A 1 590 ? 10.209 -3.158 -5.069 1.00 84.00 590 GLY A C 1
ATOM 4429 O O . GLY A 1 590 ? 10.762 -3.829 -4.208 1.00 84.00 590 GLY A O 1
ATOM 4430 N N . ILE A 1 591 ? 10.574 -1.894 -5.320 1.00 87.06 591 ILE A N 1
ATOM 4431 C CA . ILE A 1 591 ? 11.707 -1.235 -4.656 1.00 87.06 591 ILE A CA 1
ATOM 4432 C C . ILE A 1 591 ? 11.233 -0.577 -3.358 1.00 87.06 591 ILE A C 1
ATOM 4434 O O . ILE A 1 591 ? 10.580 0.475 -3.364 1.00 87.06 591 ILE A O 1
ATOM 4438 N N . ARG A 1 592 ? 11.563 -1.194 -2.222 1.00 81.44 592 ARG A N 1
ATOM 4439 C CA . ARG A 1 592 ? 10.985 -0.828 -0.916 1.00 81.44 592 ARG A CA 1
ATOM 4440 C C . ARG A 1 592 ? 11.859 0.077 -0.057 1.00 81.44 592 ARG A C 1
ATOM 4442 O O . ARG A 1 592 ? 11.336 0.715 0.854 1.00 81.44 592 ARG A O 1
ATOM 4449 N N . THR A 1 593 ? 13.138 0.196 -0.391 1.00 86.94 593 THR A N 1
ATOM 4450 C CA . THR A 1 593 ? 14.121 0.930 0.409 1.00 86.94 593 THR A CA 1
ATOM 4451 C C . THR A 1 593 ? 15.164 1.635 -0.461 1.00 86.94 593 THR A C 1
ATOM 4453 O O . THR A 1 593 ? 15.227 1.436 -1.679 1.00 86.94 593 THR A O 1
ATOM 4456 N N . GLU A 1 594 ? 15.982 2.465 0.178 1.00 90.69 594 GLU A N 1
ATOM 4457 C CA . GLU A 1 594 ? 17.080 3.217 -0.410 1.00 90.69 594 GLU A CA 1
ATOM 4458 C C . GLU A 1 594 ? 18.288 3.251 0.537 1.00 90.69 594 GLU A C 1
ATOM 4460 O O . GLU A 1 594 ? 18.152 3.219 1.759 1.00 90.69 594 GLU A O 1
ATOM 4465 N N . PHE A 1 595 ? 19.493 3.333 -0.029 1.00 92.50 595 PHE A N 1
ATOM 4466 C CA . PHE A 1 595 ? 20.744 3.291 0.726 1.00 92.50 595 PHE A CA 1
ATOM 4467 C C . PHE A 1 595 ? 21.640 4.462 0.345 1.00 92.50 595 PHE A C 1
ATOM 4469 O O . PHE A 1 595 ? 22.265 4.477 -0.718 1.00 92.50 595 PHE A O 1
ATOM 4476 N N . TYR A 1 596 ? 21.722 5.447 1.236 1.00 93.19 596 TYR A N 1
ATOM 4477 C CA . TYR A 1 596 ? 22.550 6.633 1.044 1.00 93.19 596 TYR A CA 1
ATOM 4478 C C . TYR A 1 596 ? 23.946 6.452 1.635 1.00 93.19 596 TYR A C 1
ATOM 4480 O O . TYR A 1 596 ? 24.102 5.986 2.762 1.00 93.19 596 TYR A O 1
ATOM 4488 N N . THR A 1 597 ? 24.976 6.866 0.899 1.00 91.69 597 THR A N 1
ATOM 4489 C CA . THR A 1 597 ? 26.343 6.920 1.433 1.00 91.69 597 THR A CA 1
ATOM 4490 C C . THR A 1 597 ? 26.437 7.870 2.628 1.00 91.69 597 THR A C 1
ATOM 4492 O O . THR A 1 597 ? 25.751 8.892 2.675 1.00 91.69 597 THR A O 1
ATOM 4495 N N . ARG A 1 598 ? 27.332 7.570 3.573 1.00 89.12 598 ARG A N 1
ATOM 4496 C CA . ARG A 1 598 ? 27.624 8.434 4.724 1.00 89.12 598 ARG A CA 1
ATOM 4497 C C . ARG A 1 598 ? 28.486 9.634 4.307 1.00 89.12 598 ARG A C 1
ATOM 4499 O O . ARG A 1 598 ? 28.865 9.785 3.146 1.00 89.12 598 ARG A O 1
ATOM 4506 N N . ALA A 1 599 ? 28.817 10.499 5.269 1.00 86.38 599 ALA A N 1
ATOM 4507 C CA . ALA A 1 599 ? 29.611 11.712 5.040 1.00 86.38 599 ALA A CA 1
ATOM 4508 C C . ALA A 1 599 ? 31.015 11.451 4.450 1.00 86.38 599 ALA A C 1
ATOM 4510 O O . ALA A 1 599 ? 31.588 12.335 3.820 1.00 86.38 599 ALA A O 1
ATOM 4511 N N . ASP A 1 600 ? 31.564 10.250 4.637 1.00 89.56 600 ASP A N 1
ATOM 4512 C CA . ASP A 1 600 ? 32.835 9.797 4.060 1.00 89.56 600 ASP A CA 1
ATOM 4513 C C . ASP A 1 600 ? 32.695 9.215 2.635 1.00 89.56 600 ASP A C 1
ATOM 4515 O O . ASP A 1 600 ? 33.675 8.739 2.058 1.00 89.56 600 ASP A O 1
ATOM 4519 N N . GLY A 1 601 ? 31.490 9.267 2.057 1.00 91.69 601 GLY A N 1
ATOM 4520 C CA . GLY A 1 601 ? 31.185 8.798 0.707 1.00 91.69 601 GLY A CA 1
ATOM 4521 C C . GLY A 1 601 ? 31.011 7.285 0.587 1.00 91.69 601 GLY A C 1
ATOM 4522 O O . GLY A 1 601 ? 31.009 6.773 -0.532 1.00 91.69 601 GLY A O 1
ATOM 4523 N N . LYS A 1 602 ? 30.881 6.553 1.701 1.00 93.69 602 LYS A N 1
ATOM 4524 C CA . LYS A 1 602 ? 30.737 5.090 1.701 1.00 93.69 602 LYS A CA 1
ATOM 4525 C C . LYS A 1 602 ? 29.577 4.622 2.573 1.00 93.69 602 LYS A C 1
ATOM 4527 O O . LYS A 1 602 ? 29.140 5.319 3.487 1.00 93.69 602 LYS A O 1
ATOM 4532 N N . ARG A 1 603 ? 29.062 3.430 2.285 1.00 93.69 603 ARG A N 1
ATOM 4533 C CA . ARG A 1 603 ? 28.139 2.703 3.166 1.00 93.69 603 ARG A CA 1
ATOM 4534 C C . ARG A 1 603 ? 28.358 1.206 3.002 1.00 93.69 603 ARG A C 1
ATOM 4536 O O . ARG A 1 603 ? 28.398 0.717 1.876 1.00 93.69 603 ARG A O 1
ATOM 4543 N N . ASP A 1 604 ? 28.476 0.505 4.120 1.00 94.12 604 ASP A N 1
ATOM 4544 C CA . ASP A 1 604 ? 28.448 -0.954 4.132 1.00 94.12 604 ASP A CA 1
ATOM 4545 C C . ASP A 1 604 ? 27.017 -1.435 3.890 1.00 94.12 604 ASP A C 1
ATOM 4547 O O . ASP A 1 604 ? 26.057 -0.834 4.377 1.00 94.12 604 ASP A O 1
ATOM 4551 N N . ILE A 1 605 ? 26.893 -2.472 3.074 1.00 94.06 605 ILE A N 1
ATOM 4552 C CA . ILE A 1 605 ? 25.656 -3.170 2.755 1.00 94.06 605 ILE A CA 1
ATOM 4553 C C . ILE A 1 605 ? 25.689 -4.494 3.501 1.00 94.06 605 ILE A C 1
ATOM 4555 O O . ILE A 1 605 ? 26.626 -5.275 3.309 1.00 94.06 605 ILE A O 1
ATOM 4559 N N . THR A 1 606 ? 24.685 -4.745 4.330 1.00 91.69 606 THR A N 1
ATOM 4560 C CA . THR A 1 606 ? 24.551 -6.001 5.071 1.00 91.69 606 THR A CA 1
ATOM 4561 C C . THR A 1 606 ? 23.556 -6.949 4.408 1.00 91.69 606 THR A C 1
ATOM 4563 O O . THR A 1 606 ? 22.841 -6.577 3.476 1.00 91.69 606 THR A O 1
ATOM 4566 N N . VAL A 1 607 ? 23.480 -8.192 4.885 1.00 89.56 607 VAL A N 1
ATOM 4567 C CA . VAL A 1 607 ? 22.423 -9.132 4.473 1.00 89.56 607 VAL A CA 1
ATOM 4568 C C . VAL A 1 607 ? 21.035 -8.557 4.763 1.00 89.56 607 VAL A C 1
ATOM 4570 O O . VAL A 1 607 ? 20.148 -8.656 3.915 1.00 89.56 607 VAL A O 1
ATOM 4573 N N . SER A 1 608 ? 20.867 -7.878 5.904 1.00 84.56 608 SER A N 1
ATOM 4574 C CA . SER A 1 608 ? 19.614 -7.200 6.253 1.00 84.56 608 SER A CA 1
ATOM 4575 C C . SER A 1 608 ? 19.198 -6.157 5.215 1.00 84.56 608 SER A C 1
ATOM 4577 O O . SER A 1 608 ? 18.028 -6.096 4.837 1.00 84.56 608 SER A O 1
ATOM 4579 N N . ASP A 1 609 ? 20.154 -5.388 4.684 1.00 89.00 609 ASP A N 1
ATOM 4580 C CA . ASP A 1 609 ? 19.877 -4.428 3.612 1.00 89.00 609 ASP A CA 1
ATOM 4581 C C . ASP A 1 609 ? 19.373 -5.127 2.339 1.00 89.00 609 ASP A C 1
ATOM 4583 O O . ASP A 1 609 ? 18.473 -4.626 1.668 1.00 89.00 609 ASP A O 1
ATOM 4587 N N . ILE A 1 610 ? 19.910 -6.300 1.995 1.00 91.50 610 ILE A N 1
ATOM 4588 C CA . ILE A 1 610 ? 19.476 -7.033 0.797 1.00 91.50 610 ILE A CA 1
ATOM 4589 C C . ILE A 1 610 ? 18.083 -7.631 0.974 1.00 91.50 610 ILE A C 1
ATOM 4591 O O . ILE A 1 610 ? 17.277 -7.550 0.048 1.00 91.50 610 ILE A O 1
ATOM 4595 N N . TYR A 1 611 ? 17.759 -8.134 2.163 1.00 87.88 611 TYR A N 1
ATOM 4596 C CA . TYR A 1 611 ? 16.399 -8.556 2.497 1.00 87.88 611 TYR A CA 1
ATOM 4597 C C . TYR A 1 611 ? 15.410 -7.381 2.495 1.00 87.88 611 TYR A C 1
ATOM 4599 O O . TYR A 1 611 ? 14.282 -7.542 2.046 1.00 87.88 611 TYR A O 1
ATOM 4607 N N . ALA A 1 612 ? 15.832 -6.178 2.894 1.00 85.69 612 ALA A N 1
ATOM 4608 C CA . ALA A 1 612 ? 15.011 -4.973 2.763 1.00 85.69 612 ALA A CA 1
ATOM 4609 C C . ALA A 1 612 ? 14.854 -4.505 1.298 1.00 85.69 612 ALA A C 1
ATOM 4611 O O . ALA A 1 612 ? 13.842 -3.896 0.942 1.00 85.69 612 ALA A O 1
ATOM 4612 N N . LEU A 1 613 ? 15.848 -4.769 0.438 1.00 89.62 613 LEU A N 1
ATOM 4613 C CA . LEU A 1 613 ? 15.802 -4.461 -0.996 1.00 89.62 613 LEU A CA 1
ATOM 4614 C C . LEU A 1 613 ? 14.925 -5.450 -1.783 1.00 89.62 613 LEU A C 1
ATOM 4616 O O . LEU A 1 613 ? 14.216 -5.024 -2.694 1.00 89.62 613 LEU A O 1
ATOM 4620 N N . PHE A 1 614 ? 14.940 -6.732 -1.404 1.00 90.00 614 PHE A N 1
ATOM 4621 C CA . PHE A 1 614 ? 14.144 -7.826 -1.976 1.00 90.00 614 PHE A CA 1
ATOM 4622 C C . PHE A 1 614 ? 13.254 -8.488 -0.907 1.00 90.00 614 PHE A C 1
ATOM 4624 O O . PHE A 1 614 ? 13.489 -9.633 -0.515 1.00 90.00 614 PHE A O 1
ATOM 4631 N N . PRO A 1 615 ? 12.221 -7.793 -0.401 1.00 84.56 615 PRO A N 1
ATOM 4632 C CA . PRO A 1 615 ? 11.522 -8.268 0.785 1.00 84.56 615 PRO A CA 1
ATOM 4633 C C . PRO A 1 615 ? 10.438 -9.305 0.488 1.00 84.56 615 PRO A C 1
ATOM 4635 O O . PRO A 1 615 ? 9.882 -9.853 1.430 1.00 84.56 615 PRO A O 1
ATOM 4638 N N . PHE A 1 616 ? 10.080 -9.551 -0.774 1.00 82.31 616 PHE A N 1
ATOM 4639 C CA . PHE A 1 616 ? 8.941 -10.409 -1.143 1.00 82.31 616 PHE A CA 1
ATOM 4640 C C . PHE A 1 616 ? 9.339 -11.858 -1.452 1.00 82.31 616 PHE A C 1
ATOM 4642 O O . PHE A 1 616 ? 8.475 -12.664 -1.781 1.00 82.31 616 PHE A O 1
ATOM 4649 N N . SER A 1 617 ? 10.637 -12.189 -1.410 1.00 83.25 617 SER A N 1
ATOM 4650 C CA . SER A 1 617 ? 11.142 -13.510 -1.810 1.00 83.25 617 SER A CA 1
ATOM 4651 C C . SER A 1 617 ? 10.576 -13.948 -3.174 1.00 83.25 617 SER A C 1
ATOM 4653 O O . SER A 1 617 ? 10.083 -15.070 -3.347 1.00 83.25 617 SER A O 1
ATOM 4655 N N . ASN A 1 618 ? 10.588 -13.042 -4.161 1.00 87.00 618 ASN A N 1
ATOM 4656 C CA . ASN A 1 618 ? 10.078 -13.368 -5.490 1.00 87.00 618 ASN A CA 1
ATOM 4657 C C . ASN A 1 618 ? 10.966 -14.429 -6.132 1.00 87.00 618 ASN A C 1
ATOM 4659 O O . ASN A 1 618 ? 12.189 -14.425 -5.969 1.00 87.00 618 ASN A O 1
ATOM 4663 N N . LYS A 1 619 ? 10.375 -15.282 -6.969 1.00 89.81 619 LYS A N 1
ATOM 4664 C CA . LYS A 1 619 ? 11.179 -16.146 -7.834 1.00 89.81 619 LYS A CA 1
ATOM 4665 C C . LYS A 1 619 ? 11.814 -15.312 -8.947 1.00 89.81 619 LYS A C 1
ATOM 4667 O O . LYS A 1 619 ? 11.170 -14.437 -9.527 1.00 89.81 619 LYS A O 1
ATOM 4672 N N . VAL A 1 620 ? 13.063 -15.611 -9.289 1.00 94.50 620 VAL A N 1
ATOM 4673 C CA . VAL A 1 620 ? 13.773 -15.003 -10.419 1.00 94.50 620 VAL A CA 1
ATOM 4674 C C . VAL A 1 620 ? 13.467 -15.800 -11.678 1.00 94.50 620 VAL A C 1
ATOM 4676 O O . VAL A 1 620 ? 13.885 -16.950 -11.822 1.00 94.50 620 VAL A O 1
ATOM 4679 N N . TYR A 1 621 ? 12.737 -15.186 -12.603 1.00 95.38 621 TYR A N 1
ATOM 4680 C CA . TYR A 1 621 ? 12.368 -15.791 -13.876 1.00 95.38 621 TYR A CA 1
ATOM 4681 C C . TYR A 1 621 ? 13.350 -15.352 -14.957 1.00 95.38 621 TYR A C 1
ATOM 4683 O O . TYR A 1 621 ? 13.586 -14.159 -15.138 1.00 95.38 621 TYR A O 1
ATOM 4691 N N . CYS A 1 622 ? 13.889 -16.311 -15.710 1.00 97.31 622 CYS A N 1
ATOM 4692 C CA . CYS A 1 622 ? 14.750 -16.053 -16.863 1.00 97.31 622 CYS A CA 1
ATOM 4693 C C . CYS A 1 622 ? 14.055 -16.489 -18.153 1.00 97.31 622 CYS A C 1
ATOM 4695 O O . CYS A 1 622 ? 13.732 -17.666 -18.326 1.00 97.31 622 CYS A O 1
ATOM 4697 N N . PHE A 1 623 ? 13.862 -15.546 -19.070 1.00 97.75 623 PHE A N 1
ATOM 4698 C CA . PHE A 1 623 ? 13.280 -15.780 -20.386 1.00 97.75 623 PHE A CA 1
ATOM 4699 C C . PHE A 1 623 ? 14.340 -15.749 -21.483 1.00 97.75 623 PHE A C 1
ATOM 4701 O O . PHE A 1 623 ? 15.172 -14.848 -21.504 1.00 97.75 623 PHE A O 1
ATOM 4708 N N . GLU A 1 624 ? 14.261 -16.658 -22.454 1.00 97.69 624 GLU A N 1
ATOM 4709 C CA . GLU A 1 624 ? 14.972 -16.542 -23.731 1.00 97.69 624 GLU A CA 1
ATOM 4710 C C . GLU A 1 624 ? 14.051 -15.950 -24.808 1.00 97.69 624 GLU A C 1
ATOM 4712 O O . GLU A 1 624 ? 13.182 -16.637 -25.350 1.00 97.69 624 GLU A O 1
ATOM 4717 N N . LEU A 1 625 ? 14.259 -14.671 -25.135 1.00 97.25 625 LEU A N 1
ATOM 4718 C CA . LEU A 1 625 ? 13.438 -13.891 -26.067 1.00 97.25 625 LEU A CA 1
ATOM 4719 C C . LEU A 1 625 ? 14.206 -13.551 -27.344 1.00 97.25 625 LEU A C 1
ATOM 4721 O O . LEU A 1 625 ? 15.383 -13.204 -27.295 1.00 97.25 625 LEU A O 1
ATOM 4725 N N . THR A 1 626 ? 13.549 -13.600 -28.498 1.00 96.50 626 THR A N 1
ATOM 4726 C CA . THR A 1 626 ? 14.115 -13.088 -29.757 1.00 96.50 626 THR A CA 1
ATOM 4727 C C . THR A 1 626 ? 14.215 -11.558 -29.745 1.00 96.50 626 THR A C 1
ATOM 4729 O O . THR A 1 626 ? 13.500 -10.896 -28.992 1.00 96.50 626 THR A O 1
ATOM 4732 N N . GLY A 1 627 ? 15.042 -10.959 -30.609 1.00 95.44 627 GLY A N 1
ATOM 4733 C CA . GLY A 1 627 ? 15.111 -9.497 -30.736 1.00 95.44 627 GLY A CA 1
ATOM 4734 C C . GLY A 1 627 ? 13.747 -8.847 -30.999 1.00 95.44 627 GLY A C 1
ATOM 4735 O O . GLY A 1 627 ? 13.414 -7.840 -30.376 1.00 95.44 627 GLY A O 1
ATOM 4736 N N . ALA A 1 628 ? 12.913 -9.454 -31.850 1.00 93.94 628 ALA A N 1
ATOM 4737 C CA . ALA A 1 628 ? 11.551 -8.979 -32.110 1.00 93.94 628 ALA A CA 1
ATOM 4738 C C . ALA A 1 628 ? 10.641 -9.030 -30.866 1.00 93.94 628 ALA A C 1
ATOM 4740 O O . ALA A 1 628 ? 9.840 -8.123 -30.640 1.00 93.94 628 ALA A O 1
ATOM 4741 N N . GLU A 1 629 ? 10.766 -10.075 -30.046 1.00 95.94 629 GLU A N 1
ATOM 4742 C CA . GLU A 1 629 ? 10.026 -10.205 -28.784 1.00 95.94 629 GLU A CA 1
ATOM 4743 C C . GLU A 1 629 ? 10.519 -9.200 -27.739 1.00 95.94 629 GLU A C 1
ATOM 4745 O O . GLU A 1 629 ? 9.707 -8.594 -27.044 1.00 95.94 629 GLU A O 1
ATOM 4750 N N . LEU A 1 630 ? 11.830 -8.960 -27.684 1.00 96.25 630 LEU A N 1
ATOM 4751 C CA . LEU A 1 630 ? 12.429 -7.946 -26.824 1.00 96.25 630 LEU A CA 1
ATOM 4752 C C . LEU A 1 630 ? 11.940 -6.536 -27.184 1.00 96.25 630 LEU A C 1
ATOM 4754 O O . LEU A 1 630 ? 11.574 -5.771 -26.295 1.00 96.25 630 LEU A O 1
ATOM 4758 N N . LEU A 1 631 ? 11.860 -6.205 -28.478 1.00 95.56 631 LEU A N 1
ATOM 4759 C CA . LEU A 1 631 ? 11.272 -4.943 -28.937 1.00 95.56 631 LEU A CA 1
ATOM 4760 C C . LEU A 1 631 ? 9.825 -4.793 -28.464 1.00 95.56 631 LEU A C 1
ATOM 4762 O O . LEU A 1 631 ? 9.474 -3.756 -27.908 1.00 95.56 631 LEU A O 1
ATOM 4766 N N . ARG A 1 632 ? 9.011 -5.845 -28.605 1.00 93.56 632 ARG A N 1
ATOM 4767 C CA . ARG A 1 632 ? 7.623 -5.845 -28.125 1.00 93.56 632 ARG A CA 1
ATOM 4768 C C . ARG A 1 632 ? 7.530 -5.660 -26.606 1.00 93.56 632 ARG A C 1
ATOM 4770 O O . ARG A 1 632 ? 6.618 -4.986 -26.133 1.00 93.56 632 ARG A O 1
ATOM 4777 N N . LEU A 1 633 ? 8.459 -6.236 -25.841 1.00 94.75 633 LEU A N 1
ATOM 4778 C CA . LEU A 1 633 ? 8.525 -6.059 -24.388 1.00 94.75 633 LEU A CA 1
ATOM 4779 C C . LEU A 1 633 ? 8.827 -4.599 -24.008 1.00 94.75 633 LEU A C 1
ATOM 4781 O O . LEU A 1 633 ? 8.175 -4.062 -23.115 1.00 94.75 633 LEU A O 1
ATOM 4785 N N . PHE A 1 634 ? 9.748 -3.940 -24.719 1.00 95.06 634 PHE A N 1
ATOM 4786 C CA . PHE A 1 634 ? 10.029 -2.510 -24.536 1.00 95.06 634 PHE A CA 1
ATOM 4787 C C . PHE A 1 634 ? 8.878 -1.607 -24.994 1.00 95.06 634 PHE A C 1
ATOM 4789 O O . PHE A 1 634 ? 8.586 -0.601 -24.360 1.00 95.06 634 PHE A O 1
ATOM 4796 N N . GLU A 1 635 ? 8.169 -1.947 -26.068 1.00 92.88 635 GLU A N 1
ATOM 4797 C CA . GLU A 1 635 ? 6.963 -1.202 -26.451 1.00 92.88 635 GLU A CA 1
ATOM 4798 C C . GLU A 1 635 ? 5.885 -1.297 -25.364 1.00 92.88 635 GLU A C 1
ATOM 4800 O O . GLU A 1 635 ? 5.275 -0.285 -25.010 1.00 92.88 635 GLU A O 1
ATOM 4805 N N . TYR A 1 636 ? 5.706 -2.484 -24.773 1.00 92.00 636 TYR A N 1
ATOM 4806 C CA . TYR A 1 636 ? 4.816 -2.666 -23.630 1.00 92.00 636 TYR A CA 1
ATOM 4807 C C . TYR A 1 636 ? 5.284 -1.853 -22.418 1.00 92.00 636 TYR A C 1
ATOM 4809 O O . TYR A 1 636 ? 4.471 -1.138 -21.828 1.00 92.00 636 TYR A O 1
ATOM 4817 N N . SER A 1 637 ? 6.579 -1.875 -22.080 1.00 92.50 637 SER A N 1
ATOM 4818 C CA . SER A 1 637 ? 7.133 -1.121 -20.945 1.00 92.50 637 SER A CA 1
ATOM 4819 C C . SER A 1 637 ? 6.975 0.399 -21.070 1.00 92.50 637 SER A C 1
ATOM 4821 O O . SER A 1 637 ? 6.996 1.111 -20.068 1.00 92.50 637 SER A O 1
ATOM 4823 N N . LEU A 1 638 ? 6.776 0.923 -22.281 1.00 91.56 638 LEU A N 1
ATOM 4824 C CA . LEU A 1 638 ? 6.526 2.345 -22.505 1.00 91.56 638 LEU A CA 1
ATOM 4825 C C . LEU A 1 638 ? 5.047 2.744 -22.359 1.00 91.56 638 LEU A C 1
ATOM 4827 O O . LEU A 1 638 ? 4.752 3.940 -22.316 1.00 91.56 638 LEU A O 1
ATOM 4831 N N . THR A 1 639 ? 4.123 1.783 -22.255 1.00 89.88 639 THR A N 1
ATOM 4832 C CA . THR A 1 639 ? 2.703 2.045 -21.957 1.00 89.88 639 THR A CA 1
ATOM 4833 C C . THR A 1 639 ? 2.488 2.456 -20.496 1.00 89.88 639 THR A C 1
ATOM 4835 O O . THR A 1 639 ? 3.384 2.340 -19.665 1.00 89.88 639 THR A O 1
ATOM 4838 N N . GLU A 1 640 ? 1.286 2.925 -20.152 1.00 83.62 640 GLU A N 1
ATOM 4839 C CA . GLU A 1 640 ? 0.932 3.259 -18.764 1.00 83.62 640 GLU A CA 1
ATOM 4840 C C . GLU A 1 640 ? 0.994 2.027 -17.844 1.00 83.62 640 GLU A C 1
ATOM 4842 O O . GLU A 1 640 ? 1.657 2.054 -16.807 1.00 83.62 640 GLU A O 1
ATOM 4847 N N . SER A 1 641 ? 0.395 0.906 -18.266 1.00 79.00 641 SER A N 1
ATOM 4848 C CA . SER A 1 641 ? 0.442 -0.350 -17.511 1.00 79.00 641 SER A CA 1
ATOM 4849 C C . SER A 1 641 ? 1.852 -0.930 -17.429 1.00 79.00 641 SER A C 1
ATOM 4851 O O . SER A 1 641 ? 2.317 -1.257 -16.334 1.00 79.00 641 SER A O 1
ATOM 4853 N N . GLY A 1 642 ? 2.553 -1.032 -18.561 1.00 82.69 642 GLY A N 1
ATOM 4854 C CA . GLY A 1 642 ? 3.892 -1.616 -18.595 1.00 82.69 642 GLY A CA 1
ATOM 4855 C C . GLY A 1 642 ? 4.954 -0.735 -17.942 1.00 82.69 642 GLY A C 1
ATOM 4856 O O . GLY A 1 642 ? 5.877 -1.272 -17.342 1.00 82.69 642 GLY A O 1
ATOM 4857 N N . GLY A 1 643 ? 4.796 0.591 -17.946 1.00 83.00 643 GLY A N 1
ATOM 4858 C CA . GLY A 1 643 ? 5.728 1.517 -17.296 1.00 83.00 643 GLY A CA 1
ATOM 4859 C C . GLY A 1 643 ? 5.834 1.302 -15.791 1.00 83.00 643 GLY A C 1
ATOM 4860 O O . GLY A 1 643 ? 6.906 1.463 -15.221 1.00 83.00 643 GLY A O 1
ATOM 4861 N N . SER A 1 644 ? 4.763 0.858 -15.135 1.00 77.81 644 SER A N 1
ATOM 4862 C CA . SER A 1 644 ? 4.823 0.483 -13.715 1.00 77.81 644 SER A CA 1
ATOM 4863 C C . SER A 1 644 ? 5.528 -0.863 -13.469 1.00 77.81 644 SER A C 1
ATOM 4865 O O . SER A 1 644 ? 6.207 -1.017 -12.455 1.00 77.81 644 SER A O 1
ATOM 4867 N N . LEU A 1 645 ? 5.409 -1.819 -14.402 1.00 84.38 645 LEU A N 1
ATOM 4868 C CA . LEU A 1 645 ? 5.916 -3.193 -14.265 1.00 84.38 645 LEU A CA 1
ATOM 4869 C C . LEU A 1 645 ? 7.352 -3.389 -14.771 1.00 84.38 645 LEU A C 1
ATOM 4871 O O . LEU A 1 645 ? 8.082 -4.213 -14.237 1.00 84.38 645 LEU A O 1
ATOM 4875 N N . LEU A 1 646 ? 7.753 -2.644 -15.796 1.00 86.50 646 LEU A N 1
ATOM 4876 C CA . LEU A 1 646 ? 9.023 -2.781 -16.518 1.00 86.50 646 LEU A CA 1
ATOM 4877 C C . LEU A 1 646 ? 9.742 -1.423 -16.610 1.00 86.50 646 LEU A C 1
ATOM 4879 O O . LEU A 1 646 ? 10.387 -1.105 -17.613 1.00 86.50 646 LEU A O 1
ATOM 4883 N N . SER A 1 647 ? 9.591 -0.582 -15.582 1.00 76.50 647 SER A N 1
ATOM 4884 C CA . SER A 1 647 ? 10.184 0.764 -15.546 1.00 76.50 647 SER A CA 1
ATOM 4885 C C . SER A 1 647 ? 11.689 0.719 -15.395 1.00 76.50 647 SER A C 1
ATOM 4887 O O . SER A 1 647 ? 12.380 1.539 -15.988 1.00 76.50 647 SER A O 1
ATOM 4889 N N . ARG A 1 648 ? 12.197 -0.198 -14.573 1.00 89.81 648 ARG A N 1
ATOM 4890 C CA . ARG A 1 648 ? 13.605 -0.250 -14.189 1.00 89.81 648 ARG A CA 1
ATOM 4891 C C . ARG A 1 648 ? 14.273 -1.340 -14.997 1.00 89.81 648 ARG A C 1
ATOM 4893 O O . ARG A 1 648 ? 13.723 -2.432 -15.101 1.00 89.81 648 ARG A O 1
ATOM 4900 N N . VAL A 1 649 ? 15.423 -1.039 -15.580 1.00 94.06 649 VAL A N 1
ATOM 4901 C CA . VAL A 1 649 ? 16.066 -1.930 -16.543 1.00 94.06 649 VAL A CA 1
ATOM 4902 C C . VAL A 1 649 ? 17.574 -1.940 -16.337 1.00 94.06 649 VAL A C 1
ATOM 4904 O O . VAL A 1 649 ? 18.145 -0.967 -15.848 1.00 94.06 649 VAL A O 1
ATOM 4907 N N . TYR A 1 650 ? 18.198 -3.045 -16.721 1.00 95.88 650 TYR A N 1
ATOM 4908 C CA . TYR A 1 650 ? 19.640 -3.230 -16.759 1.00 95.88 650 TYR A CA 1
ATOM 4909 C C . TYR A 1 650 ? 20.069 -3.815 -18.109 1.00 95.88 650 TYR A C 1
ATOM 4911 O O . TYR A 1 650 ? 19.351 -4.638 -18.679 1.00 95.88 650 TYR A O 1
ATOM 4919 N N . GLY A 1 651 ? 21.248 -3.417 -18.587 1.00 95.44 651 GLY A N 1
ATOM 4920 C CA . GLY A 1 651 ? 21.985 -4.088 -19.658 1.00 95.44 651 GLY A CA 1
ATOM 4921 C C . GLY A 1 651 ? 21.654 -3.691 -21.099 1.00 95.44 651 GLY A C 1
ATOM 4922 O O . GLY A 1 651 ? 22.394 -4.083 -21.991 1.00 95.44 651 GLY A O 1
ATOM 4923 N N . ILE A 1 652 ? 20.606 -2.908 -21.377 1.00 96.50 652 ILE A N 1
ATOM 4924 C CA . ILE A 1 652 ? 20.265 -2.507 -22.756 1.00 96.50 652 ILE A CA 1
ATOM 4925 C C . ILE A 1 652 ? 19.663 -1.103 -22.824 1.00 96.50 652 ILE A C 1
ATOM 4927 O O . ILE A 1 652 ? 18.757 -0.761 -22.065 1.00 96.50 652 ILE A O 1
ATOM 4931 N N . ASP A 1 653 ? 20.141 -0.298 -23.769 1.00 96.19 653 ASP A N 1
ATOM 4932 C CA . ASP A 1 653 ? 19.644 1.056 -23.979 1.00 96.19 653 ASP A CA 1
ATOM 4933 C C . ASP A 1 653 ? 18.403 1.041 -24.872 1.00 96.19 653 ASP A C 1
ATOM 4935 O O . ASP A 1 653 ? 18.434 0.557 -26.007 1.00 96.19 653 ASP A O 1
ATOM 4939 N N . CYS A 1 654 ? 17.324 1.643 -24.384 1.00 96.12 654 CYS A N 1
ATOM 4940 C CA . CYS A 1 654 ? 16.094 1.895 -25.114 1.00 96.12 654 CYS A CA 1
ATOM 4941 C C . CYS A 1 654 ? 15.936 3.398 -25.368 1.00 96.12 654 CYS A C 1
ATOM 4943 O O . CYS A 1 654 ? 15.504 4.166 -24.502 1.00 96.12 654 CYS A O 1
ATOM 4945 N N . TYR A 1 655 ? 16.228 3.815 -26.598 1.00 96.31 655 TYR A N 1
ATOM 4946 C CA . TYR A 1 655 ? 15.909 5.155 -27.080 1.00 96.31 655 TYR A CA 1
ATOM 4947 C C . TYR A 1 655 ? 14.445 5.190 -27.484 1.00 96.31 655 TYR A C 1
ATOM 4949 O O . TYR A 1 655 ? 14.017 4.348 -28.273 1.00 96.31 655 TYR A O 1
ATOM 4957 N N . TYR A 1 656 ? 13.678 6.161 -26.995 1.00 93.38 656 TYR A N 1
ATOM 4958 C CA . TYR A 1 656 ? 12.234 6.187 -27.221 1.00 93.38 656 TYR A CA 1
ATOM 4959 C C . TYR A 1 656 ? 11.669 7.593 -27.429 1.00 93.38 656 TYR A C 1
ATOM 4961 O O . TYR A 1 656 ? 12.320 8.614 -27.193 1.00 93.38 656 TYR A O 1
ATOM 4969 N N . SER A 1 657 ? 10.436 7.651 -27.926 1.00 89.56 657 SER A N 1
ATOM 4970 C CA . SER A 1 657 ? 9.648 8.875 -28.069 1.00 89.56 657 SER A CA 1
ATOM 4971 C C . SER A 1 657 ? 8.169 8.553 -27.853 1.00 89.56 657 SER A C 1
ATOM 4973 O O . SER A 1 657 ? 7.547 7.858 -28.656 1.00 89.56 657 SER A O 1
ATOM 4975 N N . GLY A 1 658 ? 7.594 9.047 -26.753 1.00 85.50 658 GLY A N 1
ATOM 4976 C CA . GLY A 1 658 ? 6.247 8.647 -26.334 1.00 85.50 658 GLY A CA 1
ATOM 4977 C C . GLY A 1 658 ? 6.207 7.159 -25.982 1.00 85.50 658 GLY A C 1
ATOM 4978 O O . GLY A 1 658 ? 6.964 6.716 -25.125 1.00 85.50 658 GLY A O 1
ATOM 4979 N N . THR A 1 659 ? 5.352 6.391 -26.657 1.00 84.50 659 THR A N 1
ATOM 4980 C CA . THR A 1 659 ? 5.242 4.931 -26.484 1.00 84.50 659 THR A CA 1
ATOM 4981 C C . THR A 1 659 ? 5.989 4.135 -27.559 1.00 84.50 659 THR A C 1
ATOM 4983 O O . THR A 1 659 ? 5.808 2.926 -27.659 1.00 84.50 659 THR A O 1
ATOM 4986 N N . SER A 1 660 ? 6.774 4.795 -28.414 1.00 88.44 660 SER A N 1
ATOM 4987 C CA . SER A 1 660 ? 7.485 4.149 -29.520 1.00 88.44 660 SER A CA 1
ATOM 4988 C C . SER A 1 660 ? 8.971 4.008 -29.218 1.00 88.44 660 SER A C 1
ATOM 4990 O O . SER A 1 660 ? 9.612 4.965 -28.781 1.00 88.44 660 SER A O 1
ATOM 4992 N N . VAL A 1 661 ? 9.519 2.828 -29.510 1.00 94.69 661 VAL A N 1
ATOM 4993 C CA . VAL A 1 661 ? 10.956 2.551 -29.428 1.00 94.69 661 VAL A CA 1
ATOM 4994 C C . VAL A 1 661 ? 11.639 3.033 -30.710 1.00 94.69 661 VAL A C 1
ATOM 4996 O O . VAL A 1 661 ? 11.324 2.590 -31.816 1.00 94.69 661 VAL A O 1
ATOM 4999 N N . ASN A 1 662 ? 12.601 3.937 -30.562 1.00 96.00 662 ASN A N 1
ATOM 5000 C CA . ASN A 1 662 ? 13.405 4.476 -31.655 1.00 96.00 662 ASN A CA 1
ATOM 5001 C C . ASN A 1 662 ? 14.598 3.565 -31.951 1.00 96.00 662 ASN A C 1
ATOM 5003 O O . ASN A 1 662 ? 14.904 3.337 -33.120 1.00 96.00 662 ASN A O 1
ATOM 5007 N N . ALA A 1 663 ? 15.270 3.064 -30.911 1.00 97.31 663 ALA A N 1
ATOM 5008 C CA . ALA A 1 663 ? 16.379 2.128 -31.041 1.00 97.31 663 ALA A CA 1
ATOM 5009 C C . ALA A 1 663 ? 16.575 1.284 -29.776 1.00 97.31 663 ALA A C 1
ATOM 5011 O O . ALA A 1 663 ? 16.337 1.769 -28.670 1.00 97.31 663 ALA A O 1
ATOM 5012 N N . LEU A 1 664 ? 17.060 0.055 -29.967 1.00 97.38 664 LEU A N 1
ATOM 5013 C CA . LEU A 1 664 ? 17.590 -0.810 -28.915 1.00 97.38 664 LEU A CA 1
ATOM 5014 C C . LEU A 1 664 ? 19.083 -1.021 -29.158 1.00 97.38 664 LEU A C 1
ATOM 5016 O O . LEU A 1 664 ? 19.467 -1.483 -30.237 1.00 97.38 664 LEU A O 1
ATOM 5020 N N . VAL A 1 665 ? 19.915 -0.688 -28.175 1.00 96.81 665 VAL A N 1
ATOM 5021 C CA . VAL A 1 665 ? 21.379 -0.759 -28.276 1.00 96.81 665 VAL A CA 1
ATOM 5022 C C . VAL A 1 665 ? 21.913 -1.607 -27.130 1.00 96.81 665 VAL A C 1
ATOM 5024 O O . VAL A 1 665 ? 21.658 -1.313 -25.967 1.00 96.81 665 VAL A O 1
ATOM 5027 N N . LEU A 1 666 ? 22.646 -2.665 -27.467 1.00 94.81 666 LEU A N 1
ATOM 5028 C CA . LEU A 1 666 ? 23.242 -3.593 -26.509 1.00 94.81 666 LEU A CA 1
ATOM 5029 C C . LEU A 1 666 ? 24.761 -3.535 -26.660 1.00 94.81 666 LEU A C 1
ATOM 5031 O O . LEU A 1 666 ? 25.263 -3.671 -27.774 1.00 94.81 666 LEU A O 1
ATOM 5035 N N . ASP A 1 667 ? 25.481 -3.307 -25.561 1.00 89.88 667 ASP A N 1
ATOM 5036 C CA . ASP A 1 667 ? 26.948 -3.175 -25.541 1.00 89.88 667 ASP A CA 1
ATOM 5037 C C . ASP A 1 667 ? 27.496 -2.133 -26.540 1.00 89.88 667 ASP A C 1
ATOM 5039 O O . ASP A 1 667 ? 28.558 -2.299 -27.138 1.00 89.88 667 ASP A O 1
ATOM 5043 N N . GLY A 1 668 ? 26.747 -1.045 -26.749 1.00 89.25 668 GLY A N 1
ATOM 5044 C CA . GLY A 1 668 ? 27.087 0.016 -27.703 1.00 89.25 668 GLY A CA 1
ATOM 5045 C C . GLY A 1 668 ? 26.754 -0.297 -29.168 1.00 89.25 668 GLY A C 1
ATOM 5046 O O . GLY A 1 668 ? 26.861 0.597 -30.010 1.00 89.25 668 GLY A O 1
ATOM 5047 N N . GLU A 1 669 ? 26.287 -1.509 -29.479 1.00 91.19 669 GLU A N 1
ATOM 5048 C CA . GLU A 1 669 ? 25.905 -1.922 -30.830 1.00 91.19 669 GLU A CA 1
ATOM 5049 C C . GLU A 1 669 ? 24.374 -1.888 -31.022 1.00 91.19 669 GLU A C 1
ATOM 5051 O O . GLU A 1 669 ? 23.623 -2.487 -30.243 1.00 91.19 669 GLU A O 1
ATOM 5056 N N . PRO A 1 670 ? 23.860 -1.189 -32.052 1.00 94.19 670 PRO A N 1
ATOM 5057 C CA . PRO A 1 670 ? 22.426 -1.100 -32.306 1.00 94.19 670 PRO A CA 1
ATOM 5058 C C . PRO A 1 670 ? 21.879 -2.442 -32.799 1.00 94.19 670 PRO A C 1
ATOM 5060 O O . PRO A 1 670 ? 22.215 -2.902 -33.888 1.00 94.19 670 PRO A O 1
ATOM 5063 N N . LEU A 1 671 ? 20.981 -3.050 -32.027 1.00 94.69 671 LEU A N 1
ATOM 5064 C CA . LEU A 1 671 ? 20.231 -4.238 -32.443 1.00 94.69 671 LEU A CA 1
ATOM 5065 C C . LEU A 1 671 ? 19.099 -3.865 -33.399 1.00 94.69 671 LEU A C 1
ATOM 5067 O O . LEU A 1 671 ? 18.832 -4.563 -34.377 1.00 94.69 671 LEU A O 1
ATOM 5071 N N . TYR A 1 672 ? 18.446 -2.746 -33.091 1.00 95.56 672 TYR A N 1
ATOM 5072 C CA . TYR A 1 672 ? 17.308 -2.202 -33.809 1.00 95.56 672 TYR A CA 1
ATOM 5073 C C . TYR A 1 672 ? 17.400 -0.677 -33.815 1.00 95.56 672 TYR A C 1
ATOM 5075 O O . TYR A 1 672 ? 17.680 -0.085 -32.775 1.00 95.56 672 TYR A O 1
ATOM 5083 N N . ALA A 1 673 ? 17.135 -0.029 -34.950 1.00 95.25 673 ALA A N 1
ATOM 5084 C CA . ALA A 1 673 ? 16.945 1.419 -35.009 1.00 95.25 673 ALA A CA 1
ATOM 5085 C C . ALA A 1 673 ? 16.020 1.820 -36.165 1.00 95.25 673 ALA A C 1
ATOM 5087 O O . ALA A 1 673 ? 16.266 1.462 -37.317 1.00 95.25 673 ALA A O 1
ATOM 5088 N N . TYR A 1 674 ? 14.978 2.600 -35.864 1.00 90.31 674 TYR A N 1
ATOM 5089 C CA . TYR A 1 674 ? 14.034 3.174 -36.833 1.00 90.31 674 TYR A CA 1
ATOM 5090 C C . TYR A 1 674 ? 13.516 2.163 -37.876 1.00 90.31 674 TYR A C 1
ATOM 5092 O O . TYR A 1 674 ? 13.519 2.434 -39.078 1.00 90.31 674 TYR A O 1
ATOM 5100 N N . GLY A 1 675 ? 13.097 0.979 -37.419 1.00 87.81 675 GLY A N 1
ATOM 5101 C CA . GLY A 1 675 ? 12.567 -0.082 -38.280 1.00 87.81 675 GLY A CA 1
ATOM 5102 C C . GLY A 1 675 ? 13.620 -0.990 -38.923 1.00 87.81 675 GLY A C 1
ATOM 5103 O O . GLY A 1 675 ? 13.249 -1.876 -39.683 1.00 87.81 675 GLY A O 1
ATOM 5104 N N . ARG A 1 676 ? 14.916 -0.789 -38.651 1.00 89.38 676 ARG A N 1
ATOM 5105 C CA . ARG A 1 676 ? 16.010 -1.605 -39.201 1.00 89.38 676 ARG A CA 1
ATOM 5106 C C . ARG A 1 676 ? 16.616 -2.497 -38.129 1.00 89.38 676 ARG A C 1
ATOM 5108 O O . ARG A 1 676 ? 16.944 -2.004 -37.053 1.00 89.38 676 ARG A O 1
ATOM 5115 N N . TRP A 1 677 ? 16.824 -3.767 -38.459 1.00 91.69 677 TRP A N 1
ATOM 5116 C CA . TRP A 1 677 ? 17.530 -4.734 -37.620 1.00 91.69 677 TRP A CA 1
ATOM 5117 C C . TRP A 1 677 ? 18.991 -4.863 -38.034 1.00 91.69 677 TRP A C 1
ATOM 5119 O O . TRP A 1 677 ? 19.310 -4.800 -39.222 1.00 91.69 677 TRP A O 1
ATOM 5129 N N . ALA A 1 678 ? 19.869 -5.083 -37.058 1.00 90.56 678 ALA A N 1
ATOM 5130 C CA . ALA A 1 678 ? 21.191 -5.629 -37.334 1.00 90.56 678 ALA A CA 1
ATOM 5131 C C . ALA A 1 678 ? 21.073 -7.078 -37.822 1.00 90.56 678 ALA A C 1
ATOM 5133 O O . ALA A 1 678 ? 20.156 -7.801 -37.429 1.00 90.56 678 ALA A O 1
ATOM 5134 N N . SER A 1 679 ? 22.027 -7.500 -38.652 1.00 86.88 679 SER A N 1
ATOM 5135 C CA . SER A 1 679 ? 22.094 -8.858 -39.206 1.00 86.88 679 SER A CA 1
ATOM 5136 C C . SER A 1 679 ? 21.871 -9.939 -38.138 1.00 86.88 679 SER A C 1
ATOM 5138 O O . SER A 1 679 ? 22.607 -10.014 -37.150 1.00 86.88 679 SER A O 1
ATOM 5140 N N . GLY A 1 680 ? 20.819 -10.746 -38.313 1.00 87.00 680 GLY A N 1
ATOM 5141 C CA . GLY A 1 680 ? 20.419 -11.814 -37.392 1.00 87.00 680 GLY A CA 1
ATOM 5142 C C . GLY A 1 680 ? 19.866 -11.367 -36.030 1.00 87.00 680 GLY A C 1
ATOM 5143 O O . GLY A 1 680 ? 19.373 -12.211 -35.282 1.00 87.00 680 GLY A O 1
ATOM 5144 N N . ALA A 1 681 ? 19.893 -10.075 -35.679 1.00 91.12 681 ALA A N 1
ATOM 5145 C CA . ALA A 1 681 ? 19.487 -9.588 -34.356 1.00 91.12 681 ALA A CA 1
ATOM 5146 C C . ALA A 1 681 ? 17.992 -9.789 -34.077 1.00 91.12 681 ALA A C 1
ATOM 5148 O O . ALA A 1 681 ? 17.610 -10.047 -32.940 1.00 91.12 681 ALA A O 1
ATOM 5149 N N . GLN A 1 682 ? 17.151 -9.739 -35.112 1.00 92.50 682 GLN A N 1
ATOM 5150 C CA . GLN A 1 682 ? 15.706 -9.930 -34.977 1.00 92.50 682 GLN A CA 1
ATOM 5151 C C . GLN A 1 682 ? 15.335 -11.316 -34.427 1.00 92.50 682 GLN A C 1
ATOM 5153 O O . GLN A 1 682 ? 14.379 -11.437 -33.663 1.00 92.50 682 GLN A O 1
ATOM 5158 N N . THR A 1 683 ? 16.082 -12.356 -34.810 1.00 93.69 683 THR A N 1
ATOM 5159 C CA . THR A 1 683 ? 15.813 -13.760 -34.447 1.00 93.69 683 THR A CA 1
ATOM 5160 C C . THR A 1 683 ? 16.778 -14.309 -33.401 1.00 93.69 683 THR A C 1
ATOM 5162 O O . THR A 1 683 ? 16.486 -15.335 -32.783 1.00 93.69 683 THR A O 1
ATOM 5165 N N . ARG A 1 684 ? 17.911 -13.632 -33.166 1.00 94.81 684 ARG A N 1
ATOM 5166 C CA . ARG A 1 684 ? 18.838 -13.958 -32.079 1.00 94.81 684 ARG A CA 1
ATOM 5167 C C . ARG A 1 684 ? 18.097 -13.943 -30.745 1.00 94.81 684 ARG A C 1
ATOM 5169 O O . ARG A 1 684 ? 17.288 -13.051 -30.505 1.00 94.81 684 ARG A O 1
ATOM 5176 N N . LYS A 1 685 ? 18.384 -14.930 -29.893 1.00 95.75 685 LYS A N 1
ATOM 5177 C CA . LYS A 1 685 ? 17.828 -15.032 -28.541 1.00 95.75 685 LYS A CA 1
ATOM 5178 C C . LYS A 1 685 ? 18.674 -14.251 -27.534 1.00 95.75 685 LYS A C 1
ATOM 5180 O O . LYS A 1 685 ? 19.901 -14.254 -27.622 1.00 95.75 685 LYS A O 1
ATOM 5185 N N . TYR A 1 686 ? 17.999 -13.631 -26.578 1.00 96.81 686 TYR A N 1
ATOM 5186 C CA . TYR A 1 686 ? 18.538 -12.833 -25.485 1.00 96.81 686 TYR A CA 1
ATOM 5187 C C . TYR A 1 686 ? 17.908 -13.315 -24.183 1.00 96.81 686 TYR A C 1
ATOM 5189 O O . TYR A 1 686 ? 16.711 -13.604 -24.147 1.00 96.81 686 TYR A O 1
ATOM 5197 N N . ARG A 1 687 ? 18.707 -13.401 -23.123 1.00 97.88 687 ARG A N 1
ATOM 5198 C CA . ARG A 1 687 ? 18.241 -13.758 -21.787 1.00 97.88 687 ARG A CA 1
ATOM 5199 C C . ARG A 1 687 ? 17.789 -12.513 -21.044 1.00 97.88 687 ARG A C 1
ATOM 5201 O O . ARG A 1 687 ? 18.542 -11.543 -20.938 1.00 97.88 687 ARG A O 1
ATOM 5208 N N . VAL A 1 688 ? 16.563 -12.565 -20.537 1.00 98.00 688 VAL A N 1
ATOM 5209 C CA . VAL A 1 688 ? 15.903 -11.479 -19.816 1.00 98.00 688 VAL A CA 1
ATOM 5210 C C . VAL A 1 688 ? 15.453 -11.991 -18.455 1.00 98.00 688 VAL A C 1
ATOM 5212 O O . VAL A 1 688 ? 14.638 -12.909 -18.386 1.00 98.00 688 VAL A O 1
ATOM 5215 N N . ALA A 1 689 ? 15.974 -11.397 -17.387 1.00 97.75 689 ALA A N 1
ATOM 5216 C CA . ALA A 1 689 ? 15.589 -11.703 -16.019 1.00 97.75 689 ALA A CA 1
ATOM 5217 C C . ALA A 1 689 ? 14.520 -10.732 -15.511 1.00 97.75 689 ALA A C 1
ATOM 5219 O O . ALA A 1 689 ? 14.616 -9.521 -15.714 1.00 97.75 689 ALA A O 1
ATOM 5220 N N . VAL A 1 690 ? 13.520 -11.261 -14.818 1.00 95.62 690 VAL A N 1
ATOM 5221 C CA . VAL A 1 690 ? 12.457 -10.501 -14.151 1.00 95.62 690 VAL A CA 1
ATOM 5222 C C . VAL A 1 690 ? 12.067 -11.206 -12.853 1.00 95.62 690 VAL A C 1
ATOM 5224 O O . VAL A 1 690 ? 12.387 -12.381 -12.674 1.00 95.62 690 VAL A O 1
ATOM 5227 N N . SER A 1 691 ? 11.355 -10.530 -11.953 1.00 92.06 691 SER A N 1
ATOM 5228 C CA . SER A 1 691 ? 10.640 -11.240 -10.887 1.00 92.06 691 SER A CA 1
ATOM 5229 C C . SER A 1 691 ? 9.432 -11.984 -11.459 1.00 92.06 691 SER A C 1
ATOM 5231 O O . SER A 1 691 ? 8.846 -11.581 -12.471 1.00 92.06 691 SER A O 1
ATOM 5233 N N . ASP A 1 692 ? 9.028 -13.062 -10.802 1.00 87.81 692 ASP A N 1
ATOM 5234 C CA . ASP A 1 692 ? 7.805 -13.792 -11.126 1.00 87.81 692 ASP A CA 1
ATOM 5235 C C . ASP A 1 692 ? 6.557 -12.900 -11.115 1.00 87.81 692 ASP A C 1
ATOM 5237 O O . ASP A 1 692 ? 5.707 -13.045 -11.993 1.00 87.81 692 ASP A O 1
ATOM 5241 N N . TYR A 1 693 ? 6.480 -11.909 -10.224 1.00 86.56 693 TYR A N 1
ATOM 5242 C CA . TYR A 1 693 ? 5.440 -10.885 -10.249 1.00 86.56 693 TYR A CA 1
ATOM 5243 C C . TYR A 1 693 ? 5.336 -10.192 -11.616 1.00 86.56 693 TYR A C 1
ATOM 5245 O O . TYR A 1 693 ? 4.263 -10.130 -12.227 1.00 86.56 693 TYR A O 1
ATOM 5253 N N . VAL A 1 694 ? 6.461 -9.687 -12.132 1.00 90.06 694 VAL A N 1
ATOM 5254 C CA . VAL A 1 694 ? 6.518 -9.017 -13.439 1.00 90.06 694 VAL A CA 1
ATOM 5255 C C . VAL A 1 694 ? 6.172 -9.995 -14.564 1.00 90.06 694 VAL A C 1
ATOM 5257 O O . VAL A 1 694 ? 5.501 -9.619 -15.530 1.00 90.06 694 VAL A O 1
ATOM 5260 N N . ALA A 1 695 ? 6.582 -11.257 -14.426 1.00 90.50 695 ALA A N 1
ATOM 5261 C CA . ALA A 1 695 ? 6.315 -12.306 -15.401 1.00 90.50 695 ALA A CA 1
ATOM 5262 C C . ALA A 1 695 ? 4.838 -12.725 -15.478 1.00 90.50 695 ALA A C 1
ATOM 5264 O O . ALA A 1 695 ? 4.388 -13.171 -16.532 1.00 90.50 695 ALA A O 1
ATOM 5265 N N . THR A 1 696 ? 4.090 -12.604 -14.381 1.00 84.88 696 THR A N 1
ATOM 5266 C CA . THR A 1 696 ? 2.754 -13.206 -14.237 1.00 84.88 696 THR A CA 1
ATOM 5267 C C . THR A 1 696 ? 1.621 -12.180 -14.114 1.00 84.88 696 THR A C 1
ATOM 5269 O O . THR A 1 696 ? 0.452 -12.522 -14.282 1.00 84.88 696 THR A O 1
ATOM 5272 N N . SER A 1 697 ? 1.942 -10.896 -13.936 1.00 83.94 697 SER A N 1
ATOM 5273 C CA . SER A 1 697 ? 0.956 -9.810 -13.858 1.00 83.94 697 SER A CA 1
ATOM 5274 C C . SER A 1 697 ? 0.262 -9.503 -15.184 1.00 83.94 697 SER A C 1
ATOM 5276 O O . SER A 1 697 ? 0.875 -8.959 -16.109 1.00 83.94 697 SER A O 1
ATOM 5278 N N . ASN A 1 698 ? -1.048 -9.743 -15.253 1.00 78.56 698 ASN A N 1
ATOM 5279 C CA . ASN A 1 698 ? -1.860 -9.486 -16.442 1.00 78.56 698 ASN A CA 1
ATOM 5280 C C . ASN A 1 698 ? -2.418 -8.049 -16.477 1.00 78.56 698 ASN A C 1
ATOM 5282 O O . ASN A 1 698 ? -3.603 -7.820 -16.241 1.00 78.56 698 ASN A O 1
ATOM 5286 N N . ARG A 1 699 ? -1.556 -7.062 -16.755 1.00 80.94 699 ARG A N 1
ATOM 5287 C CA . ARG A 1 699 ? -1.979 -5.665 -16.971 1.00 80.94 699 ARG A CA 1
ATOM 5288 C C . ARG A 1 699 ? -2.121 -5.369 -18.465 1.00 80.94 699 ARG A C 1
ATOM 5290 O O . ARG A 1 699 ? -1.309 -5.819 -19.270 1.00 80.94 699 ARG A O 1
ATOM 5297 N N . THR A 1 700 ? -3.149 -4.601 -18.824 1.00 80.00 700 THR A N 1
ATOM 5298 C CA . THR A 1 700 ? -3.458 -4.238 -20.215 1.00 80.00 700 THR A CA 1
ATOM 5299 C C . THR A 1 700 ? -3.610 -2.728 -20.351 1.00 80.00 700 THR A C 1
ATOM 5301 O O . THR A 1 700 ? -4.439 -2.126 -19.672 1.00 80.00 700 THR A O 1
ATOM 5304 N N . ALA A 1 701 ? -2.874 -2.122 -21.283 1.00 75.31 701 ALA A N 1
ATOM 5305 C CA . ALA A 1 701 ? -3.055 -0.722 -21.670 1.00 75.31 701 ALA A CA 1
ATOM 5306 C C . ALA A 1 701 ? -3.048 -0.586 -23.188 1.00 75.31 701 ALA A C 1
ATOM 5308 O O . ALA A 1 701 ? -2.239 -1.203 -23.875 1.00 75.31 701 ALA A O 1
ATOM 5309 N N . ASN A 1 702 ? -3.938 0.255 -23.722 1.00 77.00 702 ASN A N 1
ATOM 5310 C CA . ASN A 1 702 ? -4.045 0.515 -25.163 1.00 77.00 702 ASN A CA 1
ATOM 5311 C C . ASN A 1 702 ? -4.198 -0.765 -26.017 1.00 77.00 702 ASN A C 1
ATOM 5313 O O . ASN A 1 702 ? -3.741 -0.810 -27.157 1.00 77.00 702 ASN A O 1
ATOM 5317 N N . GLY A 1 703 ? -4.840 -1.802 -25.464 1.00 76.56 703 GLY A N 1
ATOM 5318 C CA . GLY A 1 703 ? -5.022 -3.100 -26.125 1.00 76.56 703 GLY A CA 1
ATOM 5319 C C . GLY A 1 703 ? -3.750 -3.949 -26.231 1.00 76.56 703 GLY A C 1
ATOM 5320 O O . GLY A 1 703 ? -3.725 -4.888 -27.024 1.00 76.56 703 GLY A O 1
ATOM 5321 N N . MET A 1 704 ? -2.698 -3.608 -25.481 1.00 80.88 704 MET A N 1
ATOM 5322 C CA . MET A 1 704 ? -1.477 -4.396 -25.364 1.00 80.88 704 MET A CA 1
ATOM 5323 C C . MET A 1 704 ? -1.415 -5.053 -23.983 1.00 80.88 704 MET A C 1
ATOM 5325 O O . MET A 1 704 ? -1.352 -4.358 -22.966 1.00 80.88 704 MET A O 1
ATOM 5329 N N . ASP A 1 705 ? -1.422 -6.384 -23.976 1.00 87.25 705 ASP A N 1
ATOM 5330 C CA . ASP A 1 705 ? -1.258 -7.207 -22.775 1.00 87.25 705 ASP A CA 1
ATOM 5331 C C . ASP A 1 705 ? 0.229 -7.360 -22.428 1.00 87.25 705 ASP A C 1
ATOM 5333 O O . ASP A 1 705 ? 1.083 -7.315 -23.323 1.00 87.25 705 ASP A O 1
ATOM 5337 N N . ASN A 1 706 ? 0.534 -7.616 -21.152 1.00 90.44 706 ASN A N 1
ATOM 5338 C CA . ASN A 1 706 ? 1.873 -8.024 -20.728 1.00 90.44 706 ASN A CA 1
ATOM 5339 C C . ASN A 1 706 ? 2.298 -9.310 -21.464 1.00 90.44 706 ASN A C 1
ATOM 5341 O O . ASN A 1 706 ? 1.752 -10.383 -21.187 1.00 90.44 706 ASN A O 1
ATOM 5345 N N . PRO A 1 707 ? 3.290 -9.255 -22.373 1.00 91.62 707 PRO A N 1
ATOM 5346 C CA . PRO A 1 707 ? 3.638 -10.417 -23.176 1.00 91.62 707 PRO A CA 1
ATOM 5347 C C . PRO A 1 707 ? 4.285 -11.540 -22.350 1.00 91.62 707 PRO A C 1
ATOM 5349 O O . PRO A 1 707 ? 4.182 -12.702 -22.743 1.00 91.62 707 PRO A O 1
ATOM 5352 N N . LEU A 1 708 ? 4.890 -11.226 -21.195 1.00 92.62 708 LEU A N 1
ATOM 5353 C CA . LEU A 1 708 ? 5.534 -12.219 -20.328 1.00 92.62 708 LEU A CA 1
ATOM 5354 C C . LEU A 1 708 ? 4.539 -13.248 -19.777 1.00 92.62 708 LEU A C 1
ATOM 5356 O O . LEU A 1 708 ? 4.896 -14.418 -19.665 1.00 92.62 708 LEU A O 1
ATOM 5360 N N . VAL A 1 709 ? 3.283 -12.853 -19.539 1.00 89.50 709 VAL A N 1
ATOM 5361 C CA . VAL A 1 709 ? 2.227 -13.750 -19.034 1.00 89.50 709 VAL A CA 1
ATOM 5362 C C . VAL A 1 709 ? 1.954 -14.883 -20.016 1.00 89.50 709 VAL A C 1
ATOM 5364 O O . VAL A 1 709 ? 1.832 -16.040 -19.633 1.00 89.50 709 VAL A O 1
ATOM 5367 N N . ALA A 1 710 ? 1.897 -14.573 -21.312 1.00 88.75 710 ALA A N 1
ATOM 5368 C CA . ALA A 1 710 ? 1.713 -15.594 -22.337 1.00 88.75 710 ALA A CA 1
ATOM 5369 C C . ALA A 1 710 ? 2.974 -16.453 -22.533 1.00 88.75 710 ALA A C 1
ATOM 5371 O O . ALA A 1 710 ? 2.893 -17.577 -23.026 1.00 88.75 710 ALA A O 1
ATOM 5372 N N . TRP A 1 711 ? 4.149 -15.918 -22.203 1.00 92.50 711 TRP A N 1
ATOM 5373 C CA . TRP A 1 711 ? 5.434 -16.580 -22.413 1.00 92.50 711 TRP A CA 1
ATOM 5374 C C . TRP A 1 711 ? 5.865 -17.456 -21.236 1.00 92.50 711 TRP A C 1
ATOM 5376 O O . TRP A 1 711 ? 6.619 -18.404 -21.461 1.00 92.50 711 TRP A O 1
ATOM 5386 N N . SER A 1 712 ? 5.372 -17.196 -20.024 1.00 85.31 712 SER A N 1
ATOM 5387 C CA . SER A 1 712 ? 5.689 -17.962 -18.809 1.00 85.31 712 SER A CA 1
ATOM 5388 C C . SER A 1 712 ? 5.204 -19.413 -18.872 1.00 85.31 712 SER A C 1
ATOM 5390 O O . SER A 1 712 ? 5.820 -20.291 -18.282 1.00 85.31 712 SER A O 1
ATOM 5392 N N . ALA A 1 713 ? 4.167 -19.690 -19.665 1.00 83.69 713 ALA A N 1
ATOM 5393 C CA . ALA A 1 713 ? 3.650 -21.037 -19.919 1.00 83.69 713 ALA A CA 1
ATOM 5394 C C . ALA A 1 713 ? 4.285 -21.727 -21.148 1.00 83.69 713 ALA A C 1
ATOM 5396 O O . ALA A 1 713 ? 3.713 -22.664 -21.708 1.00 83.69 713 ALA A O 1
ATOM 5397 N N . THR A 1 714 ? 5.437 -21.247 -21.627 1.00 89.44 714 THR A N 1
ATOM 5398 C CA . THR A 1 714 ? 6.109 -21.769 -22.830 1.00 89.44 714 THR A CA 1
ATOM 5399 C C . THR A 1 714 ? 7.565 -22.123 -22.552 1.00 89.44 714 THR A C 1
ATOM 5401 O O . THR A 1 714 ? 8.127 -21.717 -21.543 1.00 89.44 714 THR A O 1
ATOM 5404 N N . GLU A 1 715 ? 8.218 -22.799 -23.501 1.00 86.00 715 GLU A N 1
ATOM 5405 C CA . GLU A 1 715 ? 9.661 -23.098 -23.455 1.00 86.00 715 GLU A CA 1
ATOM 5406 C C . GLU A 1 715 ? 10.573 -21.854 -23.420 1.00 86.00 715 GLU A C 1
ATOM 5408 O O . GLU A 1 715 ? 11.789 -21.985 -23.307 1.00 86.00 715 GLU A O 1
ATOM 5413 N N . ARG A 1 716 ? 10.007 -20.641 -23.531 1.00 91.56 716 ARG A N 1
ATOM 5414 C CA . ARG A 1 716 ? 10.746 -19.384 -23.361 1.00 91.56 716 ARG A CA 1
ATOM 5415 C C . ARG A 1 716 ? 11.220 -19.179 -21.926 1.00 91.56 716 ARG A C 1
ATOM 5417 O O . ARG A 1 716 ? 12.262 -18.558 -21.751 1.00 91.56 716 ARG A O 1
ATOM 5424 N N . LEU A 1 717 ? 10.469 -19.640 -20.925 1.00 93.00 717 LEU A N 1
ATOM 5425 C CA . LEU A 1 717 ? 10.889 -19.589 -19.525 1.00 93.00 717 LEU A CA 1
ATOM 5426 C C . LEU A 1 717 ? 11.889 -20.724 -19.280 1.00 93.00 717 LEU A C 1
ATOM 5428 O O . LEU A 1 717 ? 11.522 -21.896 -19.312 1.00 93.00 717 LEU A O 1
ATOM 5432 N N . VAL A 1 718 ? 13.159 -20.375 -19.073 1.00 93.25 718 VAL A N 1
ATOM 5433 C CA . VAL A 1 718 ? 14.262 -21.348 -18.973 1.00 93.25 718 VAL A CA 1
ATOM 5434 C C . VAL A 1 718 ? 14.800 -21.523 -17.550 1.00 93.25 718 VAL A C 1
ATOM 5436 O O . VAL A 1 718 ? 15.597 -22.428 -17.317 1.00 93.25 718 VAL A O 1
ATOM 5439 N N . SER A 1 719 ? 14.392 -20.671 -16.603 1.00 89.31 719 SER A N 1
ATOM 5440 C CA . SER A 1 719 ? 14.703 -20.800 -15.171 1.00 89.31 719 SER A CA 1
ATOM 5441 C C . SER A 1 719 ? 13.669 -20.061 -14.318 1.00 89.31 719 SER A C 1
ATOM 5443 O O . SER A 1 719 ? 13.249 -18.967 -14.699 1.00 89.31 719 SER A O 1
ATOM 5445 N N . SER A 1 720 ? 13.303 -20.641 -13.172 1.00 87.75 720 SER A N 1
ATOM 5446 C CA . SER A 1 720 ? 12.364 -20.081 -12.181 1.00 87.75 720 SER A CA 1
ATOM 5447 C C . SER A 1 720 ? 12.669 -20.507 -10.736 1.00 87.75 720 SER A C 1
ATOM 5449 O O . SER A 1 720 ? 11.834 -20.337 -9.852 1.00 87.75 720 SER A O 1
ATOM 5451 N N . GLU A 1 721 ? 13.835 -21.110 -10.497 1.00 86.50 721 GLU A N 1
ATOM 5452 C CA . GLU A 1 721 ? 14.120 -21.838 -9.249 1.00 86.50 721 GLU A CA 1
ATOM 5453 C C . GLU A 1 721 ? 14.739 -20.967 -8.153 1.00 86.50 721 GLU A C 1
ATOM 5455 O O . GLU A 1 721 ? 14.727 -21.339 -6.984 1.00 86.50 721 GLU A O 1
ATOM 5460 N N . LEU A 1 722 ? 15.328 -19.828 -8.524 1.00 92.38 722 LEU A N 1
ATOM 5461 C CA . LEU A 1 722 ? 16.035 -18.969 -7.579 1.00 92.38 722 LEU A CA 1
ATOM 5462 C C . LEU A 1 722 ? 15.076 -17.993 -6.904 1.00 92.38 722 LEU A C 1
ATOM 5464 O O . LEU A 1 722 ? 14.174 -17.474 -7.554 1.00 92.38 722 LEU A O 1
ATOM 5468 N N . VAL A 1 723 ? 15.336 -17.689 -5.636 1.00 90.88 723 VAL A N 1
ATOM 5469 C CA . VAL A 1 723 ? 14.666 -16.623 -4.879 1.00 90.88 723 VAL A CA 1
ATOM 5470 C C . VAL A 1 723 ? 15.527 -15.361 -4.936 1.00 90.88 723 VAL A C 1
ATOM 5472 O O . VAL A 1 723 ? 16.750 -15.443 -4.823 1.00 90.88 723 VAL A O 1
ATOM 5475 N N . ASP A 1 724 ? 14.911 -14.206 -5.176 1.00 92.06 724 ASP A N 1
ATOM 5476 C CA . ASP A 1 724 ? 15.580 -12.943 -5.498 1.00 92.06 724 ASP A CA 1
ATOM 5477 C C . ASP A 1 724 ? 16.573 -12.447 -4.431 1.00 92.06 724 ASP A C 1
ATOM 5479 O O . ASP A 1 724 ? 17.696 -12.082 -4.788 1.00 92.06 724 ASP A O 1
ATOM 5483 N N . ASN A 1 725 ? 16.219 -12.489 -3.146 1.00 91.88 725 ASN A N 1
ATOM 5484 C CA . ASN A 1 725 ? 17.096 -12.108 -2.033 1.00 91.88 725 ASN A CA 1
ATOM 5485 C C . ASN A 1 725 ? 18.370 -12.977 -1.941 1.00 91.88 725 ASN A C 1
ATOM 5487 O O . ASN A 1 725 ? 19.484 -12.448 -1.992 1.00 91.88 725 ASN A O 1
ATOM 5491 N N . GLU A 1 726 ? 18.237 -14.302 -1.891 1.00 92.12 726 GLU A N 1
ATOM 5492 C CA . GLU A 1 726 ? 19.354 -15.252 -1.810 1.00 92.12 726 GLU A CA 1
ATOM 5493 C C . GLU A 1 726 ? 20.231 -15.211 -3.063 1.00 92.12 726 GLU A C 1
ATOM 5495 O O . GLU A 1 726 ? 21.467 -15.215 -3.002 1.00 92.12 726 GLU A O 1
ATOM 5500 N N . ALA A 1 727 ? 19.592 -15.098 -4.226 1.00 95.56 727 ALA A N 1
ATOM 5501 C CA . ALA A 1 727 ? 20.266 -14.940 -5.500 1.00 95.56 727 ALA A CA 1
ATOM 5502 C C . ALA A 1 727 ? 21.089 -13.641 -5.549 1.00 95.56 727 ALA A C 1
ATOM 5504 O O . ALA A 1 727 ? 22.247 -13.654 -5.980 1.00 95.56 727 ALA A O 1
ATOM 5505 N N . ALA A 1 728 ? 20.529 -12.528 -5.066 1.00 96.31 728 ALA A N 1
ATOM 5506 C CA . ALA A 1 728 ? 21.226 -11.251 -4.966 1.00 96.31 728 ALA A CA 1
ATOM 5507 C C . ALA A 1 728 ? 22.419 -11.323 -3.999 1.00 96.31 728 ALA A C 1
ATOM 5509 O O . ALA A 1 728 ? 23.504 -10.844 -4.338 1.00 96.31 728 ALA A O 1
ATOM 5510 N N . LEU A 1 729 ? 22.270 -11.972 -2.839 1.00 95.81 729 LEU A N 1
ATOM 5511 C CA . LEU A 1 729 ? 23.367 -12.184 -1.889 1.00 95.81 729 LEU A CA 1
ATOM 5512 C C . LEU A 1 729 ? 24.518 -12.979 -2.502 1.00 95.81 729 LEU A C 1
ATOM 5514 O O . LEU A 1 729 ? 25.681 -12.594 -2.356 1.00 95.81 729 LEU A O 1
ATOM 5518 N N . ALA A 1 730 ? 24.218 -14.062 -3.221 1.00 96.62 730 ALA A N 1
ATOM 5519 C CA . ALA A 1 730 ? 25.235 -14.856 -3.903 1.00 96.62 730 ALA A CA 1
ATOM 5520 C C . ALA A 1 730 ? 26.020 -14.017 -4.930 1.00 96.62 730 ALA A C 1
ATOM 5522 O O . ALA A 1 730 ? 27.255 -14.067 -4.964 1.00 96.62 730 ALA A O 1
ATOM 5523 N N . VAL A 1 731 ? 25.315 -13.198 -5.720 1.00 97.44 731 VAL A N 1
ATOM 5524 C CA . VAL A 1 731 ? 25.914 -12.285 -6.706 1.00 97.44 731 VAL A CA 1
ATOM 5525 C C . VAL A 1 731 ? 26.808 -11.241 -6.032 1.00 97.44 731 VAL A C 1
ATOM 5527 O O . VAL A 1 731 ? 27.949 -11.038 -6.458 1.00 97.44 731 VAL A O 1
ATOM 5530 N N . LEU A 1 732 ? 26.322 -10.598 -4.972 1.00 97.75 732 LEU A N 1
ATOM 5531 C CA . LEU A 1 732 ? 27.040 -9.529 -4.280 1.00 97.75 732 LEU A CA 1
ATOM 5532 C C . LEU A 1 732 ? 28.260 -10.044 -3.512 1.00 97.75 732 LEU A C 1
ATOM 5534 O O . LEU A 1 732 ? 29.322 -9.430 -3.591 1.00 97.75 732 LEU A O 1
ATOM 5538 N N . ARG A 1 733 ? 28.167 -11.198 -2.837 1.00 97.12 733 ARG A N 1
ATOM 5539 C CA . ARG A 1 733 ? 29.320 -11.825 -2.163 1.00 97.12 733 ARG A CA 1
ATOM 5540 C C . ARG A 1 733 ? 30.425 -12.176 -3.165 1.00 97.12 733 ARG A C 1
ATOM 5542 O O . ARG A 1 733 ? 31.610 -11.961 -2.894 1.00 97.12 733 ARG A O 1
ATOM 5549 N N . ALA A 1 734 ? 30.057 -12.689 -4.342 1.00 97.06 734 ALA A N 1
ATOM 5550 C CA . ALA A 1 734 ? 31.014 -12.964 -5.413 1.00 97.06 734 ALA A CA 1
ATOM 5551 C C . ALA A 1 734 ? 31.660 -11.676 -5.956 1.00 97.06 734 ALA A C 1
ATOM 5553 O O . ALA A 1 734 ? 32.873 -11.640 -6.175 1.00 97.06 734 ALA A O 1
ATOM 5554 N N . GLU A 1 735 ? 30.873 -10.612 -6.123 1.00 97.44 735 GLU A N 1
ATOM 5555 C CA . GLU A 1 735 ? 31.352 -9.303 -6.566 1.00 97.44 735 GLU A CA 1
ATOM 5556 C C . GLU A 1 735 ? 32.311 -8.660 -5.563 1.00 97.44 735 GLU A C 1
ATOM 5558 O O . GLU A 1 735 ? 33.422 -8.285 -5.933 1.00 97.44 735 GLU A O 1
ATOM 5563 N N . ALA A 1 736 ? 31.929 -8.601 -4.287 1.00 97.12 736 ALA A N 1
ATOM 5564 C CA . ALA A 1 736 ? 32.767 -8.071 -3.220 1.00 97.12 736 ALA A CA 1
ATOM 5565 C C . ALA A 1 736 ? 34.106 -8.817 -3.157 1.00 97.12 736 ALA A C 1
ATOM 5567 O O . ALA A 1 736 ? 35.168 -8.198 -3.077 1.00 97.12 736 ALA A O 1
ATOM 5568 N N . LYS A 1 737 ? 34.090 -10.150 -3.285 1.00 96.62 737 LYS A N 1
ATOM 5569 C CA . LYS A 1 737 ? 35.315 -10.958 -3.339 1.00 96.62 737 LYS A CA 1
ATOM 5570 C C . LYS A 1 737 ? 36.207 -10.598 -4.533 1.00 96.62 737 LYS A C 1
ATOM 5572 O O . LYS A 1 737 ? 37.428 -10.577 -4.384 1.00 96.62 737 LYS A O 1
ATOM 5577 N N . ALA A 1 738 ? 35.625 -10.325 -5.700 1.00 97.00 738 ALA A N 1
ATOM 5578 C CA . ALA A 1 738 ? 36.371 -9.933 -6.896 1.00 97.00 738 ALA A CA 1
ATOM 5579 C C . ALA A 1 738 ? 36.911 -8.492 -6.816 1.00 97.00 738 ALA A C 1
ATOM 5581 O O . ALA A 1 738 ? 37.994 -8.211 -7.329 1.00 97.00 738 ALA A O 1
ATOM 5582 N N . ASN A 1 739 ? 36.195 -7.603 -6.122 1.00 95.69 739 ASN A N 1
ATOM 5583 C CA . ASN A 1 739 ? 36.427 -6.159 -6.122 1.00 95.69 739 ASN A CA 1
ATOM 5584 C C . ASN A 1 739 ? 36.938 -5.619 -4.775 1.00 95.69 739 ASN A C 1
ATOM 5586 O O . ASN A 1 739 ? 36.722 -4.457 -4.446 1.00 95.69 739 ASN A O 1
ATOM 5590 N N . SER A 1 740 ? 37.635 -6.438 -3.978 1.00 94.75 740 SER A N 1
ATOM 5591 C CA . SER A 1 740 ? 38.207 -6.023 -2.678 1.00 94.75 740 SER A CA 1
ATOM 5592 C C . SER A 1 740 ? 37.184 -5.387 -1.719 1.00 94.75 740 SER A C 1
ATOM 5594 O O . SER A 1 740 ? 37.478 -4.406 -1.039 1.00 94.75 740 SER A O 1
ATOM 5596 N N . GLY A 1 741 ? 35.974 -5.942 -1.686 1.00 93.88 741 GLY A N 1
ATOM 5597 C CA . GLY A 1 741 ? 34.860 -5.499 -0.851 1.00 93.88 741 GLY A CA 1
ATOM 5598 C C . GLY A 1 741 ? 33.954 -4.445 -1.490 1.00 93.88 741 GLY A C 1
ATOM 5599 O O . GLY A 1 741 ? 32.934 -4.115 -0.897 1.00 93.88 741 GLY A O 1
ATOM 5600 N N . GLN A 1 742 ? 34.276 -3.912 -2.675 1.00 96.56 742 GLN A N 1
ATOM 5601 C CA . GLN A 1 742 ? 33.454 -2.884 -3.324 1.00 96.56 742 GLN A CA 1
ATOM 5602 C C . GLN A 1 742 ? 32.283 -3.469 -4.119 1.00 96.56 742 GLN A C 1
ATOM 5604 O O . GLN A 1 742 ? 32.455 -4.412 -4.891 1.00 96.56 742 GLN A O 1
ATOM 5609 N N . LEU A 1 743 ? 31.117 -2.842 -3.963 1.00 97.50 743 LEU A N 1
ATOM 5610 C CA . LEU A 1 743 ? 29.894 -3.128 -4.706 1.00 97.50 743 LEU A CA 1
ATOM 5611 C C . LEU A 1 743 ? 29.592 -1.997 -5.696 1.00 97.50 743 LEU A C 1
ATOM 5613 O O . LEU A 1 743 ? 29.744 -0.810 -5.387 1.00 97.50 743 LEU A O 1
ATOM 5617 N N . PHE A 1 744 ? 29.150 -2.372 -6.888 1.00 94.50 744 PHE A N 1
ATOM 5618 C CA . PHE A 1 744 ? 28.830 -1.489 -7.991 1.00 94.50 744 PHE A CA 1
ATOM 5619 C C . PHE A 1 744 ? 27.341 -1.142 -7.995 1.00 94.50 744 PHE A C 1
ATOM 5621 O O . PHE A 1 744 ? 26.479 -2.018 -8.050 1.00 94.50 744 PHE A O 1
ATOM 5628 N N . ILE A 1 745 ? 27.057 0.160 -7.993 1.00 94.69 745 ILE A N 1
ATOM 5629 C CA . ILE A 1 745 ? 25.722 0.707 -8.227 1.00 94.69 745 ILE A CA 1
ATOM 5630 C C . ILE A 1 745 ? 25.683 1.271 -9.639 1.00 94.69 745 ILE A C 1
ATOM 5632 O O . ILE A 1 745 ? 26.469 2.156 -9.990 1.00 94.69 745 ILE A O 1
ATOM 5636 N N . ASP A 1 746 ? 24.747 0.770 -10.436 1.00 91.94 746 ASP A N 1
ATOM 5637 C CA . ASP A 1 746 ? 24.581 1.202 -11.813 1.00 91.94 746 ASP A CA 1
ATOM 5638 C C . ASP A 1 746 ? 23.874 2.566 -11.891 1.00 91.94 746 ASP A C 1
ATOM 5640 O O . ASP A 1 746 ? 22.741 2.744 -11.439 1.00 91.94 746 ASP A O 1
ATOM 5644 N N . THR A 1 747 ? 24.565 3.536 -12.486 1.00 93.00 747 THR A N 1
ATOM 5645 C CA . THR A 1 747 ? 24.102 4.923 -12.660 1.00 93.00 747 THR A CA 1
ATOM 5646 C C . THR A 1 747 ? 23.713 5.248 -14.100 1.00 93.00 747 THR A C 1
ATOM 5648 O O . THR A 1 747 ? 23.454 6.407 -14.428 1.00 93.00 747 THR A O 1
ATOM 5651 N N . HIS A 1 748 ? 23.677 4.246 -14.978 1.00 92.62 748 HIS A N 1
ATOM 5652 C CA . HIS A 1 748 ? 23.432 4.436 -16.399 1.00 92.62 748 HIS A CA 1
ATOM 5653 C C . HIS A 1 748 ? 21.937 4.573 -16.727 1.00 92.62 748 HIS A C 1
ATOM 5655 O O . HIS A 1 748 ? 21.104 3.758 -16.330 1.00 92.62 748 HIS A O 1
ATOM 5661 N N . SER A 1 749 ? 21.570 5.608 -17.483 1.00 91.75 749 SER A N 1
ATOM 5662 C CA . SER A 1 749 ? 20.199 5.775 -17.982 1.00 91.75 749 SER A CA 1
ATOM 5663 C C . SER A 1 749 ? 19.969 4.881 -19.198 1.00 91.75 749 SER A C 1
ATOM 5665 O O . SER A 1 749 ? 20.232 5.292 -20.323 1.00 91.75 749 SER A O 1
ATOM 5667 N N . TYR A 1 750 ? 19.432 3.685 -18.977 1.00 94.44 750 TYR A N 1
ATOM 5668 C CA . TYR A 1 750 ? 19.067 2.761 -20.055 1.00 94.44 750 TYR A CA 1
ATOM 5669 C C . TYR A 1 750 ? 17.822 3.200 -20.832 1.00 94.44 750 TYR A C 1
ATOM 5671 O O . TYR A 1 750 ? 17.759 3.052 -22.048 1.00 94.44 750 TYR A O 1
ATOM 5679 N N . TYR A 1 751 ? 16.821 3.784 -20.166 1.00 93.31 751 TYR A N 1
ATOM 5680 C CA . TYR A 1 751 ? 15.754 4.487 -20.877 1.00 93.31 751 TYR A CA 1
ATOM 5681 C C . TYR A 1 751 ? 16.255 5.870 -21.270 1.00 93.31 751 TYR A C 1
ATOM 5683 O O . TYR A 1 751 ? 16.709 6.636 -20.424 1.00 93.31 751 TYR A O 1
ATOM 5691 N N . ILE A 1 752 ? 16.163 6.197 -22.555 1.00 94.25 752 ILE A N 1
ATOM 5692 C CA . ILE A 1 752 ? 16.731 7.421 -23.115 1.00 94.25 752 ILE A CA 1
ATOM 5693 C C . ILE A 1 752 ? 15.638 8.145 -23.907 1.00 94.25 752 ILE A C 1
ATOM 5695 O O . ILE A 1 752 ? 15.334 7.805 -25.052 1.00 94.25 752 ILE A O 1
ATOM 5699 N N . ASN A 1 753 ? 15.032 9.169 -23.297 1.00 91.31 753 ASN A N 1
ATOM 5700 C CA . ASN A 1 753 ? 13.955 9.965 -23.893 1.00 91.31 753 ASN A CA 1
ATOM 5701 C C . ASN A 1 753 ? 14.509 11.034 -24.848 1.00 91.31 753 ASN A C 1
ATOM 5703 O O . ASN A 1 753 ? 14.401 12.243 -24.621 1.00 91.31 753 ASN A O 1
ATOM 5707 N N . LYS A 1 754 ? 15.175 10.578 -25.906 1.00 89.31 754 LYS A N 1
ATOM 5708 C CA . LYS A 1 754 ? 15.620 11.407 -27.026 1.00 89.31 754 LYS A CA 1
ATOM 5709 C C . LYS A 1 754 ? 15.680 10.572 -28.306 1.00 89.31 754 LYS A C 1
ATOM 5711 O O . LYS A 1 754 ? 15.805 9.347 -28.240 1.00 89.31 754 LYS A O 1
ATOM 5716 N N . PRO A 1 755 ? 15.653 11.218 -29.483 1.00 88.62 755 PRO A N 1
ATOM 5717 C CA . PRO A 1 755 ? 15.945 10.536 -30.734 1.00 88.62 755 PRO A CA 1
ATOM 5718 C C . PRO A 1 755 ? 17.296 9.815 -30.676 1.00 88.62 755 PRO A C 1
ATOM 5720 O O . PRO A 1 755 ? 18.268 10.354 -30.144 1.00 88.62 755 PRO A O 1
ATOM 5723 N N . TYR A 1 756 ? 17.353 8.616 -31.254 1.00 91.69 756 TYR A N 1
ATOM 5724 C CA . TYR A 1 756 ? 18.606 7.899 -31.454 1.00 91.69 756 TYR A CA 1
ATOM 5725 C C . TYR A 1 756 ? 19.459 8.626 -32.497 1.00 91.69 756 TYR A C 1
ATOM 5727 O O . TYR A 1 756 ? 18.994 8.881 -33.612 1.00 91.69 756 TYR A O 1
ATOM 5735 N N . ASP A 1 757 ? 20.685 8.968 -32.111 1.00 88.62 757 ASP A N 1
ATOM 5736 C CA . ASP A 1 757 ? 21.674 9.732 -32.877 1.00 88.62 757 ASP A CA 1
ATOM 5737 C C . ASP A 1 757 ? 22.921 8.905 -33.254 1.00 88.62 757 ASP A C 1
ATOM 5739 O O . ASP A 1 757 ? 23.866 9.443 -33.833 1.00 88.62 757 ASP A O 1
ATOM 5743 N N . GLY A 1 758 ? 22.921 7.601 -32.955 1.00 87.50 758 GLY A N 1
ATOM 5744 C CA . GLY A 1 758 ? 24.017 6.681 -33.262 1.00 87.50 758 GLY A CA 1
ATOM 5745 C C . GLY A 1 758 ? 24.003 6.112 -34.689 1.00 87.50 758 GLY A C 1
ATOM 5746 O O . GLY A 1 758 ? 23.185 6.476 -35.539 1.00 87.50 758 GLY A O 1
ATOM 5747 N N . LYS A 1 759 ? 24.950 5.205 -34.966 1.00 86.75 759 LYS A N 1
ATOM 5748 C CA . LYS A 1 759 ? 25.069 4.517 -36.263 1.00 86.75 759 LYS A CA 1
ATOM 5749 C C . LYS A 1 759 ? 23.826 3.648 -36.487 1.00 86.75 759 LYS A C 1
ATOM 5751 O O . LYS A 1 759 ? 23.403 2.940 -35.588 1.00 86.75 759 LYS A O 1
ATOM 5756 N N . LEU A 1 760 ? 23.246 3.667 -37.686 1.00 86.94 760 LEU A N 1
ATOM 5757 C CA . LEU A 1 760 ? 22.184 2.713 -38.023 1.00 86.94 760 LEU A CA 1
ATOM 5758 C C . LEU A 1 760 ? 22.774 1.303 -38.195 1.00 86.94 760 LEU A C 1
ATOM 5760 O O . LEU A 1 760 ? 23.882 1.184 -38.732 1.00 86.94 760 LEU A O 1
ATOM 5764 N N . PRO A 1 761 ? 22.046 0.247 -37.795 1.00 84.44 761 PRO A N 1
ATOM 5765 C CA . PRO A 1 761 ? 22.495 -1.119 -38.006 1.00 84.44 761 PRO A CA 1
ATOM 5766 C C . PRO A 1 761 ? 22.648 -1.419 -39.501 1.00 84.44 761 PRO A C 1
ATOM 5768 O O . PRO A 1 761 ? 21.918 -0.879 -40.342 1.00 84.44 761 PRO A O 1
ATOM 5771 N N . GLU A 1 762 ? 23.618 -2.271 -39.833 1.00 74.56 762 GLU A N 1
ATOM 5772 C CA . GLU A 1 762 ? 23.777 -2.751 -41.204 1.00 74.56 762 GLU A CA 1
ATOM 5773 C C . GLU A 1 762 ? 22.596 -3.666 -41.555 1.00 74.56 762 GLU A C 1
ATOM 5775 O O . GLU A 1 762 ? 22.304 -4.584 -40.783 1.00 74.56 762 GLU A O 1
ATOM 5780 N N . PRO A 1 763 ? 21.895 -3.401 -42.673 1.00 62.66 763 PRO A N 1
ATOM 5781 C CA . PRO A 1 763 ? 20.663 -4.101 -43.008 1.00 62.66 763 PRO A CA 1
ATOM 5782 C C . PRO A 1 763 ? 20.920 -5.593 -43.217 1.00 62.66 763 PRO A C 1
ATOM 5784 O O . PRO A 1 763 ? 21.875 -5.974 -43.900 1.00 62.66 763 PRO A O 1
ATOM 5787 N N . ASP A 1 764 ? 20.047 -6.425 -42.651 1.00 59.03 764 ASP A N 1
ATOM 5788 C CA . ASP A 1 764 ? 20.079 -7.868 -42.859 1.00 59.03 764 ASP A CA 1
ATOM 5789 C C . ASP A 1 764 ? 19.778 -8.191 -44.339 1.00 59.03 764 ASP A C 1
ATOM 5791 O O . ASP A 1 764 ? 18.700 -7.851 -44.836 1.00 59.03 764 ASP A O 1
ATOM 5795 N N . PRO A 1 765 ? 20.700 -8.836 -45.079 1.00 56.69 765 PRO A N 1
ATOM 5796 C CA . PRO A 1 765 ? 20.472 -9.193 -46.477 1.00 56.69 765 PRO A CA 1
ATOM 5797 C C . PRO A 1 765 ? 19.349 -10.228 -46.679 1.00 56.69 765 PRO A C 1
ATOM 5799 O O . PRO A 1 765 ? 18.953 -10.454 -47.824 1.00 56.69 765 PRO A O 1
ATOM 5802 N N . ALA A 1 766 ? 18.846 -10.864 -45.613 1.00 55.19 766 ALA A N 1
ATOM 5803 C CA . ALA A 1 766 ? 17.793 -11.876 -45.661 1.00 55.19 766 ALA A CA 1
ATOM 5804 C C . ALA A 1 766 ? 16.370 -11.353 -45.364 1.00 55.19 766 ALA A C 1
ATOM 5806 O O . ALA A 1 766 ? 15.426 -12.133 -45.505 1.00 55.19 766 ALA A O 1
ATOM 5807 N N . ASP A 1 767 ? 16.187 -10.076 -45.000 1.00 52.53 767 ASP A N 1
ATOM 5808 C CA . ASP A 1 767 ? 14.873 -9.509 -44.654 1.00 52.53 767 ASP A CA 1
ATOM 5809 C C . ASP A 1 767 ? 14.315 -8.603 -45.780 1.00 52.53 767 ASP A C 1
ATOM 5811 O O . ASP A 1 767 ? 14.802 -7.487 -45.989 1.00 52.53 767 ASP A O 1
ATOM 5815 N N . PRO A 1 768 ? 13.302 -9.042 -46.557 1.00 46.69 768 PRO A N 1
ATOM 5816 C CA . PRO A 1 768 ? 12.736 -8.270 -47.660 1.00 46.69 768 PRO A CA 1
ATOM 5817 C C . PRO A 1 768 ? 11.648 -7.285 -47.193 1.00 46.69 768 PRO A C 1
ATOM 5819 O O . PRO A 1 768 ? 10.613 -7.153 -47.852 1.00 46.69 768 PRO A O 1
ATOM 5822 N N . VAL A 1 769 ? 11.852 -6.574 -46.079 1.00 44.03 769 VAL A N 1
ATOM 5823 C CA . VAL A 1 769 ? 10.899 -5.565 -45.594 1.00 44.03 769 VAL A CA 1
ATOM 5824 C C . VAL A 1 769 ? 11.462 -4.146 -45.733 1.00 44.03 769 VAL A C 1
ATOM 5826 O O . VAL A 1 769 ? 12.210 -3.629 -44.913 1.00 44.03 769 VAL A O 1
ATOM 5829 N N . ASN A 1 770 ? 10.968 -3.506 -46.795 1.00 38.28 770 ASN A N 1
ATOM 5830 C CA . ASN A 1 770 ? 10.886 -2.069 -47.064 1.00 38.28 770 ASN A CA 1
ATOM 5831 C C . ASN A 1 770 ? 12.160 -1.333 -47.531 1.00 38.28 770 ASN A C 1
ATOM 5833 O O . ASN A 1 770 ? 12.771 -0.526 -46.831 1.00 38.28 770 ASN A O 1
ATOM 5837 N N . THR A 1 771 ? 12.450 -1.495 -48.824 1.00 35.72 771 THR A N 1
ATOM 5838 C CA . THR A 1 771 ? 13.349 -0.647 -49.627 1.00 35.72 771 THR A CA 1
ATOM 5839 C C . THR A 1 771 ? 12.874 0.805 -49.815 1.00 35.72 771 THR A C 1
ATOM 5841 O O . THR A 1 771 ? 13.507 1.543 -50.562 1.00 35.72 771 THR A O 1
ATOM 5844 N N . ASP A 1 772 ? 11.828 1.253 -49.117 1.00 35.81 772 ASP A N 1
ATOM 5845 C CA . ASP A 1 772 ? 11.406 2.658 -49.061 1.00 35.81 772 ASP A CA 1
ATOM 5846 C C . ASP A 1 772 ? 11.690 3.249 -47.670 1.00 35.81 772 ASP A C 1
ATOM 5848 O O . ASP A 1 772 ? 10.786 3.604 -46.913 1.00 35.81 772 ASP A O 1
ATOM 5852 N N . THR A 1 773 ? 12.970 3.382 -47.310 1.00 34.88 773 THR A N 1
ATOM 5853 C CA . THR A 1 773 ? 13.361 4.334 -46.258 1.00 34.88 773 THR A CA 1
ATOM 5854 C C . THR A 1 773 ? 13.808 5.640 -46.918 1.00 34.88 773 THR A C 1
ATOM 5856 O O . THR A 1 773 ? 14.736 5.616 -47.729 1.00 34.88 773 THR A O 1
ATOM 5859 N N . PRO A 1 774 ? 13.165 6.786 -46.622 1.00 33.22 774 PRO A N 1
ATOM 5860 C CA . PRO A 1 774 ? 13.584 8.062 -47.174 1.00 33.22 774 PRO A CA 1
ATOM 5861 C C . PRO A 1 774 ? 14.980 8.416 -46.659 1.00 33.22 774 PRO A C 1
ATOM 5863 O O . PRO A 1 774 ? 15.313 8.191 -45.497 1.00 33.22 774 PRO A O 1
ATOM 5866 N N . ASP A 1 775 ? 15.772 8.961 -47.574 1.00 32.59 775 ASP A N 1
ATOM 5867 C CA . ASP A 1 775 ? 17.151 9.403 -47.411 1.00 32.59 775 ASP A CA 1
ATOM 5868 C C . ASP A 1 775 ? 17.393 10.119 -46.067 1.00 32.59 775 ASP A C 1
ATOM 5870 O O . ASP A 1 775 ? 16.570 10.925 -45.619 1.00 32.59 775 ASP A O 1
ATOM 5874 N N . ALA A 1 776 ? 18.545 9.878 -45.435 1.00 32.28 776 ALA A N 1
ATOM 5875 C CA . ALA A 1 776 ? 18.906 10.398 -44.107 1.00 32.28 776 ALA A CA 1
ATOM 5876 C C . ALA A 1 776 ? 19.008 11.944 -44.040 1.00 32.28 776 ALA A C 1
ATOM 5878 O O . ALA A 1 776 ? 19.195 12.519 -42.970 1.00 32.28 776 ALA A O 1
ATOM 5879 N N . GLY A 1 777 ? 18.823 12.638 -45.170 1.00 30.86 777 GLY A N 1
ATOM 5880 C CA . GLY A 1 777 ? 18.630 14.089 -45.261 1.00 30.86 777 GLY A CA 1
ATOM 5881 C C . GLY A 1 777 ? 17.170 14.569 -45.176 1.00 30.86 777 GLY A C 1
ATOM 5882 O O . GLY A 1 777 ? 16.941 15.774 -45.098 1.00 30.86 777 GLY A O 1
ATOM 5883 N N . GLN A 1 778 ? 16.183 13.666 -45.172 1.00 31.45 778 GLN A N 1
ATOM 5884 C CA . GLN A 1 778 ? 14.748 13.973 -45.049 1.00 31.45 778 GLN A CA 1
ATOM 5885 C C . GLN A 1 778 ? 14.112 13.486 -43.737 1.00 31.45 778 GLN A C 1
ATOM 5887 O O . GLN A 1 778 ? 12.936 13.745 -43.491 1.00 31.45 778 GLN A O 1
ATOM 5892 N N . VAL A 1 779 ? 14.888 12.865 -42.842 1.00 31.41 779 VAL A N 1
ATOM 5893 C CA . VAL A 1 779 ? 14.447 12.461 -41.489 1.00 31.41 779 VAL A CA 1
ATOM 5894 C C . VAL A 1 779 ? 14.675 13.587 -40.462 1.00 31.41 779 VAL A C 1
ATOM 5896 O O . VAL A 1 779 ? 14.831 13.373 -39.266 1.00 31.41 779 VAL A O 1
ATOM 5899 N N . ARG A 1 780 ? 14.644 14.846 -40.912 1.00 32.59 780 ARG A N 1
ATOM 5900 C CA . ARG A 1 780 ? 14.201 15.961 -40.067 1.00 32.59 780 ARG A CA 1
ATOM 5901 C C . ARG A 1 780 ? 12.715 16.159 -40.369 1.00 32.59 780 ARG A C 1
ATOM 5903 O O . ARG A 1 780 ? 12.391 16.636 -41.446 1.00 32.59 780 ARG A O 1
ATOM 5910 N N . GLN A 1 781 ? 11.848 15.812 -39.412 1.00 31.27 781 GLN A N 1
ATOM 5911 C CA . GLN A 1 781 ? 10.373 15.932 -39.446 1.00 31.27 781 GLN A CA 1
ATOM 5912 C C . GLN A 1 781 ? 9.557 14.793 -40.092 1.00 31.27 781 GLN A C 1
ATOM 5914 O O . GLN A 1 781 ? 8.635 15.053 -40.862 1.00 31.27 781 GLN A O 1
ATOM 5919 N N . LYS A 1 782 ? 9.785 13.535 -39.702 1.00 31.17 782 LYS A N 1
ATOM 5920 C CA . LYS A 1 782 ? 8.749 12.487 -39.832 1.00 31.17 782 LYS A CA 1
ATOM 5921 C C . LYS A 1 782 ? 8.652 11.622 -38.572 1.00 31.17 782 LYS A C 1
ATOM 5923 O O . LYS A 1 782 ? 8.790 10.410 -38.614 1.00 31.17 782 LYS A O 1
ATOM 5928 N N . THR A 1 783 ? 8.399 12.274 -37.445 1.00 32.16 783 THR A N 1
ATOM 5929 C CA . THR A 1 783 ? 7.791 11.658 -36.259 1.00 32.16 783 THR A CA 1
ATOM 5930 C C . THR A 1 783 ? 6.524 12.447 -35.961 1.00 32.16 783 THR A C 1
ATOM 5932 O O . THR A 1 783 ? 6.591 13.662 -35.766 1.00 32.16 783 THR A O 1
ATOM 5935 N N . GLY A 1 784 ? 5.389 11.753 -35.981 1.00 34.94 784 GLY A N 1
ATOM 5936 C CA . GLY A 1 784 ? 4.051 12.323 -35.873 1.00 34.94 784 GLY A CA 1
ATOM 5937 C C . GLY A 1 784 ? 3.471 12.664 -37.242 1.00 34.94 784 GLY A C 1
ATOM 5938 O O . GLY A 1 784 ? 4.128 13.301 -38.065 1.00 34.94 784 GLY A O 1
ATOM 5939 N N . ASP A 1 785 ? 2.230 12.258 -37.488 1.00 36.84 785 ASP A N 1
ATOM 5940 C CA . ASP A 1 785 ? 1.379 12.881 -38.496 1.00 36.84 785 ASP A CA 1
ATOM 5941 C C . ASP A 1 785 ? 1.317 14.396 -38.226 1.00 36.84 785 ASP A C 1
ATOM 5943 O O . ASP A 1 785 ? 0.408 14.902 -37.577 1.00 36.84 785 ASP A O 1
ATOM 5947 N N . ASN A 1 786 ? 2.283 15.152 -38.748 1.00 43.00 786 ASN A N 1
ATOM 5948 C CA . ASN A 1 786 ? 2.279 16.614 -38.752 1.00 43.00 786 ASN A CA 1
ATOM 5949 C C . ASN A 1 786 ? 1.412 17.158 -39.894 1.00 43.00 786 ASN A C 1
ATOM 5951 O O . ASN A 1 786 ? 1.647 18.248 -40.417 1.00 43.00 786 ASN A O 1
ATOM 5955 N N . ASN A 1 787 ? 0.358 16.432 -40.266 1.00 43.84 787 ASN A N 1
ATOM 5956 C CA . ASN A 1 787 ? -0.786 17.115 -40.826 1.00 43.84 787 ASN A CA 1
ATOM 5957 C C . ASN A 1 787 ? -1.466 17.824 -39.658 1.00 43.84 787 ASN A C 1
ATOM 5959 O O . ASN A 1 787 ? -2.172 17.207 -38.866 1.00 43.84 787 ASN A O 1
ATOM 5963 N N . MET A 1 788 ? -1.271 19.145 -39.593 1.00 50.16 788 MET A N 1
ATOM 5964 C CA . MET A 1 788 ? -1.969 20.065 -38.684 1.00 50.16 788 MET A CA 1
ATOM 5965 C C . MET A 1 788 ? -3.490 19.802 -38.638 1.00 50.16 788 MET A C 1
ATOM 5967 O O . MET A 1 788 ? -4.156 20.149 -37.672 1.00 50.16 788 MET A O 1
ATOM 5971 N N . PHE A 1 789 ? -4.047 19.141 -39.658 1.00 57.53 789 PHE A N 1
ATOM 5972 C CA . PHE A 1 789 ? -5.435 18.711 -39.721 1.00 57.53 789 PHE A CA 1
ATOM 5973 C C . PHE A 1 789 ? -5.559 17.222 -40.065 1.00 57.53 789 PHE A C 1
ATOM 5975 O O . PHE A 1 789 ? -5.127 16.785 -41.130 1.00 57.53 789 PHE A O 1
ATOM 5982 N N . SER A 1 790 ? -6.227 16.451 -39.204 1.00 65.25 790 SER A N 1
ATOM 5983 C CA . SER A 1 790 ? -6.629 15.076 -39.523 1.00 65.25 790 SER A CA 1
ATOM 5984 C C . SER A 1 790 ? -7.777 15.051 -40.540 1.00 65.25 790 SER A C 1
ATOM 5986 O O . SER A 1 790 ? -8.538 16.013 -40.663 1.00 65.25 790 SER A O 1
ATOM 5988 N N . THR A 1 791 ? -7.990 13.922 -41.224 1.00 68.25 791 THR A N 1
ATOM 5989 C CA . THR A 1 791 ? -9.145 13.734 -42.126 1.00 68.25 791 THR A CA 1
ATOM 5990 C C . THR A 1 791 ? -10.478 14.024 -41.422 1.00 68.25 791 THR A C 1
ATOM 5992 O O . THR A 1 791 ? -11.361 14.657 -41.997 1.00 68.25 791 THR A O 1
ATOM 5995 N N . LYS A 1 792 ? -10.611 13.633 -40.145 1.00 66.94 792 LYS A N 1
ATOM 5996 C CA . LYS A 1 792 ? -11.791 13.935 -39.314 1.00 66.94 792 LYS A CA 1
ATOM 5997 C C . LYS A 1 792 ? -11.951 15.440 -39.080 1.00 66.94 792 LYS A C 1
ATOM 5999 O O . LYS A 1 792 ? -13.062 15.953 -39.182 1.00 66.94 792 LYS A O 1
ATOM 6004 N N . HIS A 1 793 ? -10.850 16.144 -38.823 1.00 73.31 793 HIS A N 1
ATOM 6005 C CA . HIS A 1 793 ? -10.848 17.594 -38.657 1.00 73.31 793 HIS A CA 1
ATOM 6006 C C . HIS A 1 793 ? -11.274 18.303 -39.953 1.00 73.31 793 HIS A C 1
ATOM 6008 O O . HIS A 1 793 ? -12.136 19.173 -39.920 1.00 73.31 793 HIS A O 1
ATOM 6014 N N . ILE A 1 794 ? -10.770 17.871 -41.114 1.00 76.75 794 ILE A N 1
ATOM 6015 C CA . ILE A 1 794 ? -11.157 18.423 -42.426 1.00 76.75 794 ILE A CA 1
ATOM 6016 C C . ILE A 1 794 ? -12.656 18.217 -42.707 1.00 76.75 794 ILE A C 1
ATOM 6018 O O . ILE A 1 794 ? -13.332 19.140 -43.166 1.00 76.75 794 ILE A O 1
ATOM 6022 N N . ILE A 1 795 ? -13.202 17.035 -42.397 1.00 78.69 795 ILE A N 1
ATOM 6023 C CA . ILE A 1 795 ? -14.643 16.753 -42.527 1.00 78.69 795 ILE A CA 1
ATOM 6024 C C . ILE A 1 795 ? -15.463 17.684 -41.622 1.00 78.69 795 ILE A C 1
ATOM 6026 O O . ILE A 1 795 ? -16.484 18.230 -42.047 1.00 78.69 795 ILE A O 1
ATOM 6030 N N . LEU A 1 796 ? -15.006 17.902 -40.389 1.00 76.38 796 LEU A N 1
ATOM 6031 C CA . LEU A 1 796 ? -15.686 18.762 -39.429 1.00 76.38 796 LEU A CA 1
ATOM 6032 C C . LEU A 1 796 ? -15.631 20.241 -39.841 1.00 76.38 796 LEU A C 1
ATOM 6034 O O . LEU A 1 796 ? -16.651 20.925 -39.774 1.00 76.38 796 LEU A O 1
ATOM 6038 N N . LEU A 1 797 ? -14.501 20.709 -40.384 1.00 80.19 797 LEU A N 1
ATOM 6039 C CA . LEU A 1 797 ? -14.379 22.038 -40.995 1.00 80.19 797 LEU A CA 1
ATOM 6040 C C . LEU A 1 797 ? -15.387 22.228 -42.136 1.00 80.19 797 LEU A C 1
ATOM 6042 O O . LEU A 1 797 ? -16.078 23.249 -42.191 1.00 80.19 797 LEU A O 1
ATOM 6046 N N . ALA A 1 798 ? -15.523 21.237 -43.024 1.00 81.12 798 ALA A N 1
ATOM 6047 C CA . ALA A 1 798 ? -16.507 21.281 -44.104 1.00 81.12 798 ALA A CA 1
ATOM 6048 C C . ALA A 1 798 ? -17.948 21.348 -43.562 1.00 81.12 798 ALA A C 1
ATOM 6050 O O . ALA A 1 798 ? -18.759 22.142 -44.048 1.00 81.12 798 ALA A O 1
ATOM 6051 N N . ALA A 1 799 ? -18.260 20.586 -42.509 1.00 81.81 799 ALA A N 1
ATOM 6052 C CA . ALA A 1 799 ? -19.559 20.637 -41.841 1.00 81.81 799 ALA A CA 1
ATOM 6053 C C . ALA A 1 799 ? -19.837 22.014 -41.209 1.00 81.81 799 ALA A C 1
ATOM 6055 O O . ALA A 1 799 ? -20.931 22.558 -41.380 1.00 81.81 799 ALA A O 1
ATOM 6056 N N . CYS A 1 800 ? -18.846 22.629 -40.556 1.00 84.12 800 CYS A N 1
ATOM 6057 C CA . CYS A 1 800 ? -18.955 23.977 -39.993 1.00 84.12 800 CYS A CA 1
ATOM 6058 C C . CYS A 1 800 ? -19.284 25.026 -41.059 1.00 84.12 800 CYS A C 1
ATOM 6060 O O . CYS A 1 800 ? -20.136 25.886 -40.830 1.00 84.12 800 CYS A O 1
ATOM 6062 N N . VAL A 1 801 ? -18.680 24.939 -42.249 1.00 84.00 801 VAL A N 1
ATOM 6063 C CA . VAL A 1 801 ? -18.993 25.840 -43.374 1.00 84.00 801 VAL A CA 1
ATOM 6064 C C . VAL A 1 801 ? -20.454 25.695 -43.811 1.00 84.00 801 VAL A C 1
ATOM 6066 O O . VAL A 1 801 ? -21.148 26.703 -43.992 1.00 84.00 801 VAL A O 1
ATOM 6069 N N . VAL A 1 802 ? -20.954 24.462 -43.933 1.00 85.62 802 VAL A N 1
ATOM 6070 C CA . VAL A 1 802 ? -22.356 24.190 -44.299 1.00 85.62 802 VAL A CA 1
ATOM 6071 C C . VAL A 1 802 ? -23.312 24.735 -43.237 1.00 85.62 802 VAL A C 1
ATOM 6073 O O . VAL A 1 802 ? -24.234 25.486 -43.565 1.00 85.62 802 VAL A O 1
ATOM 6076 N N . VAL A 1 803 ? -23.068 24.425 -41.960 1.00 84.00 803 VAL A N 1
ATOM 6077 C CA . VAL A 1 803 ? -23.895 24.888 -40.835 1.00 84.00 803 VAL A CA 1
ATOM 6078 C C . VAL A 1 803 ? -23.891 26.413 -40.750 1.00 84.00 803 VAL A C 1
ATOM 6080 O O . VAL A 1 803 ? -24.961 27.018 -40.696 1.00 84.00 803 VAL A O 1
ATOM 6083 N N . CYS A 1 804 ? -22.722 27.053 -40.826 1.00 84.56 804 CYS A N 1
ATOM 6084 C CA . CYS A 1 804 ? -22.587 28.510 -40.819 1.00 84.56 804 CYS A CA 1
ATOM 6085 C C . CYS A 1 804 ? -23.395 29.159 -41.953 1.00 84.56 804 CYS A C 1
ATOM 6087 O O . CYS A 1 804 ? -24.127 30.129 -41.731 1.00 84.56 804 CYS A O 1
ATOM 6089 N N . THR A 1 805 ? -23.338 28.585 -43.158 1.00 84.00 805 THR A N 1
ATOM 6090 C CA . THR A 1 805 ? -24.077 29.075 -44.330 1.00 84.00 805 THR A CA 1
ATOM 6091 C C . THR A 1 805 ? -25.589 28.970 -44.125 1.00 84.00 805 THR A C 1
ATOM 6093 O O . THR A 1 805 ? -26.315 29.954 -44.308 1.00 84.00 805 THR A O 1
ATOM 6096 N N . LEU A 1 806 ? -26.079 27.805 -43.691 1.00 83.88 806 LEU A N 1
ATOM 6097 C CA . LEU A 1 806 ? -27.500 27.578 -43.410 1.00 83.88 806 LEU A CA 1
ATOM 6098 C C . LEU A 1 806 ? -28.009 28.498 -42.296 1.00 83.88 806 LEU A C 1
ATOM 6100 O O . LEU A 1 806 ? -29.075 29.109 -42.428 1.00 83.88 806 LEU A O 1
ATOM 6104 N N . MET A 1 807 ? -27.219 28.662 -41.235 1.00 81.19 807 MET A N 1
ATOM 6105 C CA . MET A 1 807 ? -27.494 29.597 -40.152 1.00 81.19 807 MET A CA 1
ATOM 6106 C C . MET A 1 807 ? -27.592 31.028 -40.677 1.00 81.19 807 MET A C 1
ATOM 6108 O O . MET A 1 807 ? -28.590 31.695 -40.415 1.00 81.19 807 MET A O 1
ATOM 6112 N N . CYS A 1 808 ? -26.649 31.496 -41.495 1.00 81.81 808 CYS A N 1
ATOM 6113 C CA . CYS A 1 808 ? -26.728 32.834 -42.081 1.00 81.81 808 CYS A CA 1
ATOM 6114 C C . CYS A 1 808 ? -28.002 33.030 -42.928 1.00 81.81 808 CYS A C 1
ATOM 6116 O O . CYS A 1 808 ? -28.669 34.065 -42.834 1.00 81.81 808 CYS A O 1
ATOM 6118 N N . ILE A 1 809 ? -28.404 32.020 -43.709 1.00 82.75 809 ILE A N 1
ATOM 6119 C CA . ILE A 1 809 ? -29.619 32.057 -44.544 1.00 82.75 809 ILE A CA 1
ATOM 6120 C C . ILE A 1 809 ? -30.901 32.089 -43.709 1.00 82.75 809 ILE A C 1
ATOM 6122 O O . ILE A 1 809 ? -31.846 32.806 -44.062 1.00 82.75 809 ILE A O 1
ATOM 6126 N N . PHE A 1 810 ? -30.968 31.295 -42.642 1.00 78.62 810 PHE A N 1
ATOM 6127 C CA . PHE A 1 810 ? -32.134 31.226 -41.767 1.00 78.62 810 PHE A CA 1
ATOM 6128 C C . PHE A 1 810 ? -32.241 32.496 -40.927 1.00 78.62 810 PHE A C 1
ATOM 6130 O O . PHE A 1 810 ? -33.269 33.179 -40.886 1.00 78.62 810 PHE A O 1
ATOM 6137 N N . LEU A 1 811 ? -31.134 32.860 -40.303 1.00 71.62 811 LEU A N 1
ATOM 6138 C CA . LEU A 1 811 ? -31.115 33.861 -39.268 1.00 71.62 811 LEU A CA 1
ATOM 6139 C C . LEU A 1 811 ? -31.089 35.290 -39.847 1.00 71.62 811 LEU A C 1
ATOM 6141 O O . LEU A 1 811 ? -31.550 36.226 -39.188 1.00 71.62 811 LEU A O 1
ATOM 6145 N N . ARG A 1 812 ? -30.728 35.500 -41.128 1.00 73.62 812 ARG A N 1
ATOM 6146 C CA . ARG A 1 812 ? -30.957 36.800 -41.801 1.00 73.62 812 ARG A CA 1
ATOM 6147 C C . ARG A 1 812 ? -32.424 37.257 -41.751 1.00 73.62 812 ARG A C 1
ATOM 6149 O O . ARG A 1 812 ? -32.686 38.452 -41.873 1.00 73.62 812 ARG A O 1
ATOM 6156 N N . LYS A 1 813 ? -33.379 36.347 -41.525 1.00 76.31 813 LYS A N 1
ATOM 6157 C CA . LYS A 1 813 ? -34.812 36.657 -41.381 1.00 76.31 813 LYS A CA 1
ATOM 6158 C C . LYS A 1 813 ? -35.211 37.124 -39.970 1.00 76.31 813 LYS A C 1
ATOM 6160 O O . LYS A 1 813 ? -36.312 37.633 -39.790 1.00 76.31 813 LYS A O 1
ATOM 6165 N N . LEU A 1 814 ? -34.341 36.983 -38.967 1.00 78.19 814 LEU A N 1
ATOM 6166 C CA . LEU A 1 814 ? -34.618 37.359 -37.575 1.00 78.19 814 LEU A CA 1
ATOM 6167 C C . LEU A 1 814 ? -34.183 38.800 -37.259 1.00 78.19 814 LEU A C 1
ATOM 6169 O O . LEU A 1 814 ? -33.224 39.317 -37.834 1.00 78.19 814 LEU A O 1
ATOM 6173 N N . SER A 1 815 ? -34.869 39.459 -36.318 1.00 80.19 815 SER A N 1
ATOM 6174 C CA . SER A 1 815 ? -34.448 40.767 -35.790 1.00 80.19 815 SER A CA 1
ATOM 6175 C C . SER A 1 815 ? -33.250 40.626 -34.846 1.00 80.19 815 SER A C 1
ATOM 6177 O O . SER A 1 815 ? -33.118 39.599 -34.181 1.00 80.19 815 SER A O 1
ATOM 6179 N N . LEU A 1 816 ? -32.398 41.656 -34.740 1.00 74.69 816 LEU A N 1
ATOM 6180 C CA . LEU A 1 816 ? -31.189 41.642 -33.890 1.00 74.69 816 LEU A CA 1
ATOM 6181 C C . LEU A 1 816 ? -31.487 41.252 -32.429 1.00 74.69 816 LEU A C 1
ATOM 6183 O O . LEU A 1 816 ? -30.761 40.482 -31.814 1.00 74.69 816 LEU A O 1
ATOM 6187 N N . LYS A 1 817 ? -32.637 41.671 -31.893 1.00 75.94 817 LYS A N 1
ATOM 6188 C CA . LYS A 1 817 ? -33.068 41.280 -30.543 1.00 75.94 817 LYS A CA 1
ATOM 6189 C C . LYS A 1 817 ? -33.399 39.788 -30.407 1.00 75.94 817 LYS A C 1
ATOM 6191 O O . LYS A 1 817 ? -33.182 39.206 -29.351 1.00 75.94 817 LYS A O 1
ATOM 6196 N N . LYS A 1 818 ? -33.948 39.151 -31.448 1.00 81.31 818 LYS A N 1
ATOM 6197 C CA . LYS A 1 818 ? -34.197 37.695 -31.449 1.00 81.31 818 LYS A CA 1
ATOM 6198 C C . LYS A 1 818 ? -32.889 36.915 -31.583 1.00 81.31 818 LYS A C 1
ATOM 6200 O O . LYS A 1 818 ? -32.758 35.855 -30.985 1.00 81.31 818 LYS A O 1
ATOM 6205 N N . TRP A 1 819 ? -31.929 37.476 -32.311 1.00 75.75 819 TRP A N 1
ATOM 6206 C CA . TRP A 1 819 ? -30.582 36.937 -32.454 1.00 75.75 819 TRP A CA 1
ATOM 6207 C C . TRP A 1 819 ? -29.816 36.871 -31.143 1.00 75.75 819 TRP A C 1
ATOM 6209 O O . TRP A 1 819 ? -29.368 35.795 -30.760 1.00 75.75 819 TRP A O 1
ATOM 6219 N N . PHE A 1 820 ? -29.716 37.998 -30.435 1.00 79.75 820 PHE A N 1
ATOM 6220 C CA . PHE A 1 820 ? -29.015 38.037 -29.155 1.00 79.75 820 PHE A CA 1
ATOM 6221 C C . PHE A 1 820 ? -29.630 37.050 -28.155 1.00 79.75 820 PHE A C 1
ATOM 6223 O O . PHE A 1 820 ? -28.903 36.408 -27.404 1.00 79.75 820 PHE A O 1
ATOM 6230 N N . ARG A 1 821 ? -30.957 36.864 -28.167 1.00 81.81 821 ARG A N 1
ATOM 6231 C CA . ARG A 1 821 ? -31.624 35.863 -27.318 1.00 81.81 821 ARG A CA 1
ATOM 6232 C C . ARG A 1 821 ? -31.266 34.433 -27.702 1.00 81.81 821 ARG A C 1
ATOM 6234 O O . ARG A 1 821 ? -30.961 33.645 -26.819 1.00 81.81 821 ARG A O 1
ATOM 6241 N N . LEU A 1 822 ? -31.299 34.098 -28.992 1.00 81.94 822 LEU A N 1
ATOM 6242 C CA . LEU A 1 822 ? -30.953 32.756 -29.466 1.00 81.94 822 LEU A CA 1
ATOM 6243 C C . LEU A 1 822 ? -29.518 32.383 -29.081 1.00 81.94 822 LEU A C 1
ATOM 6245 O O . LEU A 1 822 ? -29.290 31.299 -28.559 1.00 81.94 822 LEU A O 1
ATOM 6249 N N . LEU A 1 823 ? -28.571 33.295 -29.291 1.00 77.50 823 LEU A N 1
ATOM 6250 C CA . LEU A 1 823 ? -27.163 33.068 -28.969 1.00 77.50 823 LEU A CA 1
ATOM 6251 C C . LEU A 1 823 ? -26.917 32.949 -27.469 1.00 77.50 823 LEU A C 1
ATOM 6253 O O . LEU A 1 823 ? -26.110 32.128 -27.053 1.00 77.50 823 LEU A O 1
ATOM 6257 N N . MET A 1 824 ? -27.648 33.716 -26.661 1.00 81.62 824 MET A N 1
ATOM 6258 C CA . MET A 1 824 ? -27.622 33.569 -25.210 1.00 81.62 824 MET A CA 1
ATOM 6259 C C . MET A 1 824 ? -28.100 32.170 -24.790 1.00 81.62 824 MET A C 1
ATOM 6261 O O . MET A 1 824 ? -27.448 31.542 -23.966 1.00 81.62 824 MET A O 1
ATOM 6265 N N . TYR A 1 825 ? -29.181 31.643 -25.382 1.00 82.44 825 TYR A N 1
ATOM 6266 C CA . TYR A 1 825 ? -29.642 30.278 -25.091 1.00 82.44 825 TYR A CA 1
ATOM 6267 C C . TYR A 1 825 ? -28.637 29.210 -25.527 1.00 82.44 825 TYR A C 1
ATOM 6269 O O . TYR A 1 825 ? -28.335 28.316 -24.744 1.00 82.44 825 TYR A O 1
ATOM 6277 N N . VAL A 1 826 ? -28.097 29.313 -26.746 1.00 80.50 826 VAL A N 1
ATOM 6278 C CA . VAL A 1 826 ? -27.073 28.378 -27.244 1.00 80.50 826 VAL A CA 1
ATOM 6279 C C . VAL A 1 826 ? -25.830 28.419 -26.358 1.00 80.50 826 VAL A C 1
ATOM 6281 O O . VAL A 1 826 ? -25.296 27.373 -26.017 1.00 80.50 826 VAL A O 1
ATOM 6284 N N . GLY A 1 827 ? -25.412 29.613 -25.941 1.00 77.31 827 GLY A N 1
ATOM 6285 C CA . GLY A 1 827 ? -24.294 29.814 -25.031 1.00 77.31 827 GLY A CA 1
ATOM 6286 C C . GLY A 1 827 ? -24.492 29.184 -23.663 1.00 77.31 827 GLY A C 1
ATOM 6287 O O . GLY A 1 827 ? -23.613 28.472 -23.197 1.00 77.31 827 GLY A O 1
ATOM 6288 N N . ILE A 1 828 ? -25.658 29.401 -23.047 1.00 80.75 828 ILE A N 1
ATOM 6289 C CA . ILE A 1 828 ? -25.996 28.792 -21.755 1.00 80.75 828 ILE A CA 1
ATOM 6290 C C . ILE A 1 828 ? -25.944 27.269 -21.873 1.00 80.75 828 ILE A C 1
ATOM 6292 O O . ILE A 1 828 ? -25.225 26.639 -21.114 1.00 80.75 828 ILE A O 1
ATOM 6296 N N . VAL A 1 829 ? -26.629 26.684 -22.862 1.00 81.44 829 VAL A N 1
ATOM 6297 C CA . VAL A 1 829 ? -26.639 25.223 -23.060 1.00 81.44 829 VAL A CA 1
ATOM 6298 C C . VAL A 1 829 ? -25.229 24.684 -23.314 1.00 81.44 829 VAL A C 1
ATOM 6300 O O . VAL A 1 829 ? -24.841 23.680 -22.728 1.00 81.44 829 VAL A O 1
ATOM 6303 N N . SER A 1 830 ? -24.452 25.372 -24.151 1.00 79.12 830 SER A N 1
ATOM 6304 C CA . SER A 1 830 ? -23.067 25.030 -24.479 1.00 79.12 830 SER A CA 1
ATOM 6305 C C . SER A 1 830 ? -22.168 24.994 -23.239 1.00 79.12 830 SER A C 1
ATOM 6307 O O . SER A 1 830 ? -21.475 24.005 -23.016 1.00 79.12 830 SER A O 1
ATOM 6309 N N . GLU A 1 831 ? -22.196 26.040 -22.410 1.00 77.06 831 GLU A N 1
ATOM 6310 C CA . GLU A 1 831 ? -21.383 26.096 -21.189 1.00 77.06 831 GLU A CA 1
ATOM 6311 C C . GLU A 1 831 ? -21.888 25.134 -20.117 1.00 77.06 831 GLU A C 1
ATOM 6313 O O . GLU A 1 831 ? -21.081 24.564 -19.397 1.00 77.06 831 GLU A O 1
ATOM 6318 N N . THR A 1 832 ? -23.200 24.900 -20.035 1.00 78.69 832 THR A N 1
ATOM 6319 C CA . THR A 1 832 ? -23.776 23.899 -19.133 1.00 78.69 832 THR A CA 1
ATOM 6320 C C . THR A 1 832 ? -23.282 22.493 -19.479 1.00 78.69 832 THR A C 1
ATOM 6322 O O . THR A 1 832 ? -22.805 21.799 -18.590 1.00 78.69 832 THR A O 1
ATOM 6325 N N . ILE A 1 833 ? -23.317 22.091 -20.757 1.00 76.38 833 ILE A N 1
ATOM 6326 C CA . ILE A 1 833 ? -22.783 20.790 -21.206 1.00 76.38 833 ILE A CA 1
ATOM 6327 C C . ILE A 1 833 ? -21.300 20.663 -20.852 1.00 76.38 833 ILE A C 1
ATOM 6329 O O . ILE A 1 833 ? -20.878 19.626 -20.354 1.00 76.38 833 ILE A O 1
ATOM 6333 N N . LYS A 1 834 ? -20.524 21.726 -21.087 1.00 73.19 834 LYS A N 1
ATOM 6334 C CA . LYS A 1 834 ? -19.095 21.750 -20.777 1.00 73.19 834 LYS A CA 1
ATOM 6335 C C . LYS A 1 834 ? -18.844 21.589 -19.275 1.00 73.19 834 LYS A C 1
ATOM 6337 O O . LYS A 1 834 ? -18.095 20.708 -18.888 1.00 73.19 834 LYS A O 1
ATOM 6342 N N . VAL A 1 835 ? -19.511 22.387 -18.438 1.00 72.31 835 VAL A N 1
ATOM 6343 C CA . VAL A 1 835 ? -19.378 22.321 -16.975 1.00 72.31 835 VAL A CA 1
ATOM 6344 C C . VAL A 1 835 ? -19.735 20.932 -16.455 1.00 72.31 835 VAL A C 1
ATOM 6346 O O . VAL A 1 835 ? -18.933 20.350 -15.746 1.00 72.31 835 VAL A O 1
ATOM 6349 N N . PHE A 1 836 ? -20.879 20.366 -16.849 1.00 74.38 836 PHE A N 1
ATOM 6350 C CA . PHE A 1 836 ? -21.284 19.036 -16.377 1.00 74.38 836 PHE A CA 1
ATOM 6351 C C . PHE A 1 836 ? -20.362 17.907 -16.842 1.00 74.38 836 PHE A C 1
ATOM 6353 O O . PHE A 1 836 ? -20.280 16.891 -16.167 1.00 74.38 836 PHE A O 1
ATOM 6360 N N . TYR A 1 837 ? -19.677 18.074 -17.972 1.00 70.12 837 TYR A N 1
ATOM 6361 C CA . TYR A 1 837 ? -18.714 17.090 -18.455 1.00 70.12 837 TYR A CA 1
ATOM 6362 C C . TYR A 1 837 ? -17.393 17.109 -17.667 1.00 70.12 837 TYR A C 1
ATOM 6364 O O . TYR A 1 837 ? -16.779 16.063 -17.505 1.00 70.12 837 TYR A O 1
ATOM 6372 N N . TYR A 1 838 ? -16.947 18.281 -17.199 1.00 64.69 838 TYR A N 1
ATOM 6373 C CA . TYR A 1 838 ? -15.689 18.437 -16.448 1.00 64.69 838 TYR A CA 1
ATOM 6374 C C . TYR A 1 838 ? -15.858 18.415 -14.930 1.00 64.69 838 TYR A C 1
ATOM 6376 O O . TYR A 1 838 ? -14.893 18.646 -14.206 1.00 64.69 838 TYR A O 1
ATOM 6384 N N . ILE A 1 839 ? -17.068 18.159 -14.433 1.00 71.56 839 ILE A N 1
ATOM 6385 C CA . ILE A 1 839 ? -17.230 17.777 -13.034 1.00 71.56 839 ILE A CA 1
ATOM 6386 C C . ILE A 1 839 ? -16.552 16.414 -12.889 1.00 71.56 839 ILE A C 1
ATOM 6388 O O . ILE A 1 839 ? -17.033 15.417 -13.421 1.00 71.56 839 ILE A O 1
ATOM 6392 N N . LEU A 1 840 ? -15.393 16.415 -12.238 1.00 53.88 840 LEU A N 1
ATOM 6393 C CA . LEU A 1 840 ? -14.647 15.212 -11.905 1.00 53.88 840 LEU A CA 1
ATOM 6394 C C . LEU A 1 840 ? -15.182 14.680 -10.579 1.00 53.88 840 LEU A C 1
ATOM 6396 O O . LEU A 1 840 ? -15.392 15.461 -9.644 1.00 53.88 840 LEU A O 1
ATOM 6400 N N . ASP A 1 841 ? -15.365 13.368 -10.481 1.00 47.62 841 ASP A N 1
ATOM 6401 C CA . ASP A 1 841 ? -15.530 12.731 -9.180 1.00 47.62 841 ASP A CA 1
ATOM 6402 C C . ASP A 1 841 ? -14.187 12.785 -8.452 1.00 47.62 841 ASP A C 1
ATOM 6404 O O . ASP A 1 841 ? -13.143 12.423 -8.997 1.00 47.62 841 ASP A O 1
ATOM 6408 N N . ASN A 1 842 ? -14.202 13.332 -7.241 1.00 41.38 842 ASN A N 1
ATOM 6409 C CA . ASN A 1 842 ? -13.027 13.430 -6.394 1.00 41.38 842 ASN A CA 1
ATOM 6410 C C . ASN A 1 842 ? -13.261 12.562 -5.162 1.00 41.38 842 ASN A C 1
ATOM 6412 O O . ASN A 1 842 ? -14.052 12.923 -4.291 1.00 41.38 842 ASN A O 1
ATOM 6416 N N . GLU A 1 843 ? -12.550 11.439 -5.088 1.00 40.12 843 GLU A N 1
ATOM 6417 C CA . GLU A 1 843 ? -12.640 10.468 -3.990 1.00 40.12 843 GLU A CA 1
ATOM 6418 C C . GLU A 1 843 ? -12.302 11.086 -2.619 1.00 40.12 843 GLU A C 1
ATOM 6420 O O . GLU A 1 843 ? -12.741 10.585 -1.592 1.00 40.12 843 GLU A O 1
ATOM 6425 N N . LYS A 1 844 ? -11.599 12.231 -2.574 1.00 35.69 844 LYS A N 1
ATOM 6426 C CA . LYS A 1 844 ? -11.186 12.888 -1.318 1.00 35.69 844 LYS A CA 1
ATOM 6427 C C . LYS A 1 844 ? -12.096 14.019 -0.837 1.00 35.69 844 LYS A C 1
ATOM 6429 O O . LYS A 1 844 ? -11.920 14.515 0.273 1.00 35.69 844 LYS A O 1
ATOM 6434 N N . LEU A 1 845 ? -13.043 14.475 -1.652 1.00 36.75 845 LEU A N 1
ATOM 6435 C CA . LEU A 1 845 ? -13.914 15.611 -1.335 1.00 36.75 845 LEU A CA 1
ATOM 6436 C C . LEU A 1 845 ? -15.342 15.261 -1.746 1.00 36.75 845 LEU A C 1
ATOM 6438 O O . LEU A 1 845 ? -15.813 15.795 -2.738 1.00 36.75 845 LEU A O 1
ATOM 6442 N N . TYR A 1 846 ? -15.993 14.353 -1.008 1.00 39.91 846 TYR A N 1
ATOM 6443 C CA . TYR A 1 846 ? -17.385 13.898 -1.174 1.00 39.91 846 TYR A CA 1
ATOM 6444 C C . TYR A 1 846 ? -18.281 14.852 -2.004 1.00 39.91 846 TYR A C 1
ATOM 6446 O O . TYR A 1 846 ? -18.935 15.750 -1.467 1.00 39.91 846 TYR A O 1
ATOM 6454 N N . GLY A 1 847 ? -18.293 14.655 -3.330 1.00 45.59 847 GLY A N 1
ATOM 6455 C CA . GLY A 1 847 ? -19.013 15.476 -4.306 1.00 45.59 847 GLY A CA 1
ATOM 6456 C C . GLY A 1 847 ? -18.201 15.797 -5.569 1.00 45.59 847 GLY A C 1
ATOM 6457 O O . GLY A 1 847 ? -16.996 16.028 -5.526 1.00 45.59 847 GLY A O 1
ATOM 6458 N N . GLY A 1 848 ? -18.882 15.849 -6.717 1.00 49.00 848 GLY A N 1
ATOM 6459 C CA . GLY A 1 848 ? -18.258 16.231 -7.982 1.00 49.00 848 GLY A CA 1
ATOM 6460 C C . GLY A 1 848 ? -17.661 17.642 -7.909 1.00 49.00 848 GLY A C 1
ATOM 6461 O O . GLY A 1 848 ? -18.364 18.615 -7.622 1.00 49.00 848 GLY A O 1
ATOM 6462 N N . TYR A 1 849 ? -16.367 17.764 -8.191 1.00 58.94 849 TYR A N 1
ATOM 6463 C CA . TYR A 1 849 ? -15.635 19.027 -8.182 1.00 58.94 849 TYR A CA 1
ATOM 6464 C C . TYR A 1 849 ? -15.373 19.487 -9.617 1.00 58.94 849 TYR A C 1
ATOM 6466 O O . TYR A 1 849 ? -14.905 18.723 -10.457 1.00 58.94 849 TYR A O 1
ATOM 6474 N N . LEU A 1 850 ? -15.664 20.759 -9.897 1.00 60.62 850 LEU A N 1
ATOM 6475 C CA . LEU A 1 850 ? -15.268 21.406 -11.144 1.00 60.62 850 LEU A CA 1
ATOM 6476 C C . LEU A 1 850 ? -13.912 22.091 -10.927 1.00 60.62 850 LEU A C 1
ATOM 6478 O O . LEU A 1 850 ? -13.861 23.064 -10.162 1.00 60.62 850 LEU A O 1
ATOM 6482 N N . PRO A 1 851 ? -12.838 21.655 -11.608 1.00 60.16 851 PRO A N 1
ATOM 6483 C CA . PRO A 1 851 ? -11.552 22.326 -11.531 1.00 60.16 851 PRO A CA 1
ATOM 6484 C C . PRO A 1 851 ? -11.662 23.823 -11.818 1.00 60.16 851 PRO A C 1
ATOM 6486 O O . PRO A 1 851 ? -12.360 24.241 -12.745 1.00 60.16 851 PRO A O 1
ATOM 6489 N N . LYS A 1 852 ? -10.938 24.662 -11.060 1.00 62.16 852 LYS A N 1
ATOM 6490 C CA . LYS A 1 852 ? -10.906 26.121 -11.307 1.00 62.16 852 LYS A CA 1
ATOM 6491 C C . LYS A 1 852 ? -10.473 26.454 -12.743 1.00 62.16 852 LYS A C 1
ATOM 6493 O O . LYS A 1 852 ? -10.867 27.490 -13.279 1.00 62.16 852 LYS A O 1
ATOM 6498 N N . THR A 1 853 ? -9.694 25.573 -13.374 1.00 55.47 853 THR A N 1
ATOM 6499 C CA . THR A 1 853 ? -9.281 25.645 -14.784 1.00 55.47 853 THR A CA 1
ATOM 6500 C C . THR A 1 853 ? -10.428 25.514 -15.781 1.00 55.47 853 THR A C 1
ATOM 6502 O O . THR A 1 853 ? -10.315 26.070 -16.872 1.00 55.47 853 THR A O 1
ATOM 6505 N N . ASP A 1 854 ? -11.517 24.846 -15.398 1.00 61.59 854 ASP A N 1
ATOM 6506 C CA . ASP A 1 854 ? -12.655 24.500 -16.261 1.00 61.59 854 ASP A CA 1
ATOM 6507 C C . ASP A 1 854 ? -13.890 25.385 -16.003 1.00 61.59 854 ASP A C 1
ATOM 6509 O O . ASP A 1 854 ? -14.972 25.172 -16.562 1.00 61.59 854 ASP A O 1
ATOM 6513 N N . LEU A 1 855 ? -13.729 26.439 -15.188 1.00 64.19 855 LEU A N 1
ATOM 6514 C CA . LEU A 1 855 ? -14.739 27.479 -14.993 1.00 64.19 855 LEU A CA 1
ATOM 6515 C C . LEU A 1 855 ? -15.108 28.165 -16.333 1.00 64.19 855 LEU A C 1
ATOM 6517 O O . LEU A 1 855 ? -14.252 28.355 -17.202 1.00 64.19 855 LEU A O 1
ATOM 6521 N N . PRO A 1 856 ? -16.370 28.609 -16.520 1.00 57.88 856 PRO A N 1
ATOM 6522 C CA . PRO A 1 856 ? -16.917 29.062 -17.807 1.00 57.88 856 PRO A CA 1
ATOM 6523 C C . PRO A 1 856 ? -16.468 30.480 -18.213 1.00 57.88 856 PRO A C 1
ATOM 6525 O O . PRO A 1 856 ? -17.285 31.355 -18.510 1.00 57.88 856 PRO A O 1
ATOM 6528 N N . PHE A 1 857 ? -15.161 30.740 -18.229 1.00 60.38 857 PHE A N 1
ATOM 6529 C CA . PHE A 1 857 ? -14.611 32.083 -18.408 1.00 60.38 857 PHE A CA 1
ATOM 6530 C C . PHE A 1 857 ? -13.517 32.223 -19.473 1.00 60.38 857 PHE A C 1
ATOM 6532 O O . PHE A 1 857 ? -12.915 33.289 -19.573 1.00 60.38 857 PHE A O 1
ATOM 6539 N N . HIS A 1 858 ? -13.311 31.216 -20.326 1.00 62.91 858 HIS A N 1
ATOM 6540 C CA . HIS A 1 858 ? -12.411 31.338 -21.478 1.00 62.91 858 HIS A CA 1
ATOM 6541 C C . HIS A 1 858 ? -12.777 32.524 -22.400 1.00 62.91 858 HIS A C 1
ATOM 6543 O O . HIS A 1 858 ? -13.923 32.983 -22.428 1.00 62.91 858 HIS A O 1
ATOM 6549 N N . LEU A 1 859 ? -11.832 32.974 -23.243 1.00 63.22 859 LEU A N 1
ATOM 6550 C CA . LEU A 1 859 ? -12.021 34.061 -24.233 1.00 63.22 859 LEU A CA 1
ATOM 6551 C C . LEU A 1 859 ? -13.318 33.926 -25.046 1.00 63.22 859 LEU A C 1
ATOM 6553 O O . LEU A 1 859 ? -13.982 34.921 -25.345 1.00 63.22 859 LEU A O 1
ATOM 6557 N N . CYS A 1 860 ? -13.681 32.696 -25.406 1.00 69.00 860 CYS A N 1
ATOM 6558 C CA . CYS A 1 860 ? -14.890 32.389 -26.157 1.00 69.00 860 CYS A CA 1
ATOM 6559 C C . CYS A 1 860 ? -16.165 32.426 -25.289 1.00 69.00 860 CYS A C 1
ATOM 6561 O O . CYS A 1 860 ? -17.215 32.838 -25.786 1.00 69.00 860 CYS A O 1
ATOM 6563 N N . SER A 1 861 ? -16.080 32.098 -23.997 1.00 71.25 861 SER A N 1
ATOM 6564 C CA . SER A 1 861 ? -17.164 32.203 -23.008 1.00 71.25 861 SER A CA 1
ATOM 6565 C C . SER A 1 861 ? -17.453 33.661 -22.618 1.00 71.25 861 SER A C 1
ATOM 6567 O O . SER A 1 861 ? -18.610 34.027 -22.421 1.00 71.25 861 SER A O 1
ATOM 6569 N N . VAL A 1 862 ? -16.455 34.555 -22.616 1.00 73.94 862 VAL A N 1
ATOM 6570 C CA . VAL A 1 862 ? -16.676 36.002 -22.384 1.00 73.94 862 VAL A CA 1
ATOM 6571 C C . VAL A 1 862 ? -17.569 36.637 -23.453 1.00 73.94 862 VAL A C 1
ATOM 6573 O O . VAL A 1 862 ? -18.353 37.545 -23.158 1.00 73.94 862 VAL A O 1
ATOM 6576 N N . GLN A 1 863 ? -17.549 36.111 -24.679 1.00 78.88 863 GLN A N 1
ATOM 6577 C CA . GLN A 1 863 ? -18.480 36.544 -25.722 1.00 78.88 863 GLN A CA 1
ATOM 6578 C C . GLN A 1 863 ? -19.942 36.298 -25.312 1.00 78.88 863 GLN A C 1
ATOM 6580 O O . GLN A 1 863 ? -20.804 37.110 -25.640 1.00 78.88 863 GLN A O 1
ATOM 6585 N N . LEU A 1 864 ? -20.234 35.254 -24.526 1.00 75.38 864 LEU A N 1
ATOM 6586 C CA . LEU A 1 864 ? -21.579 34.988 -23.999 1.00 75.38 864 LEU A CA 1
ATOM 6587 C C . LEU A 1 864 ? -22.032 36.046 -23.010 1.00 75.38 864 LEU A C 1
ATOM 6589 O O . LEU A 1 864 ? -23.185 36.473 -23.059 1.00 75.38 864 LEU A O 1
ATOM 6593 N N . ILE A 1 865 ? -21.119 36.510 -22.157 1.00 78.62 865 ILE A N 1
ATOM 6594 C CA . ILE A 1 865 ? -21.387 37.599 -21.217 1.00 78.62 865 ILE A CA 1
ATOM 6595 C C . ILE A 1 865 ? -21.738 38.862 -22.005 1.00 78.62 865 ILE A C 1
ATOM 6597 O O . ILE A 1 865 ? -22.727 39.526 -21.702 1.00 78.62 865 ILE A O 1
ATOM 6601 N N . PHE A 1 866 ? -21.004 39.169 -23.075 1.00 85.19 866 PHE A N 1
ATOM 6602 C CA . PHE A 1 866 ? -21.312 40.325 -23.918 1.00 85.19 866 PHE A CA 1
ATOM 6603 C C . PHE A 1 866 ? -22.625 40.169 -24.692 1.00 85.19 866 PHE A C 1
ATOM 6605 O O . PHE A 1 866 ? -23.397 41.124 -24.766 1.00 85.19 866 PHE A O 1
ATOM 6612 N N . ILE A 1 867 ? -22.942 38.971 -25.190 1.00 80.69 867 ILE A N 1
ATOM 6613 C CA . ILE A 1 867 ? -24.237 38.661 -25.821 1.00 80.69 867 ILE A CA 1
ATOM 6614 C C . ILE A 1 867 ? -25.383 38.828 -24.815 1.00 80.69 867 ILE A C 1
ATOM 6616 O O . ILE A 1 867 ? -26.427 39.399 -25.148 1.00 80.69 867 ILE A O 1
ATOM 6620 N N . ALA A 1 868 ? -25.204 38.375 -23.573 1.00 80.38 868 ALA A N 1
ATOM 6621 C CA . ALA A 1 868 ? -26.166 38.587 -22.500 1.00 80.38 868 ALA A CA 1
ATOM 6622 C C . ALA A 1 868 ? -26.321 40.087 -22.202 1.00 80.38 868 ALA A C 1
ATOM 6624 O O . ALA A 1 868 ? -27.437 40.605 -22.221 1.00 80.38 868 ALA A O 1
ATOM 6625 N N . LEU A 1 869 ? -25.223 40.829 -22.041 1.00 83.69 869 LEU A N 1
ATOM 6626 C CA . LEU A 1 869 ? -25.257 42.275 -21.807 1.00 83.69 869 LEU A CA 1
ATOM 6627 C C . LEU A 1 869 ? -25.941 43.038 -22.949 1.00 83.69 869 LEU A C 1
ATOM 6629 O O . LEU A 1 869 ? -26.725 43.945 -22.676 1.00 83.69 869 LEU A O 1
ATOM 6633 N N . LEU A 1 870 ? -25.735 42.650 -24.212 1.00 81.88 870 LEU A N 1
ATOM 6634 C CA . LEU A 1 870 ? -26.427 43.235 -25.368 1.00 81.88 870 LEU A CA 1
ATOM 6635 C C . LEU A 1 870 ? -27.953 43.039 -25.318 1.00 81.88 870 LEU A C 1
ATOM 6637 O O . LEU A 1 870 ? -28.686 43.882 -25.837 1.00 81.88 870 LEU A O 1
ATOM 6641 N N . ASN A 1 871 ? -28.450 41.972 -24.679 1.00 80.12 871 ASN A N 1
ATOM 6642 C CA . ASN A 1 871 ? -29.889 41.743 -24.499 1.00 80.12 871 ASN A CA 1
ATOM 6643 C C . ASN A 1 871 ? -30.527 42.650 -23.438 1.00 80.12 871 ASN A C 1
ATOM 6645 O O . ASN A 1 871 ? -31.725 42.942 -23.539 1.00 80.12 871 ASN A O 1
ATOM 6649 N N . PHE A 1 872 ? -29.762 43.051 -22.421 1.00 82.38 872 PHE A N 1
ATOM 6650 C CA . PHE A 1 872 ? -30.288 43.717 -21.224 1.00 82.38 872 PHE A CA 1
ATOM 6651 C C . PHE A 1 872 ? -29.864 45.183 -21.087 1.00 82.38 872 PHE A C 1
ATOM 6653 O O . PHE A 1 872 ? -30.541 45.951 -20.400 1.00 82.38 872 PHE A O 1
ATOM 6660 N N . THR A 1 873 ? -28.784 45.600 -21.749 1.00 81.81 873 THR A N 1
ATOM 6661 C CA . THR A 1 873 ? -28.302 46.979 -21.681 1.00 81.81 873 THR A CA 1
ATOM 6662 C C . THR A 1 873 ? -29.268 47.948 -22.358 1.00 81.81 873 THR A C 1
ATOM 6664 O O . THR A 1 873 ? -29.734 47.722 -23.475 1.00 81.81 873 THR A O 1
ATOM 6667 N N . LYS A 1 874 ? -29.541 49.067 -21.681 1.00 79.56 874 LYS A N 1
ATOM 6668 C CA . LYS A 1 874 ? -30.279 50.213 -22.236 1.00 79.56 874 LYS A CA 1
ATOM 6669 C C . LYS A 1 874 ? -29.348 51.325 -22.739 1.00 79.56 874 LYS A C 1
ATOM 6671 O O . LYS A 1 874 ? -29.823 52.303 -23.300 1.00 79.56 874 LYS A O 1
ATOM 6676 N N . SER A 1 875 ? -28.036 51.199 -22.520 1.00 87.00 875 SER A N 1
ATOM 6677 C CA . SER A 1 875 ? -27.047 52.210 -22.907 1.00 87.00 875 SER A CA 1
ATOM 6678 C C . SER A 1 875 ? -26.607 52.006 -24.352 1.00 87.00 875 SER A C 1
ATOM 6680 O O . SER A 1 875 ? -25.902 51.044 -24.655 1.00 87.00 875 SER A O 1
ATOM 6682 N N . GLU A 1 876 ? -26.962 52.938 -25.237 1.00 79.56 876 GLU A N 1
ATOM 6683 C CA . GLU A 1 876 ? -26.552 52.905 -26.649 1.00 79.56 876 GLU A CA 1
ATOM 6684 C C . GLU A 1 876 ? -25.029 52.968 -26.816 1.00 79.56 876 GLU A C 1
ATOM 6686 O O . GLU A 1 876 ? -24.457 52.301 -27.678 1.00 79.56 876 GLU A O 1
ATOM 6691 N N . LYS A 1 877 ? -24.346 53.721 -25.943 1.00 81.81 877 LYS A N 1
ATOM 6692 C CA . LYS A 1 877 ? -22.881 53.825 -25.938 1.00 81.81 877 LYS A CA 1
ATOM 6693 C C . LYS A 1 877 ? -22.228 52.478 -25.620 1.00 81.81 877 LYS A C 1
ATOM 6695 O O . LYS A 1 877 ? -21.273 52.098 -26.293 1.00 81.81 877 LYS A O 1
ATOM 6700 N N . LEU A 1 878 ? -22.750 51.760 -24.622 1.00 82.81 878 LEU A N 1
ATOM 6701 C CA . LEU A 1 878 ? -22.263 50.427 -24.263 1.00 82.81 878 LEU A CA 1
ATOM 6702 C C . LEU A 1 878 ? -22.626 49.402 -25.343 1.00 82.81 878 LEU A C 1
ATOM 6704 O O . LEU A 1 878 ? -21.786 48.593 -25.720 1.00 82.81 878 LEU A O 1
ATOM 6708 N N . HIS A 1 879 ? -23.839 49.485 -25.892 1.00 83.19 879 HIS A N 1
ATOM 6709 C CA . HIS A 1 879 ? -24.302 48.623 -26.978 1.00 83.19 879 HIS A CA 1
ATOM 6710 C C . HIS A 1 879 ? -23.378 48.722 -28.202 1.00 83.19 879 HIS A C 1
ATOM 6712 O O . HIS A 1 879 ? -22.909 47.713 -28.726 1.00 83.19 879 HIS A O 1
ATOM 6718 N N . ARG A 1 880 ? -23.026 49.950 -28.603 1.00 81.94 880 ARG A N 1
ATOM 6719 C CA . ARG A 1 880 ? -22.098 50.211 -29.709 1.00 81.94 880 ARG A CA 1
ATOM 6720 C C . ARG A 1 880 ? -20.669 49.752 -29.411 1.00 81.94 880 ARG A C 1
ATOM 6722 O O . ARG A 1 880 ? -20.033 49.185 -30.293 1.00 81.94 880 ARG A O 1
ATOM 6729 N N . ALA A 1 881 ? -20.171 49.969 -28.192 1.00 83.56 881 ALA A N 1
ATOM 6730 C CA . ALA A 1 881 ? -18.830 49.540 -27.793 1.00 83.56 881 ALA A CA 1
ATOM 6731 C C . ALA A 1 881 ? -18.683 48.008 -27.813 1.00 83.56 881 ALA A C 1
ATOM 6733 O O . ALA A 1 881 ? -17.744 47.494 -28.420 1.00 83.56 881 ALA A O 1
ATOM 6734 N N . LEU A 1 882 ? -19.650 47.285 -27.232 1.00 86.12 882 LEU A N 1
ATOM 6735 C CA . LEU A 1 882 ? -19.682 45.820 -27.240 1.00 86.12 882 LEU A CA 1
ATOM 6736 C C . LEU A 1 882 ? -19.711 45.282 -28.675 1.00 86.12 882 LEU A C 1
ATOM 6738 O O . LEU A 1 882 ? -18.879 44.453 -29.026 1.00 86.12 882 LEU A O 1
ATOM 6742 N N . MET A 1 883 ? -20.587 45.805 -29.540 1.00 82.12 883 MET A N 1
ATOM 6743 C CA . MET A 1 883 ? -20.640 45.364 -30.940 1.00 82.12 883 MET A CA 1
ATOM 6744 C C . MET A 1 883 ? -19.343 45.653 -31.714 1.00 82.12 883 MET A C 1
ATOM 6746 O O . MET A 1 883 ? -18.910 44.812 -32.500 1.00 82.12 883 MET A O 1
ATOM 6750 N N . ALA A 1 884 ? -18.695 46.800 -31.477 1.00 82.31 884 ALA A N 1
ATOM 6751 C CA . ALA A 1 884 ? -17.432 47.158 -32.129 1.00 82.31 884 ALA A CA 1
ATOM 6752 C C . ALA A 1 884 ? -16.275 46.209 -31.762 1.00 82.31 884 ALA A C 1
ATOM 6754 O O . ALA A 1 884 ? -15.407 45.950 -32.600 1.00 82.31 884 ALA A O 1
ATOM 6755 N N . PHE A 1 885 ? -16.269 45.682 -30.535 1.00 85.62 885 PHE A N 1
ATOM 6756 C CA . PHE A 1 885 ? -15.278 44.714 -30.060 1.00 85.62 885 PHE A CA 1
ATOM 6757 C C . PHE A 1 885 ? -15.612 43.268 -30.458 1.00 85.62 885 PHE A C 1
ATOM 6759 O O . PHE A 1 885 ? -14.744 42.532 -30.929 1.00 85.62 885 PHE A O 1
ATOM 6766 N N . MET A 1 886 ? -16.871 42.862 -30.295 1.00 83.75 886 MET A N 1
ATOM 6767 C CA . MET A 1 886 ? -17.333 41.498 -30.561 1.00 83.75 886 MET A CA 1
ATOM 6768 C C . MET A 1 886 ? -17.231 41.116 -32.034 1.00 83.75 886 MET A C 1
ATOM 6770 O O . MET A 1 886 ? -16.915 39.983 -32.363 1.00 83.75 886 MET A O 1
ATOM 6774 N N . LEU A 1 887 ? -17.484 42.054 -32.944 1.00 80.62 887 LEU A N 1
ATOM 6775 C CA . LEU A 1 887 ? -17.494 41.764 -34.372 1.00 80.62 887 LEU A CA 1
ATOM 6776 C C . LEU A 1 887 ? -16.160 41.186 -34.895 1.00 80.62 887 LEU A C 1
ATOM 6778 O O . LEU A 1 887 ? -16.185 40.087 -35.450 1.00 80.62 887 LEU A O 1
ATOM 6782 N N . PRO A 1 888 ? -14.996 41.848 -34.716 1.00 80.81 888 PRO A N 1
ATOM 6783 C CA . PRO A 1 888 ? -13.716 41.284 -35.147 1.00 80.81 888 PRO A CA 1
ATOM 6784 C C . PRO A 1 888 ? -13.300 40.058 -34.322 1.00 80.81 888 PRO A C 1
ATOM 6786 O O . PRO A 1 888 ? -12.703 39.135 -34.871 1.00 80.81 888 PRO A O 1
ATOM 67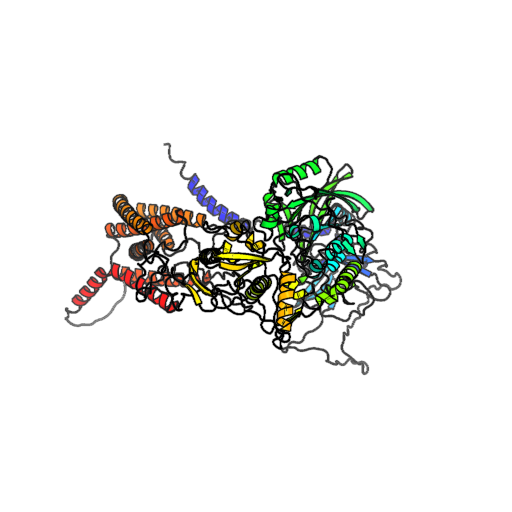89 N N . THR A 1 889 ? -13.628 40.011 -33.027 1.00 82.56 889 THR A N 1
ATOM 6790 C CA . THR A 1 889 ? -13.207 38.909 -32.145 1.00 82.56 889 THR A CA 1
ATOM 6791 C C . THR A 1 889 ? -14.012 37.628 -32.373 1.00 82.56 889 THR A C 1
ATOM 6793 O O . THR A 1 889 ? -13.423 36.556 -32.442 1.00 82.56 889 THR A O 1
ATOM 6796 N N . CYS A 1 890 ? -15.324 37.711 -32.602 1.00 84.31 890 CYS A N 1
ATOM 6797 C CA . CYS A 1 890 ? -16.144 36.566 -33.005 1.00 84.31 890 CYS A CA 1
ATOM 6798 C C . CYS A 1 890 ? -15.835 36.104 -34.434 1.00 84.31 890 CYS A C 1
ATOM 6800 O O . CYS A 1 890 ? -15.871 34.906 -34.694 1.00 84.31 890 CYS A O 1
ATOM 6802 N N . LEU A 1 891 ? -15.527 37.024 -35.357 1.00 82.62 891 LEU A N 1
ATOM 6803 C CA . LEU A 1 891 ? -15.231 36.664 -36.745 1.00 82.62 891 LEU A CA 1
ATOM 6804 C C . LEU A 1 891 ? -13.859 35.999 -36.881 1.00 82.62 891 LEU A C 1
ATOM 6806 O O . LEU A 1 891 ? -13.768 34.874 -37.359 1.00 82.62 891 LEU A O 1
ATOM 6810 N N . VAL A 1 892 ? -12.797 36.693 -36.467 1.00 79.69 892 VAL A N 1
ATOM 6811 C CA . VAL A 1 892 ? -11.419 36.216 -36.649 1.00 79.69 892 VAL A CA 1
ATOM 6812 C C . VAL A 1 892 ? -11.039 35.236 -35.547 1.00 79.69 892 VAL A C 1
ATOM 6814 O O . VAL A 1 892 ? -10.491 34.180 -35.837 1.00 79.69 892 VAL A O 1
ATOM 6817 N N . GLY A 1 893 ? -11.376 35.546 -34.293 1.00 76.81 893 GLY A N 1
ATOM 6818 C CA . GLY A 1 893 ? -11.100 34.660 -33.161 1.00 76.81 893 GLY A CA 1
ATOM 6819 C C . GLY A 1 893 ? -11.943 33.386 -33.194 1.00 76.81 893 GLY A C 1
ATOM 6820 O O . GLY A 1 893 ? -11.414 32.308 -32.956 1.00 76.81 893 GLY A O 1
ATOM 6821 N N . GLY A 1 894 ? -13.225 33.479 -33.568 1.00 78.94 894 GLY A N 1
ATOM 6822 C CA . GLY A 1 894 ? -14.078 32.299 -33.742 1.00 78.94 894 GLY A CA 1
ATOM 6823 C C . GLY A 1 894 ? -13.608 31.391 -34.882 1.00 78.94 894 GLY A C 1
ATOM 6824 O O . GLY A 1 894 ? -13.614 30.174 -34.733 1.00 78.94 894 GLY A O 1
ATOM 6825 N N . PHE A 1 895 ? -13.138 31.967 -35.992 1.00 80.62 895 PHE A N 1
ATOM 6826 C CA . PHE A 1 895 ? -12.555 31.194 -37.091 1.00 80.62 895 PHE A CA 1
ATOM 6827 C C . PHE A 1 895 ? -11.218 30.550 -36.703 1.00 80.62 895 PHE A C 1
ATOM 6829 O O . PHE A 1 895 ? -11.009 29.374 -36.981 1.00 80.62 895 PHE A O 1
ATOM 6836 N N . ALA A 1 896 ? -10.342 31.287 -36.014 1.00 75.88 896 ALA A N 1
ATOM 6837 C CA . ALA A 1 896 ? -9.079 30.752 -35.512 1.00 75.88 896 ALA A CA 1
ATOM 6838 C C . ALA A 1 896 ? -9.296 29.595 -34.524 1.00 75.88 896 ALA A C 1
ATOM 6840 O O . ALA A 1 896 ? -8.584 28.604 -34.600 1.00 75.88 896 ALA A O 1
ATOM 6841 N N . ALA A 1 897 ? -10.311 29.687 -33.658 1.00 76.44 897 ALA A N 1
ATOM 6842 C CA . ALA A 1 897 ? -10.679 28.621 -32.729 1.00 76.44 897 ALA A CA 1
ATOM 6843 C C . ALA A 1 897 ? -11.092 27.326 -33.453 1.00 76.44 897 ALA A C 1
ATOM 6845 O O . ALA A 1 897 ? -10.642 26.246 -33.096 1.00 76.44 897 ALA A O 1
ATOM 6846 N N . ILE A 1 898 ? -11.882 27.429 -34.528 1.00 77.06 898 ILE A N 1
ATOM 6847 C CA . ILE A 1 898 ? -12.291 26.273 -35.348 1.00 77.06 898 ILE A CA 1
ATOM 6848 C C . ILE A 1 898 ? -11.085 25.585 -36.023 1.00 77.06 898 ILE A C 1
ATOM 6850 O O . ILE A 1 898 ? -11.135 24.384 -36.267 1.00 77.06 898 ILE A O 1
ATOM 6854 N N . LEU A 1 899 ? -10.011 26.329 -36.309 1.00 73.31 899 LEU A N 1
ATOM 6855 C CA . LEU A 1 899 ? -8.783 25.827 -36.939 1.00 73.31 899 LEU A CA 1
ATOM 6856 C C . LEU A 1 899 ? -7.763 25.238 -35.951 1.00 73.31 899 LEU A C 1
ATOM 6858 O O . LEU A 1 899 ? -6.667 24.872 -36.372 1.00 73.31 899 LEU A O 1
ATOM 6862 N N . ILE A 1 900 ? -8.069 25.161 -34.655 1.00 69.00 900 ILE A N 1
ATOM 6863 C CA . ILE A 1 900 ? -7.151 24.549 -33.689 1.00 69.00 900 ILE A CA 1
ATOM 6864 C C . ILE A 1 900 ? -7.118 23.027 -33.930 1.00 69.00 900 ILE A C 1
ATOM 6866 O O . ILE A 1 900 ? -8.173 22.389 -33.854 1.00 69.00 900 ILE A O 1
ATOM 6870 N N . PRO A 1 901 ? -5.943 22.426 -34.219 1.00 58.72 901 PRO A N 1
ATOM 6871 C CA . PRO A 1 901 ? -5.809 20.992 -34.458 1.00 58.72 901 PRO A CA 1
ATOM 6872 C C . PRO A 1 901 ? -6.372 20.161 -33.307 1.00 58.72 901 PRO A C 1
ATOM 6874 O O . PRO A 1 901 ? -6.025 20.359 -32.149 1.00 58.72 901 PRO A O 1
ATOM 6877 N N . THR A 1 902 ? -7.181 19.159 -33.633 1.00 55.56 902 THR A N 1
ATOM 6878 C CA . THR A 1 902 ? -7.673 18.148 -32.677 1.00 55.56 902 THR A CA 1
ATOM 6879 C C . THR A 1 902 ? -6.710 16.964 -32.511 1.00 55.56 902 THR A C 1
ATOM 6881 O O . THR A 1 902 ? -7.144 15.873 -32.157 1.00 55.56 902 THR A O 1
ATOM 6884 N N . SER A 1 903 ? -5.422 17.121 -32.836 1.00 42.88 903 SER A N 1
ATOM 6885 C CA . SER A 1 903 ? -4.414 16.059 -32.671 1.00 42.88 903 SER A CA 1
ATOM 6886 C C . SER A 1 903 ? -3.959 15.870 -31.222 1.00 42.88 903 SER A C 1
ATOM 6888 O O . SER A 1 903 ? -3.247 14.912 -30.938 1.00 42.88 903 SER A O 1
ATOM 6890 N N . SER A 1 904 ? -4.392 16.724 -30.294 1.00 41.50 904 SER A N 1
ATOM 6891 C CA . SER A 1 904 ? -4.261 16.453 -28.870 1.00 41.50 904 SER A CA 1
ATOM 6892 C C . SER A 1 904 ? -5.477 15.654 -28.389 1.00 41.50 904 SER A C 1
ATOM 6894 O O . SER A 1 904 ? -6.630 16.046 -28.560 1.00 41.50 904 SER A O 1
ATOM 6896 N N . SER A 1 905 ? -5.206 14.498 -27.803 1.00 41.44 905 SER A N 1
ATOM 6897 C CA . SER A 1 905 ? -6.104 13.484 -27.234 1.00 41.44 905 SER A CA 1
ATOM 6898 C C . SER A 1 905 ? -7.010 13.964 -26.079 1.00 41.44 905 SER A C 1
ATOM 6900 O O . SER A 1 905 ? -7.408 13.177 -25.231 1.00 41.44 905 SER A O 1
ATOM 6902 N N . LEU A 1 906 ? -7.364 15.248 -26.014 1.00 45.62 906 LEU A N 1
ATOM 6903 C CA . LEU A 1 906 ? -7.848 15.887 -24.788 1.00 45.62 906 LEU A CA 1
ATOM 6904 C C . LEU A 1 906 ? -9.372 15.942 -24.608 1.00 45.62 906 LEU A C 1
ATOM 6906 O O . LEU A 1 906 ? -9.822 16.405 -23.565 1.00 45.62 906 LEU A O 1
ATOM 6910 N N . HIS A 1 907 ? -10.193 15.489 -25.564 1.00 52.59 907 HIS A N 1
ATOM 6911 C CA . HIS A 1 907 ? -11.647 15.674 -25.462 1.00 52.59 907 HIS A CA 1
ATOM 6912 C C . HIS A 1 907 ? -12.474 14.499 -25.995 1.00 52.59 907 HIS A C 1
ATOM 6914 O O . HIS A 1 907 ? -12.259 14.019 -27.106 1.00 52.59 907 HIS A O 1
ATOM 6920 N N . SER A 1 908 ? -13.507 14.107 -25.239 1.00 59.59 908 SER A N 1
ATOM 6921 C CA . SER A 1 908 ? -14.567 13.205 -25.710 1.00 59.59 908 SER A CA 1
ATOM 6922 C C . SER A 1 908 ? -15.243 13.739 -26.985 1.00 59.59 908 SER A C 1
ATOM 6924 O O . SER A 1 908 ? -15.294 14.962 -27.202 1.00 59.59 908 SER A O 1
ATOM 6926 N N . PRO A 1 909 ? -15.829 12.859 -27.824 1.00 66.88 909 PRO A N 1
ATOM 6927 C CA . PRO A 1 909 ? -16.632 13.255 -28.981 1.00 66.88 909 PRO A CA 1
ATOM 6928 C C . PRO A 1 909 ? -17.688 14.331 -28.677 1.00 66.88 909 PRO A C 1
ATOM 6930 O O . PRO A 1 909 ? -17.947 15.186 -29.525 1.00 66.88 909 PRO A O 1
ATOM 6933 N N . ILE A 1 910 ? -18.262 14.329 -27.466 1.00 67.12 910 ILE A N 1
ATOM 6934 C CA . ILE A 1 910 ? -19.302 15.281 -27.040 1.00 67.12 910 ILE A CA 1
ATOM 6935 C C . ILE A 1 910 ? -18.738 16.702 -26.906 1.00 67.12 910 ILE A C 1
ATOM 6937 O O . ILE A 1 910 ? -19.313 17.644 -27.455 1.00 67.12 910 ILE A O 1
ATOM 6941 N N . ILE A 1 911 ? -17.593 16.860 -26.236 1.00 68.94 911 ILE A N 1
ATOM 6942 C CA . ILE A 1 911 ? -16.936 18.166 -26.069 1.00 68.94 911 ILE A CA 1
ATOM 6943 C C . ILE A 1 911 ? -16.381 18.674 -27.394 1.00 68.94 911 ILE A C 1
ATOM 6945 O O . ILE A 1 911 ? -16.550 19.845 -27.728 1.00 68.94 911 ILE A O 1
ATOM 6949 N N . THR A 1 912 ? -15.813 17.783 -28.205 1.00 70.62 912 THR A N 1
ATOM 6950 C CA . THR A 1 912 ? -15.351 18.143 -29.550 1.00 70.62 912 THR A CA 1
ATOM 6951 C C . THR A 1 912 ? -16.512 18.689 -30.390 1.00 70.62 912 THR A C 1
ATOM 6953 O O . THR A 1 912 ? -16.411 19.761 -30.983 1.00 70.62 912 THR A O 1
ATOM 6956 N N . PHE A 1 913 ? -17.666 18.018 -30.395 1.00 71.31 913 PHE A N 1
ATOM 6957 C CA . PHE A 1 913 ? -18.842 18.494 -31.125 1.00 71.31 913 PHE A CA 1
ATOM 6958 C C . PHE A 1 913 ? -19.389 19.827 -30.583 1.00 71.31 913 PHE A C 1
ATOM 6960 O O . PHE A 1 913 ? -19.724 20.723 -31.368 1.00 71.31 913 PHE A O 1
ATOM 6967 N N . GLN A 1 914 ? -19.459 19.983 -29.257 1.00 78.25 914 GLN A N 1
ATOM 6968 C CA . GLN A 1 914 ? -19.874 21.227 -28.602 1.00 78.25 914 GLN A CA 1
ATOM 6969 C C . GLN A 1 914 ? -18.963 22.395 -29.001 1.00 78.25 914 GLN A C 1
ATOM 6971 O O . GLN A 1 914 ? -19.467 23.446 -29.408 1.00 78.25 914 GLN A O 1
ATOM 6976 N N . TYR A 1 915 ? -17.645 22.193 -28.971 1.00 76.19 915 TYR A N 1
ATOM 6977 C CA . TYR A 1 915 ? -16.648 23.199 -29.318 1.00 76.19 915 TYR A CA 1
ATOM 6978 C C . TYR A 1 915 ? -16.825 23.717 -30.751 1.00 76.19 915 TYR A C 1
ATOM 6980 O O . TYR A 1 915 ? -16.956 24.928 -30.965 1.00 76.19 915 TYR A O 1
ATOM 6988 N N . PHE A 1 916 ? -16.901 22.818 -31.737 1.00 78.31 916 PHE A N 1
ATOM 6989 C CA . PHE A 1 916 ? -17.078 23.203 -33.142 1.00 78.31 916 PHE A CA 1
ATOM 6990 C C . PHE A 1 916 ? -18.433 23.863 -33.393 1.00 78.31 916 PHE A C 1
ATOM 6992 O O . PHE A 1 916 ? -18.513 24.873 -34.099 1.00 78.31 916 PHE A O 1
ATOM 6999 N N . THR A 1 917 ? -19.501 23.343 -32.785 1.00 77.50 917 THR A N 1
ATOM 7000 C CA . THR A 1 917 ? -20.850 23.903 -32.929 1.00 77.50 917 THR A CA 1
ATOM 7001 C C . THR A 1 917 ? -20.909 25.328 -32.387 1.00 77.50 917 THR A C 1
ATOM 7003 O O . THR A 1 917 ? -21.377 26.234 -33.079 1.00 77.50 917 THR A O 1
ATOM 7006 N N . TYR A 1 918 ? -20.381 25.560 -31.184 1.00 82.00 918 TYR A N 1
ATOM 7007 C CA . TYR A 1 918 ? -20.392 26.873 -30.548 1.00 82.00 918 TYR A CA 1
ATOM 7008 C C . TYR A 1 918 ? -19.616 27.923 -31.357 1.00 82.00 918 TYR A C 1
ATOM 7010 O O . TYR A 1 918 ? -20.145 28.998 -31.660 1.00 82.00 918 TYR A O 1
ATOM 7018 N N . HIS A 1 919 ? -18.392 27.600 -31.786 1.00 84.25 919 HIS A N 1
ATOM 7019 C CA . HIS A 1 919 ? -17.574 28.547 -32.543 1.00 84.25 919 HIS A CA 1
ATOM 7020 C C . HIS A 1 919 ? -18.152 28.824 -33.942 1.00 84.25 919 HIS A C 1
ATOM 7022 O O . HIS A 1 919 ? -18.134 29.962 -34.416 1.00 84.25 919 HIS A O 1
ATOM 7028 N N . THR A 1 920 ? -18.783 27.827 -34.569 1.00 86.06 920 THR A N 1
ATOM 7029 C CA . THR A 1 920 ? -19.513 28.012 -35.836 1.00 86.06 920 THR A CA 1
ATOM 7030 C C . THR A 1 920 ? -20.663 29.010 -35.681 1.00 86.06 920 THR A C 1
ATOM 7032 O O . THR A 1 920 ? -20.868 29.879 -36.533 1.00 86.06 920 THR A O 1
ATOM 7035 N N . VAL A 1 921 ? -21.396 28.928 -34.569 1.00 83.44 921 VAL A N 1
ATOM 7036 C CA . VAL A 1 921 ? -22.541 29.794 -34.263 1.00 83.44 921 VAL A CA 1
ATOM 7037 C C . VAL A 1 921 ? -22.112 31.257 -34.070 1.00 83.44 921 VAL A C 1
ATOM 7039 O O . VAL A 1 921 ? -22.760 32.157 -34.615 1.00 83.44 921 VAL A O 1
ATOM 7042 N N . ILE A 1 922 ? -21.017 31.524 -33.346 1.00 83.88 922 ILE A N 1
ATOM 7043 C CA . ILE A 1 922 ? -20.525 32.901 -33.133 1.00 83.88 922 ILE A CA 1
ATOM 7044 C C . ILE A 1 922 ? -19.898 33.509 -34.400 1.00 83.88 922 ILE A C 1
ATOM 7046 O O . ILE A 1 922 ? -20.040 34.712 -34.629 1.00 83.88 922 ILE A O 1
ATOM 7050 N N . VAL A 1 923 ? -19.287 32.695 -35.272 1.00 86.38 923 VAL A N 1
ATOM 7051 C CA . VAL A 1 923 ? -18.811 33.142 -36.594 1.00 86.38 923 VAL A CA 1
ATOM 7052 C C . VAL A 1 923 ? -19.998 33.504 -37.491 1.00 86.38 923 VAL A C 1
ATOM 7054 O O . VAL A 1 923 ? -20.027 34.594 -38.068 1.00 86.38 923 VAL A O 1
ATOM 7057 N N . ALA A 1 924 ? -21.025 32.650 -37.553 1.00 82.75 924 ALA A N 1
ATOM 7058 C CA . ALA A 1 924 ? -22.255 32.928 -38.300 1.00 82.75 924 ALA A CA 1
ATOM 7059 C C . ALA A 1 924 ? -22.948 34.210 -37.807 1.00 82.75 924 ALA A C 1
ATOM 7061 O O . ALA A 1 924 ? -23.469 35.000 -38.601 1.00 82.75 924 ALA A O 1
ATOM 7062 N N . PHE A 1 925 ? -22.920 34.451 -36.494 1.00 79.38 925 PHE A N 1
ATOM 7063 C CA . PHE A 1 925 ? -23.404 35.689 -35.896 1.00 79.38 925 PHE A CA 1
ATOM 7064 C C . PHE A 1 925 ? -22.612 36.913 -36.358 1.00 79.38 925 PHE A C 1
ATOM 7066 O O . PHE A 1 925 ? -23.227 37.888 -36.790 1.00 79.38 925 PHE A O 1
ATOM 7073 N N . ALA A 1 926 ? -21.279 36.867 -36.317 1.00 81.81 926 ALA A N 1
ATOM 7074 C CA . ALA A 1 926 ? -20.445 37.975 -36.770 1.00 81.81 926 ALA A CA 1
ATOM 7075 C C . ALA A 1 926 ? -20.702 38.301 -38.251 1.00 81.81 926 ALA A C 1
ATOM 7077 O O . ALA A 1 926 ? -20.916 39.461 -38.602 1.00 81.81 926 ALA A O 1
ATOM 7078 N N . ILE A 1 927 ? -20.806 37.278 -39.107 1.00 81.12 927 ILE A N 1
ATOM 7079 C CA . ILE A 1 927 ? -21.170 37.436 -40.525 1.00 81.12 927 ILE A CA 1
ATOM 7080 C C . ILE A 1 927 ? -22.558 38.075 -40.666 1.00 81.12 927 ILE A C 1
ATOM 7082 O O . ILE A 1 927 ? -22.752 39.003 -41.449 1.00 81.12 927 ILE A O 1
ATOM 7086 N N . CYS A 1 928 ? -23.544 37.640 -39.886 1.00 74.75 928 CYS A N 1
ATOM 7087 C CA . CYS A 1 928 ? -24.882 38.221 -39.944 1.00 74.75 928 CYS A CA 1
ATOM 7088 C C . CYS A 1 928 ? -24.952 39.655 -39.410 1.00 74.75 928 CYS A C 1
ATOM 7090 O O . CYS A 1 928 ? -25.736 40.449 -39.937 1.00 74.75 928 CYS A O 1
ATOM 7092 N N . LEU A 1 929 ? -24.144 40.005 -38.407 1.00 74.62 929 LEU A N 1
ATOM 7093 C CA . LEU A 1 929 ? -23.976 41.386 -37.959 1.00 74.62 929 LEU A CA 1
ATOM 7094 C C . LEU A 1 929 ? -23.409 42.255 -39.084 1.00 74.62 929 LEU A C 1
ATOM 7096 O O . LEU A 1 929 ? -23.989 43.308 -39.352 1.00 74.62 929 LEU A O 1
ATOM 7100 N N . LEU A 1 930 ? -22.374 41.789 -39.800 1.00 75.12 930 LEU A N 1
ATOM 7101 C CA . LEU A 1 930 ? -21.836 42.483 -40.982 1.00 75.12 930 LEU A CA 1
ATOM 7102 C C . LEU A 1 930 ? -22.925 42.768 -42.020 1.00 75.12 930 LEU A C 1
ATOM 7104 O O . LEU A 1 930 ? -22.990 43.863 -42.575 1.00 75.12 930 LEU A O 1
ATOM 7108 N N . LEU A 1 931 ? -23.795 41.788 -42.267 1.00 72.06 931 LEU A N 1
ATOM 7109 C CA . LEU A 1 931 ? -24.845 41.881 -43.282 1.00 72.06 931 LEU A CA 1
ATOM 7110 C C . LEU A 1 931 ? -26.050 42.737 -42.851 1.00 72.06 931 LEU A C 1
ATOM 7112 O O . LEU A 1 931 ? -26.807 43.191 -43.710 1.00 72.06 931 LEU A O 1
ATOM 7116 N N . LYS A 1 932 ? -26.264 42.948 -41.545 1.00 67.38 932 LYS A N 1
ATOM 7117 C CA . LYS A 1 932 ? -27.443 43.651 -41.000 1.00 67.38 932 LYS A CA 1
ATOM 7118 C C . LYS A 1 932 ? -27.153 45.033 -40.426 1.00 67.38 932 LYS A C 1
ATOM 7120 O O . LYS A 1 932 ? -28.087 45.827 -40.313 1.00 67.38 932 LYS A O 1
ATOM 7125 N N . SER A 1 933 ? -25.920 45.348 -40.034 1.00 58.75 933 SER A N 1
ATOM 7126 C CA . SER A 1 933 ? -25.658 46.594 -39.315 1.00 58.75 933 SER A CA 1
ATOM 7127 C C . SER A 1 933 ? -25.460 47.779 -40.268 1.00 58.75 933 SER A C 1
ATOM 7129 O O . SER A 1 933 ? -24.386 47.964 -40.834 1.00 58.75 933 SER A O 1
ATOM 7131 N N . LYS A 1 934 ? -26.471 48.650 -40.369 1.00 57.25 934 LYS A N 1
ATOM 7132 C CA . LYS A 1 934 ? -26.261 50.083 -40.669 1.00 57.25 934 LYS A CA 1
ATOM 7133 C C . LYS A 1 934 ? -25.833 50.878 -39.415 1.00 57.25 934 LYS A C 1
ATOM 7135 O O . LYS A 1 934 ? -25.592 52.075 -39.505 1.00 57.25 934 LYS A O 1
ATOM 7140 N N . GLU A 1 935 ? -25.754 50.212 -38.258 1.00 54.69 935 GLU A N 1
ATOM 7141 C CA . GLU A 1 935 ? -25.570 50.809 -36.923 1.00 54.69 935 GLU A CA 1
ATOM 7142 C C . GLU A 1 935 ? -24.132 50.733 -36.379 1.00 54.69 935 GLU A C 1
ATOM 7144 O O . GLU A 1 935 ? -23.789 51.452 -35.440 1.00 54.69 935 GLU A O 1
ATOM 7149 N N . ILE A 1 936 ? -23.257 49.908 -36.967 1.00 62.38 936 ILE A N 1
ATOM 7150 C CA . ILE A 1 936 ? -21.828 49.920 -36.635 1.00 62.38 936 ILE A CA 1
ATOM 7151 C C . ILE A 1 936 ? -21.183 50.937 -37.566 1.00 62.38 936 ILE A C 1
ATOM 7153 O O . ILE A 1 936 ? -21.070 50.716 -38.769 1.00 62.38 936 ILE A O 1
ATOM 7157 N N . GLY A 1 937 ? -20.805 52.087 -37.011 1.00 60.53 937 GLY A N 1
ATOM 7158 C CA . GLY A 1 937 ? -20.350 53.233 -37.796 1.00 60.53 937 GLY A CA 1
ATOM 7159 C C . GLY A 1 937 ? -19.051 53.002 -38.567 1.00 60.53 937 GLY A C 1
ATOM 7160 O O . GLY A 1 937 ? -18.689 53.875 -39.352 1.00 60.53 937 GLY A O 1
ATOM 7161 N N . TRP A 1 938 ? -18.356 51.874 -38.346 1.00 70.50 938 TRP A N 1
ATOM 7162 C CA . TRP A 1 938 ? -17.044 51.572 -38.923 1.00 70.50 938 TRP A CA 1
ATOM 7163 C C . TRP A 1 938 ? -16.163 52.816 -38.916 1.00 70.50 938 TRP A C 1
ATOM 7165 O O . TRP A 1 938 ? -15.640 53.246 -39.937 1.00 70.50 938 TRP A O 1
ATOM 7175 N N . THR A 1 939 ? -16.098 53.479 -37.767 1.00 77.25 939 THR A N 1
ATOM 7176 C CA . THR A 1 939 ? -15.354 54.726 -37.629 1.00 77.25 939 THR A CA 1
ATOM 7177 C C . THR A 1 939 ? -14.016 54.462 -36.958 1.00 77.25 939 THR A C 1
ATOM 7179 O O . THR A 1 939 ? -13.828 53.461 -36.267 1.00 77.25 939 THR A O 1
ATOM 7182 N N . VAL A 1 940 ? -13.093 55.418 -37.072 1.00 78.75 940 VAL A N 1
ATOM 7183 C CA . VAL A 1 940 ? -11.855 55.418 -36.275 1.00 78.75 940 VAL A CA 1
ATOM 7184 C C . VAL A 1 940 ? -12.168 55.380 -34.768 1.00 78.75 940 VAL A C 1
ATOM 7186 O O . VAL A 1 940 ? -11.425 54.790 -33.986 1.00 78.75 940 VAL A O 1
ATOM 7189 N N . LYS A 1 941 ? -13.313 55.936 -34.345 1.00 81.38 941 LYS A N 1
ATOM 7190 C CA . LYS A 1 941 ? -13.789 55.865 -32.956 1.00 81.38 941 LYS A CA 1
ATOM 7191 C C . LYS A 1 941 ? -14.177 54.440 -32.543 1.00 81.38 941 LYS A C 1
ATOM 7193 O O . LYS A 1 941 ? -13.886 54.036 -31.422 1.00 81.38 941 LYS A O 1
ATOM 7198 N N . ASP A 1 942 ? -14.795 53.672 -33.434 1.00 83.19 942 ASP A N 1
ATOM 7199 C CA . ASP A 1 942 ? -15.166 52.276 -33.165 1.00 83.19 942 ASP A CA 1
ATOM 7200 C C . ASP A 1 942 ? -13.912 51.386 -33.119 1.00 83.19 942 ASP A C 1
ATOM 7202 O O . ASP A 1 942 ? -13.753 50.607 -32.185 1.00 83.19 942 ASP A O 1
ATOM 7206 N N . TYR A 1 943 ? -12.960 51.602 -34.036 1.00 84.81 943 TYR A N 1
ATOM 7207 C CA . TYR A 1 943 ? -11.649 50.939 -34.027 1.00 84.81 943 TYR A CA 1
ATOM 7208 C C . TYR A 1 943 ? -10.864 51.202 -32.733 1.00 84.81 943 TYR A C 1
ATOM 7210 O O . TYR A 1 943 ? -10.420 50.274 -32.060 1.00 84.81 943 TYR A O 1
ATOM 7218 N N . THR A 1 944 ? -10.738 52.472 -32.335 1.00 84.31 944 THR A N 1
ATOM 7219 C CA . THR A 1 944 ? -10.053 52.836 -31.082 1.00 84.31 944 THR A CA 1
ATOM 7220 C C . THR A 1 944 ? -10.777 52.293 -29.851 1.00 84.31 944 THR A C 1
ATOM 7222 O O . THR A 1 944 ? -10.124 51.925 -28.879 1.00 84.31 944 THR A O 1
ATOM 7225 N N . THR A 1 945 ? -12.108 52.191 -29.886 1.00 86.75 945 THR A N 1
ATOM 7226 C CA . THR A 1 945 ? -12.888 51.551 -28.816 1.00 86.75 945 THR A CA 1
ATOM 7227 C C . THR A 1 945 ? -12.606 50.049 -28.748 1.00 86.75 945 THR A C 1
ATOM 7229 O O . THR A 1 945 ? -12.352 49.539 -27.660 1.00 86.75 945 THR A O 1
ATOM 7232 N N . ALA A 1 946 ? -12.563 49.357 -29.890 1.00 85.38 946 ALA A N 1
ATOM 7233 C CA . ALA A 1 946 ? -12.242 47.934 -29.959 1.00 85.38 946 ALA A CA 1
ATOM 7234 C C . ALA A 1 946 ? -10.824 47.634 -29.440 1.00 85.38 946 ALA A C 1
ATOM 7236 O O . ALA A 1 946 ? -10.652 46.704 -28.659 1.00 85.38 946 ALA A O 1
ATOM 7237 N N . LEU A 1 947 ? -9.823 48.455 -29.782 1.00 86.38 947 LEU A N 1
ATOM 7238 C CA . LEU A 1 947 ? -8.460 48.301 -29.253 1.00 86.38 947 LEU A CA 1
ATOM 7239 C C . LEU A 1 947 ? -8.369 48.565 -27.747 1.00 86.38 947 LEU A C 1
ATOM 7241 O O . LEU A 1 947 ? -7.694 47.823 -27.039 1.00 86.38 947 LEU A O 1
ATOM 7245 N N . LYS A 1 948 ? -9.066 49.590 -27.238 1.00 87.62 948 LYS A N 1
ATOM 7246 C CA . LYS A 1 948 ? -9.127 49.857 -25.792 1.00 87.62 948 LYS A CA 1
ATOM 7247 C C . LYS A 1 948 ? -9.765 48.697 -25.039 1.00 87.62 948 LYS A C 1
ATOM 7249 O O . LYS A 1 948 ? -9.276 48.322 -23.981 1.00 87.62 948 LYS A O 1
ATOM 7254 N N . MET A 1 949 ? -10.828 48.118 -25.593 1.00 85.25 949 MET A N 1
ATOM 7255 C CA . MET A 1 949 ? -11.465 46.937 -25.019 1.00 85.25 949 MET A CA 1
ATOM 7256 C C . MET A 1 949 ? -10.566 45.703 -25.093 1.00 85.25 949 MET A C 1
ATOM 7258 O O . MET A 1 949 ? -10.504 44.970 -24.116 1.00 85.25 949 MET A O 1
ATOM 7262 N N . LEU A 1 950 ? -9.825 45.503 -26.188 1.00 83.75 950 LEU A N 1
ATOM 7263 C CA . LEU A 1 950 ? -8.850 44.416 -26.307 1.00 83.75 950 LEU A CA 1
ATOM 7264 C C . LEU A 1 950 ? -7.740 44.539 -25.257 1.00 83.75 950 LEU A C 1
ATOM 7266 O O . LEU A 1 950 ? -7.449 43.568 -24.567 1.00 83.75 950 LEU A O 1
ATOM 7270 N N . ALA A 1 951 ? -7.172 45.736 -25.091 1.00 83.56 951 ALA A N 1
ATOM 7271 C CA . ALA A 1 951 ? -6.155 46.006 -24.079 1.00 83.56 951 ALA A CA 1
ATOM 7272 C C . ALA A 1 951 ? -6.704 45.829 -22.654 1.00 83.56 951 ALA A C 1
ATOM 7274 O O . ALA A 1 951 ? -6.063 45.196 -21.820 1.00 83.56 951 ALA A O 1
ATOM 7275 N N . PHE A 1 952 ? -7.911 46.337 -22.385 1.00 85.12 952 PHE A N 1
ATOM 7276 C CA . PHE A 1 952 ? -8.570 46.186 -21.089 1.00 85.12 952 PHE A CA 1
ATOM 7277 C C . PHE A 1 952 ? -8.866 44.717 -20.765 1.00 85.12 952 PHE A C 1
ATOM 7279 O O . PHE A 1 952 ? -8.559 44.267 -19.669 1.00 85.12 952 PHE A O 1
ATOM 7286 N N . MET A 1 953 ? -9.395 43.946 -21.718 1.00 78.06 953 MET A N 1
ATOM 7287 C CA . MET A 1 953 ? -9.640 42.511 -21.541 1.00 78.06 953 MET A CA 1
ATOM 7288 C C . MET A 1 953 ? -8.345 41.719 -21.386 1.00 78.06 953 MET A C 1
ATOM 7290 O O . MET A 1 953 ? -8.292 40.831 -20.544 1.00 78.06 953 MET A O 1
ATOM 7294 N N . GLY A 1 954 ? -7.286 42.072 -22.119 1.00 75.38 954 GLY A N 1
ATOM 7295 C CA . GLY A 1 954 ? -5.957 41.493 -21.923 1.00 75.38 954 GLY A CA 1
ATOM 7296 C C . GLY A 1 954 ? -5.403 41.765 -20.521 1.00 75.38 954 GLY A C 1
ATOM 7297 O O . GLY A 1 954 ? -4.875 40.859 -19.885 1.00 75.38 954 GLY A O 1
ATOM 7298 N N . PHE A 1 955 ? -5.587 42.980 -19.998 1.00 79.12 955 PHE A N 1
ATOM 7299 C CA . PHE A 1 955 ? -5.191 43.324 -18.631 1.00 79.12 955 PHE A CA 1
ATOM 7300 C C . PHE A 1 955 ? -6.014 42.570 -17.580 1.00 79.12 955 PHE A C 1
ATOM 7302 O O . PHE A 1 955 ? -5.442 41.982 -16.668 1.00 79.12 955 PHE A O 1
ATOM 7309 N N . VAL A 1 956 ? -7.343 42.538 -17.723 1.00 76.88 956 VAL A N 1
ATOM 7310 C CA . VAL A 1 956 ? -8.236 41.783 -16.828 1.00 76.88 956 VAL A CA 1
ATOM 7311 C C . VAL A 1 956 ? -7.880 40.298 -16.836 1.00 76.88 956 VAL A C 1
ATOM 7313 O O . VAL A 1 956 ? -7.859 39.679 -15.780 1.00 76.88 956 VAL A O 1
ATOM 7316 N N . ALA A 1 957 ? -7.537 39.736 -17.996 1.00 71.06 957 ALA A N 1
ATOM 7317 C CA . ALA A 1 957 ? -7.081 38.357 -18.112 1.00 71.06 957 ALA A CA 1
ATOM 7318 C C . ALA A 1 957 ? -5.803 38.103 -17.306 1.00 71.06 957 ALA A C 1
ATOM 7320 O O . ALA A 1 957 ? -5.742 37.135 -16.556 1.00 71.06 957 ALA A O 1
ATOM 7321 N N . ILE A 1 958 ? -4.799 38.977 -17.435 1.00 70.38 958 ILE A N 1
ATOM 7322 C CA . ILE A 1 958 ? -3.553 38.888 -16.659 1.00 70.38 958 ILE A CA 1
ATOM 7323 C C . ILE A 1 958 ? -3.855 38.999 -15.163 1.00 70.38 958 ILE A C 1
ATOM 7325 O O . ILE A 1 958 ? -3.371 38.188 -14.380 1.00 70.38 958 ILE A O 1
ATOM 7329 N N . TYR A 1 959 ? -4.683 39.969 -14.777 1.00 74.62 959 TYR A N 1
ATOM 7330 C CA . TYR A 1 959 ? -5.027 40.227 -13.385 1.00 74.62 959 TYR A CA 1
ATOM 7331 C C . TYR A 1 959 ? -5.792 39.054 -12.754 1.00 74.62 959 TYR A C 1
ATOM 7333 O O . TYR A 1 959 ? -5.387 38.552 -11.711 1.00 74.62 959 TYR A O 1
ATOM 7341 N N . ILE A 1 960 ? -6.835 38.535 -13.407 1.00 69.81 960 ILE A N 1
ATOM 7342 C CA . ILE A 1 960 ? -7.602 37.388 -12.898 1.00 69.81 960 ILE A CA 1
ATOM 7343 C C . ILE A 1 960 ? -6.746 36.117 -12.883 1.00 69.81 960 ILE A C 1
ATOM 7345 O O . ILE A 1 960 ? -6.752 35.413 -11.879 1.00 69.81 960 ILE A O 1
ATOM 7349 N N . ASN A 1 961 ? -5.953 35.847 -13.928 1.00 65.12 961 ASN A N 1
ATOM 7350 C CA . ASN A 1 961 ? -5.019 34.713 -13.919 1.00 65.12 961 ASN A CA 1
ATOM 7351 C C . ASN A 1 961 ? -3.980 34.833 -12.793 1.00 65.12 961 ASN A C 1
ATOM 7353 O O . ASN A 1 961 ? -3.544 33.815 -12.268 1.00 65.12 961 ASN A O 1
ATOM 7357 N N . SER A 1 962 ? -3.602 36.056 -12.398 1.00 66.56 962 SER A N 1
ATOM 7358 C CA . SER A 1 962 ? -2.723 36.274 -11.243 1.00 66.56 962 SER A CA 1
ATOM 7359 C C . SER A 1 962 ? -3.419 36.074 -9.891 1.00 66.56 962 SER A C 1
ATOM 7361 O O . SER A 1 962 ? -2.749 35.733 -8.924 1.00 66.56 962 SER A O 1
ATOM 7363 N N . MET A 1 963 ? -4.744 36.255 -9.813 1.00 63.72 963 MET A N 1
ATOM 7364 C CA . MET A 1 963 ? -5.529 36.091 -8.579 1.00 63.72 963 MET A CA 1
ATOM 7365 C C . MET A 1 963 ? -6.019 34.661 -8.349 1.00 63.72 963 MET A C 1
ATOM 7367 O O . MET A 1 963 ? -6.101 34.220 -7.210 1.00 63.72 963 MET A O 1
ATOM 7371 N N . VAL A 1 964 ? -6.396 33.954 -9.416 1.00 58.81 964 VAL A N 1
ATOM 7372 C CA . VAL A 1 964 ? -6.981 32.601 -9.342 1.00 58.81 964 VAL A CA 1
ATOM 7373 C C . VAL A 1 964 ? -5.892 31.523 -9.360 1.00 58.81 964 VAL A C 1
ATOM 7375 O O . VAL A 1 964 ? -6.207 30.342 -9.403 1.00 58.81 964 VAL A O 1
ATOM 7378 N N . TYR A 1 965 ? -4.623 31.941 -9.320 1.00 52.94 965 TYR A N 1
ATOM 7379 C CA . TYR A 1 965 ? -3.423 31.113 -9.314 1.00 52.94 965 TYR A CA 1
ATOM 7380 C C . TYR A 1 965 ? -3.591 29.875 -8.419 1.00 52.94 965 TYR A C 1
ATOM 7382 O O . TYR A 1 965 ? -3.627 29.988 -7.195 1.00 52.94 965 TYR A O 1
ATOM 7390 N N . ASP A 1 966 ? -3.726 28.704 -9.042 1.00 48.66 966 ASP A N 1
ATOM 7391 C CA . ASP A 1 966 ? -3.694 27.429 -8.333 1.00 48.66 966 ASP A CA 1
ATOM 7392 C C . ASP A 1 966 ? -2.239 26.962 -8.276 1.00 48.66 966 ASP A C 1
ATOM 7394 O O . ASP A 1 966 ? -1.583 26.800 -9.310 1.00 48.66 966 ASP A O 1
ATOM 7398 N N . VAL A 1 967 ? -1.740 26.754 -7.057 1.00 44.50 967 VAL A N 1
ATOM 7399 C CA . VAL A 1 967 ? -0.585 25.889 -6.826 1.00 44.50 967 VAL A CA 1
ATOM 7400 C C . VAL A 1 967 ? -1.139 24.481 -6.899 1.00 44.50 967 VAL A C 1
ATOM 7402 O O . VAL A 1 967 ? -1.740 23.989 -5.949 1.00 44.50 967 VAL A O 1
ATOM 7405 N N . VAL A 1 968 ? -1.008 23.855 -8.060 1.00 40.84 968 VAL A N 1
ATOM 7406 C CA . VAL A 1 968 ? -1.216 22.419 -8.134 1.00 40.84 968 VAL A CA 1
ATOM 7407 C C . VAL A 1 968 ? 0.029 21.782 -7.522 1.00 40.84 968 VAL A C 1
ATOM 7409 O O . VAL A 1 968 ? 1.058 21.693 -8.185 1.00 40.84 968 VAL A O 1
ATOM 7412 N N . GLU A 1 969 ? -0.041 21.383 -6.253 1.00 37.25 969 GLU A N 1
ATOM 7413 C CA . GLU A 1 969 ? 0.879 20.368 -5.744 1.00 37.25 969 GLU A CA 1
ATOM 7414 C C . GLU A 1 969 ? 0.470 19.034 -6.369 1.00 37.25 969 GLU A C 1
ATOM 7416 O O . GLU A 1 969 ? -0.577 18.476 -6.045 1.00 37.25 969 GLU A O 1
ATOM 7421 N N . TYR A 1 970 ? 1.302 18.520 -7.270 1.00 34.69 970 TYR A N 1
ATOM 7422 C CA . TYR A 1 970 ? 1.421 17.081 -7.437 1.00 34.69 970 TYR A CA 1
ATOM 7423 C C . TYR A 1 970 ? 2.858 16.673 -7.162 1.00 34.69 970 TYR A C 1
ATOM 7425 O O . TYR A 1 970 ? 3.792 17.266 -7.690 1.00 34.69 970 TYR A O 1
ATOM 7433 N N . ASN A 1 971 ? 2.931 15.671 -6.292 1.00 34.69 971 ASN A N 1
ATOM 7434 C CA . ASN A 1 971 ? 3.984 14.723 -5.969 1.00 34.69 971 ASN A CA 1
ATOM 7435 C C . ASN A 1 971 ? 5.451 15.065 -6.242 1.00 34.69 971 ASN A C 1
ATOM 7437 O O . ASN A 1 971 ? 5.883 15.393 -7.340 1.00 34.69 971 ASN A O 1
ATOM 7441 N N . VAL A 1 972 ? 6.204 14.797 -5.175 1.00 37.50 972 VAL A N 1
ATOM 7442 C CA . VAL A 1 972 ? 7.645 14.595 -5.077 1.00 37.50 972 VAL A CA 1
ATOM 7443 C C . VAL A 1 972 ? 8.203 13.940 -6.342 1.00 37.50 972 VAL A C 1
ATOM 7445 O O . VAL A 1 972 ? 8.127 12.726 -6.520 1.00 37.50 972 VAL A O 1
ATOM 7448 N N . ALA A 1 973 ? 8.795 14.759 -7.206 1.00 36.06 973 ALA A N 1
ATOM 7449 C CA . ALA A 1 973 ? 9.753 14.290 -8.185 1.00 36.06 973 ALA A CA 1
ATOM 7450 C C . ALA A 1 973 ? 11.132 14.241 -7.513 1.00 36.06 973 ALA A C 1
ATOM 7452 O O . ALA A 1 973 ? 11.686 15.260 -7.107 1.00 36.06 973 ALA A O 1
ATOM 7453 N N . GLU A 1 974 ? 11.655 13.028 -7.378 1.00 42.12 974 GLU A N 1
ATOM 7454 C CA . GLU A 1 974 ? 12.982 12.660 -7.872 1.00 42.12 974 GLU A CA 1
ATOM 7455 C C . GLU A 1 974 ? 14.251 13.414 -7.420 1.00 42.12 974 GLU A C 1
ATOM 7457 O O . GLU A 1 974 ? 15.295 13.106 -7.966 1.00 42.12 974 GLU A O 1
ATOM 7462 N N . THR A 1 975 ? 14.283 14.339 -6.456 1.00 35.38 975 THR A N 1
ATOM 7463 C CA . THR A 1 975 ? 15.592 14.895 -6.005 1.00 35.38 975 THR A CA 1
ATOM 7464 C C . THR A 1 975 ? 15.703 15.274 -4.531 1.00 35.38 975 THR A C 1
ATOM 7466 O O . THR A 1 975 ? 16.749 15.766 -4.110 1.00 35.38 975 THR A O 1
ATOM 7469 N N . GLY A 1 976 ? 14.658 15.109 -3.716 1.00 38.28 976 GLY A N 1
ATOM 7470 C CA . GLY A 1 976 ? 14.673 15.559 -2.313 1.00 38.28 976 GLY A CA 1
ATOM 7471 C C . GLY A 1 976 ? 14.799 17.084 -2.122 1.00 38.28 976 GLY A C 1
ATOM 7472 O O . GLY A 1 976 ? 14.583 17.583 -1.018 1.00 38.28 976 GLY A O 1
ATOM 7473 N N . GLU A 1 977 ? 15.058 17.861 -3.175 1.00 36.69 977 GLU A N 1
ATOM 7474 C CA . GLU A 1 977 ? 14.839 19.300 -3.176 1.00 36.69 977 GLU A CA 1
ATOM 7475 C C . GLU A 1 977 ? 13.377 19.584 -3.503 1.00 36.69 977 GLU A C 1
ATOM 7477 O O . GLU A 1 977 ? 12.844 19.158 -4.528 1.00 36.69 977 GLU A O 1
ATOM 7482 N N . LYS A 1 978 ? 12.733 20.363 -2.627 1.00 32.34 978 LYS A N 1
ATOM 7483 C CA . LYS A 1 978 ? 11.423 20.966 -2.879 1.00 32.34 978 LYS A CA 1
ATOM 7484 C C . LYS A 1 978 ? 11.528 21.902 -4.081 1.00 32.34 978 LYS A C 1
ATOM 7486 O O . LYS A 1 978 ? 11.688 23.113 -3.928 1.00 32.34 978 LYS A O 1
ATOM 7491 N N . THR A 1 979 ? 11.430 21.362 -5.285 1.00 35.25 979 THR A N 1
ATOM 7492 C CA . THR A 1 979 ? 11.178 22.176 -6.462 1.00 35.25 979 THR A CA 1
ATOM 7493 C C . THR A 1 979 ? 9.685 22.454 -6.494 1.00 35.25 979 THR A C 1
ATOM 7495 O O . THR A 1 979 ? 8.859 21.603 -6.803 1.00 35.25 979 THR A O 1
ATOM 7498 N N . VAL A 1 980 ? 9.325 23.677 -6.106 1.00 35.56 980 VAL A N 1
ATOM 7499 C CA . VAL A 1 980 ? 8.008 24.230 -6.413 1.00 35.56 980 VAL A CA 1
ATOM 7500 C C . VAL A 1 980 ? 7.969 24.389 -7.928 1.00 35.56 980 VAL A C 1
ATOM 7502 O O . VAL A 1 980 ? 8.399 25.414 -8.463 1.00 35.56 980 VAL A O 1
ATOM 7505 N N . GLU A 1 981 ? 7.515 23.366 -8.648 1.00 35.88 981 GLU A N 1
ATOM 7506 C CA . GLU A 1 981 ? 7.165 23.565 -10.042 1.00 35.88 981 GLU A CA 1
ATOM 7507 C C . GLU A 1 981 ? 5.886 24.402 -10.045 1.00 35.88 981 GLU A C 1
ATOM 7509 O O . GLU A 1 981 ? 4.807 23.957 -9.658 1.00 35.88 981 GLU A O 1
ATOM 7514 N N . PHE A 1 982 ? 6.013 25.677 -10.415 1.00 36.47 982 PHE A N 1
ATOM 7515 C CA . PHE A 1 982 ? 4.869 26.550 -10.638 1.00 36.47 982 PHE A CA 1
ATOM 7516 C C . PHE A 1 982 ? 4.116 26.005 -11.858 1.00 36.47 982 PHE A C 1
ATOM 7518 O O . PHE A 1 982 ? 4.272 26.529 -12.964 1.00 36.47 982 PHE A O 1
ATOM 7525 N N . VAL A 1 983 ? 3.303 24.959 -11.695 1.00 43.56 983 VAL A N 1
ATOM 7526 C CA . VAL A 1 983 ? 2.407 24.491 -12.748 1.00 43.56 983 VAL A CA 1
ATOM 7527 C C . VAL A 1 983 ? 1.333 25.562 -12.887 1.00 43.56 983 VAL A C 1
ATOM 7529 O O . VAL A 1 983 ? 0.350 25.607 -12.155 1.00 43.56 983 VAL A O 1
ATOM 7532 N N . ARG A 1 984 ? 1.575 26.511 -13.796 1.00 46.72 984 ARG A N 1
ATOM 7533 C CA . ARG A 1 984 ? 0.722 27.678 -14.048 1.00 46.72 984 ARG A CA 1
ATOM 7534 C C . ARG A 1 984 ? -0.589 27.245 -14.705 1.00 46.72 984 ARG A C 1
ATOM 7536 O O . ARG A 1 984 ? -0.810 27.506 -15.885 1.00 46.72 984 ARG A O 1
ATOM 7543 N N . ARG A 1 985 ? -1.475 26.583 -13.971 1.00 51.56 985 ARG A N 1
ATOM 7544 C CA . ARG A 1 985 ? -2.775 26.150 -14.487 1.00 51.56 985 ARG A CA 1
ATOM 7545 C C . ARG A 1 985 ? -3.880 27.040 -13.953 1.00 51.56 985 ARG A C 1
ATOM 7547 O O . ARG A 1 985 ? -4.726 26.636 -13.175 1.00 51.56 985 ARG A O 1
ATOM 7554 N N . VAL A 1 986 ? -3.903 28.262 -14.473 1.00 51.69 986 VAL A N 1
ATOM 7555 C CA . VAL A 1 986 ? -5.165 28.968 -14.697 1.00 51.69 986 VAL A CA 1
ATOM 7556 C C . VAL A 1 986 ? -5.071 29.619 -16.054 1.00 51.69 986 VAL A C 1
ATOM 7558 O O . VAL A 1 986 ? -4.234 30.491 -16.293 1.00 51.69 986 VAL A O 1
ATOM 7561 N N . ASN A 1 987 ? -5.916 29.158 -16.966 1.00 56.44 987 ASN A N 1
ATOM 7562 C CA . ASN A 1 987 ? -5.907 29.625 -18.336 1.00 56.44 987 ASN A CA 1
ATOM 7563 C C . ASN A 1 987 ? -7.241 30.276 -18.697 1.00 56.44 987 ASN A C 1
ATOM 7565 O O . ASN A 1 987 ? -7.894 29.898 -19.672 1.00 56.44 987 ASN A O 1
ATOM 7569 N N . PHE A 1 988 ? -7.622 31.303 -17.925 1.00 50.09 988 PHE A N 1
ATOM 7570 C CA . PHE A 1 988 ? -8.874 32.052 -18.093 1.00 50.09 988 PHE A CA 1
ATOM 7571 C C . PHE A 1 988 ? -9.018 32.615 -19.521 1.00 50.09 988 PHE A C 1
ATOM 7573 O O . PHE A 1 988 ? -10.110 32.970 -19.924 1.00 50.09 988 PHE A O 1
ATOM 7580 N N . MET A 1 989 ? -7.941 32.687 -20.326 1.00 55.19 989 MET A N 1
ATOM 7581 C CA . MET A 1 989 ? -7.947 33.256 -21.685 1.00 55.19 989 MET A CA 1
ATOM 7582 C C . MET A 1 989 ? -6.909 32.648 -22.669 1.00 55.19 989 MET A C 1
ATOM 7584 O O . MET A 1 989 ? -6.508 33.334 -23.602 1.00 55.19 989 MET A O 1
ATOM 7588 N N . TYR A 1 990 ? -6.426 31.411 -22.499 1.00 54.59 990 TYR A N 1
ATOM 7589 C CA . TYR A 1 990 ? -5.346 30.829 -23.347 1.00 54.59 990 TYR A CA 1
ATOM 7590 C C . TYR A 1 990 ? -4.024 31.633 -23.392 1.00 54.59 990 TYR A C 1
ATOM 7592 O O . TYR A 1 990 ? -3.295 31.634 -24.382 1.00 54.59 990 TYR A O 1
ATOM 7600 N N . VAL A 1 991 ? -3.693 32.329 -22.300 1.00 56.94 991 VAL A N 1
ATOM 7601 C CA . VAL A 1 991 ? -2.486 33.170 -22.186 1.00 56.94 991 VAL A CA 1
ATOM 7602 C C . VAL A 1 991 ? -1.252 32.348 -21.802 1.00 56.94 991 VAL A C 1
ATOM 7604 O O . VAL A 1 991 ? -0.133 32.777 -22.071 1.00 56.94 991 VAL A O 1
ATOM 7607 N N . VAL A 1 992 ? -1.439 31.177 -21.183 1.00 51.09 992 VAL A N 1
ATOM 7608 C CA . VAL A 1 992 ? -0.337 30.425 -20.559 1.00 51.09 992 VAL A CA 1
ATOM 7609 C C . VAL A 1 992 ? 0.080 29.184 -21.347 1.00 51.09 992 VAL A C 1
ATOM 7611 O O . VAL A 1 992 ? 1.246 28.829 -21.255 1.00 51.09 992 VAL A O 1
ATOM 7614 N N . ASP A 1 993 ? -0.783 28.591 -22.181 1.00 54.41 993 ASP A N 1
ATOM 7615 C CA . ASP A 1 993 ? -0.447 27.484 -23.099 1.00 54.41 993 ASP A CA 1
ATOM 7616 C C . ASP A 1 993 ? -0.780 27.841 -24.552 1.00 54.41 993 ASP A C 1
ATOM 7618 O O . ASP A 1 993 ? -1.884 28.339 -24.797 1.00 54.41 993 ASP A O 1
ATOM 7622 N N . PRO A 1 994 ? 0.143 27.627 -25.514 1.00 57.06 994 PRO A N 1
ATOM 7623 C CA . PRO A 1 994 ? -0.066 27.993 -26.899 1.00 57.06 994 PRO A CA 1
ATOM 7624 C C . PRO A 1 994 ? -0.979 26.950 -27.556 1.00 57.06 994 PRO A C 1
ATOM 7626 O O . PRO A 1 994 ? -0.591 25.794 -27.687 1.00 57.06 994 PRO A O 1
ATOM 7629 N N . PRO A 1 995 ? -2.173 27.328 -28.041 1.00 50.88 995 PRO A N 1
ATOM 7630 C CA . PRO A 1 995 ? -3.067 26.380 -28.707 1.00 50.88 995 PRO A CA 1
ATOM 7631 C C . PRO A 1 995 ? -2.549 25.908 -30.081 1.00 50.88 995 PRO A C 1
ATOM 7633 O O . PRO A 1 995 ? -3.160 25.046 -30.701 1.00 50.88 995 PRO A O 1
ATOM 7636 N N . MET A 1 996 ? -1.456 26.494 -30.586 1.00 53.84 996 MET A N 1
ATOM 7637 C CA . MET A 1 996 ? -0.842 26.194 -31.887 1.00 53.84 996 MET A CA 1
ATOM 7638 C C . MET A 1 996 ? 0.681 26.060 -31.746 1.00 53.84 996 MET A C 1
ATOM 7640 O O . MET A 1 996 ? 1.457 26.776 -32.387 1.00 53.84 996 MET A O 1
ATOM 7644 N N . GLU A 1 997 ? 1.108 25.179 -30.846 1.00 51.47 997 GLU A N 1
ATOM 7645 C CA . GLU A 1 997 ? 2.517 24.835 -30.680 1.00 51.47 997 GLU A CA 1
ATOM 7646 C C . GLU A 1 997 ? 3.088 24.277 -32.000 1.00 51.47 997 GLU A C 1
ATOM 7648 O O . GLU A 1 997 ? 2.446 23.480 -32.681 1.00 51.47 997 GLU A O 1
ATOM 7653 N N . GLY A 1 998 ? 4.260 24.770 -32.419 1.00 53.94 998 GLY A N 1
ATOM 7654 C CA . GLY A 1 998 ? 4.870 24.440 -33.718 1.00 53.94 998 GLY A CA 1
ATOM 7655 C C . GLY A 1 998 ? 4.825 25.550 -34.780 1.00 53.94 998 GLY A C 1
ATOM 7656 O O . GLY A 1 998 ? 5.520 25.444 -35.791 1.00 53.94 998 GLY A O 1
ATOM 7657 N N . LEU A 1 999 ? 4.098 26.655 -34.558 1.00 57.12 999 LEU A N 1
ATOM 7658 C CA . LEU A 1 999 ? 4.201 27.845 -35.419 1.00 57.12 999 LEU A CA 1
ATOM 7659 C C . LEU A 1 999 ? 5.450 28.688 -35.077 1.00 57.12 999 LEU A C 1
ATOM 7661 O O . LEU A 1 999 ? 5.730 28.899 -33.897 1.00 57.12 999 LEU A O 1
ATOM 7665 N N . PRO A 1 1000 ? 6.174 29.264 -36.062 1.00 59.62 1000 PRO A N 1
ATOM 7666 C CA . PRO A 1 1000 ? 7.457 29.940 -35.814 1.00 59.62 1000 PRO A CA 1
ATOM 7667 C C . PRO A 1 1000 ? 7.392 31.144 -34.857 1.00 59.62 1000 PRO A C 1
ATOM 7669 O O . PRO A 1 1000 ? 8.391 31.484 -34.231 1.00 59.62 1000 PRO A O 1
ATOM 7672 N N . PHE A 1 1001 ? 6.235 31.808 -34.759 1.00 64.31 1001 PHE A N 1
ATOM 7673 C CA . PHE A 1 1001 ? 6.068 33.102 -34.078 1.00 64.31 1001 PHE A CA 1
ATOM 7674 C C . PHE A 1 1001 ? 5.002 33.104 -32.964 1.00 64.31 1001 PHE A C 1
ATOM 7676 O O . PHE A 1 1001 ? 4.836 34.114 -32.288 1.00 64.31 1001 PHE A O 1
ATOM 7683 N N . LEU A 1 1002 ? 4.286 31.995 -32.744 1.00 64.25 1002 LEU A N 1
ATOM 7684 C CA . LEU A 1 1002 ? 3.294 31.831 -31.664 1.00 64.25 1002 LEU A CA 1
ATOM 7685 C C . LEU A 1 1002 ? 3.691 30.660 -30.763 1.00 64.25 1002 LEU A C 1
ATOM 7687 O O . LEU A 1 1002 ? 2.931 29.730 -30.520 1.00 64.25 1002 LEU A O 1
ATOM 7691 N N . ASN A 1 1003 ? 4.936 30.721 -30.309 1.00 66.38 1003 ASN A N 1
ATOM 7692 C CA . ASN A 1 1003 ? 5.644 29.646 -29.640 1.00 66.38 1003 ASN A CA 1
ATOM 7693 C C . ASN A 1 1003 ? 6.280 30.178 -28.342 1.00 66.38 1003 ASN A C 1
ATOM 7695 O O . ASN A 1 1003 ? 6.711 31.332 -28.276 1.00 66.38 1003 ASN A O 1
ATOM 7699 N N . LYS A 1 1004 ? 6.336 29.332 -27.312 1.00 64.81 1004 LYS A N 1
ATOM 7700 C CA . LYS A 1 1004 ? 6.961 29.602 -26.013 1.00 64.81 1004 LYS A CA 1
ATOM 7701 C C . LYS A 1 1004 ? 8.495 29.587 -26.006 1.00 64.81 1004 LYS A C 1
ATOM 7703 O O . LYS A 1 1004 ? 9.070 30.074 -25.037 1.00 64.81 1004 LYS A O 1
ATOM 7708 N N . ASN A 1 1005 ? 9.160 29.104 -27.056 1.00 65.75 1005 ASN A N 1
ATOM 7709 C CA . ASN A 1 1005 ? 10.617 28.912 -27.129 1.00 65.75 1005 ASN A CA 1
ATOM 7710 C C . ASN A 1 1005 ? 11.439 30.181 -26.844 1.00 65.75 1005 ASN A C 1
ATOM 7712 O O . ASN A 1 1005 ? 12.598 30.083 -26.461 1.00 65.75 1005 ASN A O 1
ATOM 7716 N 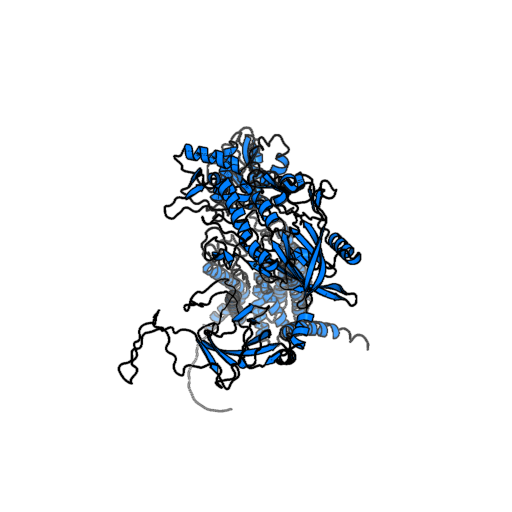N . HIS A 1 1006 ? 10.856 31.372 -27.011 1.00 67.12 1006 HIS A N 1
ATOM 7717 C CA . HIS A 1 1006 ? 11.511 32.657 -26.729 1.00 67.12 1006 HIS A CA 1
ATOM 7718 C C . HIS A 1 1006 ? 11.054 33.307 -25.407 1.00 67.12 1006 HIS A C 1
ATOM 7720 O O . HIS A 1 1006 ? 11.305 34.487 -25.170 1.00 67.12 1006 HIS A O 1
ATOM 7726 N N . GLY A 1 1007 ? 10.374 32.554 -24.540 1.00 67.44 1007 GLY A N 1
ATOM 7727 C CA . GLY A 1 1007 ? 9.862 33.016 -23.253 1.00 67.44 1007 GLY A CA 1
ATOM 7728 C C . GLY A 1 1007 ? 8.447 33.604 -23.310 1.00 67.44 1007 GLY A C 1
ATOM 7729 O O . GLY A 1 1007 ? 7.949 34.046 -24.348 1.00 67.44 1007 GLY A O 1
ATOM 7730 N N . TRP A 1 1008 ? 7.779 33.626 -22.151 1.00 68.12 1008 TRP A N 1
ATOM 7731 C CA . TRP A 1 1008 ? 6.352 33.964 -22.046 1.00 68.12 1008 TRP A CA 1
ATOM 7732 C C . TRP A 1 1008 ? 6.031 35.422 -22.420 1.00 68.12 1008 TRP A C 1
ATOM 7734 O O . TRP A 1 1008 ? 4.994 35.678 -23.025 1.00 68.12 1008 TRP A O 1
ATOM 7744 N N . LEU A 1 1009 ? 6.921 36.375 -22.105 1.00 68.81 1009 LEU A N 1
ATOM 7745 C CA . LEU A 1 1009 ? 6.746 37.792 -22.460 1.00 68.81 1009 LEU A CA 1
ATOM 7746 C C . LEU A 1 1009 ? 6.768 37.993 -23.974 1.00 68.81 1009 LEU A C 1
ATOM 7748 O O . LEU A 1 1009 ? 5.980 38.769 -24.513 1.00 68.81 1009 LEU A O 1
ATOM 7752 N N . VAL A 1 1010 ? 7.651 37.265 -24.661 1.00 74.06 1010 VAL A N 1
ATOM 7753 C CA . VAL A 1 1010 ? 7.756 37.298 -26.118 1.00 74.06 1010 VAL A CA 1
ATOM 7754 C C . VAL A 1 1010 ? 6.515 36.661 -26.731 1.00 74.06 1010 VAL A C 1
ATOM 7756 O O . VAL A 1 1010 ? 5.901 37.274 -27.600 1.00 74.06 1010 VAL A O 1
ATOM 7759 N N . TYR A 1 1011 ? 6.077 35.502 -26.237 1.00 73.12 1011 TYR A N 1
ATOM 7760 C CA . TYR A 1 1011 ? 4.814 34.883 -26.653 1.00 73.12 1011 TYR A CA 1
ATOM 7761 C C . TYR A 1 1011 ? 3.616 35.832 -26.473 1.00 73.12 1011 TYR A C 1
ATOM 7763 O O . TYR A 1 1011 ? 2.846 36.047 -27.410 1.00 73.12 1011 TYR A O 1
ATOM 7771 N N . PHE A 1 1012 ? 3.498 36.475 -25.309 1.00 73.19 1012 PHE A N 1
ATOM 7772 C CA . PHE A 1 1012 ? 2.431 37.433 -25.032 1.00 73.19 1012 PHE A CA 1
ATOM 7773 C C . PHE A 1 1012 ? 2.485 38.649 -25.966 1.00 73.19 1012 PHE A C 1
ATOM 7775 O O . PHE A 1 1012 ? 1.453 39.067 -26.489 1.00 73.19 1012 PHE A O 1
ATOM 7782 N N . ALA A 1 1013 ? 3.676 39.194 -26.234 1.00 76.31 1013 ALA A N 1
ATOM 7783 C CA . ALA A 1 1013 ? 3.850 40.297 -27.175 1.00 76.31 1013 ALA A CA 1
ATOM 7784 C C . ALA A 1 1013 ? 3.431 39.906 -28.604 1.00 76.31 1013 ALA A C 1
ATOM 7786 O O . ALA A 1 1013 ? 2.751 40.684 -29.277 1.00 76.31 1013 ALA A O 1
ATOM 7787 N N . HIS A 1 1014 ? 3.764 38.691 -29.051 1.00 76.62 1014 HIS A N 1
ATOM 7788 C CA . HIS A 1 1014 ? 3.331 38.165 -30.349 1.00 76.62 1014 HIS A CA 1
ATOM 7789 C C . HIS A 1 1014 ? 1.815 37.948 -30.405 1.00 76.62 1014 HIS A C 1
ATOM 7791 O O . HIS A 1 1014 ? 1.177 38.314 -31.396 1.00 76.62 1014 HIS A O 1
ATOM 7797 N N . LEU A 1 1015 ? 1.212 37.420 -29.337 1.00 73.44 1015 LEU A N 1
ATOM 7798 C CA . LEU A 1 1015 ? -0.233 37.218 -29.235 1.00 73.44 1015 LEU A CA 1
ATOM 7799 C C . LEU A 1 1015 ? -0.991 38.556 -29.253 1.00 73.44 1015 LEU A C 1
ATOM 7801 O O . LEU A 1 1015 ? -1.932 38.734 -30.030 1.00 73.44 1015 LEU A O 1
ATOM 7805 N N . ALA A 1 1016 ? -0.540 39.529 -28.456 1.00 76.44 1016 ALA A N 1
ATOM 7806 C CA . ALA A 1 1016 ? -1.097 40.877 -28.422 1.00 76.44 1016 ALA A CA 1
ATOM 7807 C C . ALA A 1 1016 ? -0.943 41.586 -29.777 1.00 76.44 1016 ALA A C 1
ATOM 7809 O O . ALA A 1 1016 ? -1.905 42.166 -30.286 1.00 76.44 1016 ALA A O 1
ATOM 7810 N N . GLY A 1 1017 ? 0.235 41.483 -30.402 1.00 81.44 1017 GLY A N 1
ATOM 7811 C CA . GLY A 1 1017 ? 0.494 42.009 -31.742 1.00 81.44 1017 GLY A CA 1
ATOM 7812 C C . GLY A 1 1017 ? -0.433 41.398 -32.794 1.00 81.44 1017 GLY A C 1
ATOM 7813 O O . GLY A 1 1017 ? -1.047 42.126 -33.574 1.00 81.44 1017 GLY A O 1
ATOM 7814 N N . THR A 1 1018 ? -0.622 40.078 -32.760 1.00 77.56 1018 THR A N 1
ATOM 7815 C CA . THR A 1 1018 ? -1.523 39.355 -33.671 1.00 77.56 1018 THR A CA 1
ATOM 7816 C C . THR A 1 1018 ? -2.977 39.796 -33.487 1.00 77.56 1018 THR A C 1
ATOM 7818 O O . THR A 1 1018 ? -3.667 40.063 -34.472 1.00 77.56 1018 THR A O 1
ATOM 7821 N N . GLY A 1 1019 ? -3.435 39.960 -32.241 1.00 78.50 1019 GLY A N 1
ATOM 7822 C CA . GLY A 1 1019 ? -4.771 40.478 -31.936 1.00 78.50 1019 GLY A CA 1
ATOM 7823 C C . GLY A 1 1019 ? -4.994 41.902 -32.459 1.00 78.50 1019 GLY A C 1
ATOM 7824 O O . GLY A 1 1019 ? -6.026 42.184 -33.073 1.00 78.50 1019 GLY A O 1
ATOM 7825 N N . ILE A 1 1020 ? -4.008 42.791 -32.289 1.00 84.25 1020 ILE A N 1
ATOM 7826 C CA . ILE A 1 1020 ? -4.052 44.158 -32.829 1.00 84.25 1020 ILE A CA 1
ATOM 7827 C C . ILE A 1 1020 ? -4.127 44.124 -34.357 1.00 84.25 1020 ILE A C 1
ATOM 7829 O O . ILE A 1 1020 ? -4.979 44.801 -34.935 1.00 84.25 1020 ILE A O 1
ATOM 7833 N N . ILE A 1 1021 ? -3.290 43.320 -35.018 1.00 83.75 1021 ILE A N 1
ATOM 7834 C CA . ILE A 1 1021 ? -3.285 43.178 -36.481 1.00 83.75 1021 ILE A CA 1
ATOM 7835 C C . ILE A 1 1021 ? -4.647 42.671 -36.973 1.00 83.75 1021 ILE A C 1
ATOM 7837 O O . ILE A 1 1021 ? -5.239 43.283 -37.862 1.00 83.75 1021 ILE A O 1
ATOM 7841 N N . ALA A 1 1022 ? -5.191 41.618 -36.360 1.00 79.44 1022 ALA A N 1
ATOM 7842 C CA . ALA A 1 1022 ? -6.482 41.033 -36.723 1.00 79.44 1022 ALA A CA 1
ATOM 7843 C C . ALA A 1 1022 ? -7.645 42.035 -36.612 1.00 79.44 1022 ALA A C 1
ATOM 7845 O O . ALA A 1 1022 ? -8.448 42.174 -37.542 1.00 79.44 1022 ALA A O 1
ATOM 7846 N N . VAL A 1 1023 ? -7.718 42.786 -35.506 1.00 82.88 1023 VAL A N 1
ATOM 7847 C CA . VAL A 1 1023 ? -8.720 43.851 -35.339 1.00 82.88 1023 VAL A CA 1
ATOM 7848 C C . VAL A 1 1023 ? -8.497 44.955 -36.374 1.00 82.88 1023 VAL A C 1
ATOM 7850 O O . VAL A 1 1023 ? -9.449 45.403 -37.009 1.00 82.88 1023 VAL A O 1
ATOM 7853 N N . THR A 1 1024 ? -7.251 45.366 -36.611 1.00 83.81 1024 THR A N 1
ATOM 7854 C CA . THR A 1 1024 ? -6.912 46.423 -37.579 1.00 83.81 1024 THR A CA 1
ATOM 7855 C C . THR A 1 1024 ? -7.335 46.063 -39.000 1.00 83.81 1024 THR A C 1
ATOM 7857 O O . THR A 1 1024 ? -7.917 46.902 -39.690 1.00 83.81 1024 THR A O 1
ATOM 7860 N N . LEU A 1 1025 ? -7.121 44.814 -39.425 1.00 81.69 1025 LEU A N 1
ATOM 7861 C CA . LEU A 1 1025 ? -7.541 44.325 -40.741 1.00 81.69 1025 LEU A CA 1
ATOM 7862 C C . LEU A 1 1025 ? -9.057 44.455 -40.943 1.00 81.69 1025 LEU A C 1
ATOM 7864 O O . LEU A 1 1025 ? -9.498 44.861 -42.018 1.00 81.69 1025 LEU A O 1
ATOM 7868 N N . CYS A 1 1026 ? -9.854 44.222 -39.897 1.00 76.62 1026 CYS A N 1
ATOM 7869 C CA . CYS A 1 1026 ? -11.305 44.409 -39.957 1.00 76.62 1026 CYS A CA 1
ATOM 7870 C C . CYS A 1 1026 ? -11.706 45.889 -40.145 1.00 76.62 1026 CYS A C 1
ATOM 7872 O O . CYS A 1 1026 ? -12.726 46.174 -40.767 1.00 76.62 1026 CYS A O 1
ATOM 7874 N N . TYR A 1 1027 ? -10.899 46.841 -39.661 1.00 79.56 1027 TYR A N 1
ATOM 7875 C CA . TYR A 1 1027 ? -11.161 48.290 -39.723 1.00 79.56 1027 TYR A CA 1
ATOM 7876 C C . TYR A 1 1027 ? -10.338 49.037 -40.794 1.00 79.56 1027 TYR A C 1
ATOM 7878 O O . TYR A 1 1027 ? -10.350 50.272 -40.839 1.00 79.56 1027 TYR A O 1
ATOM 7886 N N . ILE A 1 1028 ? -9.661 48.325 -41.703 1.00 76.94 1028 ILE A N 1
ATOM 7887 C CA . ILE A 1 1028 ? -8.707 48.913 -42.659 1.00 76.94 1028 ILE A CA 1
ATOM 7888 C C . ILE A 1 1028 ? -9.338 49.965 -43.588 1.00 76.94 1028 ILE A C 1
ATOM 7890 O O . ILE A 1 1028 ? -8.775 51.035 -43.818 1.00 76.94 1028 ILE A O 1
ATOM 7894 N N . LYS A 1 1029 ? -10.551 49.708 -44.086 1.00 70.50 1029 LYS A N 1
ATOM 7895 C CA . LYS A 1 1029 ? -11.265 50.595 -45.018 1.00 70.50 1029 LYS A CA 1
ATOM 7896 C C . LYS A 1 1029 ? -11.640 51.947 -44.371 1.00 70.50 1029 LYS A C 1
ATOM 7898 O O . LYS A 1 1029 ? -11.348 52.984 -44.968 1.00 70.50 1029 LYS A O 1
ATOM 7903 N N . PRO A 1 1030 ? -12.216 51.984 -43.157 1.00 64.62 1030 PRO A N 1
ATOM 7904 C CA . PRO A 1 1030 ? -12.369 53.202 -42.356 1.00 64.62 1030 PRO A CA 1
ATOM 7905 C C . PRO A 1 1030 ? -11.092 54.000 -42.124 1.00 64.62 1030 PRO A C 1
ATOM 7907 O O . PRO A 1 1030 ? -11.098 55.223 -42.264 1.00 64.62 1030 PRO A O 1
ATOM 7910 N N . ILE A 1 1031 ? -10.006 53.309 -41.774 1.00 66.62 1031 ILE A N 1
ATOM 7911 C CA . ILE A 1 1031 ? -8.711 53.923 -41.471 1.00 66.62 1031 ILE A CA 1
ATOM 7912 C C . ILE A 1 1031 ? -8.162 54.606 -42.728 1.00 66.62 1031 ILE A C 1
ATOM 7914 O O . ILE A 1 1031 ? -7.823 55.788 -42.693 1.00 66.62 1031 ILE A O 1
ATOM 7918 N N . ILE A 1 1032 ? -8.182 53.912 -43.870 1.00 70.12 1032 ILE A N 1
ATOM 7919 C CA . ILE A 1 1032 ? -7.770 54.469 -45.165 1.00 70.12 1032 ILE A CA 1
ATOM 7920 C C . ILE A 1 1032 ? -8.633 55.679 -45.550 1.00 70.12 1032 ILE A C 1
ATOM 7922 O O . ILE A 1 1032 ? -8.106 56.689 -46.018 1.00 70.12 1032 ILE A O 1
ATOM 7926 N N . ASN A 1 1033 ? -9.949 55.620 -45.335 1.00 68.94 1033 ASN A N 1
ATOM 7927 C CA . ASN A 1 1033 ? -10.850 56.733 -45.641 1.00 68.94 1033 ASN A CA 1
ATOM 7928 C C . ASN A 1 1033 ? -10.603 57.960 -44.746 1.00 68.94 1033 ASN A C 1
ATOM 7930 O O . ASN A 1 1033 ? -10.655 59.087 -45.239 1.00 68.94 1033 ASN A O 1
ATOM 7934 N N . ALA A 1 1034 ? -10.284 57.764 -43.465 1.00 65.38 1034 ALA A N 1
ATOM 7935 C CA . ALA A 1 1034 ? -9.918 58.847 -42.553 1.00 65.38 1034 ALA A CA 1
ATOM 7936 C C . ALA A 1 1034 ? -8.576 59.496 -42.932 1.00 65.38 1034 ALA A C 1
ATOM 7938 O O . ALA A 1 1034 ? -8.473 60.723 -42.954 1.00 65.38 1034 ALA A O 1
ATOM 7939 N N . ILE A 1 1035 ? -7.579 58.690 -43.317 1.00 65.88 1035 ILE A N 1
ATOM 7940 C CA . ILE A 1 1035 ? -6.271 59.169 -43.795 1.00 65.88 1035 ILE A CA 1
ATOM 7941 C C . ILE A 1 1035 ? -6.430 59.969 -45.101 1.00 65.88 1035 ILE A C 1
ATOM 7943 O O . ILE A 1 1035 ? -5.893 61.069 -45.231 1.00 65.88 1035 ILE A O 1
ATOM 7947 N N . ARG A 1 1036 ? -7.241 59.477 -46.048 1.00 64.50 1036 ARG A N 1
ATOM 7948 C CA . ARG A 1 1036 ? -7.562 60.188 -47.301 1.00 64.50 1036 ARG A CA 1
ATOM 7949 C C . ARG A 1 1036 ? -8.363 61.478 -47.068 1.00 64.50 1036 ARG A C 1
ATOM 7951 O O . ARG A 1 1036 ? -8.198 62.437 -47.819 1.00 64.50 1036 ARG A O 1
ATOM 7958 N N . GLY A 1 1037 ? -9.208 61.524 -46.035 1.00 58.62 1037 GLY A N 1
ATOM 7959 C CA . GLY A 1 1037 ? -9.955 62.719 -45.627 1.00 58.62 1037 GLY A CA 1
ATOM 7960 C C . GLY A 1 1037 ? -9.087 63.791 -44.955 1.00 58.62 1037 GLY A C 1
ATOM 7961 O O . GLY A 1 1037 ? -9.286 64.978 -45.205 1.00 58.62 1037 GLY A O 1
ATOM 7962 N N . ALA A 1 1038 ? -8.082 63.388 -44.169 1.00 55.06 1038 ALA A N 1
ATOM 7963 C CA . ALA A 1 1038 ? -7.109 64.298 -43.557 1.00 55.06 1038 ALA A CA 1
ATOM 7964 C C . ALA A 1 1038 ? -6.201 64.980 -44.601 1.00 55.06 1038 ALA A C 1
ATOM 7966 O O . ALA A 1 1038 ? -5.855 66.148 -44.440 1.00 55.06 1038 ALA A O 1
ATOM 7967 N N . GLY A 1 1039 ? -5.897 64.296 -45.712 1.00 48.50 1039 GLY A N 1
ATOM 7968 C CA . GLY A 1 1039 ? -5.169 64.875 -46.849 1.00 48.50 1039 GLY A CA 1
ATOM 7969 C C . GLY A 1 1039 ? -5.945 65.954 -47.620 1.00 48.50 1039 GLY A C 1
ATOM 7970 O O . GLY A 1 1039 ? -5.331 66.860 -48.172 1.00 48.50 1039 GLY A O 1
ATOM 7971 N N . LYS A 1 1040 ? -7.287 65.919 -47.615 1.00 50.06 1040 LYS A N 1
ATOM 7972 C CA . LYS A 1 1040 ? -8.137 66.930 -48.280 1.00 50.06 1040 LYS A CA 1
ATOM 7973 C C . LYS A 1 1040 ? -8.418 68.177 -47.434 1.00 50.06 1040 LYS A C 1
ATOM 7975 O O . LYS A 1 1040 ? -8.833 69.187 -47.986 1.00 50.06 1040 LYS A O 1
ATOM 7980 N N . LYS A 1 1041 ? -8.190 68.134 -46.116 1.00 48.28 1041 LYS A N 1
ATOM 7981 C CA . LYS A 1 1041 ? -8.357 69.297 -45.220 1.00 48.28 1041 LYS A CA 1
ATOM 7982 C C . LYS A 1 1041 ? -7.126 70.212 -45.142 1.00 48.28 1041 LYS A C 1
ATOM 7984 O O . LYS A 1 1041 ? -7.210 71.256 -44.514 1.00 48.28 1041 LYS A O 1
ATOM 7989 N N . LYS A 1 1042 ? -6.004 69.843 -45.772 1.00 45.41 1042 LYS A N 1
ATOM 7990 C CA . LYS A 1 1042 ? -4.738 70.601 -45.732 1.00 45.41 1042 LYS A CA 1
ATOM 7991 C C . LYS A 1 1042 ? -4.491 71.515 -46.945 1.00 45.41 1042 LYS A C 1
ATOM 7993 O O . LYS A 1 1042 ? -3.411 72.081 -47.040 1.00 45.41 1042 LYS A O 1
ATOM 7998 N N . SER A 1 1043 ? -5.455 71.667 -47.859 1.00 43.38 1043 SER A N 1
ATOM 7999 C CA . SER A 1 1043 ? -5.307 72.476 -49.085 1.00 43.38 1043 SER A CA 1
ATOM 8000 C C . SER A 1 1043 ? -6.354 73.589 -49.237 1.00 43.38 1043 SER A C 1
ATOM 8002 O O . SER A 1 1043 ? -6.719 73.927 -50.360 1.00 43.38 1043 SER A O 1
ATOM 8004 N N . ALA A 1 1044 ? -6.869 74.135 -48.135 1.00 39.53 1044 ALA A N 1
ATOM 8005 C CA . ALA A 1 1044 ? -7.726 75.319 -48.172 1.00 39.53 1044 ALA A CA 1
ATOM 8006 C C . ALA A 1 1044 ? -7.437 76.232 -46.969 1.00 39.53 1044 ALA A C 1
ATOM 8008 O O . ALA A 1 1044 ? -8.020 76.081 -45.902 1.00 39.53 1044 ALA A O 1
ATOM 8009 N N . GLU A 1 1045 ? -6.513 77.162 -47.177 1.00 43.78 1045 GLU A N 1
ATOM 8010 C CA . GLU A 1 1045 ? -6.494 78.520 -46.607 1.00 43.78 1045 GLU A CA 1
ATOM 8011 C C . GLU A 1 1045 ? -6.571 79.484 -47.816 1.00 43.78 1045 GLU A C 1
ATOM 8013 O O . GLU A 1 1045 ? -6.297 79.003 -48.926 1.00 43.78 1045 GLU A O 1
ATOM 8018 N N . PRO A 1 1046 ? -6.892 80.795 -47.694 1.00 52.03 1046 PRO A N 1
ATOM 8019 C CA . PRO A 1 1046 ? -6.865 81.654 -46.491 1.00 52.03 1046 PRO A CA 1
ATOM 8020 C C . PRO A 1 1046 ? -8.062 82.644 -46.359 1.00 52.03 1046 PRO A C 1
ATOM 8022 O O . PRO A 1 1046 ? -8.852 82.770 -47.290 1.00 52.03 1046 PRO A O 1
ATOM 8025 N N . ALA A 1 1047 ? -8.173 83.370 -45.230 1.00 33.62 1047 ALA A N 1
ATOM 8026 C CA . ALA A 1 1047 ? -8.443 84.829 -45.167 1.00 33.62 1047 ALA A CA 1
ATOM 8027 C C . ALA A 1 1047 ? -8.708 85.337 -43.725 1.00 33.62 1047 ALA A C 1
ATOM 8029 O O . ALA A 1 1047 ? -9.658 84.909 -43.079 1.00 33.62 1047 ALA A O 1
ATOM 8030 N N . GLU A 1 1048 ? -7.838 86.264 -43.305 1.00 35.22 1048 GLU A N 1
ATOM 8031 C CA . GLU A 1 1048 ? -8.080 87.526 -42.569 1.00 35.22 1048 GLU A CA 1
ATOM 8032 C C . GLU A 1 1048 ? -8.760 87.540 -41.175 1.00 35.22 1048 GLU A C 1
ATOM 8034 O O . GLU A 1 1048 ? -9.929 87.208 -41.017 1.00 35.22 1048 GLU A O 1
ATOM 8039 N N . ASN A 1 1049 ? -7.963 87.982 -40.177 1.00 32.59 1049 ASN A N 1
ATOM 8040 C CA . ASN A 1 1049 ? -8.198 89.080 -39.206 1.00 32.59 1049 ASN A CA 1
ATOM 8041 C C . ASN A 1 1049 ? -9.667 89.521 -39.001 1.00 32.59 1049 ASN A C 1
ATOM 8043 O O . ASN A 1 1049 ? -10.371 89.798 -39.956 1.00 32.59 1049 ASN A O 1
ATOM 8047 N N . GLU A 1 1050 ? -10.183 89.734 -37.789 1.00 33.03 1050 GLU A N 1
ATOM 8048 C CA . GLU A 1 1050 ? -9.687 90.700 -36.798 1.00 33.03 1050 GLU A CA 1
ATOM 8049 C C . GLU A 1 1050 ? -10.484 90.580 -35.475 1.00 33.03 1050 GLU A C 1
ATOM 8051 O O . GLU A 1 1050 ? -11.490 89.879 -35.389 1.00 33.03 1050 GLU A O 1
ATOM 8056 N N . ALA A 1 1051 ? -9.991 91.253 -34.437 1.00 32.97 1051 ALA A N 1
ATOM 8057 C CA . ALA A 1 1051 ? -10.408 91.199 -33.039 1.00 32.97 1051 ALA A CA 1
ATOM 8058 C C . ALA A 1 1051 ? -11.862 91.629 -32.745 1.00 32.97 1051 ALA A C 1
ATOM 8060 O O . ALA A 1 1051 ? -12.424 92.461 -33.448 1.00 32.97 1051 ALA A O 1
ATOM 8061 N N . ALA A 1 1052 ? -12.408 91.158 -31.617 1.00 31.83 1052 ALA A N 1
ATOM 8062 C CA . ALA A 1 1052 ? -12.665 91.984 -30.424 1.00 31.83 1052 ALA A CA 1
ATOM 8063 C C . ALA A 1 1052 ? -13.788 91.404 -29.542 1.00 31.83 1052 ALA A C 1
ATOM 8065 O O . ALA A 1 1052 ? -14.875 91.090 -30.011 1.00 31.83 1052 ALA A O 1
ATOM 8066 N N . ASP A 1 1053 ? -13.456 91.313 -28.256 1.00 31.09 1053 ASP A N 1
ATOM 8067 C CA . ASP A 1 1053 ? -14.261 91.676 -27.090 1.00 31.09 1053 ASP A CA 1
ATOM 8068 C C . ASP A 1 1053 ? -15.687 91.145 -26.856 1.00 31.09 1053 ASP A C 1
ATOM 8070 O O . ASP A 1 1053 ? -16.650 91.451 -27.548 1.00 31.09 1053 ASP A O 1
ATOM 8074 N N . ALA A 1 1054 ? -15.765 90.544 -25.666 1.00 33.03 1054 ALA A N 1
ATOM 8075 C CA . ALA A 1 1054 ? -16.687 90.875 -24.585 1.00 33.03 1054 ALA A CA 1
ATOM 8076 C C . ALA A 1 1054 ? -18.119 90.315 -24.576 1.00 33.03 1054 ALA A C 1
ATOM 8078 O O . ALA A 1 1054 ? -18.843 90.237 -25.559 1.00 33.03 1054 ALA A O 1
ATOM 8079 N N . ASP A 1 1055 ? -18.483 90.043 -23.324 1.00 32.84 1055 ASP A N 1
ATOM 8080 C CA . ASP A 1 1055 ? -19.805 89.952 -22.720 1.00 32.84 1055 ASP A CA 1
ATOM 8081 C C . ASP A 1 1055 ? -20.612 88.640 -22.761 1.00 32.84 1055 ASP A C 1
ATOM 8083 O O . ASP A 1 1055 ? -21.244 88.254 -23.735 1.00 32.84 1055 ASP A O 1
ATOM 8087 N N . VAL A 1 1056 ? -20.571 87.974 -21.595 1.00 36.78 1056 VAL A N 1
ATOM 8088 C CA . VAL A 1 1056 ? -21.660 87.952 -20.594 1.00 36.78 1056 VAL A CA 1
ATOM 8089 C C . VAL A 1 1056 ? -23.037 87.442 -21.052 1.00 36.78 1056 VAL A C 1
ATOM 8091 O O . VAL A 1 1056 ? -23.707 88.042 -21.877 1.00 36.78 1056 VAL A O 1
ATOM 8094 N N . ASN A 1 1057 ? -23.489 86.403 -20.332 1.00 35.34 1057 ASN A N 1
ATOM 8095 C CA . ASN A 1 1057 ? -24.875 85.980 -20.067 1.00 35.34 1057 ASN A CA 1
ATOM 8096 C C . ASN A 1 1057 ? -25.856 85.841 -21.248 1.00 35.34 1057 ASN A C 1
ATOM 8098 O O . ASN A 1 1057 ? -26.402 86.830 -21.726 1.00 35.34 1057 ASN A O 1
ATOM 8102 N N . ALA A 1 1058 ? -26.264 84.598 -21.522 1.00 35.72 1058 ALA A N 1
ATOM 8103 C CA . ALA A 1 1058 ? -27.618 84.071 -21.258 1.00 35.72 1058 ALA A CA 1
ATOM 8104 C C . ALA A 1 1058 ? -27.716 82.605 -21.704 1.00 35.72 1058 ALA A C 1
ATOM 8106 O O . ALA A 1 1058 ? -27.253 82.299 -22.826 1.00 35.72 1058 ALA A O 1
#

Secondary structure (DSSP, 8-state):
--S-SSSSHHHHHHHHHHHHHHHHHHHTTT------HHHHHHHHHHHEEE--GGG--TT-EEEEEETTSS-------SS---PPP--------TT------STTPPEEEEEE-SSS-EEEEEES--S--TTSS--S---SS---SS--EEETTEEE-------EETTEE-----EEEETTTTEEEEEEE-SSS-EEEEEEEEEEEPHHHHHHHHTT-EEEEEEEE---TT-SSB-TTSS-B-HHHHHHHHHHIIIIIS-TT-TT-EEEEE-S--SSSSHHHHHTTTHHHHHHHHHTT-SEE---SGGGTT-GGGTB-TTSBBPPEEETTEEE----BBB-SSEEETTEEPTT-BSEEEEEEEEE-TTS-EEEEEEEEEEEEPPGGGSTTHHHHHHTTEEE---HHHHHHHHHHHHHTTS-SEEEEEEES-HHHHHHHH-TT----EEE--SS---EEEE-TTS-EEEE--TTTTEEEEEEEEEEE-TTS-EEEEEEEEEEEEEGGGSGGGGS--TTTGGGS-HHHHHHHHHHHHHHHHHHH-EEEEESS-B-SSSBPTTSSS--BHHHHHHHHHHHHHTT-SEEEE-GGG----B---TTS-EEEEHHHHHHHSTT--EEEEEEEEHHHHHHHHHHHTSHHHHHHS-EEES-EEEEETTEEEEEEETTEEEEETTEEBTTTTT-EEEEEEEHHHHH---EETTEE-HHHHHHTSTTEEEEEEEHHHHHHHHHHHHHHHTTTEE-------EE-S---SPPPPBPTT----S----TTS-SS-SS---SS-HHHHHHHHHHHHHHHHHHHHHTTS-HHHHHHHHHHHHHHHHHHHHHHH-B--TTSSS-B--GGGSS-SHHHHHHHHHHHHHH---HHHHHHHHHHHHHIIIIIHHHHHTS-TTS----HHHHHHHHHHHHHHHHHHHHHHHH-SS----HHHHHHHHHHHHHHHHHHHHHHHHS--B------SSSS------B---TTS-SS-TTTT-TTS-GGG-HHHHHHHHHHHHHHHHHHHTHHHHHHHHHHHHHTTS---------------

pLDDT: mean 71.12, std 23.86, range [22.06, 98.69]

Foldseek 3Di:
DDDPDPPPVVVVCVVVVVVVVVVVVVVVVVVPPPPDPVVVVVVCVVFWAFDFPLPDDAFWKKWKDWPPPDFDPDPDPDDDDPDDDDDPDDDDDPQADFPDDDDQDWTWRWDCDPGRTIMIHTDDHHSDDDPDPDDDDDDPDDDDPDDWDDDPPDTDDDDPDWDDDPNDTDDDWDKADDPVPQWIWTWDDDPPDDIDIITMTMITGDPVNVVVVLQQFFKAKEKEAEQQQQLCWDPVVVFTQRLLQLVLLVLCCQQPDPDPQRVFRYAYEYLENQAFFALLSLVQVNQLRLVSCQVSVHQAYEYALLCCLVHVVSQFPLCAFGDWHDDPNDTDDRPHHYAEQFKDALNHHDRNHHQWDWDWTWGAGPVRDIAIFIEIEGEHEDFCLVPLRNLSCVVRRMDGDPPLVVVQVVQCCCVVVVVGQAYEYRYAADFVVSQVVNDLVGRHQEYEYHPVLDQDWDADPNGRTYGYHGYNSQKMWMKMFGWDADPVRHTHTDHIGPTHIGGCVSPSVLSGPDPVNVSSGNVVSVVSSVSSCVVCVCQQPAFLFKELAKQDLFAAFPQQVRQEGLLQQLLQVLLCVLVVFLKGFAFSVQQQDIGDADPVSMDTAGLSNLCNRRRSQFWKWKFWDALQRVLLLQLQCLFPQNVRGGSYMYFWAFEDARSHTQFIAGPNRTQDHNHAGAARRRGHIGIYIYTVSSLCNFDDDPNDTSVSNVPVPDPRGPDGPHGSSVSSSVVSSVVCVVVVRYDDGDSDSRRHHDHDPDDHHDHHPPDPPDPPDPDPVPPPDDDDPPPLADPVLVVLVVVLVVVLVVCLVVCLPDDPLVLLVVLLVLLVVLLVLQQVVQQDDDPVDPGGDRPLQSPQQEPLSVLSVLSVCCNPDPDPVSNLLSLLQLLLCLQVVLVVQSSQRPPPPPDDPSNVVSSSVSSSSSNSVSVSCVVPDPPNVLAPVSLVSNLVVLVVVLVVQVVVLVVSQDQPDDDDHRDPDPDSPSPSRHCSYVLPPQSDDPDPQCHCPVHSVSNNVSVSVVVSVSSCVVSVVNVVVVVVVVVVVPPDDDDDDDDDDDDDDD

Sequence (1058 aa):
MRARRGQRVVLTAVCLGALCVLVALLALCAGLAGADPAVRAADTAVLAEKVLPSELQPGDEFLIVNDAGANTISANPAGSRLAPAQVTTGSRDGKTVLISISEEAVVFRLEQGEGSDILLRARDGYLTSAETGNGLYFSETPVPCSQWRFEGDDLLYNPNSAYTSGGTVYRNDYLEYYPNSNFYSTYGRSSGSDPGLFKMSFFRLTAEGRAARSAAGYRLAVFETSDIHGYIADTSSGEYQYRLAYIADKVKDVRGYGDAYRAEMAILVDGGDIYQGNTLSNLTEGSSVSAAFELMDYDAVTVGNHEFDWDIENTVDADGTMIDYELAGSVRVNDVPIVVSNMYLNGEKVPFAADYVILEKTAVDDAGNELTVRVAVIGFASDYASSIMYARFTGSGYSVREDYAALNRLAAELERSGQCDATIMLTHGESSSAASALGSASVIDLVLGGHTHQNQCGETFWGLRYLQPSGNGSAYAYSELVFNVDESGRPVFAKVTAARNVALTQQPEKLYDRPANAQDLDPELVSLTSTYIDSIGDALEETVGTISVSSDRYTALPGSGGRSTTAGNWMASLLARSVDAQIGFVNSGGIRTEFYTRADGKRDITVSDIYALFPFSNKVYCFELTGAELLRLFEYSLTESGGSLLSRVYGIDCYYSGTSVNALVLDGEPLYAYGRWASGAQTRKYRVAVSDYVATSNRTANGMDNPLVAWSATERLVSSELVDNEAALAVLRAEAKANSGQLFIDTHSYYINKPYDGKLPEPDPADPVNTDTPDAGQVRQKTGDNNMFSTKHIILLAACVVVCTLMCIFLRKLSLKKWFRLLMYVGIVSETIKVFYYILDNEKLYGGYLPKTDLPFHLCSVQLIFIALLNFTKSEKLHRALMAFMLPTCLVGGFAAILIPTSSSLHSPIITFQYFTYHTVIVAFAICLLLKSKEIGWTVKDYTTALKMLAFMGFVAIYINSMVYDVVEYNVAETGEKTVEFVRRVNFMYVVDPPMEGLPFLNKNHGWLVYFAHLAGTGIIAVTLCYIKPIINAIRGAGKKKSAEPAENEAADADVNA